Protein AF-A0AAW1QWX8-F1 (afdb_monomer)

Structure (mmCIF, N/CA/C/O backbone):
data_AF-A0AAW1QWX8-F1
#
_entry.id   AF-A0AAW1QWX8-F1
#
loop_
_atom_site.group_PDB
_atom_site.id
_atom_site.type_symbol
_atom_site.label_atom_id
_atom_site.label_alt_id
_atom_site.label_comp_id
_atom_site.label_asym_id
_atom_site.label_entity_id
_atom_site.label_seq_id
_atom_site.pdbx_PDB_ins_code
_atom_site.Cartn_x
_atom_site.Cartn_y
_atom_site.Cartn_z
_atom_site.occupancy
_atom_site.B_iso_or_equiv
_atom_site.auth_seq_id
_atom_site.auth_comp_id
_atom_site.auth_asym_id
_atom_site.auth_atom_id
_atom_site.pdbx_PDB_model_num
ATOM 1 N N . MET A 1 1 ? 0.412 -6.315 -8.437 1.00 25.55 1 MET A N 1
ATOM 2 C CA . MET A 1 1 ? 0.491 -5.666 -7.112 1.00 25.55 1 MET A CA 1
ATOM 3 C C . MET A 1 1 ? -0.774 -4.859 -6.857 1.00 25.55 1 MET A C 1
ATOM 5 O O . MET A 1 1 ? -0.914 -3.782 -7.419 1.00 25.55 1 MET A O 1
ATOM 9 N N . SER A 1 2 ? -1.700 -5.355 -6.042 1.00 22.72 2 SER A N 1
ATOM 10 C CA . SER A 1 2 ? -2.653 -4.476 -5.361 1.00 22.72 2 SER A CA 1
ATOM 11 C C . SER A 1 2 ? -1.987 -3.982 -4.073 1.00 22.72 2 SER A C 1
ATOM 13 O O . SER A 1 2 ? -1.588 -4.782 -3.234 1.00 22.72 2 SER A O 1
ATOM 15 N N . VAL A 1 3 ? -1.818 -2.663 -3.936 1.00 28.88 3 VAL A N 1
ATOM 16 C CA . VAL A 1 3 ? -1.582 -2.024 -2.619 1.00 28.88 3 VAL A CA 1
ATOM 17 C C . VAL A 1 3 ? -2.883 -2.038 -1.794 1.00 28.88 3 VAL A C 1
ATOM 19 O O . VAL A 1 3 ? -2.865 -1.985 -0.573 1.00 28.88 3 VAL A O 1
ATOM 22 N N . TRP A 1 4 ? -4.001 -2.185 -2.502 1.00 32.91 4 TRP A N 1
ATOM 23 C CA . TRP A 1 4 ? -5.356 -2.346 -2.012 1.00 32.91 4 TRP A CA 1
ATOM 24 C C . TRP A 1 4 ? -5.607 -3.809 -1.616 1.00 32.91 4 TRP A C 1
ATOM 26 O O . TRP A 1 4 ? -6.089 -4.608 -2.422 1.00 32.91 4 TRP A O 1
ATOM 36 N N . ASP A 1 5 ? -5.262 -4.165 -0.379 1.00 30.05 5 ASP A N 1
ATOM 37 C CA . ASP A 1 5 ? -5.956 -5.246 0.328 1.00 30.05 5 ASP A CA 1
ATOM 38 C C . ASP A 1 5 ? -7.344 -4.673 0.696 1.00 30.05 5 ASP A C 1
ATOM 40 O O . ASP A 1 5 ? -7.450 -3.795 1.551 1.00 30.05 5 ASP A O 1
ATOM 44 N N . GLY A 1 6 ? -8.370 -5.047 -0.079 1.00 32.72 6 GLY A N 1
ATOM 45 C CA . GLY A 1 6 ? -9.549 -4.210 -0.364 1.00 32.72 6 GLY A CA 1
ATOM 46 C C . GLY A 1 6 ? -10.613 -4.076 0.732 1.00 32.72 6 GLY A C 1
ATOM 47 O O . GLY A 1 6 ? -11.747 -4.492 0.515 1.00 32.72 6 GLY A O 1
ATOM 48 N N . GLU A 1 7 ? -10.257 -3.470 1.866 1.00 46.72 7 GLU A N 1
ATOM 49 C CA . GLU A 1 7 ? -11.177 -3.145 2.975 1.00 46.72 7 GLU A CA 1
ATOM 50 C C . GLU A 1 7 ? -11.118 -1.661 3.428 1.00 46.72 7 GLU A C 1
ATOM 52 O O . GLU A 1 7 ? -11.995 -1.229 4.167 1.00 46.72 7 GLU A O 1
ATOM 57 N N . ASP A 1 8 ? -10.148 -0.855 2.966 1.00 62.53 8 ASP A N 1
ATOM 58 C CA . ASP A 1 8 ? -10.068 0.602 3.214 1.00 62.53 8 ASP A CA 1
ATOM 59 C C . ASP A 1 8 ? -9.758 1.355 1.900 1.00 62.53 8 ASP A C 1
ATOM 61 O O . ASP A 1 8 ? -9.052 0.839 1.029 1.00 62.53 8 ASP A O 1
ATOM 65 N N . ARG A 1 9 ? -10.288 2.578 1.759 1.00 80.19 9 ARG A N 1
ATOM 66 C CA . ARG A 1 9 ? -10.032 3.509 0.641 1.00 80.19 9 ARG A CA 1
ATOM 67 C C . ARG A 1 9 ? -8.732 4.295 0.816 1.00 80.19 9 ARG A C 1
ATOM 69 O O . ARG A 1 9 ? -8.226 4.904 -0.128 1.00 80.19 9 ARG A O 1
ATOM 76 N N . PHE A 1 10 ? -8.212 4.340 2.039 1.00 85.19 10 PHE A N 1
ATOM 77 C CA . PHE A 1 10 ? -6.988 5.045 2.375 1.00 85.19 10 PHE A CA 1
ATOM 78 C C . PHE A 1 10 ? -5.754 4.216 2.008 1.00 85.19 10 PHE A C 1
ATOM 80 O O . PHE A 1 10 ? -5.575 3.090 2.462 1.00 85.19 10 PHE A O 1
ATOM 87 N N . SER A 1 11 ? -4.863 4.797 1.208 1.00 85.38 11 SER A N 1
ATOM 88 C CA . SER A 1 11 ? -3.605 4.173 0.797 1.00 85.38 11 SER A CA 1
ATOM 89 C C . SER A 1 11 ? -2.432 5.086 1.129 1.00 85.38 11 SER A C 1
ATOM 91 O O . SER A 1 11 ? -2.541 6.304 1.007 1.00 85.38 11 SER A O 1
ATOM 93 N N . LEU A 1 12 ? -1.275 4.508 1.466 1.00 88.38 12 LEU A N 1
ATOM 94 C CA . LEU A 1 12 ? -0.035 5.263 1.709 1.00 88.38 12 LEU A CA 1
ATOM 95 C C . LEU A 1 12 ? 0.443 6.053 0.469 1.00 88.38 12 LEU A C 1
ATOM 97 O O . LEU A 1 12 ? 1.250 6.971 0.589 1.00 88.38 12 LEU A O 1
ATOM 101 N N . LEU A 1 13 ? -0.096 5.742 -0.717 1.00 89.19 13 LEU A N 1
ATOM 102 C CA . LEU A 1 13 ? 0.099 6.507 -1.955 1.00 89.19 13 LEU A CA 1
ATOM 103 C C . LEU A 1 13 ? -0.713 7.818 -2.021 1.00 89.19 13 LEU A C 1
ATOM 105 O O . LEU A 1 13 ? -0.514 8.591 -2.952 1.00 89.19 13 LEU A O 1
ATOM 109 N N . LEU A 1 14 ? -1.615 8.074 -1.065 1.00 90.94 14 LEU A N 1
ATOM 110 C CA . LEU A 1 14 ? -2.342 9.346 -0.932 1.00 90.94 14 LEU A CA 1
ATOM 111 C C . LEU A 1 14 ? -1.598 10.374 -0.059 1.00 90.94 14 LEU A C 1
ATOM 113 O O . LEU A 1 14 ? -1.963 11.548 -0.080 1.00 90.94 14 LEU A O 1
ATOM 117 N N . LEU A 1 15 ? -0.585 9.928 0.694 1.00 90.31 15 LEU A N 1
ATOM 118 C CA . LEU A 1 15 ? 0.237 10.756 1.581 1.00 90.31 15 LEU A CA 1
ATOM 119 C C . LEU A 1 15 ? 1.127 11.734 0.801 1.00 90.31 15 LEU A C 1
ATOM 121 O O . LEU A 1 15 ? 1.485 11.474 -0.351 1.00 90.31 15 LEU A O 1
ATOM 125 N N . GLU A 1 16 ? 1.555 12.820 1.446 1.00 86.94 16 GLU A N 1
ATOM 126 C CA . GLU A 1 16 ? 2.619 13.687 0.916 1.00 86.94 16 GLU A CA 1
ATOM 127 C C . GLU A 1 16 ? 4.002 13.021 0.988 1.00 86.94 16 GLU A C 1
ATOM 129 O O . GLU A 1 16 ? 4.191 11.952 1.572 1.00 86.94 16 GLU A O 1
ATOM 134 N N . GLU A 1 17 ? 4.994 13.586 0.300 1.00 82.25 17 GLU A N 1
ATOM 135 C CA . GLU A 1 17 ? 6.387 13.138 0.436 1.00 82.25 17 GLU A CA 1
ATOM 136 C C . GLU A 1 17 ? 6.888 13.378 1.874 1.00 82.25 17 GLU A C 1
ATOM 138 O O . GLU A 1 17 ? 6.480 14.343 2.518 1.00 82.25 17 GLU A O 1
ATOM 143 N N . ASP A 1 18 ? 7.693 12.452 2.405 1.00 81.94 18 ASP A N 1
ATOM 144 C CA . ASP A 1 18 ? 8.084 12.365 3.826 1.00 81.94 18 ASP A CA 1
ATOM 145 C C . ASP A 1 18 ? 6.932 12.304 4.867 1.00 81.94 18 ASP A C 1
ATOM 147 O O . ASP A 1 18 ? 7.196 12.249 6.071 1.00 81.94 18 ASP A O 1
ATOM 151 N N . GLU A 1 19 ? 5.656 12.251 4.462 1.00 90.19 19 GLU A N 1
ATOM 152 C CA . GLU A 1 19 ? 4.531 12.201 5.403 1.00 90.19 19 GLU A CA 1
ATOM 153 C C . GLU A 1 19 ? 4.366 10.817 6.061 1.00 90.19 19 GLU A C 1
ATOM 155 O O . GLU A 1 19 ? 4.240 9.780 5.405 1.00 90.19 19 GLU A O 1
ATOM 160 N N . TYR A 1 20 ? 4.313 10.812 7.395 1.00 92.06 20 TYR A N 1
ATOM 161 C CA . TYR A 1 20 ? 4.123 9.629 8.227 1.00 92.06 20 TYR A CA 1
ATOM 162 C C . TYR A 1 20 ? 2.668 9.515 8.688 1.00 92.06 20 TYR A C 1
ATOM 164 O O . TYR A 1 20 ? 2.153 10.425 9.332 1.00 92.06 20 TYR A O 1
ATOM 172 N N . TYR A 1 21 ? 2.010 8.386 8.427 1.00 92.06 21 TYR A N 1
ATOM 173 C CA . TYR A 1 21 ? 0.688 8.070 8.982 1.00 92.06 21 TYR A CA 1
ATOM 174 C C . TYR A 1 21 ? 0.829 7.361 10.337 1.00 92.06 21 TYR A C 1
ATOM 176 O O . TYR A 1 21 ? 1.465 6.314 10.412 1.00 92.06 21 TYR A O 1
ATOM 184 N N . PHE A 1 22 ? 0.236 7.902 11.405 1.00 88.44 22 PHE A N 1
ATOM 185 C CA . PHE A 1 22 ? 0.380 7.347 12.758 1.00 88.44 22 PHE A CA 1
ATOM 186 C C . PHE A 1 22 ? -0.708 6.330 13.113 1.00 88.44 22 PHE A C 1
ATOM 188 O O . PHE A 1 22 ? -0.411 5.234 13.586 1.00 88.44 22 PHE A O 1
ATOM 195 N N . ARG A 1 23 ? -1.975 6.734 12.981 1.00 82.31 23 ARG A N 1
ATOM 196 C CA . ARG A 1 23 ? -3.148 6.042 13.544 1.00 82.31 23 ARG A CA 1
ATOM 197 C C . ARG A 1 23 ? -4.443 6.677 13.053 1.00 82.31 23 ARG A C 1
ATOM 199 O O . ARG A 1 23 ? -4.432 7.821 12.590 1.00 82.31 23 ARG A O 1
ATOM 206 N N . ASP A 1 24 ? -5.555 5.981 13.242 1.00 85.38 24 ASP A N 1
ATOM 207 C CA . ASP A 1 24 ? -6.884 6.488 12.945 1.00 85.38 24 ASP A CA 1
ATOM 208 C C . ASP A 1 24 ? -7.891 6.369 14.088 1.00 85.38 24 ASP A C 1
ATOM 210 O O . ASP A 1 24 ? -7.754 5.554 14.997 1.00 85.38 24 ASP A O 1
ATOM 214 N N . TYR A 1 25 ? -8.911 7.225 14.017 1.00 84.44 25 TYR A N 1
ATOM 215 C CA . TYR A 1 25 ? -9.988 7.337 14.995 1.00 84.44 25 TYR A CA 1
ATOM 216 C C . TYR A 1 25 ? -11.342 7.323 14.279 1.00 84.44 25 TYR A C 1
ATOM 218 O O . TYR A 1 25 ? -11.511 7.995 13.263 1.00 84.44 25 TYR A O 1
ATOM 226 N N . SER A 1 26 ? -12.324 6.585 14.801 1.00 83.75 26 SER A N 1
ATOM 227 C CA . SER A 1 26 ? -13.691 6.613 14.254 1.00 83.75 26 SER A CA 1
ATOM 228 C C . SER A 1 26 ? -14.387 7.917 14.644 1.00 83.75 26 SER A C 1
ATOM 230 O O . SER A 1 26 ? -14.399 8.273 15.826 1.00 83.75 26 SER A O 1
ATOM 232 N N . CYS A 1 27 ? -14.972 8.621 13.675 1.00 86.25 27 CYS A N 1
ATOM 233 C CA . CYS A 1 27 ? -15.597 9.923 13.895 1.00 86.25 27 CYS A CA 1
ATOM 234 C C . CYS A 1 27 ? -16.849 10.155 13.032 1.00 86.25 27 CYS A C 1
ATOM 236 O O . CYS A 1 27 ? -17.085 9.494 12.016 1.00 86.25 27 CYS A O 1
ATOM 238 N N . HIS A 1 28 ? -17.631 11.157 13.424 1.00 89.06 28 HIS A N 1
ATOM 239 C CA . HIS A 1 28 ? -18.607 11.809 12.561 1.00 89.06 28 HIS A CA 1
ATOM 240 C C . HIS A 1 28 ? -18.094 13.198 12.187 1.00 89.06 28 HIS A C 1
ATOM 242 O O . HIS A 1 28 ? -17.814 14.000 13.074 1.00 89.06 28 HIS A O 1
ATOM 248 N N . HIS A 1 29 ? -18.020 13.497 10.891 1.00 91.69 29 HIS A N 1
ATOM 249 C CA . HIS A 1 29 ? -17.953 14.878 10.415 1.00 91.69 29 HIS A CA 1
ATOM 250 C C . HIS A 1 29 ? -19.357 15.490 10.479 1.00 91.69 29 HIS A C 1
ATOM 252 O O . HIS A 1 29 ? -20.326 14.854 10.050 1.00 91.69 29 HIS A O 1
ATOM 258 N N . ILE A 1 30 ? -19.472 16.699 11.023 1.00 87.31 30 ILE A N 1
ATOM 259 C CA . ILE A 1 30 ? -20.744 17.383 11.279 1.00 87.31 30 ILE A CA 1
ATOM 260 C C . ILE A 1 30 ? -20.804 18.644 10.414 1.00 87.31 30 ILE A C 1
ATOM 262 O O . ILE A 1 30 ? -19.912 19.486 10.462 1.00 87.31 30 ILE A O 1
ATOM 266 N N . SER A 1 31 ? -21.859 18.767 9.608 1.00 79.44 31 SER A N 1
ATOM 267 C CA . SER A 1 31 ? -22.079 19.903 8.710 1.00 79.44 31 SER A CA 1
ATOM 268 C C . SER A 1 31 ? -23.561 20.275 8.716 1.00 79.44 31 SER A C 1
ATOM 270 O O . SER A 1 31 ? -24.396 19.601 8.109 1.00 79.44 31 SER A O 1
ATOM 272 N N . GLY A 1 32 ? -23.907 21.310 9.489 1.00 72.31 32 GLY A N 1
ATOM 273 C CA . GLY A 1 32 ? -25.300 21.588 9.843 1.00 72.31 32 GLY A CA 1
ATOM 274 C C . GLY A 1 32 ? -25.945 20.364 10.504 1.00 72.31 32 GLY A C 1
ATOM 275 O O . GLY A 1 32 ? -25.339 19.719 11.354 1.00 72.31 32 GLY A O 1
ATOM 276 N N . SER A 1 33 ? -27.150 19.996 10.069 1.00 69.00 33 SER A N 1
ATOM 277 C CA . SER A 1 33 ? -27.851 18.789 10.531 1.00 69.00 33 SER A CA 1
ATOM 278 C C . SER A 1 33 ? -27.304 17.467 9.964 1.00 69.00 33 SER A C 1
ATOM 280 O O . SER A 1 33 ? -27.764 16.396 10.366 1.00 69.00 33 SER A O 1
ATOM 282 N N . VAL A 1 34 ? -26.337 17.497 9.038 1.00 76.88 34 VAL A N 1
ATOM 283 C CA . VAL A 1 34 ? -25.787 16.291 8.401 1.00 76.88 34 VAL A CA 1
ATOM 284 C C . VAL A 1 34 ? -24.607 15.752 9.209 1.00 76.88 34 VAL A C 1
ATOM 286 O O . VAL A 1 34 ? -23.596 16.429 9.389 1.00 76.88 34 VAL A O 1
ATOM 289 N N . ARG A 1 35 ? -24.714 14.491 9.644 1.00 86.06 35 ARG A N 1
ATOM 290 C CA . ARG A 1 35 ? -23.645 13.744 10.326 1.00 86.06 35 ARG A CA 1
ATOM 291 C C . ARG A 1 35 ? -23.136 12.629 9.416 1.00 86.06 35 ARG A C 1
ATOM 293 O O . ARG A 1 35 ? -23.855 11.670 9.145 1.00 86.06 35 ARG A O 1
ATOM 300 N N . LEU A 1 36 ? -21.897 12.742 8.949 1.00 89.00 36 LEU A N 1
ATOM 301 C CA . LEU A 1 36 ? -21.269 11.791 8.031 1.00 89.00 36 LEU A CA 1
ATOM 302 C C . LEU A 1 36 ? -20.252 10.923 8.781 1.00 89.00 36 LEU A C 1
ATOM 304 O O . LEU A 1 36 ? -19.249 11.429 9.277 1.00 89.00 36 LEU A O 1
ATOM 308 N N . ALA A 1 37 ? -20.510 9.617 8.872 1.00 87.50 37 ALA A N 1
ATOM 309 C CA . ALA A 1 37 ? -19.608 8.669 9.528 1.00 87.50 37 ALA A CA 1
ATOM 310 C C . ALA A 1 37 ? -18.349 8.389 8.686 1.00 87.50 37 ALA A C 1
ATOM 312 O O . ALA A 1 37 ? -18.425 8.207 7.465 1.00 87.50 37 ALA A O 1
ATOM 313 N N . GLY A 1 38 ? -17.197 8.302 9.347 1.00 88.88 38 GLY A N 1
ATOM 314 C CA . GLY A 1 38 ? -15.909 8.044 8.713 1.00 88.88 38 GLY A CA 1
ATOM 315 C C . GLY A 1 38 ? -14.785 7.796 9.716 1.00 88.88 38 GLY A C 1
ATOM 316 O O . GLY A 1 38 ? -15.018 7.567 10.904 1.00 88.88 38 GLY A O 1
ATOM 317 N N . HIS A 1 39 ? -13.557 7.832 9.210 1.00 88.19 39 HIS A N 1
ATOM 318 C CA . HIS A 1 39 ? -12.335 7.619 9.978 1.00 88.19 39 HIS A CA 1
ATOM 319 C C . HIS A 1 39 ? -11.401 8.813 9.784 1.00 88.19 39 HIS A C 1
ATOM 321 O O . HIS A 1 39 ? -11.140 9.236 8.657 1.00 88.19 39 HIS A O 1
ATOM 327 N N . LEU A 1 40 ? -10.891 9.351 10.886 1.00 91.38 40 LEU A N 1
ATOM 328 C CA . LEU A 1 40 ? -9.909 10.424 10.906 1.00 91.38 40 LEU A CA 1
ATOM 329 C C . LEU A 1 40 ? -8.504 9.811 10.958 1.00 91.38 40 LEU A C 1
ATOM 331 O O . LEU A 1 40 ? -8.068 9.357 12.015 1.00 91.38 40 LEU A O 1
ATOM 335 N N . LYS A 1 41 ? -7.800 9.772 9.824 1.00 91.75 41 LYS A N 1
ATOM 336 C CA . LYS A 1 41 ? -6.406 9.318 9.730 1.00 91.75 41 LYS A CA 1
ATOM 337 C C . LYS A 1 41 ? -5.483 10.486 10.111 1.00 91.75 41 LYS A C 1
ATOM 339 O O . LYS A 1 41 ? -5.478 11.514 9.431 1.00 91.75 41 LYS A O 1
ATOM 344 N N . VAL A 1 42 ? -4.698 10.345 11.180 1.00 92.44 42 VAL A N 1
ATOM 345 C CA . VAL A 1 42 ? -3.747 11.377 11.635 1.00 92.44 42 VAL A CA 1
ATOM 346 C C . VAL A 1 42 ? -2.365 11.098 11.051 1.00 92.44 42 VAL A C 1
ATOM 348 O O . VAL A 1 42 ? -1.779 10.040 11.301 1.00 92.44 42 VAL A O 1
ATOM 351 N N . CYS A 1 43 ? -1.845 12.051 10.277 1.00 95.06 43 CYS A N 1
ATOM 352 C CA . CYS A 1 43 ? -0.532 11.981 9.638 1.00 95.06 43 CYS A CA 1
ATOM 353 C C . CYS A 1 43 ? 0.356 13.156 10.083 1.00 95.06 43 CYS A C 1
ATOM 355 O O . CYS A 1 43 ? -0.102 14.053 10.784 1.00 95.06 43 CYS A O 1
ATOM 357 N N . SER A 1 44 ? 1.641 13.149 9.722 1.00 94.75 44 SER A N 1
ATOM 358 C CA . SER A 1 44 ? 2.607 14.153 10.189 1.00 94.75 44 SER A CA 1
ATOM 359 C C . SER A 1 44 ? 2.492 15.521 9.521 1.00 94.75 44 SER A C 1
ATOM 361 O O . SER A 1 44 ? 2.984 16.493 10.088 1.00 94.75 44 SER A O 1
ATOM 363 N N . ALA A 1 45 ? 1.894 15.604 8.328 1.00 93.69 45 ALA A N 1
ATOM 364 C CA . ALA A 1 45 ? 1.732 16.852 7.581 1.00 93.69 45 ALA A CA 1
ATOM 365 C C . ALA A 1 45 ? 0.256 17.260 7.423 1.00 93.69 45 ALA A C 1
ATOM 367 O O . ALA A 1 45 ? -0.025 18.439 7.221 1.00 93.69 45 ALA A O 1
ATOM 368 N N . SER A 1 46 ? -0.675 16.308 7.546 1.00 95.75 46 SER A N 1
ATOM 369 C CA . SER A 1 46 ? -2.111 16.493 7.324 1.00 95.75 46 SER A CA 1
ATOM 370 C C . SER A 1 46 ? -2.980 15.638 8.254 1.00 95.75 46 SER A C 1
ATOM 372 O O . SER A 1 46 ? -2.579 14.577 8.736 1.00 95.75 46 SER A O 1
ATOM 374 N N . ILE A 1 47 ? -4.245 16.033 8.385 1.00 95.44 47 ILE A N 1
ATOM 375 C CA . ILE A 1 47 ? -5.337 15.147 8.810 1.00 95.44 47 ILE A CA 1
ATOM 376 C C . ILE A 1 47 ? -6.110 14.705 7.560 1.00 95.44 47 ILE A C 1
ATOM 378 O O . ILE A 1 47 ? -6.390 15.533 6.694 1.00 95.44 47 ILE A O 1
ATOM 382 N N . TYR A 1 48 ? -6.497 13.432 7.461 1.00 95.50 48 TYR A N 1
ATOM 383 C CA . TYR A 1 48 ? -7.400 12.948 6.408 1.00 95.50 48 TYR A CA 1
ATOM 384 C C . TYR A 1 48 ? -8.703 12.444 7.032 1.00 95.50 48 TYR A C 1
ATOM 386 O O . TYR A 1 48 ? -8.685 11.540 7.863 1.00 95.50 48 TYR A O 1
ATOM 394 N N . PHE A 1 49 ? -9.843 12.976 6.600 1.00 95.12 49 PHE A N 1
ATOM 395 C CA . PHE A 1 49 ? -11.151 12.387 6.872 1.00 95.12 49 PHE A CA 1
ATOM 396 C C . PHE A 1 49 ? -11.545 11.453 5.724 1.00 95.12 49 PHE A C 1
ATOM 398 O O . PHE A 1 49 ? -11.618 11.872 4.569 1.00 95.12 49 PHE A O 1
ATOM 405 N N . VAL A 1 50 ? -11.793 10.185 6.051 1.00 92.31 50 VAL A N 1
ATOM 406 C CA . VAL A 1 50 ? -12.159 9.111 5.119 1.00 92.31 50 VAL A CA 1
ATOM 407 C C . VAL A 1 50 ? -13.615 8.710 5.391 1.00 92.31 50 VAL A C 1
ATOM 409 O O . VAL A 1 50 ? -13.871 8.003 6.369 1.00 92.31 50 VAL A O 1
ATOM 412 N N . PRO A 1 51 ? -14.592 9.162 4.583 1.00 90.88 51 PRO A N 1
ATOM 413 C CA . PRO A 1 51 ? -15.994 8.796 4.770 1.00 90.88 51 PRO A CA 1
ATOM 414 C C . PRO A 1 51 ? -16.242 7.310 4.500 1.00 90.88 51 PRO A C 1
ATOM 416 O O . PRO A 1 51 ? -15.708 6.754 3.537 1.00 90.88 51 PRO A O 1
ATOM 419 N N . ARG A 1 52 ? -17.151 6.696 5.271 1.00 85.81 52 ARG A N 1
ATOM 420 C CA . ARG A 1 52 ? -17.678 5.349 4.968 1.00 85.81 52 ARG A CA 1
ATOM 421 C C . ARG A 1 52 ? -18.504 5.312 3.683 1.00 85.81 52 ARG A C 1
ATOM 423 O O . ARG A 1 52 ? -18.616 4.265 3.057 1.00 85.81 52 ARG A O 1
ATOM 430 N N . ASN A 1 53 ? -19.098 6.441 3.290 1.00 85.25 53 ASN A N 1
ATOM 431 C CA . ASN A 1 53 ? -19.781 6.544 2.007 1.00 85.25 53 ASN A CA 1
ATOM 432 C C . ASN A 1 53 ? -18.747 6.671 0.871 1.00 85.25 53 ASN A C 1
ATOM 434 O O . ASN A 1 53 ? -18.044 7.679 0.785 1.00 85.25 53 ASN A O 1
ATOM 438 N N . MET A 1 54 ? -18.697 5.659 -0.001 1.00 84.56 54 MET A N 1
ATOM 439 C CA . MET A 1 54 ? -17.807 5.575 -1.167 1.00 84.56 54 MET A CA 1
ATOM 440 C C . MET A 1 54 ? -17.972 6.757 -2.140 1.00 84.56 54 MET A C 1
ATOM 442 O O . MET A 1 54 ? -17.000 7.176 -2.771 1.00 84.56 54 MET A O 1
ATOM 446 N N . ASP A 1 55 ? -19.181 7.318 -2.245 1.00 86.25 55 ASP A N 1
ATOM 447 C CA . ASP A 1 55 ? -19.480 8.420 -3.167 1.00 86.25 55 ASP A CA 1
ATOM 448 C C . ASP A 1 55 ? -18.794 9.729 -2.748 1.00 86.25 55 ASP A C 1
ATOM 450 O O . ASP A 1 55 ? -18.367 10.519 -3.593 1.00 86.25 55 ASP A O 1
ATOM 454 N N . VAL A 1 56 ? -18.633 9.945 -1.438 1.00 90.62 56 VAL A N 1
ATOM 455 C CA . VAL A 1 56 ? -18.005 11.154 -0.891 1.00 90.62 56 VAL A CA 1
ATOM 456 C C . VAL A 1 56 ? -16.475 11.039 -1.018 1.00 90.62 56 VAL A C 1
ATOM 458 O O . VAL A 1 56 ? -15.919 9.973 -0.719 1.00 90.62 56 VAL A O 1
ATOM 461 N N . PRO A 1 57 ? -15.760 12.093 -1.460 1.00 93.31 57 PRO A N 1
ATOM 462 C CA . PRO A 1 57 ? -14.299 12.096 -1.479 1.00 93.31 57 PRO A CA 1
ATOM 463 C C . PRO A 1 57 ? -13.694 11.983 -0.074 1.00 93.31 57 PRO A C 1
ATOM 465 O O . PRO A 1 57 ? -14.292 12.378 0.925 1.00 93.31 57 PRO A O 1
ATOM 468 N N . ILE A 1 58 ? -12.460 11.487 -0.018 1.00 95.00 58 ILE A N 1
ATOM 469 C CA . ILE A 1 58 ? -11.575 11.654 1.137 1.00 95.00 58 ILE A CA 1
ATOM 470 C C . ILE A 1 58 ? -11.176 13.133 1.201 1.00 95.00 58 ILE A C 1
ATOM 472 O O . ILE A 1 58 ? -10.768 13.696 0.186 1.00 95.00 58 ILE A O 1
ATOM 476 N N . THR A 1 59 ? -11.244 13.748 2.380 1.00 95.88 59 THR A N 1
ATOM 477 C CA . THR A 1 59 ? -10.846 15.149 2.588 1.00 95.88 59 THR A CA 1
ATOM 478 C C . THR A 1 59 ? -9.533 15.209 3.354 1.00 95.88 59 THR A C 1
ATOM 480 O O . THR A 1 59 ? -9.486 14.858 4.531 1.00 95.88 59 THR A O 1
ATOM 483 N N . ARG A 1 60 ? -8.470 15.693 2.710 1.00 96.62 60 ARG A N 1
ATOM 484 C CA . ARG A 1 60 ? -7.193 16.027 3.350 1.00 96.62 60 ARG A CA 1
ATOM 485 C C . ARG A 1 60 ? -7.185 17.490 3.782 1.00 96.62 60 ARG A C 1
ATOM 487 O O . ARG A 1 60 ? -7.472 18.375 2.977 1.00 96.62 60 ARG A O 1
ATOM 494 N N . ILE A 1 61 ? -6.776 17.731 5.020 1.00 96.81 61 ILE A N 1
ATOM 495 C CA . ILE A 1 61 ? -6.574 19.046 5.626 1.00 96.81 61 ILE A CA 1
ATOM 496 C C . ILE A 1 61 ? -5.075 19.163 5.965 1.00 96.81 61 ILE A C 1
ATOM 498 O O . ILE A 1 61 ? -4.642 18.579 6.963 1.00 96.81 61 ILE A O 1
ATOM 502 N N . PRO A 1 62 ? -4.254 19.828 5.130 1.00 95.88 62 PRO A N 1
ATOM 503 C CA . PRO A 1 62 ? -2.827 20.001 5.400 1.00 95.88 62 PRO A CA 1
ATOM 504 C C . PRO A 1 62 ? -2.609 20.963 6.572 1.00 95.88 62 PRO A C 1
ATOM 506 O O . PRO A 1 62 ? -3.167 22.060 6.585 1.00 95.88 62 PRO A O 1
ATOM 509 N N . PHE A 1 63 ? -1.744 20.607 7.524 1.00 95.44 63 PHE A N 1
ATOM 510 C CA . PHE A 1 63 ? -1.481 21.436 8.703 1.00 95.44 63 PHE A CA 1
ATOM 511 C C . PHE A 1 63 ? -0.941 22.820 8.345 1.00 95.44 63 PHE A C 1
ATOM 513 O O . PHE A 1 63 ? -1.324 23.778 9.000 1.00 95.44 63 PHE A O 1
ATOM 520 N N . ARG A 1 64 ? -0.131 22.951 7.282 1.00 92.56 64 ARG A N 1
ATOM 521 C CA . ARG A 1 64 ? 0.389 24.244 6.780 1.00 92.56 64 ARG A CA 1
ATOM 522 C C . ARG A 1 64 ? -0.699 25.248 6.372 1.00 92.56 64 ARG A C 1
ATOM 524 O O . ARG A 1 64 ? -0.407 26.422 6.181 1.00 92.56 64 ARG A O 1
ATOM 531 N N . THR A 1 65 ? -1.926 24.775 6.168 1.00 94.44 65 THR A N 1
ATOM 532 C CA . THR A 1 65 ? -3.091 25.582 5.783 1.00 94.44 65 THR A CA 1
ATOM 533 C C . THR A 1 65 ? -4.197 25.541 6.839 1.00 94.44 65 THR A C 1
ATOM 535 O O . THR A 1 65 ? -5.259 26.118 6.621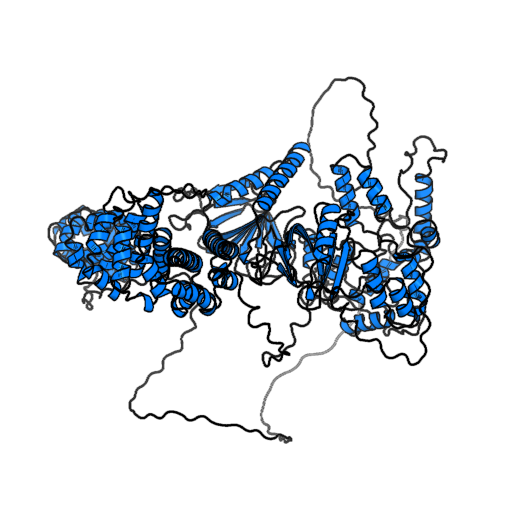 1.00 94.44 65 THR A O 1
ATOM 538 N N . THR A 1 66 ? -3.957 24.894 7.986 1.00 95.94 66 THR A N 1
ATOM 539 C CA . THR A 1 66 ? -4.841 24.892 9.158 1.00 95.94 66 THR A CA 1
ATOM 540 C C . THR A 1 66 ? -4.586 26.142 9.997 1.00 95.94 66 THR A C 1
ATOM 542 O O . THR A 1 66 ? -3.524 26.274 10.600 1.00 95.94 66 THR A O 1
ATOM 545 N N . THR A 1 67 ? -5.558 27.047 10.079 1.00 94.44 67 THR A N 1
ATOM 546 C CA . THR A 1 67 ? -5.449 28.309 10.828 1.00 94.44 67 THR A CA 1
ATOM 547 C C . THR A 1 67 ? -5.712 28.143 12.322 1.00 94.44 67 THR A C 1
ATOM 549 O O . THR A 1 67 ? -5.111 28.854 13.124 1.00 94.44 67 THR A O 1
ATOM 552 N N . SER A 1 68 ? -6.576 27.204 12.718 1.00 93.94 68 SER A N 1
ATOM 553 C CA . SER A 1 68 ? -6.791 26.850 14.125 1.00 93.94 68 SER A CA 1
ATOM 554 C C . SER A 1 68 ? -7.351 25.436 14.298 1.00 93.94 68 SER A C 1
ATOM 556 O O . SER A 1 68 ? -7.933 24.850 13.379 1.00 93.94 68 SER A O 1
ATOM 558 N N . ILE A 1 69 ? -7.178 24.893 15.504 1.00 93.88 69 ILE A N 1
ATOM 559 C CA . ILE A 1 69 ? -7.782 23.643 15.970 1.00 93.88 69 ILE A CA 1
ATOM 560 C C . ILE A 1 69 ? -8.387 23.949 17.343 1.00 93.88 69 ILE A C 1
ATOM 562 O O . ILE A 1 69 ? -7.695 24.483 18.206 1.00 93.88 69 ILE A O 1
ATOM 566 N N . VAL A 1 70 ? -9.689 23.707 17.523 1.00 88.69 70 VAL A N 1
ATOM 567 C CA . VAL A 1 70 ? -10.448 24.221 18.679 1.00 88.69 70 VAL A CA 1
ATOM 568 C C . VAL A 1 70 ? -11.420 23.168 19.213 1.00 88.69 70 VAL A C 1
ATOM 570 O O . VAL A 1 70 ? -12.273 22.689 18.467 1.00 88.69 70 VAL A O 1
ATOM 573 N N . ARG A 1 71 ? -11.342 22.840 20.512 1.00 88.31 71 ARG A N 1
ATOM 574 C CA . ARG A 1 71 ? -12.366 22.059 21.239 1.00 88.31 71 ARG A CA 1
ATOM 575 C C . ARG A 1 71 ? -13.629 22.912 21.389 1.00 88.31 71 ARG A C 1
ATOM 577 O O . ARG A 1 71 ? -13.556 24.032 21.888 1.00 88.31 71 ARG A O 1
ATOM 584 N N . CYS A 1 72 ? -14.778 22.412 20.949 1.00 79.00 72 CYS A N 1
ATOM 585 C CA . CYS A 1 72 ? -16.036 23.155 20.987 1.00 79.00 72 CYS A CA 1
ATOM 586 C C . CYS A 1 72 ? -16.764 22.891 22.315 1.00 79.00 72 CYS A C 1
ATOM 588 O O . CYS A 1 72 ? -17.100 21.746 22.614 1.00 79.00 72 CYS A O 1
ATOM 590 N N . GLU A 1 73 ? -17.031 23.935 23.105 1.00 59.09 73 GLU A N 1
ATOM 591 C CA . GLU A 1 73 ? -17.784 23.801 24.360 1.00 59.09 73 GLU A CA 1
ATOM 592 C C . GLU A 1 73 ? -19.297 23.628 24.109 1.00 59.09 73 GLU A C 1
ATOM 594 O O . GLU A 1 73 ? -19.894 24.438 23.386 1.00 59.09 73 GLU A O 1
ATOM 599 N N . PRO A 1 74 ? -19.966 22.648 24.750 1.00 48.75 74 PRO A N 1
ATOM 600 C CA . PRO A 1 74 ? -21.422 22.557 24.733 1.00 48.75 74 PRO A CA 1
ATOM 601 C C . PRO A 1 74 ? -22.068 23.817 25.333 1.00 48.75 74 PRO A C 1
ATOM 603 O O . PRO A 1 74 ? -21.881 24.126 26.508 1.00 48.75 74 PRO A O 1
ATOM 606 N N . GLY A 1 75 ? -22.863 24.537 24.535 1.00 46.97 75 GLY A N 1
ATOM 607 C CA . GLY A 1 75 ? -23.677 25.668 25.004 1.00 46.97 75 GLY A CA 1
ATOM 608 C C . GLY A 1 75 ? -23.057 27.069 24.890 1.00 46.97 75 GLY A C 1
ATOM 609 O O . GLY A 1 75 ? -23.706 28.032 25.294 1.00 46.97 75 GLY A O 1
ATOM 610 N N . ARG A 1 76 ? -21.860 27.236 24.304 1.00 41.50 76 ARG A N 1
ATOM 611 C CA . ARG A 1 76 ? -21.275 28.563 23.987 1.00 41.50 76 ARG A CA 1
ATOM 612 C C . ARG A 1 76 ? -21.126 28.808 22.480 1.00 41.50 76 ARG A C 1
ATOM 614 O O . ARG A 1 76 ? -20.055 29.119 21.967 1.00 41.50 76 ARG A O 1
ATOM 621 N N . GLY A 1 77 ? -22.246 28.689 21.767 1.00 37.16 77 GLY A N 1
ATOM 622 C CA . GLY A 1 77 ? -22.343 28.897 20.319 1.00 37.16 77 GLY A CA 1
ATOM 623 C C . GLY A 1 77 ? -22.364 30.369 19.893 1.00 37.16 77 GLY A C 1
ATOM 624 O O . GLY A 1 77 ? -23.416 30.909 19.564 1.00 37.16 77 GLY A O 1
ATOM 625 N N . GLY A 1 78 ? -21.197 31.010 19.826 1.00 33.91 78 GLY A N 1
ATOM 626 C CA . GLY A 1 78 ? -21.033 32.279 19.114 1.00 33.91 78 GLY A CA 1
ATOM 627 C C . GLY A 1 78 ? -20.972 32.079 17.595 1.00 33.91 78 GLY A C 1
ATOM 628 O O . GLY A 1 78 ? -19.885 32.102 17.032 1.00 33.91 78 GLY A O 1
ATOM 629 N N . GLY A 1 79 ? -22.122 31.904 16.934 1.00 36.47 79 GLY A N 1
ATOM 630 C CA . GLY A 1 79 ? -22.240 31.958 15.468 1.00 36.47 79 GLY A CA 1
ATOM 631 C C . GLY A 1 79 ? -22.368 30.618 14.718 1.00 36.47 79 GLY A C 1
ATOM 632 O O . GLY A 1 79 ? -21.396 29.920 14.440 1.00 36.47 79 GLY A O 1
ATOM 633 N N . GLY A 1 80 ? -23.583 30.335 14.246 1.00 40.22 80 GLY A N 1
ATOM 634 C CA . GLY A 1 80 ? -23.824 29.830 12.885 1.00 40.22 80 GLY A CA 1
ATOM 635 C C . GLY A 1 80 ? -23.701 28.332 12.572 1.00 40.22 80 GLY A C 1
ATOM 636 O O . GLY A 1 80 ? -24.325 27.911 11.603 1.00 40.22 80 GLY A O 1
ATOM 637 N N . THR A 1 81 ? -22.935 27.517 13.312 1.00 40.78 81 THR A N 1
ATOM 638 C CA . THR A 1 81 ? -22.666 26.113 12.885 1.00 40.78 81 THR A CA 1
ATOM 639 C C . THR A 1 81 ? -22.757 25.017 13.955 1.00 40.78 81 THR A C 1
ATOM 641 O O . THR A 1 81 ? -22.803 23.843 13.594 1.00 40.78 81 THR A O 1
ATOM 644 N N . LEU A 1 82 ? -22.813 25.351 15.250 1.00 43.22 82 LEU A N 1
ATOM 645 C CA . LEU A 1 82 ? -22.611 24.381 16.345 1.00 43.22 82 LEU A CA 1
ATOM 646 C C . LEU A 1 82 ? -23.882 23.910 17.085 1.00 43.22 82 LEU A C 1
ATOM 648 O O . LEU A 1 82 ? -23.779 23.184 18.069 1.00 43.22 82 LEU A O 1
ATOM 652 N N . GLU A 1 83 ? -25.082 24.245 16.605 1.00 43.31 83 GLU A N 1
ATOM 653 C CA . GLU A 1 83 ? -26.354 23.836 17.242 1.00 43.31 83 GLU A CA 1
ATOM 654 C C . GLU A 1 83 ? -26.735 22.353 17.019 1.00 43.31 83 GLU A C 1
ATOM 656 O O . GLU A 1 83 ? -27.729 21.880 17.562 1.00 43.31 83 GLU A O 1
ATOM 661 N N . ALA A 1 84 ? -25.951 21.599 16.236 1.00 41.03 84 ALA A N 1
ATOM 662 C CA . ALA A 1 84 ? -26.248 20.215 15.835 1.00 41.03 84 ALA A CA 1
ATOM 663 C C . ALA A 1 84 ? -25.490 19.117 16.620 1.00 41.03 84 ALA A C 1
ATOM 665 O O . ALA A 1 84 ? -25.579 17.932 16.276 1.00 41.03 84 ALA A O 1
ATOM 666 N N . GLY A 1 85 ? -24.726 19.480 17.656 1.00 41.12 85 GLY A N 1
ATOM 667 C CA . GLY A 1 85 ? -24.115 18.511 18.573 1.00 41.12 85 GLY A CA 1
ATOM 668 C C . GLY A 1 85 ? -25.156 17.906 19.520 1.00 41.12 85 GLY A C 1
ATOM 669 O O . GLY A 1 85 ? -26.006 18.627 20.043 1.00 41.12 85 GLY A O 1
ATOM 670 N N . VAL A 1 86 ? -25.102 16.594 19.780 1.00 45.66 86 VAL A N 1
ATOM 671 C CA . VAL A 1 86 ? -25.963 15.995 20.813 1.00 45.66 86 VAL A CA 1
ATOM 672 C C . VAL A 1 86 ? -25.427 16.419 22.182 1.00 45.66 86 VAL A C 1
ATOM 674 O O . VAL A 1 86 ? -24.222 16.379 22.424 1.00 45.66 86 VAL A O 1
ATOM 677 N N . ALA A 1 87 ? -26.314 16.840 23.087 1.00 45.78 87 ALA A N 1
ATOM 678 C CA . ALA A 1 87 ? -25.925 17.364 24.394 1.00 45.78 87 ALA A CA 1
ATOM 679 C C . ALA A 1 87 ? -25.079 16.347 25.192 1.00 45.78 87 ALA A C 1
ATOM 681 O O . ALA A 1 87 ? -25.589 15.327 25.659 1.00 45.78 87 ALA A O 1
ATOM 682 N N . GLY A 1 88 ? -23.785 16.648 25.350 1.00 53.53 88 GLY A N 1
ATOM 683 C CA . GLY A 1 88 ? -22.801 15.790 26.020 1.00 53.53 88 GLY A CA 1
ATOM 684 C C . GLY A 1 88 ? -21.793 15.086 25.100 1.00 53.53 88 GLY A C 1
ATOM 685 O O . GLY A 1 88 ? -20.951 14.355 25.613 1.00 53.53 88 GLY A O 1
ATOM 686 N N . GLU A 1 89 ? -21.843 15.290 23.781 1.00 64.75 89 GLU A N 1
ATOM 687 C CA . GLU A 1 89 ? -20.755 14.894 22.875 1.00 64.75 89 GLU A CA 1
ATOM 688 C C . GLU A 1 89 ? -19.565 15.860 22.957 1.00 64.75 89 GLU A C 1
ATOM 690 O O . GLU A 1 89 ? -19.739 17.071 23.107 1.00 64.75 89 GLU A O 1
ATOM 695 N N . GLU A 1 90 ? -18.349 15.332 22.795 1.00 74.25 90 GLU A N 1
ATOM 696 C CA . GLU A 1 90 ? -17.148 16.148 22.617 1.00 74.25 90 GLU A CA 1
ATOM 697 C C . GLU A 1 90 ? -16.895 16.416 21.128 1.00 74.25 90 GLU A C 1
ATOM 699 O O . GLU A 1 90 ? -16.735 15.484 20.336 1.00 74.25 90 GLU A O 1
ATOM 704 N N . LEU A 1 91 ? -16.831 17.694 20.748 1.00 85.50 91 LEU A N 1
ATOM 705 C CA . LEU A 1 91 ? -16.546 18.131 19.382 1.00 85.50 91 LEU A CA 1
ATOM 706 C C . LEU A 1 91 ? -15.224 18.903 19.328 1.00 85.50 91 LEU A C 1
ATOM 708 O O . LEU A 1 91 ? -14.880 19.643 20.252 1.00 85.50 91 LEU A O 1
ATOM 712 N N . PHE A 1 92 ? -14.521 18.803 18.203 1.00 91.44 92 PHE A N 1
ATOM 713 C CA . PHE A 1 92 ? -13.477 19.757 17.833 1.00 91.44 92 PHE A CA 1
ATOM 714 C C . PHE A 1 92 ? -13.656 20.221 16.386 1.00 91.44 92 PHE A C 1
ATOM 716 O O . PHE A 1 92 ? -14.161 19.484 15.539 1.00 91.44 92 PHE A O 1
ATOM 723 N N . SER A 1 93 ? -13.239 21.451 16.106 1.00 92.00 93 SER A N 1
ATOM 724 C CA . SER A 1 93 ? -13.256 22.056 14.777 1.00 92.00 93 SER A CA 1
ATOM 725 C C . SER A 1 93 ? -11.832 22.289 14.289 1.00 92.00 93 SER A C 1
ATOM 727 O O . SER A 1 93 ? -11.002 22.828 15.021 1.00 92.00 93 SER A O 1
ATOM 729 N N . VAL A 1 94 ? -11.572 21.939 13.031 1.00 95.00 94 VAL A N 1
ATOM 730 C CA . VAL A 1 94 ? -10.348 22.295 12.304 1.00 95.00 94 VAL A CA 1
ATOM 731 C C . VAL A 1 94 ? -10.699 23.399 11.311 1.00 95.00 94 VAL A C 1
ATOM 733 O O . VAL A 1 94 ? -11.543 23.191 10.440 1.00 95.00 94 VAL A O 1
ATOM 736 N N . GLN A 1 95 ? -10.083 24.571 11.450 1.00 95.44 95 GLN A N 1
ATOM 737 C CA . GLN A 1 95 ? -10.226 25.678 10.501 1.00 95.44 95 GLN A CA 1
ATOM 738 C C . GLN A 1 95 ? -9.064 25.660 9.507 1.00 95.44 95 GLN A C 1
ATOM 740 O O . GLN A 1 95 ? -7.914 25.516 9.919 1.00 95.44 95 GLN A O 1
ATOM 745 N N . CYS A 1 96 ? -9.331 25.815 8.211 1.00 95.81 96 CYS A N 1
ATOM 746 C CA . CYS A 1 96 ? -8.299 25.829 7.172 1.00 95.81 96 CYS A CA 1
ATOM 747 C C . CYS A 1 96 ? -8.631 26.750 5.988 1.00 95.81 96 CYS A C 1
ATOM 749 O O . CYS A 1 96 ? -9.801 26.981 5.693 1.00 95.81 96 CYS A O 1
ATOM 751 N N . THR A 1 97 ? -7.598 27.220 5.281 1.00 96.38 97 THR A N 1
ATOM 752 C CA . THR A 1 97 ? -7.693 28.037 4.048 1.00 96.38 97 THR A CA 1
ATOM 753 C C . THR A 1 97 ? -7.507 27.237 2.754 1.00 96.38 97 THR A C 1
ATOM 755 O O . THR A 1 97 ? -7.844 27.716 1.669 1.00 96.38 97 THR A O 1
ATOM 758 N N . GLU A 1 98 ? -6.981 26.013 2.845 1.00 96.06 98 GLU A N 1
ATOM 759 C CA . GLU A 1 98 ? -6.982 25.038 1.754 1.00 96.06 98 GLU A CA 1
ATOM 760 C C . GLU A 1 98 ? -7.327 23.644 2.296 1.00 96.06 98 GLU A C 1
ATOM 762 O O . GLU A 1 98 ? -6.824 23.224 3.341 1.00 96.06 98 GLU A O 1
ATOM 767 N N . ARG A 1 99 ? -8.160 22.906 1.557 1.00 95.25 99 ARG A N 1
ATOM 768 C CA . ARG A 1 99 ? -8.358 21.458 1.723 1.00 95.25 99 ARG A CA 1
ATOM 769 C C . ARG A 1 99 ? -8.273 20.764 0.365 1.00 95.25 99 ARG A C 1
ATOM 771 O O . ARG A 1 99 ? -8.493 21.389 -0.672 1.00 95.25 99 ARG A O 1
ATOM 778 N N . VAL A 1 100 ? -7.977 19.469 0.361 1.00 95.94 100 VAL A N 1
ATOM 779 C CA . VAL A 1 100 ? -7.855 18.671 -0.868 1.00 95.94 100 VAL A CA 1
ATOM 780 C C . VAL A 1 100 ? -8.840 17.509 -0.828 1.00 95.94 100 VAL A C 1
ATOM 782 O O . VAL A 1 100 ? -8.892 16.773 0.152 1.00 95.94 100 VAL A O 1
ATOM 785 N N . GLU A 1 101 ? -9.616 17.343 -1.892 1.00 94.94 101 GLU A N 1
ATOM 786 C CA . GLU A 1 101 ? -10.549 16.232 -2.096 1.00 94.94 101 GLU A CA 1
ATOM 787 C C . GLU A 1 101 ? -9.885 15.152 -2.970 1.00 94.94 101 GLU A C 1
ATOM 789 O O . GLU A 1 101 ? -9.337 15.450 -4.035 1.00 94.94 101 GLU A O 1
ATOM 794 N N . LEU A 1 102 ? -9.921 13.895 -2.518 1.00 93.50 102 LEU A N 1
ATOM 795 C CA . LEU A 1 102 ? -9.270 12.739 -3.146 1.00 93.50 102 LEU A CA 1
ATOM 796 C C . LEU A 1 102 ? -10.269 11.583 -3.337 1.00 93.50 102 LEU A C 1
ATOM 798 O O . LEU A 1 102 ? -11.237 11.456 -2.589 1.00 93.50 102 LEU A O 1
ATOM 802 N N . MET A 1 103 ? -10.002 10.689 -4.296 1.00 87.50 103 MET A N 1
ATOM 803 C CA . MET A 1 103 ? -10.732 9.418 -4.480 1.00 87.50 103 MET A CA 1
ATOM 804 C C . MET A 1 103 ? -12.271 9.544 -4.596 1.00 87.50 103 MET A C 1
ATOM 806 O O . MET A 1 103 ? -12.999 8.664 -4.135 1.00 87.50 103 MET A O 1
ATOM 810 N N . ALA A 1 104 ? -12.793 10.625 -5.190 1.00 84.38 104 ALA A N 1
ATOM 811 C CA . ALA A 1 104 ? -14.238 10.849 -5.349 1.00 84.38 104 ALA A CA 1
ATOM 812 C C . ALA A 1 104 ? -14.929 9.695 -6.110 1.00 84.38 104 ALA A C 1
ATOM 814 O O . ALA A 1 104 ? -14.429 9.252 -7.149 1.00 84.38 104 ALA A O 1
ATOM 815 N N . GLY A 1 105 ? -16.063 9.190 -5.601 1.00 81.00 105 GLY A N 1
ATOM 816 C CA . GLY A 1 105 ? -16.737 8.001 -6.157 1.00 81.00 105 GLY A CA 1
ATOM 817 C C . GLY A 1 105 ? -15.864 6.737 -6.182 1.00 81.00 105 GLY A C 1
ATOM 818 O O . GLY A 1 105 ? -15.997 5.912 -7.082 1.00 81.00 105 GLY A O 1
ATOM 819 N N . ASP A 1 106 ? -14.898 6.652 -5.266 1.00 80.44 106 ASP A N 1
ATOM 820 C CA . ASP A 1 106 ? -13.793 5.683 -5.222 1.00 80.44 106 ASP A CA 1
ATOM 821 C C . ASP A 1 106 ? -12.912 5.608 -6.489 1.00 80.44 106 ASP A C 1
ATOM 823 O O . ASP A 1 106 ? -12.217 4.623 -6.751 1.00 80.44 106 ASP A O 1
ATOM 827 N N . ARG A 1 107 ? -12.894 6.672 -7.304 1.00 82.19 107 ARG A N 1
ATOM 828 C CA . ARG A 1 107 ? -12.118 6.715 -8.551 1.00 82.19 107 ARG A CA 1
ATOM 829 C C . ARG A 1 107 ? -10.731 7.313 -8.330 1.00 82.19 107 ARG A C 1
ATOM 831 O O . ARG A 1 107 ? -10.582 8.405 -7.790 1.00 82.19 107 ARG A O 1
ATOM 838 N N . CYS A 1 108 ? -9.711 6.627 -8.846 1.00 81.50 108 CYS A N 1
ATOM 839 C CA . CYS A 1 108 ? -8.335 7.119 -8.899 1.00 81.50 108 CYS A CA 1
ATOM 840 C C . CYS A 1 108 ? -8.202 8.210 -9.982 1.00 81.50 108 CYS A C 1
ATOM 842 O O . CYS A 1 108 ? -7.857 7.926 -11.127 1.00 81.50 108 CYS A O 1
ATOM 844 N N . MET A 1 109 ? -8.555 9.440 -9.611 1.00 85.25 109 MET A N 1
ATOM 845 C CA . MET A 1 109 ? -8.628 10.639 -10.456 1.00 85.25 109 MET A CA 1
ATOM 846 C C . MET A 1 109 ? -7.733 11.749 -9.877 1.00 85.25 109 MET A C 1
ATOM 848 O O . MET A 1 109 ? -7.381 11.668 -8.695 1.00 85.25 109 MET A O 1
ATOM 852 N N . PRO A 1 110 ? -7.397 12.801 -10.651 1.00 90.38 110 PRO A N 1
ATOM 853 C CA . PRO A 1 110 ? -6.716 13.980 -10.124 1.00 90.38 110 PRO A CA 1
ATOM 854 C C . PRO A 1 110 ? -7.430 14.565 -8.899 1.00 90.38 110 PRO A C 1
ATOM 856 O O . PRO A 1 110 ? -8.661 14.612 -8.846 1.00 90.38 110 PRO A O 1
ATOM 859 N N . TYR A 1 111 ? -6.650 14.996 -7.912 1.00 93.50 111 TYR A N 1
ATOM 860 C CA . TYR A 1 111 ? -7.156 15.567 -6.668 1.00 93.50 111 TYR A CA 1
ATOM 861 C C . TYR A 1 111 ? -7.744 16.964 -6.927 1.00 93.50 111 TYR A C 1
ATOM 863 O O . TYR A 1 111 ? -7.363 17.645 -7.884 1.00 93.50 111 TYR A O 1
ATOM 871 N N . VAL A 1 112 ? -8.658 17.420 -6.069 1.00 94.31 112 VAL A N 1
ATOM 872 C CA . VAL A 1 112 ? -9.299 18.737 -6.205 1.00 94.31 112 VAL A CA 1
ATOM 873 C C . VAL A 1 112 ? -8.950 19.617 -5.010 1.00 94.31 112 VAL A C 1
ATOM 875 O O . VAL A 1 112 ? -9.379 19.369 -3.887 1.00 94.31 112 VAL A O 1
ATOM 878 N N . TRP A 1 113 ? -8.166 20.664 -5.260 1.00 94.88 113 TRP A N 1
ATOM 879 C CA . TRP A 1 113 ? -7.801 21.676 -4.269 1.00 94.88 113 TRP A CA 1
ATOM 880 C C . TRP A 1 113 ? -8.932 22.699 -4.116 1.00 94.88 113 TRP A C 1
ATOM 882 O O . TRP A 1 113 ? -9.335 23.334 -5.092 1.00 94.88 113 TRP A O 1
ATOM 892 N N . ARG A 1 114 ? -9.423 22.886 -2.889 1.00 96.00 114 ARG A N 1
ATOM 893 C CA . ARG A 1 114 ? -10.398 23.917 -2.510 1.00 96.00 114 ARG A CA 1
ATOM 894 C C . ARG A 1 114 ? -9.673 25.003 -1.727 1.00 96.00 114 ARG A C 1
ATOM 896 O O . ARG A 1 114 ? -9.187 24.730 -0.634 1.00 96.00 114 ARG A O 1
ATOM 903 N N . ARG A 1 115 ? -9.587 26.206 -2.299 1.00 94.88 115 ARG A N 1
ATOM 904 C CA . ARG A 1 115 ? -8.966 27.399 -1.695 1.00 94.88 115 ARG A CA 1
ATOM 905 C C . ARG A 1 115 ? -10.054 28.323 -1.176 1.00 94.88 115 ARG A C 1
ATOM 907 O O . ARG A 1 115 ? -10.438 29.280 -1.840 1.00 94.88 115 ARG A O 1
ATOM 914 N N . GLU A 1 116 ? -10.587 27.954 -0.027 1.00 92.50 116 GLU A N 1
ATOM 915 C CA . GLU A 1 116 ? -11.712 28.598 0.637 1.00 92.50 116 GLU A CA 1
ATOM 916 C C . GLU A 1 116 ? -11.550 28.407 2.146 1.00 92.50 116 GLU A C 1
ATOM 918 O O . GLU A 1 116 ? -11.026 27.380 2.587 1.00 92.50 116 GLU A O 1
ATOM 923 N N . GLU A 1 117 ? -11.992 29.383 2.937 1.00 93.00 117 GLU A N 1
ATOM 924 C CA . GLU A 1 117 ? -12.057 29.214 4.387 1.00 93.00 117 GLU A CA 1
ATOM 925 C C . GLU A 1 117 ? -13.107 28.153 4.730 1.00 93.00 117 GLU A C 1
ATOM 927 O O . GLU A 1 117 ? -14.261 28.233 4.306 1.00 93.00 117 GLU A O 1
ATOM 932 N N . ALA A 1 118 ? -12.700 27.143 5.494 1.00 92.25 118 ALA A N 1
ATOM 933 C CA . ALA A 1 118 ? -13.557 26.039 5.894 1.00 92.25 118 ALA A CA 1
ATOM 934 C C . ALA A 1 118 ? -13.335 25.688 7.365 1.00 92.25 118 ALA A C 1
ATOM 936 O O . ALA A 1 118 ? -12.197 25.584 7.820 1.00 92.25 118 ALA A O 1
ATOM 937 N N . ALA A 1 119 ? -14.430 25.456 8.087 1.00 91.31 119 ALA A N 1
ATOM 938 C CA . ALA A 1 119 ? -14.431 24.886 9.428 1.00 91.31 119 ALA A CA 1
ATOM 939 C C . ALA A 1 119 ? -15.032 23.477 9.354 1.00 91.31 119 ALA A C 1
ATOM 941 O O . ALA A 1 119 ? -16.204 23.319 9.009 1.00 91.31 119 ALA A O 1
ATOM 942 N N . LEU A 1 120 ? -14.222 22.457 9.635 1.00 93.25 120 LEU A N 1
ATOM 943 C CA . LEU A 1 120 ? -14.637 21.056 9.625 1.00 93.25 120 LEU A CA 1
ATOM 944 C C . LEU A 1 120 ? -14.761 20.569 11.069 1.00 93.25 120 LEU A C 1
ATOM 946 O O . LEU A 1 120 ? -13.755 20.430 11.770 1.00 93.25 120 LEU A O 1
ATOM 950 N N . ALA A 1 121 ? -15.998 20.342 11.513 1.00 91.62 121 ALA A N 1
ATOM 951 C CA . ALA A 1 121 ? -16.309 19.885 12.861 1.00 91.62 121 ALA A CA 1
ATOM 952 C C . ALA A 1 121 ? -16.375 18.353 12.919 1.00 91.62 121 ALA A C 1
ATOM 954 O O . ALA A 1 121 ? -17.010 17.714 12.076 1.00 91.62 121 ALA A O 1
ATOM 955 N N . PHE A 1 122 ? -15.752 17.764 13.936 1.00 92.75 122 PHE A N 1
ATOM 956 C CA . PHE A 1 122 ? -15.697 16.321 14.141 1.00 92.75 122 PHE A CA 1
ATOM 957 C C . PHE A 1 122 ? -16.064 15.952 15.582 1.00 92.75 122 PHE A C 1
ATOM 959 O O . PHE A 1 122 ? -15.541 16.535 16.533 1.00 92.75 122 PHE A O 1
ATOM 966 N N . ALA A 1 123 ? -16.908 14.931 15.733 1.00 87.62 123 ALA A N 1
ATOM 967 C CA . ALA A 1 123 ? -17.142 14.226 16.994 1.00 87.62 123 ALA A CA 1
ATOM 968 C C . ALA A 1 123 ? -16.493 12.836 16.926 1.00 87.62 123 ALA A C 1
ATOM 970 O O . ALA A 1 123 ? -16.673 12.120 15.935 1.00 87.62 123 ALA A O 1
ATOM 971 N N . LEU A 1 124 ? -15.735 12.442 17.951 1.00 84.62 124 LEU A N 1
ATOM 972 C CA . LEU A 1 124 ? -15.154 11.096 18.047 1.00 84.62 124 LEU A CA 1
ATOM 973 C C . LEU A 1 124 ? -16.175 10.103 18.624 1.00 84.62 124 LEU A C 1
ATOM 975 O O . LEU A 1 124 ? -16.980 10.467 19.474 1.00 84.62 124 LEU A O 1
ATOM 979 N N . VAL A 1 125 ? -16.144 8.845 18.166 1.00 76.06 125 VAL A N 1
ATOM 980 C CA . VAL A 1 125 ? -17.158 7.838 18.553 1.00 76.06 125 VAL A CA 1
ATOM 981 C C . VAL A 1 125 ? -16.752 7.022 19.790 1.00 76.06 125 VAL A C 1
ATOM 983 O O . VAL A 1 125 ? -17.600 6.714 20.622 1.00 76.06 125 VAL A O 1
ATOM 986 N N . TYR A 1 126 ? -15.465 6.674 19.925 1.00 72.50 126 TYR A N 1
ATOM 987 C CA . TYR A 1 126 ? -14.977 5.743 20.964 1.00 72.50 126 TYR A CA 1
ATOM 988 C C . TYR A 1 126 ? -13.853 6.304 21.847 1.00 72.50 126 TYR A C 1
ATOM 990 O O . TYR A 1 126 ? -13.535 5.722 22.881 1.00 72.50 126 TYR A O 1
ATOM 998 N N . THR A 1 127 ? -13.239 7.421 21.456 1.00 72.06 127 THR A N 1
ATOM 999 C CA . THR A 1 127 ? -12.060 7.999 22.118 1.00 72.06 127 THR A CA 1
ATOM 1000 C C . THR A 1 127 ? -12.360 9.440 22.513 1.00 72.06 127 THR A C 1
ATOM 1002 O O . THR A 1 127 ? -12.941 10.169 21.716 1.00 72.06 127 THR A O 1
ATOM 1005 N N . GLY A 1 128 ? -11.972 9.858 23.721 1.00 76.88 128 GLY A N 1
ATOM 1006 C CA . GLY A 1 128 ? -12.086 11.258 24.148 1.00 76.88 128 GLY A CA 1
ATOM 1007 C C . GLY A 1 128 ? -11.078 12.161 23.434 1.00 76.88 128 GLY A C 1
ATOM 1008 O O . GLY A 1 128 ? -10.033 11.695 22.964 1.00 76.88 128 GLY A O 1
ATOM 1009 N N . LEU A 1 129 ? -11.361 13.463 23.371 1.00 84.69 129 LEU A N 1
ATOM 1010 C CA . LEU A 1 129 ? -10.498 14.416 22.661 1.00 84.69 129 LEU A CA 1
ATOM 1011 C C . LEU A 1 129 ? -9.098 14.540 23.278 1.00 84.69 129 LEU A C 1
ATOM 1013 O O . LEU A 1 129 ? -8.151 14.860 22.564 1.00 84.69 129 LEU A O 1
ATOM 1017 N N . ASP A 1 130 ? -8.950 14.212 24.561 1.00 85.19 130 ASP A N 1
ATOM 1018 C CA . ASP A 1 130 ? -7.686 14.289 25.301 1.00 85.19 130 ASP A CA 1
ATOM 1019 C C . ASP A 1 130 ? -6.610 13.275 24.836 1.00 85.19 130 ASP A C 1
ATOM 1021 O O . ASP A 1 130 ? -5.430 13.488 25.111 1.00 85.19 130 ASP A O 1
ATOM 1025 N N . GLU A 1 131 ? -6.959 12.208 24.092 1.00 82.94 131 GLU A N 1
ATOM 1026 C CA . GLU A 1 131 ? -5.957 11.354 23.404 1.00 82.94 131 GLU A CA 1
ATOM 1027 C C . GLU A 1 131 ? -5.611 11.878 21.992 1.00 82.94 131 GLU A C 1
ATOM 1029 O O . GLU A 1 131 ? -4.492 11.680 21.509 1.00 82.94 131 GLU A O 1
ATOM 1034 N N . LEU A 1 132 ? -6.545 12.562 21.319 1.00 87.69 132 LEU A N 1
ATOM 1035 C CA . LEU A 1 132 ? -6.354 13.070 19.957 1.00 87.69 132 LEU A CA 1
ATOM 1036 C C . LEU A 1 132 ? -5.596 14.402 19.932 1.00 87.69 132 LEU A C 1
ATOM 1038 O O . LEU A 1 132 ? -4.565 14.517 19.260 1.00 87.69 132 LEU A O 1
ATOM 1042 N N . LEU A 1 133 ? -6.150 15.415 20.604 1.00 91.25 133 LEU A N 1
ATOM 1043 C CA . LEU A 1 133 ? -5.782 16.816 20.407 1.00 91.25 133 LEU A CA 1
ATOM 1044 C C . LEU A 1 133 ? -4.309 17.099 20.722 1.00 91.25 133 LEU A C 1
ATOM 1046 O O . LEU A 1 133 ? -3.660 17.657 19.842 1.00 91.25 133 LEU A O 1
ATOM 1050 N N . PRO A 1 134 ? -3.705 16.622 21.833 1.00 92.38 134 PRO A N 1
ATOM 1051 C CA . PRO A 1 134 ? -2.302 16.926 22.129 1.00 92.38 134 PRO A CA 1
ATOM 1052 C C . PRO A 1 134 ? -1.317 16.466 21.043 1.00 92.38 134 PRO A C 1
ATOM 1054 O O . PRO A 1 134 ? -0.309 17.128 20.804 1.00 92.38 134 PRO A O 1
ATOM 1057 N N . ARG A 1 135 ? -1.603 15.355 20.341 1.00 90.50 135 ARG A N 1
ATOM 1058 C CA . ARG A 1 135 ? -0.775 14.897 19.209 1.00 90.50 135 ARG A CA 1
ATOM 1059 C C . ARG A 1 135 ? -1.036 15.717 17.948 1.00 90.50 135 ARG A C 1
ATOM 1061 O O . ARG A 1 135 ? -0.105 16.013 17.207 1.00 90.50 135 ARG A O 1
ATOM 1068 N N . VAL A 1 136 ? -2.296 16.050 17.684 1.00 93.56 136 VAL A N 1
ATOM 1069 C CA . VAL A 1 136 ? -2.698 16.850 16.520 1.00 93.56 136 VAL A CA 1
ATOM 1070 C C . VAL A 1 136 ? -2.145 18.277 16.616 1.00 93.56 136 VAL A C 1
ATOM 1072 O O . VAL A 1 136 ? -1.598 18.783 15.640 1.00 93.56 136 VAL A O 1
ATOM 1075 N N . GLU A 1 137 ? -2.211 18.889 17.796 1.00 94.06 137 GLU A N 1
ATOM 1076 C CA . GLU A 1 137 ? -1.678 20.220 18.101 1.00 94.06 137 GLU A CA 1
ATOM 1077 C C . GLU A 1 137 ? -0.145 20.256 18.040 1.00 94.06 137 GLU A C 1
ATOM 1079 O O . GLU A 1 137 ? 0.416 21.186 17.465 1.00 94.06 137 GLU A O 1
ATOM 1084 N N . GLU A 1 138 ? 0.548 19.229 18.549 1.00 94.19 138 GLU A N 1
ATOM 1085 C CA . GLU A 1 138 ? 2.007 19.096 18.419 1.00 94.19 138 GLU A CA 1
ATOM 1086 C C . GLU A 1 138 ? 2.442 19.035 16.944 1.00 94.19 138 GLU A C 1
ATOM 1088 O O . GLU A 1 138 ? 3.342 19.769 16.534 1.00 94.19 138 GLU A O 1
ATOM 1093 N N . LEU A 1 139 ? 1.789 18.201 16.126 1.00 94.56 139 LEU A N 1
ATOM 1094 C CA . LEU A 1 139 ? 2.104 18.072 14.698 1.00 94.56 139 LEU A CA 1
ATOM 1095 C C . LEU A 1 139 ? 1.774 19.359 13.919 1.00 94.56 139 LEU A C 1
ATOM 1097 O O . LEU A 1 139 ? 2.575 19.802 13.095 1.00 94.56 139 LEU A O 1
ATOM 1101 N N . TRP A 1 140 ? 0.651 20.012 14.233 1.00 94.62 140 TRP A N 1
ATOM 1102 C CA . TRP A 1 140 ? 0.267 21.316 13.681 1.00 94.62 140 TRP A CA 1
ATOM 1103 C C . TRP A 1 140 ? 1.261 22.431 14.049 1.00 94.62 140 TRP A C 1
ATOM 1105 O O . TRP A 1 140 ? 1.642 23.227 13.186 1.00 94.62 140 TRP A O 1
ATOM 1115 N N . ALA A 1 141 ? 1.744 22.458 15.294 1.00 92.19 141 ALA A N 1
ATOM 1116 C CA . ALA A 1 141 ? 2.751 23.409 15.761 1.00 92.19 141 ALA A CA 1
ATOM 1117 C C . ALA A 1 141 ? 4.141 23.144 15.155 1.00 92.19 141 ALA A C 1
ATOM 1119 O O . ALA A 1 141 ? 4.874 24.090 14.867 1.00 92.19 141 ALA A O 1
ATOM 1120 N N . LEU A 1 142 ? 4.510 21.879 14.916 1.00 91.88 142 LEU A N 1
ATOM 1121 C CA . LEU A 1 142 ? 5.727 21.524 14.177 1.00 91.88 142 LEU A CA 1
ATOM 1122 C C . LEU A 1 142 ? 5.641 21.951 12.705 1.00 91.88 142 LEU A C 1
ATOM 1124 O O . LEU A 1 142 ? 6.623 22.473 12.177 1.00 91.88 142 LEU A O 1
ATOM 1128 N N . ALA A 1 143 ? 4.479 21.792 12.064 1.00 89.44 143 ALA A N 1
ATOM 1129 C CA . ALA A 1 143 ? 4.247 22.240 10.690 1.00 89.44 143 ALA A CA 1
ATOM 1130 C C . ALA A 1 143 ? 4.322 23.772 10.536 1.00 89.44 143 ALA A C 1
ATOM 1132 O O . ALA A 1 143 ? 4.771 24.248 9.499 1.00 89.44 143 ALA A O 1
ATOM 1133 N N . HIS A 1 144 ? 3.952 24.533 11.573 1.00 87.44 144 HIS A N 1
ATOM 1134 C CA . HIS A 1 144 ? 4.005 26.001 11.591 1.00 87.44 144 HIS A CA 1
ATOM 1135 C C . HIS A 1 144 ? 5.366 26.609 11.974 1.00 87.44 144 HIS A C 1
ATOM 1137 O O . HIS A 1 144 ? 5.493 27.832 12.054 1.00 87.44 144 HIS A O 1
ATOM 1143 N N . ARG A 1 145 ? 6.425 25.806 12.151 1.00 81.50 145 ARG A N 1
ATOM 1144 C CA . ARG A 1 145 ? 7.806 26.303 12.339 1.00 81.50 145 ARG A CA 1
ATOM 1145 C C . ARG A 1 145 ? 8.469 26.727 11.018 1.00 81.50 145 ARG A C 1
ATOM 1147 O O . ARG A 1 145 ? 9.636 26.424 10.767 1.00 81.50 145 ARG A O 1
ATOM 1154 N N . ASP A 1 146 ? 7.744 27.474 10.186 1.00 63.00 146 ASP A N 1
ATOM 1155 C CA . ASP A 1 146 ? 8.214 28.035 8.908 1.00 63.00 146 ASP A CA 1
ATOM 1156 C C . ASP A 1 146 ? 9.082 29.302 9.124 1.00 63.00 146 ASP A C 1
ATOM 1158 O O . ASP A 1 146 ? 8.849 30.376 8.571 1.00 63.00 146 ASP A O 1
AT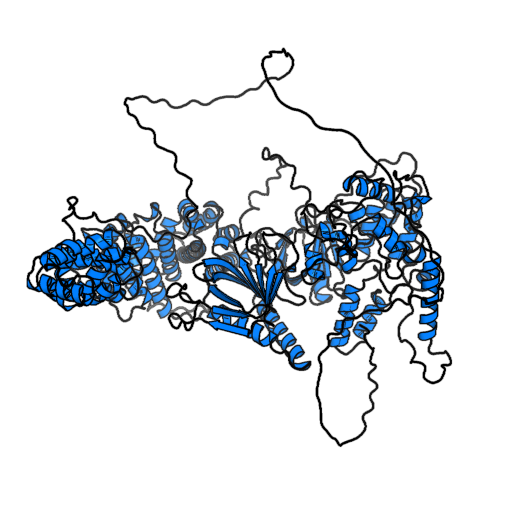OM 1162 N N . GLY A 1 147 ? 10.108 29.162 9.970 1.00 67.06 147 GLY A N 1
ATOM 1163 C CA . GLY A 1 147 ? 11.123 30.177 10.254 1.00 67.06 147 GLY A CA 1
ATOM 1164 C C . GLY A 1 147 ? 12.377 30.040 9.379 1.00 67.06 147 GLY A C 1
ATOM 1165 O O . GLY A 1 147 ? 12.328 29.815 8.165 1.00 67.06 147 GLY A O 1
ATOM 1166 N N . SER A 1 148 ? 13.546 30.169 10.006 1.00 78.75 148 SER A N 1
ATOM 1167 C CA . SER A 1 148 ? 14.854 30.010 9.366 1.00 78.75 148 SER A CA 1
ATOM 1168 C C . SER A 1 148 ? 15.107 28.573 8.863 1.00 78.75 148 SER A C 1
ATOM 1170 O O . SER A 1 148 ? 14.271 27.672 8.976 1.00 78.75 148 SER A O 1
ATOM 1172 N N . LYS A 1 149 ? 16.293 28.319 8.287 1.00 78.38 149 LYS A N 1
ATOM 1173 C CA . LYS A 1 149 ? 16.730 26.943 7.971 1.00 78.38 149 LYS A CA 1
ATOM 1174 C C . LYS A 1 149 ? 16.812 26.084 9.245 1.00 78.38 149 LYS A C 1
ATOM 1176 O O . LYS A 1 149 ? 16.338 24.952 9.233 1.00 78.38 149 LYS A O 1
ATOM 1181 N N . ALA A 1 150 ? 17.329 26.653 10.337 1.00 80.62 150 ALA A N 1
ATOM 1182 C CA . ALA A 1 150 ? 17.518 25.955 11.607 1.00 80.62 150 ALA A CA 1
ATOM 1183 C C . ALA A 1 150 ? 16.189 25.592 12.292 1.00 80.62 150 ALA A C 1
ATOM 1185 O O . ALA A 1 150 ? 16.083 24.523 12.891 1.00 80.62 150 ALA A O 1
ATOM 1186 N N . ASP A 1 151 ? 15.152 26.427 12.162 1.00 82.12 151 ASP A N 1
ATOM 1187 C CA . ASP A 1 151 ? 13.825 26.142 12.730 1.00 82.12 151 ASP A CA 1
ATOM 1188 C C . ASP A 1 151 ? 13.176 24.928 12.054 1.00 82.12 151 ASP A C 1
ATOM 1190 O O . ASP A 1 151 ? 12.658 24.035 12.727 1.00 82.12 151 ASP A O 1
ATOM 1194 N N . ARG A 1 152 ? 13.293 24.838 10.722 1.00 81.25 152 ARG A N 1
ATOM 1195 C CA . ARG A 1 152 ? 12.790 23.704 9.931 1.00 81.25 152 ARG A CA 1
ATOM 1196 C C . ARG A 1 152 ? 13.603 22.426 10.147 1.00 81.25 152 ARG A C 1
ATOM 1198 O O . ARG A 1 152 ? 13.024 21.344 10.213 1.00 81.25 152 ARG A O 1
ATOM 1205 N N . GLU A 1 153 ? 14.919 22.529 10.327 1.00 83.06 153 GLU A N 1
ATOM 1206 C CA . GLU A 1 153 ? 15.766 21.396 10.738 1.00 83.06 153 GLU A CA 1
ATOM 1207 C C . GLU A 1 153 ? 15.399 20.897 12.144 1.00 83.06 153 GLU A C 1
ATOM 1209 O O . GLU A 1 153 ? 15.242 19.693 12.352 1.00 83.06 153 GLU A O 1
ATOM 1214 N N . THR A 1 154 ? 15.156 21.816 13.083 1.00 87.00 154 THR A N 1
ATOM 1215 C CA . THR A 1 154 ? 14.693 21.506 14.446 1.00 87.00 154 THR A CA 1
ATOM 1216 C C . THR A 1 154 ? 13.307 20.856 14.434 1.00 87.00 154 THR A C 1
ATOM 1218 O O . THR A 1 154 ? 13.073 19.890 15.160 1.00 87.00 154 THR A O 1
ATOM 1221 N N . ALA A 1 155 ? 12.392 21.324 13.579 1.00 87.12 155 ALA A N 1
ATOM 1222 C CA . ALA A 1 155 ? 11.076 20.715 13.397 1.00 87.12 155 ALA A CA 1
ATOM 1223 C C . ALA A 1 155 ? 11.167 19.295 12.805 1.00 87.12 155 ALA A C 1
ATOM 1225 O O . ALA A 1 155 ? 10.530 18.384 13.334 1.00 87.12 155 ALA A O 1
ATOM 1226 N N . ARG A 1 156 ? 12.013 19.067 11.784 1.00 86.44 156 ARG A N 1
ATOM 1227 C CA . ARG A 1 156 ? 12.258 17.723 11.213 1.00 86.44 156 ARG A CA 1
ATOM 1228 C C . ARG A 1 156 ? 12.862 16.773 12.256 1.00 86.44 156 ARG A C 1
ATOM 1230 O O . ARG A 1 156 ? 12.448 15.619 12.337 1.00 86.44 156 ARG A O 1
ATOM 1237 N N . ALA A 1 157 ? 13.784 17.258 13.091 1.00 88.94 157 ALA A N 1
ATOM 1238 C CA . ALA A 1 157 ? 14.380 16.477 14.177 1.00 88.94 157 ALA A CA 1
ATOM 1239 C C . ALA A 1 157 ? 13.363 16.107 15.274 1.00 88.94 157 ALA A C 1
ATOM 1241 O O . ALA A 1 157 ? 13.330 14.958 15.714 1.00 88.94 157 ALA A O 1
ATOM 1242 N N . ALA A 1 158 ? 12.502 17.045 15.683 1.00 92.19 158 ALA A N 1
ATOM 1243 C CA . ALA A 1 158 ? 11.432 16.784 16.647 1.00 92.19 158 ALA A CA 1
ATOM 1244 C C . ALA A 1 158 ? 10.388 15.795 16.094 1.00 92.19 158 ALA A C 1
ATOM 1246 O O . ALA A 1 158 ? 10.035 14.833 16.775 1.00 92.19 158 ALA A O 1
ATOM 1247 N N . LEU A 1 159 ? 9.969 15.947 14.832 1.00 92.69 159 LEU A N 1
ATOM 1248 C CA . LEU A 1 159 ? 9.078 14.989 14.171 1.00 92.69 159 LEU A CA 1
ATOM 1249 C C . LEU A 1 159 ? 9.695 13.580 14.107 1.00 92.69 159 LEU A C 1
ATOM 1251 O O . LEU A 1 159 ? 9.011 12.595 14.382 1.00 92.69 159 LEU A O 1
ATOM 1255 N N . ALA A 1 160 ? 10.994 13.463 13.820 1.00 90.81 160 ALA A N 1
ATOM 1256 C CA . ALA A 1 160 ? 11.688 12.175 13.835 1.00 90.81 160 ALA A CA 1
ATOM 1257 C C . ALA A 1 160 ? 11.710 11.524 15.235 1.00 90.81 160 ALA A C 1
ATOM 1259 O O . ALA A 1 160 ? 11.629 10.299 15.343 1.00 90.81 160 ALA A O 1
ATOM 1260 N N . GLN A 1 161 ? 11.768 12.315 16.314 1.00 92.88 161 GLN A N 1
ATOM 1261 C CA . GLN A 1 161 ? 11.615 11.809 17.686 1.00 92.88 161 GLN A CA 1
ATOM 1262 C C . GLN A 1 161 ? 10.180 11.340 17.969 1.00 92.88 161 GLN A C 1
ATOM 1264 O O . GLN A 1 161 ? 10.006 10.260 18.533 1.00 92.88 161 GLN A O 1
ATOM 1269 N N . VAL A 1 162 ? 9.164 12.092 17.529 1.00 92.19 162 VAL A N 1
ATOM 1270 C CA . VAL A 1 162 ? 7.738 11.723 17.641 1.00 92.19 162 VAL A CA 1
ATOM 1271 C C . VAL A 1 162 ? 7.442 10.401 16.923 1.00 92.19 162 VAL A C 1
ATOM 1273 O O . VAL A 1 162 ? 6.851 9.498 17.517 1.00 92.19 162 VAL A O 1
ATOM 1276 N N . VAL A 1 163 ? 7.919 10.246 15.684 1.00 92.31 163 VAL A N 1
ATOM 1277 C CA . VAL A 1 163 ? 7.825 8.990 14.919 1.00 92.31 163 VAL A CA 1
ATOM 1278 C C . VAL A 1 163 ? 8.517 7.849 15.663 1.00 92.31 163 VAL A C 1
ATOM 1280 O O . VAL A 1 163 ? 7.888 6.833 15.949 1.00 92.31 163 VAL A O 1
ATOM 1283 N N . LYS A 1 164 ? 9.779 8.030 16.071 1.00 90.94 164 LYS A N 1
ATOM 1284 C CA . LYS A 1 164 ? 10.542 6.996 16.787 1.00 90.94 164 LYS A CA 1
ATOM 1285 C C . LYS A 1 164 ? 9.887 6.574 18.110 1.00 90.94 164 LYS A C 1
ATOM 1287 O O . LYS A 1 164 ? 9.980 5.407 18.483 1.00 90.94 164 LYS A O 1
ATOM 1292 N N . ALA A 1 165 ? 9.222 7.491 18.813 1.00 90.06 165 ALA A N 1
ATOM 1293 C CA . ALA A 1 165 ? 8.484 7.190 20.038 1.00 90.06 165 ALA A CA 1
ATOM 1294 C C . ALA A 1 165 ? 7.220 6.348 19.776 1.00 90.06 165 ALA A C 1
ATOM 1296 O O . ALA A 1 165 ? 6.941 5.427 20.543 1.00 90.06 165 ALA A O 1
ATOM 1297 N N . HIS A 1 166 ? 6.493 6.611 18.682 1.00 88.62 166 HIS A N 1
ATOM 1298 C CA . HIS A 1 166 ? 5.366 5.779 18.232 1.00 88.62 166 HIS A CA 1
ATOM 1299 C C . HIS A 1 166 ? 5.837 4.368 17.839 1.00 88.62 166 HIS A C 1
ATOM 1301 O O . HIS A 1 166 ? 5.341 3.379 18.373 1.00 88.62 166 HIS A O 1
ATOM 1307 N N . GLU A 1 167 ? 6.875 4.257 17.006 1.00 90.00 167 GLU A N 1
ATOM 1308 C CA . GLU A 1 167 ? 7.429 2.962 16.562 1.00 90.00 167 GLU A CA 1
ATOM 1309 C C . GLU A 1 167 ? 8.010 2.116 17.711 1.00 90.00 167 GLU A C 1
ATOM 1311 O O . GLU A 1 167 ? 7.947 0.884 17.687 1.00 90.00 167 GLU A O 1
ATOM 1316 N N . ALA A 1 168 ? 8.550 2.762 18.750 1.00 87.88 168 ALA A N 1
ATOM 1317 C CA . ALA A 1 168 ? 9.033 2.089 19.956 1.00 87.88 168 ALA A CA 1
ATOM 1318 C C . ALA A 1 168 ? 7.903 1.600 20.886 1.00 87.88 168 ALA A C 1
ATOM 1320 O O . ALA A 1 168 ? 8.117 0.661 21.657 1.00 87.88 168 ALA A O 1
ATOM 1321 N N . ALA A 1 169 ? 6.713 2.209 20.822 1.00 84.62 169 ALA A N 1
ATOM 1322 C CA . ALA A 1 169 ? 5.538 1.769 21.573 1.00 84.62 169 ALA A CA 1
ATOM 1323 C C . ALA A 1 169 ? 4.857 0.546 20.926 1.00 84.62 169 ALA A C 1
ATOM 1325 O O . ALA A 1 169 ? 4.365 -0.333 21.638 1.00 84.62 169 ALA A O 1
ATOM 1326 N N . GLU A 1 170 ? 4.873 0.456 19.593 1.00 82.31 170 GLU A N 1
ATOM 1327 C CA . GLU A 1 170 ? 4.256 -0.629 18.821 1.00 82.31 170 GLU A CA 1
ATOM 1328 C C . GLU A 1 170 ? 5.020 -1.960 18.940 1.00 82.31 170 GLU A C 1
ATOM 1330 O O . GLU A 1 170 ? 6.015 -2.218 18.251 1.00 82.31 170 GLU A O 1
ATOM 1335 N N . ARG A 1 171 ? 4.530 -2.847 19.814 1.00 82.38 171 ARG A N 1
ATOM 1336 C CA . ARG A 1 171 ? 5.046 -4.214 20.018 1.00 82.38 171 ARG A CA 1
ATOM 1337 C C . ARG A 1 171 ? 4.323 -5.230 19.133 1.00 82.38 171 ARG A C 1
ATOM 1339 O O . ARG A 1 171 ? 3.158 -5.037 18.790 1.00 82.38 171 ARG A O 1
ATOM 1346 N N . PHE A 1 172 ? 4.983 -6.346 18.824 1.00 85.44 172 PHE A N 1
ATOM 1347 C CA . PHE A 1 172 ? 4.303 -7.487 18.211 1.00 85.44 172 PHE A CA 1
ATOM 1348 C C . PHE A 1 172 ? 3.394 -8.190 19.221 1.00 85.44 172 PHE A C 1
ATOM 1350 O O . PHE A 1 172 ? 3.761 -8.363 20.384 1.00 85.44 172 PHE A O 1
ATOM 1357 N N . ASN A 1 173 ? 2.222 -8.637 18.769 1.00 80.44 173 ASN A N 1
ATOM 1358 C CA . ASN A 1 173 ? 1.311 -9.434 19.579 1.00 80.44 173 ASN A CA 1
ATOM 1359 C C . ASN A 1 173 ? 1.416 -10.929 19.197 1.00 80.44 173 ASN A C 1
ATOM 1361 O O . ASN A 1 173 ? 1.027 -11.297 18.086 1.00 80.44 173 ASN A O 1
ATOM 1365 N N . PRO A 1 174 ? 1.881 -11.822 20.097 1.00 80.31 174 PRO A N 1
ATOM 1366 C CA . PRO A 1 174 ? 1.918 -13.269 19.851 1.00 80.31 174 PRO A CA 1
ATOM 1367 C C . PRO A 1 174 ? 0.564 -13.899 19.473 1.00 80.31 174 PRO A C 1
ATOM 1369 O O . PRO A 1 174 ? 0.532 -14.923 18.790 1.00 80.31 174 PRO A O 1
ATOM 1372 N N . GLY A 1 175 ? -0.555 -13.273 19.848 1.00 73.50 175 GLY A N 1
ATOM 1373 C CA . GLY A 1 175 ? -1.907 -13.637 19.420 1.00 73.50 175 GLY A CA 1
ATOM 1374 C C . GLY A 1 175 ? -2.176 -13.454 17.918 1.00 73.50 175 GLY A C 1
ATOM 1375 O O . GLY A 1 175 ? -3.197 -13.943 17.434 1.00 73.50 175 GLY A O 1
ATOM 1376 N N . TRP A 1 176 ? -1.269 -12.833 17.152 1.00 77.81 176 TRP A N 1
ATOM 1377 C CA . TRP A 1 176 ? -1.356 -12.695 15.688 1.00 77.81 176 TRP A CA 1
ATOM 1378 C C . TRP A 1 176 ? -0.594 -13.752 14.877 1.00 77.81 176 TRP A C 1
ATOM 1380 O O . TRP A 1 176 ? -0.693 -13.737 13.649 1.00 77.81 176 TRP A O 1
ATOM 1390 N N . LEU A 1 177 ? 0.117 -14.691 15.516 1.00 81.62 177 LEU A N 1
ATOM 1391 C CA . LEU A 1 177 ? 0.696 -15.852 14.820 1.00 81.62 177 LEU A CA 1
ATOM 1392 C C . LEU A 1 177 ? -0.408 -16.660 14.093 1.00 81.62 177 LEU A C 1
ATOM 1394 O O . LEU A 1 177 ? -1.602 -16.436 14.286 1.00 81.62 177 LEU A O 1
ATOM 1398 N N . GLU A 1 178 ? -0.082 -17.669 13.297 1.00 79.25 178 GLU A N 1
ATOM 1399 C CA . GLU A 1 178 ? -1.084 -18.592 12.732 1.00 79.25 178 GLU A CA 1
ATOM 1400 C C . GLU A 1 178 ? -1.155 -19.924 13.476 1.00 79.25 178 GLU A C 1
ATOM 1402 O O . GLU A 1 178 ? -2.213 -20.542 13.523 1.00 79.25 178 GLU A O 1
ATOM 1407 N N . ASP A 1 179 ? -0.060 -20.338 14.108 1.00 77.31 179 ASP A N 1
ATOM 1408 C CA . ASP A 1 179 ? 0.062 -21.606 14.824 1.00 77.31 179 ASP A CA 1
ATOM 1409 C C . ASP A 1 179 ? 0.533 -21.336 16.260 1.00 77.31 179 ASP A C 1
ATOM 1411 O O . ASP A 1 179 ? 1.471 -20.574 16.478 1.00 77.31 179 ASP A O 1
ATOM 1415 N N . GLU A 1 180 ? -0.123 -21.931 17.255 1.00 68.44 180 GLU A N 1
ATOM 1416 C CA . GLU A 1 180 ? 0.293 -21.807 18.660 1.00 68.44 180 GLU A CA 1
ATOM 1417 C C . GLU A 1 180 ? 1.596 -22.556 18.955 1.00 68.44 180 GLU A C 1
ATOM 1419 O O . GLU A 1 180 ? 2.281 -22.245 19.928 1.00 68.44 180 GLU A O 1
ATOM 1424 N N . GLY A 1 181 ? 1.969 -23.524 18.113 1.00 76.81 181 GLY A N 1
ATOM 1425 C CA . GLY A 1 181 ? 3.244 -24.226 18.181 1.00 76.81 181 GLY A CA 1
ATOM 1426 C C . GLY A 1 181 ? 4.445 -23.329 17.872 1.00 76.81 181 GLY A C 1
ATOM 1427 O O . GLY A 1 181 ? 5.522 -23.556 18.435 1.00 76.81 181 GLY A O 1
ATOM 1428 N N . GLU A 1 182 ? 4.268 -22.289 17.048 1.00 84.12 182 GLU A N 1
ATOM 1429 C CA . GLU A 1 182 ? 5.350 -21.407 16.596 1.00 84.12 182 GLU A CA 1
ATOM 1430 C C . GLU A 1 182 ? 6.086 -20.715 17.749 1.00 84.12 182 GLU A C 1
ATOM 1432 O O . GLU A 1 182 ? 5.568 -20.507 18.847 1.00 84.12 182 GLU A O 1
ATOM 1437 N N . ARG A 1 183 ? 7.349 -20.372 17.496 1.00 87.19 183 ARG A N 1
ATOM 1438 C CA . ARG A 1 183 ? 8.199 -19.589 18.393 1.00 87.19 183 ARG A CA 1
ATOM 1439 C C . ARG A 1 183 ? 8.848 -18.485 17.572 1.00 87.19 183 ARG A C 1
ATOM 1441 O O . ARG A 1 183 ? 9.243 -18.732 16.433 1.00 87.19 183 ARG A O 1
ATOM 1448 N N . ILE A 1 184 ? 8.950 -17.294 18.150 1.00 91.81 184 ILE A N 1
ATOM 1449 C CA . ILE A 1 184 ? 9.658 -16.174 17.530 1.00 91.81 184 ILE A CA 1
ATOM 1450 C C . ILE A 1 184 ? 11.163 -16.463 17.607 1.00 91.81 184 ILE A C 1
ATOM 1452 O O . ILE A 1 184 ? 11.681 -16.792 18.672 1.00 91.81 184 ILE A O 1
ATOM 1456 N N . VAL A 1 185 ? 11.839 -16.379 16.463 1.00 93.38 185 VAL A N 1
ATOM 1457 C CA . VAL A 1 185 ? 13.284 -16.617 16.292 1.00 93.38 185 VAL A CA 1
ATOM 1458 C C . VAL A 1 185 ? 14.039 -15.304 16.080 1.00 93.38 185 VAL A C 1
ATOM 1460 O O . VAL A 1 185 ? 15.192 -15.176 16.479 1.00 93.38 185 VAL A O 1
ATOM 1463 N N . LEU A 1 186 ? 13.381 -14.320 15.466 1.00 93.06 186 LEU A N 1
ATOM 1464 C CA . LEU A 1 186 ? 13.878 -12.960 15.292 1.00 93.06 186 LEU A CA 1
ATOM 1465 C C . LEU A 1 186 ? 12.695 -11.995 15.340 1.00 93.06 186 LEU A C 1
ATOM 1467 O O . LEU A 1 186 ? 11.672 -12.243 14.704 1.00 93.06 186 LEU A O 1
ATOM 1471 N N . GLU A 1 187 ? 12.877 -10.881 16.033 1.00 93.94 187 GLU A N 1
ATOM 1472 C CA . GLU A 1 187 ? 12.057 -9.682 15.913 1.00 93.94 187 GLU A CA 1
ATOM 1473 C C . GLU A 1 187 ? 12.998 -8.533 15.535 1.00 93.94 187 GLU A C 1
ATOM 1475 O O . GLU A 1 187 ? 14.009 -8.320 16.204 1.00 93.94 187 GLU A O 1
ATOM 1480 N N . ALA A 1 188 ? 12.715 -7.839 14.433 1.00 92.38 188 ALA A N 1
ATOM 1481 C CA . ALA A 1 188 ? 13.565 -6.779 13.899 1.00 92.38 188 ALA A CA 1
ATOM 1482 C C . ALA A 1 188 ? 12.725 -5.620 13.356 1.00 92.38 188 ALA A C 1
ATOM 1484 O O . ALA A 1 188 ? 11.661 -5.830 12.774 1.00 92.38 188 ALA A O 1
ATOM 1485 N N . VAL A 1 189 ? 13.222 -4.396 13.515 1.00 93.12 189 VAL A N 1
ATOM 1486 C CA . VAL A 1 189 ? 12.641 -3.202 12.888 1.00 93.12 189 VAL A CA 1
ATOM 1487 C C . VAL A 1 189 ? 13.146 -3.091 11.448 1.00 93.12 189 VAL A C 1
ATOM 1489 O O . VAL A 1 189 ? 14.282 -3.453 11.146 1.00 93.12 189 VAL A O 1
ATOM 1492 N N . GLY A 1 190 ? 12.300 -2.596 10.552 1.00 93.56 190 GLY A N 1
ATOM 1493 C CA . GLY A 1 190 ? 12.649 -2.337 9.162 1.00 93.56 190 GLY A CA 1
ATOM 1494 C C . GLY A 1 190 ? 11.538 -1.594 8.429 1.00 93.56 190 GLY A C 1
ATOM 1495 O O . GLY A 1 190 ? 10.669 -0.974 9.040 1.00 93.56 190 GLY A O 1
ATOM 1496 N N . ALA A 1 191 ? 11.541 -1.673 7.104 1.00 94.25 191 ALA A N 1
ATOM 1497 C CA . ALA A 1 191 ? 10.430 -1.222 6.276 1.00 94.25 191 ALA A CA 1
ATOM 1498 C C . ALA A 1 191 ? 10.164 -2.199 5.129 1.00 94.25 191 ALA A C 1
ATOM 1500 O O . ALA A 1 191 ? 11.097 -2.758 4.556 1.00 94.25 191 ALA A O 1
ATOM 1501 N N . ARG A 1 192 ? 8.894 -2.380 4.765 1.00 93.56 192 ARG A N 1
ATOM 1502 C CA . ARG A 1 192 ? 8.488 -3.018 3.513 1.00 93.56 192 ARG A CA 1
ATOM 1503 C C . ARG A 1 192 ? 8.549 -1.985 2.390 1.00 93.56 192 ARG A C 1
ATOM 1505 O O . ARG A 1 192 ? 7.973 -0.905 2.509 1.00 93.56 192 ARG A O 1
ATOM 1512 N N . ILE A 1 193 ? 9.215 -2.335 1.294 1.00 91.81 193 ILE A N 1
ATOM 1513 C CA . ILE A 1 193 ? 9.300 -1.504 0.089 1.00 91.81 193 ILE A CA 1
ATOM 1514 C C . ILE A 1 193 ? 8.240 -1.948 -0.922 1.00 91.81 193 ILE A C 1
ATOM 1516 O O . ILE A 1 193 ? 8.013 -3.142 -1.135 1.00 91.81 193 ILE A O 1
ATOM 1520 N N . THR A 1 194 ? 7.586 -0.959 -1.523 1.00 89.19 194 THR A N 1
ATOM 1521 C CA . THR A 1 194 ? 6.621 -1.064 -2.626 1.00 89.19 194 THR A CA 1
ATOM 1522 C C . THR A 1 194 ? 6.753 0.183 -3.515 1.00 89.19 194 THR A C 1
ATOM 1524 O O . THR A 1 194 ? 7.313 1.180 -3.051 1.00 89.19 194 THR A O 1
ATOM 1527 N N . PRO A 1 195 ? 6.245 0.182 -4.764 1.00 88.88 195 PRO A N 1
ATOM 1528 C CA . PRO A 1 195 ? 6.406 1.318 -5.673 1.00 88.88 195 PRO A CA 1
ATOM 1529 C C . PRO A 1 195 ? 5.949 2.644 -5.052 1.00 88.88 195 PRO A C 1
ATOM 1531 O O . PRO A 1 195 ? 4.798 2.764 -4.642 1.00 88.88 195 PRO A O 1
ATOM 1534 N N . LEU A 1 196 ? 6.865 3.619 -4.973 1.00 87.81 196 LEU A N 1
ATOM 1535 C CA . LEU A 1 196 ? 6.673 4.939 -4.346 1.00 87.81 196 LEU A CA 1
ATOM 1536 C C . LEU A 1 196 ? 6.197 4.905 -2.871 1.00 87.81 196 LEU A C 1
ATOM 1538 O O . LEU A 1 196 ? 5.592 5.865 -2.394 1.00 87.81 196 LEU A O 1
ATOM 1542 N N . CYS A 1 197 ? 6.450 3.814 -2.133 1.00 88.19 197 CYS A N 1
ATOM 1543 C CA . CYS A 1 197 ? 6.044 3.654 -0.731 1.00 88.19 197 CYS A CA 1
ATOM 1544 C C . CYS A 1 197 ? 7.030 2.807 0.096 1.00 88.19 197 CYS A C 1
ATOM 1546 O O . CYS A 1 197 ? 7.159 1.595 -0.105 1.00 88.19 197 CYS A O 1
ATOM 1548 N N . ARG A 1 198 ? 7.639 3.439 1.109 1.00 90.00 198 ARG A N 1
ATOM 1549 C CA . ARG A 1 198 ? 8.392 2.793 2.196 1.00 90.00 198 ARG A CA 1
ATOM 1550 C C . ARG A 1 198 ? 7.488 2.674 3.427 1.00 90.00 198 ARG A C 1
ATOM 1552 O O . ARG A 1 198 ? 7.260 3.662 4.115 1.00 90.00 198 ARG A O 1
ATOM 1559 N N . GLN A 1 199 ? 6.979 1.477 3.713 1.00 90.88 199 GLN A N 1
ATOM 1560 C CA . GLN A 1 199 ? 6.101 1.214 4.859 1.00 90.88 199 GLN A CA 1
ATOM 1561 C C . GLN A 1 199 ? 6.929 0.729 6.066 1.00 90.88 199 GLN A C 1
ATOM 1563 O O . GLN A 1 199 ? 7.386 -0.413 6.031 1.00 90.88 199 GLN A O 1
ATOM 1568 N N . PRO A 1 200 ? 7.166 1.535 7.118 1.00 92.81 200 PRO A N 1
ATOM 1569 C CA . PRO A 1 200 ? 7.934 1.108 8.287 1.00 92.81 200 PRO A CA 1
ATOM 1570 C C . PRO A 1 200 ? 7.162 0.096 9.146 1.00 92.81 200 PRO A C 1
ATOM 1572 O O . PRO A 1 200 ? 5.929 0.093 9.191 1.00 92.81 200 PRO A O 1
ATOM 1575 N N . GLY A 1 201 ? 7.888 -0.794 9.819 1.00 93.19 201 GLY A N 1
ATOM 1576 C CA . GLY A 1 201 ? 7.278 -1.856 10.608 1.00 93.19 201 GLY A CA 1
ATOM 1577 C C . GLY A 1 201 ? 8.260 -2.829 11.253 1.00 93.19 201 GLY A C 1
ATOM 1578 O O . GLY A 1 201 ? 9.481 -2.665 11.225 1.00 93.19 201 GLY A O 1
ATOM 1579 N N . ARG A 1 202 ? 7.691 -3.884 11.828 1.00 92.50 202 ARG A N 1
ATOM 1580 C CA . ARG A 1 202 ? 8.362 -4.927 12.601 1.00 92.50 202 ARG A CA 1
ATOM 1581 C C . ARG A 1 202 ? 8.255 -6.261 11.862 1.00 92.50 202 ARG A C 1
ATOM 1583 O O . ARG A 1 202 ? 7.159 -6.778 11.641 1.00 92.50 202 ARG A O 1
ATOM 1590 N N . MET A 1 203 ? 9.397 -6.812 11.457 1.00 94.31 203 MET A N 1
ATOM 1591 C CA . MET A 1 203 ? 9.512 -8.165 10.916 1.00 94.31 203 MET A CA 1
ATOM 1592 C C . MET A 1 203 ? 9.638 -9.159 12.074 1.00 94.31 203 MET A C 1
ATOM 1594 O O . MET A 1 203 ? 10.518 -9.011 12.922 1.00 94.31 203 MET A O 1
ATOM 1598 N N . VAL A 1 204 ? 8.807 -10.200 12.075 1.00 94.69 204 VAL A N 1
ATOM 1599 C CA . VAL A 1 204 ? 8.846 -11.287 13.061 1.00 94.69 204 VAL A CA 1
ATOM 1600 C C . VAL A 1 204 ? 8.986 -12.624 12.343 1.00 94.69 204 VAL A C 1
ATOM 1602 O O . VAL A 1 204 ? 8.185 -12.969 11.478 1.00 94.69 204 VAL A O 1
ATOM 1605 N N . LEU A 1 205 ? 10.026 -13.379 12.685 1.00 95.56 205 LEU A N 1
ATOM 1606 C CA . LEU A 1 205 ? 10.379 -14.647 12.053 1.00 95.56 205 LEU A CA 1
ATOM 1607 C C . LEU A 1 205 ? 10.059 -15.830 12.965 1.00 95.56 205 LEU A C 1
ATOM 1609 O O . LEU A 1 205 ? 10.335 -15.794 14.163 1.00 95.56 205 LEU A O 1
ATOM 1613 N N . THR A 1 206 ? 9.568 -16.911 12.371 1.00 94.56 206 THR A N 1
ATOM 1614 C CA . THR A 1 206 ? 9.356 -18.219 13.006 1.00 94.56 206 THR A CA 1
ATOM 1615 C C . THR A 1 206 ? 9.934 -19.332 12.112 1.00 94.56 206 THR A C 1
ATOM 1617 O O . THR A 1 206 ? 10.259 -19.062 10.952 1.00 94.56 206 THR A O 1
ATOM 1620 N N . PRO A 1 207 ? 10.006 -20.598 12.572 1.00 93.81 207 PRO A N 1
ATOM 1621 C CA . PRO A 1 207 ? 10.475 -21.722 11.751 1.00 93.81 207 PRO A CA 1
ATOM 1622 C C . PRO A 1 207 ? 9.676 -22.000 10.468 1.00 93.81 207 PRO A C 1
ATOM 1624 O O . PRO A 1 207 ? 10.186 -22.690 9.582 1.00 93.81 207 PRO A O 1
ATOM 1627 N N . SER A 1 208 ? 8.449 -21.472 10.368 1.00 90.88 208 SER A N 1
ATOM 1628 C CA . SER A 1 208 ? 7.489 -21.754 9.287 1.00 90.88 208 SER A CA 1
ATOM 1629 C C . SER A 1 208 ? 7.058 -20.515 8.490 1.00 90.88 208 SER A C 1
ATOM 1631 O O . SER A 1 208 ? 6.720 -20.625 7.308 1.00 90.88 208 SER A O 1
ATOM 1633 N N . ARG A 1 209 ? 7.040 -19.337 9.126 1.00 92.12 209 ARG A N 1
ATOM 1634 C CA . ARG A 1 209 ? 6.427 -18.100 8.613 1.00 92.12 209 ARG A CA 1
ATOM 1635 C C . ARG A 1 209 ? 7.243 -16.857 8.973 1.00 92.12 209 ARG A C 1
ATOM 1637 O O . ARG A 1 209 ? 7.837 -16.785 10.050 1.00 92.12 209 ARG A O 1
ATOM 1644 N N . LEU A 1 210 ? 7.193 -15.860 8.097 1.00 93.00 210 LEU A N 1
ATOM 1645 C CA . LEU A 1 210 ? 7.588 -14.478 8.360 1.00 93.00 210 LEU A CA 1
ATOM 1646 C C . LEU A 1 210 ? 6.319 -13.625 8.454 1.00 93.00 210 LEU A C 1
ATOM 1648 O O . LEU A 1 210 ? 5.441 -13.707 7.597 1.00 93.00 210 LEU A O 1
ATOM 1652 N N . TYR A 1 211 ? 6.237 -12.794 9.484 1.00 92.31 211 TYR A N 1
ATOM 1653 C CA . TYR A 1 211 ? 5.181 -11.812 9.697 1.00 92.31 211 TYR A CA 1
ATOM 1654 C C . TYR A 1 211 ? 5.766 -10.409 9.535 1.00 92.31 211 TYR A C 1
ATOM 1656 O O . TYR A 1 211 ? 6.900 -10.155 9.943 1.00 92.31 211 TYR A O 1
ATOM 1664 N N . PHE A 1 212 ? 4.990 -9.489 8.971 1.00 91.75 212 PHE A N 1
ATOM 1665 C CA . PHE A 1 212 ? 5.310 -8.064 8.949 1.00 91.75 212 PHE A CA 1
ATOM 1666 C C . PHE A 1 212 ? 4.153 -7.269 9.563 1.00 91.75 212 PHE A C 1
ATOM 1668 O O . PHE A 1 212 ? 3.035 -7.309 9.051 1.00 91.75 212 PHE A O 1
ATOM 1675 N N . GLN A 1 213 ? 4.418 -6.574 10.667 1.00 90.38 213 GLN A N 1
ATOM 1676 C CA . GLN A 1 213 ? 3.507 -5.632 11.321 1.00 90.38 213 GLN A CA 1
ATOM 1677 C C . GLN A 1 213 ? 3.887 -4.212 10.883 1.00 90.38 213 GLN A C 1
ATOM 1679 O O . GLN A 1 213 ? 4.951 -3.744 11.287 1.00 90.38 213 GLN A O 1
ATOM 1684 N N . PRO A 1 214 ? 3.071 -3.502 10.089 1.00 88.88 214 PRO A N 1
ATOM 1685 C CA . PRO A 1 214 ? 3.267 -2.072 9.876 1.00 88.88 214 PRO A CA 1
ATOM 1686 C C . PRO A 1 214 ? 3.114 -1.295 11.189 1.00 88.88 214 PRO A C 1
ATOM 1688 O O . PRO A 1 214 ? 2.217 -1.600 11.972 1.00 88.88 214 PRO A O 1
ATOM 1691 N N . PHE A 1 215 ? 3.920 -0.256 11.405 1.00 87.62 215 PHE A N 1
ATOM 1692 C CA . PHE A 1 215 ? 3.660 0.720 12.481 1.00 87.62 215 PHE A CA 1
ATOM 1693 C C . PHE A 1 215 ? 2.576 1.734 12.090 1.00 87.62 215 PHE A C 1
ATOM 1695 O O . PHE A 1 215 ? 1.910 2.316 12.944 1.00 87.62 215 PHE A O 1
ATOM 1702 N N . ASN A 1 216 ? 2.373 1.898 10.782 1.00 81.38 216 ASN A N 1
ATOM 1703 C CA . ASN A 1 216 ? 1.356 2.725 10.153 1.00 81.38 216 ASN A CA 1
ATOM 1704 C C . ASN A 1 216 ? 0.252 1.826 9.559 1.00 81.38 216 ASN A C 1
ATOM 1706 O O . ASN A 1 216 ? 0.215 1.533 8.360 1.00 81.38 216 ASN A O 1
ATOM 1710 N N . VAL A 1 217 ? -0.627 1.319 10.431 1.00 69.00 217 VAL A N 1
ATOM 1711 C CA . VAL A 1 217 ? -1.654 0.306 10.109 1.00 69.00 217 VAL A CA 1
ATOM 1712 C C . VAL A 1 217 ? -2.777 0.911 9.251 1.00 69.00 217 VAL A C 1
ATOM 1714 O O . VAL A 1 217 ? -3.828 1.305 9.747 1.00 69.00 217 VAL A O 1
ATOM 1717 N N . ALA A 1 218 ? -2.520 1.032 7.945 1.00 57.16 218 ALA A N 1
ATOM 1718 C CA . ALA A 1 218 ? -3.432 1.577 6.926 1.00 57.16 218 ALA A CA 1
ATOM 1719 C C . ALA A 1 218 ? -4.344 0.506 6.288 1.00 57.16 218 ALA A C 1
ATOM 1721 O O . ALA A 1 218 ? -4.882 0.698 5.207 1.00 57.16 218 ALA A O 1
ATOM 1722 N N . SER A 1 219 ? -4.466 -0.654 6.932 1.00 59.12 219 SER A N 1
ATOM 1723 C CA . SER A 1 219 ? -5.325 -1.767 6.531 1.00 59.12 219 SER A CA 1
ATOM 1724 C C . SER A 1 219 ? -6.009 -2.313 7.781 1.00 59.12 219 SER A C 1
ATOM 1726 O O . SER A 1 219 ? -5.456 -2.233 8.880 1.00 59.12 219 SER A O 1
ATOM 1728 N N . SER A 1 220 ? -7.180 -2.920 7.614 1.00 56.78 220 SER A N 1
ATOM 1729 C CA . SER A 1 220 ? -7.874 -3.678 8.659 1.00 56.78 220 SER A CA 1
ATOM 1730 C C . SER A 1 220 ? -7.026 -4.806 9.265 1.00 56.78 220 SER A C 1
ATOM 1732 O O . SER A 1 220 ? -7.245 -5.195 10.414 1.00 56.78 220 SER A O 1
ATOM 1734 N N . GLN A 1 221 ? -6.046 -5.330 8.519 1.00 64.88 221 GLN A N 1
ATOM 1735 C CA . GLN A 1 221 ? -5.171 -6.411 8.963 1.00 64.88 221 GLN A CA 1
ATOM 1736 C C . GLN A 1 221 ? -3.927 -5.856 9.686 1.00 64.88 221 GLN A C 1
ATOM 1738 O O . GLN A 1 221 ? -3.086 -5.219 9.047 1.00 64.88 221 GLN A O 1
ATOM 1743 N N . PRO A 1 222 ? -3.734 -6.134 10.995 1.00 69.75 222 PRO A N 1
ATOM 1744 C CA . PRO A 1 222 ? -2.600 -5.600 11.759 1.00 69.75 222 PRO A CA 1
ATOM 1745 C C . PRO A 1 222 ? -1.257 -6.250 11.388 1.00 69.75 222 PRO A C 1
ATOM 1747 O O . PRO A 1 222 ? -0.198 -5.716 11.707 1.00 69.75 222 PRO A O 1
ATOM 1750 N N . THR A 1 223 ? -1.281 -7.414 10.731 1.00 81.44 223 THR A N 1
ATOM 1751 C CA . THR A 1 223 ? -0.084 -8.149 10.303 1.00 81.44 223 THR A CA 1
ATOM 1752 C C . THR A 1 223 ? -0.267 -8.764 8.922 1.00 81.44 223 THR A C 1
ATOM 1754 O O . THR A 1 223 ? -1.352 -9.194 8.537 1.00 81.44 223 THR A O 1
ATOM 1757 N N . GLN A 1 224 ? 0.833 -8.832 8.178 1.00 84.75 224 GLN A N 1
ATOM 1758 C CA . GLN A 1 224 ? 0.939 -9.453 6.865 1.00 84.75 224 GLN A CA 1
ATOM 1759 C C . GLN A 1 224 ? 1.741 -10.754 7.005 1.00 84.75 224 GLN A C 1
ATOM 1761 O O . GLN A 1 224 ? 2.904 -10.715 7.404 1.00 84.75 224 GLN A O 1
ATOM 1766 N N . VAL A 1 225 ? 1.130 -11.901 6.692 1.00 86.25 225 VAL A N 1
ATOM 1767 C CA . VAL A 1 225 ? 1.764 -13.229 6.818 1.00 86.25 225 VAL A CA 1
ATOM 1768 C C . VAL A 1 225 ? 2.400 -13.665 5.495 1.00 86.25 225 VAL A C 1
ATOM 1770 O O . VAL A 1 225 ? 1.817 -13.486 4.424 1.00 86.25 225 VAL A O 1
ATOM 1773 N N . PHE A 1 226 ? 3.587 -14.267 5.574 1.00 86.81 226 PHE A N 1
ATOM 1774 C CA . PHE A 1 226 ? 4.345 -14.805 4.447 1.00 86.81 226 PHE A CA 1
ATOM 1775 C C . PHE A 1 226 ? 4.900 -16.196 4.798 1.00 86.81 226 PHE A C 1
ATOM 1777 O O . PHE A 1 226 ? 5.756 -16.352 5.669 1.00 86.81 226 PHE A O 1
ATOM 1784 N N . TYR A 1 227 ? 4.406 -17.228 4.116 1.00 88.19 227 TYR A N 1
ATOM 1785 C CA . TYR A 1 227 ? 4.801 -18.621 4.342 1.00 88.19 227 TYR A CA 1
ATOM 1786 C C . TYR A 1 227 ? 6.181 -18.918 3.736 1.00 88.19 227 TYR A C 1
ATOM 1788 O O . TYR A 1 227 ? 6.397 -18.708 2.539 1.00 88.19 227 TYR A O 1
ATOM 1796 N N . LEU A 1 228 ? 7.114 -19.440 4.540 1.00 90.44 228 LEU A N 1
ATOM 1797 C CA . LEU A 1 228 ? 8.495 -19.680 4.096 1.00 90.44 228 LEU A CA 1
ATOM 1798 C C . LEU A 1 228 ? 8.599 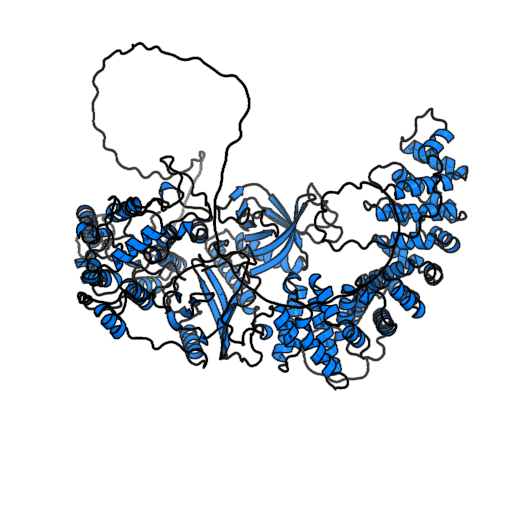-20.838 3.092 1.00 90.44 228 LEU A C 1
ATOM 1800 O O . LEU A 1 228 ? 9.480 -20.829 2.235 1.00 90.44 228 LEU A O 1
ATOM 1804 N N . ASP A 1 229 ? 7.669 -21.795 3.138 1.00 87.75 229 ASP A N 1
ATOM 1805 C CA . ASP A 1 229 ? 7.613 -22.922 2.200 1.00 87.75 229 ASP A CA 1
ATOM 1806 C C . ASP A 1 229 ? 7.195 -22.510 0.774 1.00 87.75 229 ASP A C 1
ATOM 1808 O O . ASP A 1 229 ? 7.398 -23.276 -0.176 1.00 87.75 229 ASP A O 1
ATOM 1812 N N . GLN A 1 230 ? 6.653 -21.294 0.610 1.00 84.56 230 GLN A N 1
ATOM 1813 C CA . GLN A 1 230 ? 6.347 -20.663 -0.676 1.00 84.56 230 GLN A CA 1
ATOM 1814 C C . GLN A 1 230 ? 7.505 -19.828 -1.232 1.00 84.56 230 GLN A C 1
ATOM 1816 O O . GLN A 1 230 ? 7.423 -19.400 -2.384 1.00 84.56 230 GLN A O 1
ATOM 1821 N N . ALA A 1 231 ? 8.579 -19.600 -0.469 1.00 84.81 231 ALA A N 1
ATOM 1822 C CA . ALA A 1 231 ? 9.729 -18.836 -0.938 1.00 84.81 231 ALA A CA 1
ATOM 1823 C C . ALA A 1 231 ? 10.564 -19.640 -1.948 1.00 84.81 231 ALA A C 1
ATOM 1825 O O . ALA A 1 231 ? 11.051 -20.733 -1.672 1.00 84.81 231 ALA A O 1
ATOM 1826 N N . LEU A 1 232 ? 10.744 -19.071 -3.137 1.00 81.69 232 LEU A N 1
ATOM 1827 C CA . LEU A 1 232 ? 11.476 -19.667 -4.253 1.00 81.69 232 LEU A CA 1
ATOM 1828 C C . LEU A 1 232 ? 12.922 -19.171 -4.328 1.00 81.69 232 LEU A C 1
ATOM 1830 O O . LEU A 1 232 ? 13.813 -19.930 -4.708 1.00 81.69 232 LEU A O 1
ATOM 1834 N N . ALA A 1 233 ? 13.152 -17.905 -3.975 1.00 83.69 233 ALA A N 1
ATOM 1835 C CA . ALA A 1 233 ? 14.470 -17.283 -3.932 1.00 83.69 233 ALA A CA 1
ATOM 1836 C C . ALA A 1 233 ? 14.513 -16.161 -2.884 1.00 83.69 233 ALA A C 1
ATOM 1838 O O . ALA A 1 233 ? 13.520 -15.469 -2.669 1.00 83.69 233 ALA A O 1
ATOM 1839 N N . MET A 1 234 ? 15.691 -15.955 -2.296 1.00 89.25 234 MET A N 1
ATOM 1840 C CA . MET A 1 234 ? 16.031 -14.811 -1.449 1.00 89.25 234 MET A CA 1
ATOM 1841 C C . MET A 1 234 ? 17.254 -14.113 -2.051 1.00 89.25 234 MET A C 1
ATOM 1843 O O . MET A 1 234 ? 18.196 -14.791 -2.472 1.00 89.25 234 MET A O 1
ATOM 1847 N N . MET A 1 235 ? 17.253 -12.781 -2.119 1.00 88.25 235 MET A N 1
ATOM 1848 C CA . MET A 1 235 ? 18.360 -11.999 -2.686 1.00 88.25 235 MET A CA 1
ATOM 1849 C C . MET A 1 235 ? 18.606 -10.707 -1.897 1.00 88.25 235 MET A C 1
ATOM 1851 O O . MET A 1 235 ? 17.634 -10.078 -1.487 1.00 88.25 235 MET A O 1
ATOM 1855 N N . PRO A 1 236 ? 19.867 -10.265 -1.727 1.00 93.50 236 PRO A N 1
ATOM 1856 C CA . PRO A 1 236 ? 20.157 -8.938 -1.195 1.00 93.50 236 PRO A CA 1
ATOM 1857 C C . PRO A 1 236 ? 19.752 -7.844 -2.197 1.00 93.50 236 PRO A C 1
ATOM 1859 O O . PRO A 1 236 ? 19.657 -8.081 -3.414 1.00 93.50 236 PRO A O 1
ATOM 1862 N N . ARG A 1 237 ? 19.512 -6.639 -1.679 1.00 93.31 237 ARG A N 1
ATOM 1863 C CA . ARG A 1 237 ? 19.104 -5.448 -2.430 1.00 93.31 237 ARG A CA 1
ATOM 1864 C C . ARG A 1 237 ? 19.779 -4.195 -1.878 1.00 93.31 237 ARG A C 1
ATOM 1866 O O . ARG A 1 237 ? 19.947 -4.059 -0.670 1.00 93.31 237 ARG A O 1
ATOM 1873 N N . THR A 1 238 ? 20.051 -3.249 -2.772 1.00 91.75 238 THR A N 1
ATOM 1874 C CA . THR A 1 238 ? 20.374 -1.866 -2.394 1.00 91.75 238 THR A CA 1
ATOM 1875 C C . THR A 1 238 ? 19.112 -1.026 -2.423 1.00 91.75 238 THR A C 1
ATOM 1877 O O . THR A 1 238 ? 18.374 -1.115 -3.394 1.00 91.75 238 THR A O 1
ATOM 1880 N N . TYR A 1 239 ? 18.876 -0.201 -1.411 1.00 91.75 239 TYR A N 1
ATOM 1881 C CA . TYR A 1 239 ? 17.802 0.794 -1.372 1.00 91.75 239 TYR A CA 1
ATOM 1882 C C . TYR A 1 239 ? 18.429 2.154 -1.063 1.00 91.75 239 TYR A C 1
ATOM 1884 O O . TYR A 1 239 ? 19.273 2.218 -0.177 1.00 91.75 239 TYR A O 1
ATOM 1892 N N . GLN A 1 240 ? 18.071 3.214 -1.799 1.00 87.81 240 GLN A N 1
ATOM 1893 C CA . GLN A 1 240 ? 18.745 4.524 -1.691 1.00 87.81 240 GLN A CA 1
ATOM 1894 C C . GLN A 1 240 ? 20.286 4.403 -1.778 1.00 87.81 240 GLN A C 1
ATOM 1896 O O . GLN A 1 240 ? 21.020 5.014 -1.012 1.00 87.81 240 GLN A O 1
ATOM 1901 N N . LEU A 1 241 ? 20.754 3.566 -2.719 1.00 85.38 241 LEU A N 1
ATOM 1902 C CA . LEU A 1 241 ? 22.145 3.117 -2.945 1.00 85.38 241 LEU A CA 1
ATOM 1903 C C . LEU A 1 241 ? 22.776 2.239 -1.839 1.00 85.38 241 LEU A C 1
ATOM 1905 O O . LEU A 1 241 ? 23.718 1.499 -2.121 1.00 85.38 241 LEU A O 1
ATOM 1909 N N . GLU A 1 242 ? 22.223 2.212 -0.629 1.00 88.69 242 GLU A N 1
ATOM 1910 C CA . GLU A 1 242 ? 22.760 1.484 0.529 1.00 88.69 242 GLU A CA 1
ATOM 1911 C C . GLU A 1 242 ? 22.355 -0.006 0.524 1.00 88.69 242 GLU A C 1
ATOM 1913 O O . GLU A 1 242 ? 21.201 -0.350 0.263 1.00 88.69 242 GLU A O 1
ATOM 1918 N N . ASP A 1 243 ? 23.278 -0.934 0.823 1.00 92.00 243 ASP A N 1
ATOM 1919 C CA . ASP A 1 243 ? 23.061 -2.400 0.742 1.00 92.00 243 ASP A CA 1
ATOM 1920 C C . ASP A 1 243 ? 22.303 -2.946 1.981 1.00 92.00 243 ASP A C 1
ATOM 1922 O O . ASP A 1 243 ? 22.741 -3.862 2.677 1.00 92.00 243 ASP A O 1
ATOM 1926 N N . VAL A 1 244 ? 21.157 -2.337 2.294 1.00 96.06 244 VAL A N 1
ATOM 1927 C CA . VAL A 1 244 ? 20.335 -2.583 3.499 1.00 96.06 244 VAL A CA 1
ATOM 1928 C C . VAL A 1 244 ? 19.092 -3.444 3.243 1.00 96.06 244 VAL A C 1
ATOM 1930 O O . VAL A 1 244 ? 18.297 -3.665 4.157 1.00 96.06 244 VAL A O 1
ATOM 1933 N N . GLY A 1 245 ? 18.886 -3.925 2.014 1.00 96.19 245 GLY A N 1
ATOM 1934 C CA . GLY A 1 245 ? 17.662 -4.609 1.596 1.00 96.19 245 GLY A CA 1
ATOM 1935 C C . GLY A 1 245 ? 17.775 -6.124 1.393 1.00 96.19 245 GLY A C 1
ATOM 1936 O O . GLY A 1 245 ? 18.841 -6.671 1.103 1.00 96.19 245 GLY A O 1
ATOM 1937 N N . VAL A 1 246 ? 16.628 -6.799 1.466 1.00 95.50 246 VAL A N 1
ATOM 1938 C CA . VAL A 1 246 ? 16.419 -8.194 1.051 1.00 95.50 246 VAL A CA 1
ATOM 1939 C C . VAL A 1 246 ? 15.100 -8.313 0.286 1.00 95.50 246 VAL A C 1
ATOM 1941 O O . VAL A 1 246 ? 14.100 -7.719 0.676 1.00 95.50 246 VAL A O 1
ATOM 1944 N N . GLU A 1 247 ? 15.075 -9.107 -0.783 1.00 93.12 247 GLU A N 1
ATOM 1945 C CA . GLU A 1 247 ? 13.855 -9.470 -1.508 1.00 93.12 247 GLU A CA 1
ATOM 1946 C C . GLU A 1 247 ? 13.631 -10.988 -1.490 1.00 93.12 247 GLU A C 1
ATOM 1948 O O . GLU A 1 247 ? 14.508 -11.774 -1.867 1.00 93.12 247 GLU A O 1
ATOM 1953 N N . LEU A 1 248 ? 12.430 -11.389 -1.067 1.00 89.38 248 LEU A N 1
ATOM 1954 C CA . LEU A 1 248 ? 11.910 -12.754 -1.113 1.00 89.38 248 LEU A CA 1
ATOM 1955 C C . LEU A 1 248 ? 10.928 -12.894 -2.272 1.00 89.38 248 LEU A C 1
ATOM 1957 O O . LEU A 1 248 ? 9.945 -12.162 -2.345 1.00 89.38 248 LEU A O 1
ATOM 1961 N N . PHE A 1 249 ? 11.158 -13.868 -3.145 1.00 84.75 249 PHE A N 1
ATOM 1962 C CA . PHE A 1 249 ? 10.269 -14.218 -4.254 1.00 84.75 249 PHE A CA 1
ATOM 1963 C C . PHE A 1 249 ? 9.390 -15.403 -3.851 1.00 84.75 249 PHE A C 1
ATOM 1965 O O . PHE A 1 249 ? 9.923 -16.418 -3.398 1.00 84.75 249 PHE A O 1
ATOM 1972 N N . LEU A 1 250 ? 8.070 -15.298 -4.018 1.00 80.06 250 LEU A N 1
ATOM 1973 C CA . LEU A 1 250 ? 7.088 -16.250 -3.475 1.00 80.06 250 LEU A CA 1
ATOM 1974 C C . LEU A 1 250 ? 6.297 -16.941 -4.599 1.00 80.06 250 LEU A C 1
ATOM 1976 O O . LEU A 1 250 ? 6.163 -16.383 -5.683 1.00 80.06 250 LEU A O 1
ATOM 1980 N N . ARG A 1 251 ? 5.752 -18.148 -4.383 1.00 72.19 251 ARG A N 1
ATOM 1981 C CA . ARG A 1 251 ? 4.899 -18.806 -5.399 1.00 72.19 251 ARG A CA 1
ATOM 1982 C C . ARG A 1 251 ? 3.683 -17.935 -5.774 1.00 72.19 251 ARG A C 1
ATOM 1984 O O . ARG A 1 251 ? 3.147 -17.250 -4.902 1.00 72.19 251 ARG A O 1
ATOM 1991 N N . PRO A 1 252 ? 3.201 -17.979 -7.035 1.00 54.59 252 PRO A N 1
ATOM 1992 C CA . PRO A 1 252 ? 2.047 -17.184 -7.453 1.00 54.59 252 PRO A CA 1
ATOM 1993 C C . PRO A 1 252 ? 0.795 -17.586 -6.663 1.00 54.59 252 PRO A C 1
ATOM 1995 O O . PRO A 1 252 ? 0.343 -18.726 -6.749 1.00 54.59 252 PRO A O 1
ATOM 1998 N N . GLY A 1 253 ? 0.254 -16.654 -5.876 1.00 42.44 253 GLY A N 1
ATOM 1999 C CA . GLY A 1 253 ? -0.875 -16.931 -4.978 1.00 42.44 253 GLY A CA 1
ATOM 2000 C C . GLY A 1 253 ? -1.298 -15.774 -4.065 1.00 42.44 253 GLY A C 1
ATOM 2001 O O . GLY A 1 253 ? -1.935 -16.019 -3.048 1.00 42.44 253 GLY A O 1
ATOM 2002 N N . GLY A 1 254 ? -0.923 -14.529 -4.389 1.00 41.66 254 GLY A N 1
ATOM 2003 C CA . GLY A 1 254 ? -1.349 -13.331 -3.649 1.00 41.66 254 GLY A CA 1
ATOM 2004 C C . GLY A 1 254 ? -0.336 -12.184 -3.684 1.00 41.66 254 GLY A C 1
ATOM 2005 O O . GLY A 1 254 ? -0.687 -11.061 -4.036 1.00 41.66 254 GLY A O 1
ATOM 2006 N N . ARG A 1 255 ? 0.939 -12.452 -3.368 1.00 49.56 255 ARG A N 1
ATOM 2007 C CA . ARG A 1 255 ? 2.007 -11.432 -3.323 1.00 49.56 255 ARG A CA 1
ATOM 2008 C C . ARG A 1 255 ? 3.267 -11.934 -4.043 1.00 49.56 255 ARG A C 1
ATOM 2010 O O . ARG A 1 255 ? 3.812 -12.965 -3.674 1.00 49.56 255 ARG A O 1
ATOM 2017 N N . ALA A 1 256 ? 3.687 -11.201 -5.077 1.00 65.81 256 ALA A N 1
ATOM 2018 C CA . ALA A 1 256 ? 4.764 -11.548 -6.017 1.00 65.81 256 ALA A CA 1
ATOM 2019 C C . ALA A 1 256 ? 6.156 -11.657 -5.356 1.00 65.81 256 ALA A C 1
ATOM 2021 O O . ALA A 1 256 ? 6.834 -12.687 -5.409 1.00 65.81 256 ALA A O 1
ATOM 2022 N N . SER A 1 257 ? 6.555 -10.588 -4.669 1.00 83.81 257 SER A N 1
ATOM 2023 C CA . SER A 1 257 ? 7.731 -10.559 -3.808 1.00 83.81 257 SER A CA 1
ATOM 2024 C C . SER A 1 257 ? 7.457 -9.755 -2.538 1.00 83.81 257 SER A C 1
ATOM 2026 O O . SER A 1 257 ? 6.510 -8.965 -2.476 1.00 83.81 257 SER A O 1
ATOM 2028 N N . LEU A 1 258 ? 8.293 -9.969 -1.526 1.00 89.44 258 LEU A N 1
ATOM 2029 C CA . LEU A 1 258 ? 8.404 -9.131 -0.339 1.00 89.44 258 LEU A CA 1
ATOM 2030 C C . LEU A 1 258 ? 9.817 -8.544 -0.300 1.00 89.44 258 LEU A C 1
ATOM 2032 O O . LEU A 1 258 ? 10.780 -9.279 -0.094 1.00 89.44 258 LEU A O 1
ATOM 2036 N N . TYR A 1 259 ? 9.928 -7.231 -0.487 1.00 93.12 259 TYR A N 1
ATOM 2037 C CA . TYR A 1 259 ? 11.166 -6.475 -0.303 1.00 93.12 259 TYR A CA 1
ATOM 2038 C C . TYR A 1 259 ? 11.114 -5.819 1.085 1.00 93.12 259 TYR A C 1
ATOM 2040 O O . TYR A 1 259 ? 10.185 -5.063 1.373 1.00 93.12 259 TYR A O 1
ATOM 2048 N N . LEU A 1 260 ? 12.094 -6.121 1.941 1.00 96.31 260 LEU A N 1
ATOM 2049 C CA . LEU A 1 260 ? 12.319 -5.470 3.236 1.00 96.31 260 LEU A CA 1
ATOM 2050 C C . LEU A 1 260 ? 13.652 -4.701 3.241 1.00 96.31 260 LEU A C 1
ATOM 2052 O O . LEU A 1 260 ? 14.610 -5.135 2.602 1.00 96.31 260 LEU A O 1
ATOM 2056 N N . THR A 1 261 ? 13.737 -3.605 3.995 1.00 97.19 261 THR A N 1
ATOM 2057 C CA . THR A 1 261 ? 14.981 -2.880 4.320 1.00 97.19 261 THR A CA 1
ATOM 2058 C C . THR A 1 261 ? 15.173 -2.762 5.828 1.00 97.19 261 THR A C 1
ATOM 2060 O O . THR A 1 261 ? 14.199 -2.599 6.561 1.00 97.19 261 THR A O 1
ATOM 2063 N N . PHE A 1 262 ? 16.424 -2.795 6.281 1.00 96.19 262 PHE A N 1
ATOM 2064 C CA . PHE A 1 262 ? 16.829 -2.680 7.691 1.00 96.19 262 PHE A CA 1
ATOM 2065 C C . PHE A 1 262 ? 17.565 -1.352 7.944 1.00 96.19 262 PHE A C 1
ATOM 2067 O O . PHE A 1 262 ? 17.749 -0.581 7.002 1.00 96.19 262 PHE A O 1
ATOM 2074 N N . ALA A 1 263 ? 17.969 -1.052 9.185 1.00 92.50 263 ALA A N 1
ATOM 2075 C CA . ALA A 1 263 ? 18.681 0.196 9.490 1.00 92.50 263 ALA A CA 1
ATOM 2076 C C . ALA A 1 263 ? 20.191 0.124 9.189 1.00 92.50 263 ALA A C 1
ATOM 2078 O O . ALA A 1 263 ? 20.853 1.156 9.123 1.00 92.50 263 ALA A O 1
ATOM 2079 N N . SER A 1 264 ? 20.742 -1.076 8.973 1.00 95.06 264 SER A N 1
ATOM 2080 C CA . SER A 1 264 ? 22.146 -1.269 8.598 1.00 95.06 264 SER A CA 1
ATOM 2081 C C . SER A 1 264 ? 22.376 -2.534 7.750 1.00 95.06 264 SER A C 1
ATOM 2083 O O . SER A 1 264 ? 21.590 -3.487 7.823 1.00 95.06 264 SER A O 1
ATOM 2085 N N . PRO A 1 265 ? 23.481 -2.617 6.976 1.00 95.50 265 PRO A N 1
ATOM 2086 C CA . PRO A 1 265 ? 23.864 -3.850 6.281 1.00 95.50 265 PRO A CA 1
ATOM 2087 C C . PRO A 1 265 ? 24.107 -5.025 7.243 1.00 95.50 265 PRO A C 1
ATOM 2089 O O . PRO A 1 265 ? 23.794 -6.167 6.914 1.00 95.50 265 PRO A O 1
ATOM 2092 N N . ALA A 1 266 ? 24.599 -4.747 8.458 1.00 96.12 266 ALA A N 1
ATOM 2093 C CA . ALA A 1 266 ? 24.837 -5.755 9.490 1.00 96.12 266 ALA A CA 1
ATOM 2094 C C . ALA A 1 266 ? 23.532 -6.383 10.017 1.00 96.12 266 ALA A C 1
ATOM 2096 O O . ALA A 1 266 ? 23.453 -7.605 10.170 1.00 96.12 266 ALA A O 1
ATOM 2097 N N . GLU A 1 267 ? 22.485 -5.577 10.236 1.00 95.25 267 GLU A N 1
ATOM 2098 C CA . GLU A 1 267 ? 21.137 -6.081 10.534 1.00 95.25 267 GLU A CA 1
ATOM 2099 C C . GLU A 1 267 ? 20.581 -6.907 9.378 1.00 95.25 267 GLU A C 1
ATOM 2101 O O . GLU A 1 267 ? 20.097 -8.015 9.610 1.00 95.25 267 GLU A O 1
ATOM 2106 N N . ARG A 1 268 ? 20.703 -6.412 8.137 1.00 96.00 268 ARG A N 1
ATOM 2107 C CA . ARG A 1 268 ? 20.261 -7.119 6.926 1.00 96.00 268 ARG A CA 1
ATOM 2108 C C . ARG A 1 268 ? 20.911 -8.492 6.804 1.00 96.00 268 ARG A C 1
ATOM 2110 O O . ARG A 1 268 ? 20.208 -9.475 6.576 1.00 96.00 268 ARG A O 1
ATOM 2117 N N . ASP A 1 269 ? 22.222 -8.590 7.003 1.00 95.88 269 ASP A N 1
ATOM 2118 C CA . ASP A 1 269 ? 22.926 -9.874 6.971 1.00 95.88 269 ASP A CA 1
ATOM 2119 C C . ASP A 1 269 ? 22.562 -10.776 8.149 1.00 95.88 269 ASP A C 1
ATOM 2121 O O . ASP A 1 269 ? 22.509 -11.997 7.992 1.00 95.88 269 ASP A O 1
ATOM 2125 N N . SER A 1 270 ? 22.253 -10.214 9.320 1.00 95.12 270 SER A N 1
ATOM 2126 C CA . SER A 1 270 ? 21.749 -11.004 10.446 1.00 95.12 270 SER A CA 1
ATOM 2127 C C . SER A 1 270 ? 20.350 -11.564 10.179 1.00 95.12 270 SER A C 1
ATOM 2129 O O . SER A 1 270 ? 20.121 -12.761 10.363 1.00 95.12 270 SER A O 1
ATOM 2131 N N . ALA A 1 271 ? 19.447 -10.737 9.649 1.00 94.69 271 ALA A N 1
ATOM 2132 C CA . ALA A 1 271 ? 18.110 -11.132 9.226 1.00 94.69 271 ALA A CA 1
ATOM 2133 C C . ALA A 1 271 ? 18.157 -12.200 8.124 1.00 94.69 271 ALA A C 1
ATOM 2135 O O . ALA A 1 271 ? 17.509 -13.236 8.256 1.00 94.69 271 ALA A O 1
ATOM 2136 N N . MET A 1 272 ? 18.974 -12.010 7.080 1.00 94.81 272 MET A N 1
ATOM 2137 C CA . MET A 1 272 ? 19.152 -12.995 6.006 1.00 94.81 272 MET A CA 1
ATOM 2138 C C . MET A 1 272 ? 19.734 -14.321 6.511 1.00 94.81 272 MET A C 1
ATOM 2140 O O . MET A 1 272 ? 19.277 -15.380 6.083 1.00 94.81 272 MET A O 1
ATOM 2144 N N . ARG A 1 273 ? 20.705 -14.290 7.434 1.00 95.50 273 ARG A N 1
ATOM 2145 C CA . ARG A 1 273 ? 21.310 -15.496 8.027 1.00 95.50 273 ARG A CA 1
ATOM 2146 C C . ARG A 1 273 ? 20.309 -16.280 8.875 1.00 95.50 273 ARG A C 1
ATOM 2148 O O . ARG A 1 273 ? 20.228 -17.497 8.747 1.00 95.50 273 ARG A O 1
ATOM 2155 N N . LEU A 1 274 ? 19.534 -15.589 9.712 1.00 95.19 274 LEU A N 1
ATOM 2156 C CA . LEU A 1 274 ? 18.500 -16.207 10.546 1.00 95.19 274 LEU A CA 1
ATOM 2157 C C . LEU A 1 274 ? 17.345 -16.743 9.694 1.00 95.19 274 LEU A C 1
ATOM 2159 O O . LEU A 1 274 ? 16.887 -17.857 9.928 1.00 95.19 274 LEU A O 1
ATOM 2163 N N . LEU A 1 275 ? 16.932 -16.014 8.658 1.00 94.44 275 LEU A N 1
ATOM 2164 C CA . LEU A 1 275 ? 15.922 -16.454 7.695 1.00 94.44 275 LEU A CA 1
ATOM 2165 C C . LEU A 1 275 ? 16.373 -17.705 6.924 1.00 94.44 275 LEU A C 1
ATOM 2167 O O . LEU A 1 275 ? 15.621 -18.675 6.852 1.00 94.44 275 LEU A O 1
ATOM 2171 N N . ALA A 1 276 ? 17.620 -17.735 6.441 1.00 93.69 276 ALA A N 1
ATOM 2172 C CA . ALA A 1 276 ? 18.216 -18.897 5.773 1.00 93.69 276 ALA A CA 1
ATOM 2173 C C . ALA A 1 276 ? 18.301 -20.158 6.656 1.00 93.69 276 ALA A C 1
ATOM 2175 O O . ALA A 1 276 ? 18.368 -21.263 6.123 1.00 93.69 276 ALA A O 1
ATOM 2176 N N . ALA A 1 277 ? 18.294 -20.009 7.984 1.00 94.94 277 ALA A N 1
ATOM 2177 C CA . ALA A 1 277 ? 18.360 -21.121 8.929 1.00 94.94 277 ALA A CA 1
ATOM 2178 C C . ALA A 1 277 ? 16.996 -21.782 9.228 1.00 94.94 277 ALA A C 1
ATOM 2180 O O . ALA A 1 277 ? 16.957 -22.776 9.954 1.00 94.94 277 ALA A O 1
ATOM 2181 N N . GLN A 1 278 ? 15.873 -21.259 8.715 1.00 94.56 278 GLN A N 1
ATOM 2182 C CA . GLN A 1 278 ? 14.544 -21.782 9.061 1.00 94.56 278 GLN A CA 1
ATOM 2183 C C . GLN A 1 278 ? 14.163 -23.028 8.233 1.00 94.56 278 GLN A C 1
ATOM 2185 O O . GLN A 1 278 ? 14.246 -22.998 7.004 1.00 94.56 278 GLN A O 1
ATOM 2190 N N . PRO A 1 279 ? 13.669 -24.116 8.860 1.00 92.25 279 PRO A N 1
ATOM 2191 C CA . PRO A 1 279 ? 13.484 -25.420 8.208 1.00 92.25 279 PRO A CA 1
ATOM 2192 C C . PRO A 1 279 ? 12.388 -25.453 7.128 1.00 92.25 279 PRO A C 1
ATOM 2194 O O . PRO A 1 279 ? 12.381 -26.352 6.279 1.00 92.25 279 PRO A O 1
ATOM 2197 N N . ALA A 1 280 ? 11.459 -24.492 7.138 1.00 91.38 280 ALA A N 1
ATOM 2198 C CA . ALA A 1 280 ? 10.471 -24.334 6.075 1.00 91.38 280 ALA A CA 1
ATOM 2199 C C . ALA A 1 280 ? 10.996 -23.562 4.849 1.00 91.38 280 ALA A C 1
ATOM 2201 O O . ALA A 1 280 ? 10.404 -23.694 3.779 1.00 91.38 280 ALA A O 1
ATOM 2202 N N . LEU A 1 281 ? 12.092 -22.792 4.955 1.00 90.19 281 LEU A N 1
ATOM 2203 C CA . LEU A 1 281 ? 12.610 -21.966 3.856 1.00 90.19 281 LEU A CA 1
ATOM 2204 C C . LEU A 1 281 ? 13.352 -22.813 2.806 1.00 90.19 281 LEU A C 1
ATOM 2206 O O . LEU A 1 281 ? 14.580 -22.847 2.726 1.00 90.19 281 LEU A O 1
ATOM 2210 N N . ARG A 1 282 ? 12.588 -23.495 1.955 1.00 84.81 282 ARG A N 1
ATOM 2211 C CA . ARG A 1 282 ? 13.101 -24.399 0.915 1.00 84.81 282 ARG A CA 1
ATOM 2212 C C . ARG A 1 282 ? 13.333 -23.664 -0.405 1.00 84.81 282 ARG A C 1
ATOM 2214 O O . ARG A 1 282 ? 12.657 -23.927 -1.399 1.00 84.81 282 ARG A O 1
ATOM 2221 N N . LEU A 1 283 ? 14.305 -22.748 -0.396 1.00 81.12 283 LEU A N 1
ATOM 2222 C CA . LEU A 1 283 ? 14.743 -22.030 -1.597 1.00 81.12 283 LEU A CA 1
ATOM 2223 C C . LEU A 1 283 ? 15.158 -23.017 -2.700 1.00 81.12 283 LEU A C 1
ATOM 2225 O O . LEU A 1 283 ? 15.820 -24.022 -2.434 1.00 81.12 283 LEU A O 1
ATOM 2229 N N . ALA A 1 284 ? 14.809 -22.715 -3.951 1.00 69.88 284 ALA A N 1
ATOM 2230 C CA . ALA A 1 284 ? 15.243 -23.524 -5.085 1.00 69.88 284 ALA A CA 1
ATOM 2231 C C . ALA A 1 284 ? 16.768 -23.411 -5.286 1.00 69.88 284 ALA A C 1
ATOM 2233 O O . ALA A 1 284 ? 17.344 -22.340 -5.075 1.00 69.88 284 ALA A O 1
ATOM 2234 N N . GLU A 1 285 ? 17.423 -24.490 -5.743 1.00 67.75 285 GLU A N 1
ATOM 2235 C CA . GLU A 1 285 ? 18.860 -24.483 -6.067 1.00 67.75 285 GLU A CA 1
ATOM 2236 C C . GLU A 1 285 ? 19.168 -23.297 -6.998 1.00 67.75 285 GLU A C 1
ATOM 2238 O O . GLU A 1 285 ? 18.643 -23.221 -8.116 1.00 67.75 285 GLU A O 1
ATOM 2243 N N . ARG A 1 286 ? 20.003 -22.345 -6.548 1.00 69.19 286 ARG A N 1
ATOM 2244 C CA . ARG A 1 286 ? 20.309 -21.129 -7.318 1.00 69.19 286 ARG A CA 1
ATOM 2245 C C . ARG A 1 286 ? 21.221 -21.462 -8.500 1.00 69.19 286 ARG A C 1
ATOM 2247 O O . ARG A 1 286 ? 22.428 -21.215 -8.481 1.00 69.19 286 ARG A O 1
ATOM 2254 N N . ARG A 1 287 ? 20.596 -21.973 -9.563 1.00 77.44 287 ARG A N 1
ATOM 2255 C CA . ARG A 1 287 ? 21.144 -22.185 -10.906 1.00 77.44 287 ARG A CA 1
ATOM 2256 C C . ARG A 1 287 ? 22.076 -21.029 -11.266 1.00 77.44 287 ARG A C 1
ATOM 2258 O O . ARG A 1 287 ? 21.653 -19.878 -11.348 1.00 77.44 287 ARG A O 1
ATOM 2265 N N . SER A 1 288 ? 23.358 -21.337 -11.441 1.00 84.75 288 SER A N 1
ATOM 2266 C CA . SER A 1 288 ? 24.412 -20.322 -11.528 1.00 84.75 288 SER A CA 1
ATOM 2267 C C . SER A 1 288 ? 24.319 -19.447 -12.786 1.00 84.75 288 SER A C 1
ATOM 2269 O O . SER A 1 288 ? 23.813 -19.881 -13.826 1.00 84.75 288 SER A O 1
ATOM 2271 N N . ARG A 1 289 ? 24.913 -18.240 -12.743 1.00 87.81 289 ARG A N 1
ATOM 2272 C CA . ARG A 1 289 ? 25.069 -17.349 -13.917 1.00 87.81 289 ARG A CA 1
ATOM 2273 C C . ARG A 1 289 ? 25.698 -18.057 -15.131 1.00 87.81 289 ARG A C 1
ATOM 2275 O O . ARG A 1 289 ? 25.360 -17.733 -16.268 1.00 87.81 289 ARG A O 1
ATOM 2282 N N . ARG A 1 290 ? 26.566 -19.058 -14.913 1.00 89.88 290 ARG A N 1
ATOM 2283 C CA . ARG A 1 290 ? 27.132 -19.915 -15.975 1.00 89.88 290 ARG A CA 1
ATOM 2284 C C . ARG A 1 290 ? 26.081 -20.852 -16.583 1.00 89.88 290 ARG A C 1
ATOM 2286 O O . ARG A 1 290 ? 26.029 -20.948 -17.805 1.00 89.88 290 ARG A O 1
ATOM 2293 N N . ARG A 1 291 ? 25.253 -21.510 -15.760 1.00 89.12 291 ARG A N 1
ATOM 2294 C CA . ARG A 1 291 ? 24.215 -22.463 -16.202 1.00 89.12 291 ARG A CA 1
ATOM 2295 C C . ARG A 1 291 ? 23.087 -21.751 -16.957 1.00 89.12 291 ARG A C 1
ATOM 2297 O O . ARG A 1 291 ? 22.814 -22.133 -18.087 1.00 89.12 291 ARG A O 1
ATOM 2304 N N . TRP A 1 292 ? 22.553 -20.640 -16.432 1.00 90.19 292 TRP A N 1
ATOM 2305 C CA . TRP A 1 292 ? 21.581 -19.802 -17.162 1.00 90.19 292 TRP A CA 1
ATOM 2306 C C . TRP A 1 292 ? 22.093 -19.363 -18.537 1.00 90.19 292 TRP A C 1
ATOM 2308 O O . TRP A 1 292 ? 21.403 -19.561 -19.532 1.00 90.19 292 TRP A O 1
ATOM 2318 N N . ARG A 1 293 ? 23.325 -18.832 -18.614 1.00 92.81 293 ARG A N 1
ATOM 2319 C CA . ARG A 1 293 ? 23.928 -18.429 -19.895 1.00 92.81 293 ARG A CA 1
ATOM 2320 C C . ARG A 1 293 ? 24.077 -19.615 -20.852 1.00 92.81 293 ARG A C 1
ATOM 2322 O O . ARG A 1 293 ? 23.767 -19.481 -22.028 1.00 92.81 293 ARG A O 1
ATOM 2329 N N . ALA A 1 294 ? 24.566 -20.760 -20.374 1.00 91.56 294 ALA A N 1
ATOM 2330 C CA . ALA A 1 294 ? 24.765 -21.947 -21.207 1.00 91.56 294 ALA A CA 1
ATOM 2331 C C . ALA A 1 294 ? 23.444 -22.494 -21.772 1.00 91.56 294 ALA A C 1
ATOM 2333 O O . ALA A 1 294 ? 23.397 -22.891 -22.933 1.00 91.56 294 ALA A O 1
ATOM 2334 N N . ASP A 1 295 ? 22.380 -22.474 -20.969 1.00 88.81 295 ASP A N 1
ATOM 2335 C CA . ASP A 1 295 ? 21.059 -22.965 -21.354 1.00 88.81 295 ASP A CA 1
ATOM 2336 C C . ASP A 1 295 ? 20.324 -22.004 -22.298 1.00 88.81 295 ASP A C 1
ATOM 2338 O O . ASP A 1 295 ? 19.795 -22.459 -23.310 1.00 88.81 295 ASP A O 1
ATOM 2342 N N . TRP A 1 296 ? 20.362 -20.688 -22.045 1.00 92.56 296 TRP A N 1
ATOM 2343 C CA . TRP A 1 296 ? 19.863 -19.673 -22.988 1.00 92.56 296 TRP A CA 1
ATOM 2344 C C . TRP A 1 296 ? 20.550 -19.800 -24.352 1.00 92.56 296 TRP A C 1
ATOM 2346 O O . TRP A 1 296 ? 19.878 -19.889 -25.382 1.00 92.56 296 TRP A O 1
ATOM 2356 N N . ARG A 1 297 ? 21.887 -19.935 -24.358 1.00 92.94 297 ARG A N 1
ATOM 2357 C CA . ARG A 1 297 ? 22.676 -20.169 -25.579 1.00 92.94 297 ARG A CA 1
ATOM 2358 C C . ARG A 1 297 ? 22.351 -21.474 -26.300 1.00 92.94 297 ARG A C 1
ATOM 2360 O O . ARG A 1 297 ? 22.706 -21.594 -27.467 1.00 92.94 297 ARG A O 1
ATOM 2367 N N . ALA A 1 298 ? 21.729 -22.434 -25.623 1.00 88.44 298 ALA A N 1
ATOM 2368 C CA . ALA A 1 298 ? 21.301 -23.717 -26.173 1.00 88.44 298 ALA A CA 1
ATOM 2369 C C . ALA A 1 298 ? 19.786 -23.772 -26.462 1.00 88.44 298 ALA A C 1
ATOM 2371 O O . ALA A 1 298 ? 19.257 -24.860 -26.668 1.00 88.44 298 ALA A O 1
ATOM 2372 N N . GLY A 1 299 ? 19.077 -22.635 -26.421 1.00 84.69 299 GLY A N 1
ATOM 2373 C CA . GLY A 1 299 ? 17.627 -22.563 -26.648 1.00 84.69 299 GLY A CA 1
ATOM 2374 C C . GLY A 1 299 ? 16.760 -23.118 -25.509 1.00 84.69 299 GLY A C 1
ATOM 2375 O O . GLY A 1 299 ? 15.542 -23.120 -25.621 1.00 84.69 299 GLY A O 1
ATOM 2376 N N . ARG A 1 300 ? 17.354 -23.558 -24.388 1.00 85.50 300 ARG A N 1
ATOM 2377 C CA . ARG A 1 300 ? 16.644 -24.145 -23.228 1.00 85.50 300 ARG A CA 1
ATOM 2378 C C . ARG A 1 300 ? 16.048 -23.115 -22.256 1.00 85.50 300 ARG A C 1
ATOM 2380 O O . ARG A 1 300 ? 15.539 -23.494 -21.205 1.00 85.50 300 ARG A O 1
ATOM 2387 N N . VAL A 1 301 ? 16.194 -21.829 -22.562 1.00 85.88 301 VAL A N 1
ATOM 2388 C CA . VAL A 1 301 ? 15.630 -20.670 -21.847 1.00 85.88 301 VAL A CA 1
ATOM 2389 C C . VAL A 1 301 ? 15.328 -19.616 -22.905 1.00 85.88 301 VAL A C 1
ATOM 2391 O O . VAL A 1 301 ? 16.152 -19.427 -23.809 1.00 85.88 301 VAL A O 1
ATOM 2394 N N . SER A 1 302 ? 14.182 -18.950 -22.798 1.00 87.06 302 SER A N 1
ATOM 2395 C CA . SER A 1 302 ? 13.756 -17.886 -23.718 1.00 87.06 302 SER A CA 1
ATOM 2396 C C . SER A 1 302 ? 14.634 -16.620 -23.597 1.00 87.06 302 SER A C 1
ATOM 2398 O O . SER A 1 302 ? 15.391 -16.458 -22.634 1.00 87.06 302 SER A O 1
ATOM 2400 N N . ASN A 1 303 ? 14.570 -15.717 -24.575 1.00 92.38 303 ASN A N 1
ATOM 2401 C CA . ASN A 1 303 ? 15.168 -14.383 -24.481 1.00 92.38 303 ASN A CA 1
ATOM 2402 C C . ASN A 1 303 ? 14.540 -13.578 -23.329 1.00 92.38 303 ASN A C 1
ATOM 2404 O O . ASN A 1 303 ? 15.278 -13.072 -22.483 1.00 92.38 303 ASN A O 1
ATOM 2408 N N . PHE A 1 304 ? 13.207 -13.534 -23.230 1.00 91.31 304 PHE A N 1
ATOM 2409 C CA . PHE A 1 304 ? 12.474 -12.906 -22.123 1.00 91.31 304 PHE A CA 1
ATOM 2410 C C . PHE A 1 304 ? 12.896 -13.459 -20.752 1.00 91.31 304 PHE A C 1
ATOM 2412 O O . PHE A 1 304 ? 13.273 -12.702 -19.854 1.00 91.31 304 PHE A O 1
ATOM 2419 N N . GLU A 1 305 ? 12.899 -14.785 -20.586 1.00 83.56 305 GLU A N 1
ATOM 2420 C CA . GLU A 1 305 ? 13.289 -15.433 -19.327 1.00 83.56 305 GLU A CA 1
ATOM 2421 C C . GLU A 1 305 ? 14.739 -15.110 -18.933 1.00 83.56 305 GLU A C 1
ATOM 2423 O O . GLU A 1 305 ? 15.050 -14.938 -17.749 1.00 83.56 305 GLU A O 1
ATOM 2428 N N . TYR A 1 306 ? 15.639 -15.006 -19.918 1.00 93.44 306 TYR A N 1
ATOM 2429 C CA . TYR A 1 306 ? 17.034 -14.654 -19.677 1.00 93.44 306 TYR A CA 1
ATOM 2430 C C . TYR A 1 306 ? 17.215 -13.166 -19.341 1.00 93.44 306 TYR A C 1
ATOM 2432 O O . TYR A 1 306 ? 17.998 -12.844 -18.448 1.00 93.44 306 TYR A O 1
ATOM 2440 N N . LEU A 1 307 ? 16.453 -12.263 -19.964 1.00 94.88 307 LEU A N 1
ATOM 2441 C CA . LEU A 1 307 ? 16.437 -10.834 -19.627 1.00 94.88 307 LEU A CA 1
ATOM 2442 C C . LEU A 1 307 ? 15.880 -10.583 -18.219 1.00 94.88 307 LEU A C 1
ATOM 2444 O O . LEU A 1 307 ? 16.484 -9.830 -17.453 1.00 94.88 307 LEU A O 1
ATOM 2448 N N . MET A 1 308 ? 14.803 -11.270 -17.822 1.00 88.50 308 MET A N 1
ATOM 2449 C CA . MET A 1 308 ? 14.301 -11.235 -16.441 1.00 88.50 308 MET A CA 1
ATOM 2450 C C . MET A 1 308 ? 15.344 -11.741 -15.436 1.00 88.50 308 MET A C 1
ATOM 2452 O O . MET A 1 308 ? 15.527 -11.151 -14.368 1.00 88.50 308 MET A O 1
ATOM 2456 N N . PHE A 1 309 ? 16.068 -12.810 -15.781 1.00 89.50 309 PHE A N 1
ATOM 2457 C CA . PHE A 1 309 ? 17.170 -13.318 -14.968 1.00 89.50 309 PHE A CA 1
ATOM 2458 C C . PHE A 1 309 ? 18.309 -12.293 -14.815 1.00 89.50 309 PHE A C 1
ATOM 2460 O O . PHE A 1 309 ? 18.769 -12.073 -13.694 1.00 89.50 309 PHE A O 1
ATOM 2467 N N . LEU A 1 310 ? 18.747 -11.655 -15.906 1.00 95.19 310 LEU A N 1
ATOM 2468 C CA . LEU A 1 310 ? 19.819 -10.651 -15.880 1.00 95.19 310 LEU A CA 1
ATOM 2469 C C . LEU A 1 310 ? 19.432 -9.426 -15.048 1.00 95.19 310 LEU A C 1
ATOM 2471 O O . LEU A 1 310 ? 20.193 -9.042 -14.164 1.00 95.19 310 LEU A O 1
ATOM 2475 N N . ASN A 1 311 ? 18.229 -8.884 -15.250 1.00 93.75 311 ASN A N 1
ATOM 2476 C CA . ASN A 1 311 ? 17.691 -7.788 -14.442 1.00 93.75 311 ASN A CA 1
ATOM 2477 C C . ASN A 1 311 ? 17.758 -8.105 -12.939 1.00 93.75 311 ASN A C 1
ATOM 2479 O O . ASN A 1 311 ? 18.348 -7.352 -12.163 1.00 93.75 311 ASN A O 1
ATOM 2483 N N . ARG A 1 312 ? 17.229 -9.266 -12.535 1.00 88.88 312 ARG A N 1
ATOM 2484 C CA . ARG A 1 312 ? 17.189 -9.693 -11.128 1.00 88.88 312 ARG A CA 1
ATOM 2485 C C . ARG A 1 312 ? 18.582 -9.927 -10.525 1.00 88.88 312 ARG A C 1
ATOM 2487 O O . ARG A 1 312 ? 18.792 -9.648 -9.344 1.00 88.88 312 ARG A O 1
ATOM 2494 N N . GLU A 1 313 ? 19.536 -10.443 -11.304 1.00 90.06 313 GLU A N 1
ATOM 2495 C CA . GLU A 1 313 ? 20.941 -10.587 -10.880 1.00 90.06 313 GLU A CA 1
ATOM 2496 C C . GLU A 1 313 ? 21.663 -9.233 -10.779 1.00 90.06 313 GLU A C 1
ATOM 2498 O O . GLU A 1 313 ? 22.548 -9.091 -9.938 1.00 90.06 313 GLU A O 1
ATOM 2503 N N . ALA A 1 314 ? 21.276 -8.238 -11.586 1.00 92.81 314 ALA A N 1
ATOM 2504 C CA . ALA A 1 314 ? 21.797 -6.867 -11.551 1.00 92.81 314 ALA A CA 1
ATOM 2505 C C . ALA A 1 314 ? 21.172 -5.991 -10.443 1.00 92.81 314 ALA A C 1
ATOM 2507 O O . ALA A 1 314 ? 21.472 -4.801 -10.363 1.00 92.81 314 ALA A O 1
ATOM 2508 N N . GLY A 1 315 ? 20.321 -6.575 -9.589 1.00 89.81 315 GLY A N 1
ATOM 2509 C CA . GLY A 1 315 ? 19.677 -5.918 -8.446 1.00 89.81 315 GLY A CA 1
ATOM 2510 C C . GLY A 1 315 ? 18.258 -5.404 -8.701 1.00 89.81 315 GLY A C 1
ATOM 2511 O O . GLY A 1 315 ? 17.595 -5.024 -7.742 1.00 89.81 315 GLY A O 1
ATOM 2512 N N . ARG A 1 316 ? 17.768 -5.439 -9.950 1.00 91.50 316 ARG A N 1
ATOM 2513 C CA . ARG A 1 316 ? 16.470 -4.860 -10.325 1.00 91.50 316 ARG A CA 1
ATOM 2514 C C . ARG A 1 316 ? 15.291 -5.568 -9.647 1.00 91.50 316 ARG A C 1
ATOM 2516 O O . ARG A 1 316 ? 15.285 -6.798 -9.532 1.00 91.50 316 ARG A O 1
ATOM 2523 N N . SER A 1 317 ? 14.274 -4.796 -9.264 1.00 89.75 317 SER A N 1
ATOM 2524 C CA . SER A 1 317 ? 13.021 -5.271 -8.660 1.00 89.75 317 SER A CA 1
ATOM 2525 C C . SER A 1 317 ? 11.835 -4.438 -9.148 1.00 89.75 317 SER A C 1
ATOM 2527 O O . SER A 1 317 ? 11.959 -3.244 -9.389 1.00 89.75 317 SER A O 1
ATOM 2529 N N . PHE A 1 318 ? 10.660 -5.060 -9.243 1.00 89.00 318 PHE A N 1
ATOM 2530 C CA . PHE A 1 318 ? 9.405 -4.357 -9.522 1.00 89.00 318 PHE A CA 1
ATOM 2531 C C . PHE A 1 318 ? 8.898 -3.517 -8.336 1.00 89.00 318 PHE A C 1
ATOM 2533 O O . PHE A 1 318 ? 7.985 -2.717 -8.517 1.00 89.00 318 PHE A O 1
ATOM 2540 N N . GLN A 1 319 ? 9.434 -3.717 -7.124 1.00 88.88 319 GLN A N 1
ATOM 2541 C CA . GLN A 1 319 ? 8.995 -3.001 -5.916 1.00 88.88 319 GLN A CA 1
ATOM 2542 C C . GLN A 1 319 ? 9.628 -1.607 -5.782 1.00 88.88 319 GLN A C 1
ATOM 2544 O O . GLN A 1 319 ? 9.162 -0.811 -4.975 1.00 88.88 319 GLN A O 1
ATOM 2549 N N . ASP A 1 320 ? 10.683 -1.313 -6.545 1.00 90.62 320 ASP A N 1
ATOM 2550 C CA . ASP A 1 320 ? 11.448 -0.067 -6.475 1.00 90.62 320 ASP A CA 1
ATOM 2551 C C . ASP A 1 320 ? 11.668 0.474 -7.892 1.00 90.62 320 ASP A C 1
ATOM 2553 O O . ASP A 1 320 ? 12.381 -0.120 -8.703 1.00 90.62 320 ASP A O 1
ATOM 2557 N N . LEU A 1 321 ? 11.030 1.606 -8.194 1.00 91.88 321 LEU A N 1
ATOM 2558 C CA . LEU A 1 321 ? 10.998 2.169 -9.543 1.00 91.88 321 LEU A CA 1
ATOM 2559 C C . LEU A 1 321 ? 12.345 2.765 -9.985 1.00 91.88 321 LEU A C 1
ATOM 2561 O O . LEU A 1 321 ? 12.595 2.861 -11.185 1.00 91.88 321 LEU A O 1
ATOM 2565 N N . THR A 1 322 ? 13.241 3.100 -9.049 1.00 91.44 322 THR A N 1
ATOM 2566 C CA . THR A 1 322 ? 14.597 3.591 -9.376 1.00 91.44 322 THR A CA 1
ATOM 2567 C C . THR A 1 322 ? 15.463 2.502 -10.011 1.00 91.44 322 THR A C 1
ATOM 2569 O O . THR A 1 322 ? 16.360 2.773 -10.811 1.00 91.44 322 THR A O 1
ATOM 2572 N N . GLN A 1 323 ? 15.146 1.245 -9.697 1.00 91.69 323 GLN A N 1
ATOM 2573 C CA . GLN A 1 323 ? 15.810 0.037 -10.170 1.00 91.69 323 GLN A CA 1
ATOM 2574 C C . GLN A 1 323 ? 14.789 -0.961 -10.741 1.00 91.69 323 GLN A C 1
ATOM 2576 O O . GLN A 1 323 ? 14.887 -2.172 -10.528 1.00 91.69 323 GLN A O 1
ATOM 2581 N N . TYR A 1 324 ? 13.836 -0.458 -11.530 1.00 93.56 324 TYR A N 1
ATOM 2582 C CA . TYR A 1 324 ? 12.871 -1.284 -12.261 1.00 93.56 324 TYR A CA 1
ATOM 2583 C C . TYR A 1 324 ? 13.551 -2.153 -13.338 1.00 93.56 324 TYR A C 1
ATOM 2585 O O . TYR A 1 324 ? 14.600 -1.757 -13.857 1.00 93.56 324 TYR A O 1
ATOM 2593 N N . PRO A 1 325 ? 13.014 -3.329 -13.710 1.00 94.94 325 PRO A N 1
ATOM 2594 C CA . PRO A 1 325 ? 13.576 -4.128 -14.798 1.00 94.94 325 PRO A CA 1
ATOM 2595 C C . PRO A 1 325 ? 13.533 -3.409 -16.160 1.00 94.94 325 PRO A C 1
ATOM 2597 O O . PRO A 1 325 ? 12.534 -2.785 -16.507 1.00 94.94 325 PRO A O 1
ATOM 2600 N N . VAL A 1 326 ? 14.607 -3.545 -16.941 1.00 97.19 326 VAL A N 1
ATOM 2601 C CA . VAL A 1 326 ? 14.808 -2.900 -18.251 1.00 97.19 326 VAL A CA 1
ATOM 2602 C C . VAL A 1 326 ? 14.854 -3.951 -19.361 1.00 97.19 326 VAL A C 1
ATOM 2604 O O . VAL A 1 326 ? 15.511 -4.987 -19.218 1.00 97.19 326 VAL A O 1
ATOM 2607 N N . PHE A 1 327 ? 14.178 -3.677 -20.473 1.00 98.19 327 PHE A N 1
ATOM 2608 C CA . PHE A 1 327 ? 14.094 -4.504 -21.676 1.00 98.19 327 PHE A CA 1
ATOM 2609 C C . PHE A 1 327 ? 14.431 -3.677 -22.927 1.00 98.19 327 PHE A C 1
ATOM 2611 O O . PHE A 1 327 ? 14.165 -2.480 -22.946 1.00 98.19 327 PHE A O 1
ATOM 2618 N N . PRO A 1 328 ? 14.989 -4.281 -23.988 1.00 98.50 328 PRO A N 1
ATOM 2619 C CA . PRO A 1 328 ? 15.253 -3.565 -25.232 1.00 98.50 328 PRO A CA 1
ATOM 2620 C C . PRO A 1 328 ? 13.949 -3.146 -25.921 1.00 98.50 328 PRO A C 1
ATOM 2622 O O . PRO A 1 328 ? 12.992 -3.923 -25.953 1.00 98.50 328 PRO A O 1
ATOM 2625 N N . TRP A 1 329 ? 13.944 -1.999 -26.598 1.00 98.56 329 TRP A N 1
ATOM 2626 C CA . TRP A 1 329 ? 13.167 -1.861 -27.835 1.00 98.56 329 TRP A CA 1
ATOM 2627 C C . TRP A 1 329 ? 13.659 -2.909 -28.850 1.00 98.56 329 TRP A C 1
ATOM 2629 O O . TRP A 1 329 ? 14.863 -3.027 -29.085 1.00 98.56 329 TRP A O 1
ATOM 2639 N N . VAL A 1 330 ? 12.743 -3.675 -29.446 1.00 98.38 330 VAL A N 1
ATOM 2640 C CA . VAL A 1 330 ? 13.065 -4.730 -30.431 1.00 98.38 330 VAL A CA 1
ATOM 2641 C C . VAL A 1 330 ? 12.603 -4.360 -31.833 1.00 98.38 330 VAL A C 1
ATOM 2643 O O . VAL A 1 330 ? 13.392 -4.430 -32.773 1.00 98.38 330 VAL A O 1
ATOM 2646 N N . VAL A 1 331 ? 11.337 -3.973 -31.973 1.00 98.06 331 VAL A N 1
ATOM 2647 C CA . VAL A 1 331 ? 10.757 -3.540 -33.246 1.00 98.06 331 VAL A CA 1
ATOM 2648 C C . VAL A 1 331 ? 11.131 -2.078 -33.502 1.00 98.06 331 VAL A C 1
ATOM 2650 O O . VAL A 1 331 ? 11.199 -1.283 -32.561 1.00 98.06 331 VAL A O 1
ATOM 2653 N N . ALA A 1 332 ? 11.371 -1.742 -34.769 1.00 96.75 332 ALA A N 1
ATOM 2654 C CA . ALA A 1 332 ? 11.602 -0.392 -35.284 1.00 96.75 332 ALA A CA 1
ATOM 2655 C C . ALA A 1 332 ? 10.480 0.100 -36.225 1.00 96.75 332 ALA A C 1
ATOM 2657 O O . ALA A 1 332 ? 10.415 1.292 -36.531 1.00 96.75 332 ALA A O 1
ATOM 2658 N N . ASP A 1 333 ? 9.590 -0.795 -36.666 1.00 96.38 333 ASP A N 1
ATOM 2659 C CA . ASP A 1 333 ? 8.433 -0.472 -37.503 1.00 96.38 333 ASP A CA 1
ATOM 2660 C C . ASP A 1 333 ? 7.140 -0.388 -36.676 1.00 96.38 333 ASP A C 1
ATOM 2662 O O . ASP A 1 333 ? 6.641 -1.381 -36.151 1.00 96.38 333 ASP A O 1
ATOM 2666 N N . TYR A 1 334 ? 6.579 0.817 -36.596 1.00 97.06 334 TYR A N 1
ATOM 2667 C CA . TYR A 1 334 ? 5.290 1.104 -35.958 1.00 97.06 334 TYR A CA 1
ATOM 2668 C C . TYR A 1 334 ? 4.330 1.808 -36.936 1.00 97.06 334 TYR A C 1
ATOM 2670 O O . TYR A 1 334 ? 3.442 2.545 -36.509 1.00 97.06 334 TYR A O 1
ATOM 2678 N N . ALA A 1 335 ? 4.543 1.635 -38.247 1.00 95.75 335 ALA A N 1
ATOM 2679 C CA . ALA A 1 335 ? 3.836 2.349 -39.312 1.00 95.75 335 ALA A CA 1
ATOM 2680 C C . ALA A 1 335 ? 3.260 1.429 -40.405 1.00 95.75 335 ALA A C 1
ATOM 2682 O O . ALA A 1 335 ? 2.244 1.783 -41.003 1.00 95.75 335 ALA A O 1
ATOM 2683 N N . SER A 1 336 ? 3.863 0.264 -40.663 1.00 96.25 336 SER A N 1
ATOM 2684 C CA . SER A 1 336 ? 3.340 -0.706 -41.633 1.00 96.25 336 SER A CA 1
ATOM 2685 C C . SER A 1 336 ? 2.034 -1.363 -41.176 1.00 96.25 336 SER A C 1
ATOM 2687 O O . SER A 1 336 ? 1.775 -1.521 -39.984 1.00 96.25 336 SER A O 1
ATOM 2689 N N . SER A 1 337 ? 1.228 -1.810 -42.143 1.00 95.19 337 SER A N 1
ATOM 2690 C CA . SER A 1 337 ? -0.026 -2.552 -41.926 1.00 95.19 337 SER A CA 1
ATOM 2691 C C . SER A 1 337 ? 0.160 -4.031 -41.565 1.00 95.19 337 SER A C 1
ATOM 2693 O O . SER A 1 337 ? -0.815 -4.713 -41.270 1.00 95.19 337 SER A O 1
ATOM 2695 N N . ALA A 1 338 ? 1.388 -4.549 -41.622 1.00 94.50 338 ALA A N 1
ATOM 2696 C CA . ALA A 1 338 ? 1.752 -5.891 -41.176 1.00 94.50 338 ALA A CA 1
ATOM 2697 C C . ALA A 1 338 ? 3.207 -5.892 -40.681 1.00 94.50 338 ALA A C 1
ATOM 2699 O O . ALA A 1 338 ? 4.042 -5.170 -41.227 1.00 94.50 338 ALA A O 1
ATOM 2700 N N . LEU A 1 339 ? 3.508 -6.702 -39.663 1.00 95.19 339 LEU A N 1
ATOM 2701 C CA . LEU A 1 339 ? 4.832 -6.791 -39.047 1.00 95.19 339 LEU A CA 1
ATOM 2702 C C . LEU A 1 339 ? 5.608 -8.004 -39.592 1.00 95.19 339 LEU A C 1
ATOM 2704 O O . LEU A 1 339 ? 5.483 -9.115 -39.076 1.00 95.19 339 LEU A O 1
ATOM 2708 N N . ASP A 1 340 ? 6.420 -7.813 -40.637 1.00 94.88 340 ASP A N 1
ATOM 2709 C CA . ASP A 1 340 ? 7.228 -8.909 -41.190 1.00 94.88 340 ASP A CA 1
ATOM 2710 C C . ASP A 1 340 ? 8.461 -9.220 -40.325 1.00 94.88 340 ASP A C 1
ATOM 2712 O O . ASP A 1 340 ? 9.532 -8.633 -40.471 1.00 94.88 340 ASP A O 1
ATOM 2716 N N . LEU A 1 341 ? 8.334 -10.227 -39.461 1.00 93.94 341 LEU A N 1
ATOM 2717 C CA . LEU A 1 341 ? 9.421 -10.710 -38.605 1.00 93.94 341 LEU A CA 1
ATOM 2718 C C . LEU A 1 341 ? 10.596 -11.364 -39.366 1.00 93.94 341 LEU A C 1
ATOM 2720 O O . LEU A 1 341 ? 11.585 -11.726 -38.719 1.00 93.94 341 LEU A O 1
ATOM 2724 N N . ASN A 1 342 ? 10.521 -11.502 -40.696 1.00 92.81 342 ASN A N 1
ATOM 2725 C CA . ASN A 1 342 ? 11.621 -11.950 -41.560 1.00 92.81 342 ASN A CA 1
ATOM 2726 C C . ASN A 1 342 ? 12.443 -10.783 -42.139 1.00 92.81 342 ASN A C 1
ATOM 2728 O O . ASN A 1 342 ? 13.560 -11.004 -42.608 1.00 92.81 342 ASN A O 1
ATOM 2732 N N . SER A 1 343 ? 11.923 -9.553 -42.095 1.00 94.31 343 SER A N 1
ATOM 2733 C CA . SER A 1 343 ? 12.603 -8.361 -42.600 1.00 94.31 343 SER A CA 1
ATOM 2734 C C . SER A 1 343 ? 13.593 -7.815 -41.572 1.00 94.31 343 SER A C 1
ATOM 2736 O O . SER A 1 343 ? 13.217 -7.409 -40.473 1.00 94.31 343 SER A O 1
ATOM 2738 N N . ASP A 1 344 ? 14.875 -7.723 -41.937 1.00 92.81 344 ASP A N 1
ATOM 2739 C CA . ASP A 1 344 ? 15.897 -7.096 -41.085 1.00 92.81 344 ASP A CA 1
ATOM 2740 C C . ASP A 1 344 ? 15.600 -5.599 -40.816 1.00 92.81 344 ASP A C 1
ATOM 2742 O O . ASP A 1 344 ? 16.064 -5.066 -39.811 1.00 92.81 344 ASP A O 1
ATOM 2746 N N . ALA A 1 345 ? 14.786 -4.933 -41.651 1.00 92.88 345 ALA A N 1
ATOM 2747 C CA . ALA A 1 345 ? 14.368 -3.537 -41.460 1.00 92.88 345 ALA A CA 1
ATOM 2748 C C . ALA A 1 345 ? 13.303 -3.349 -40.360 1.00 92.88 345 ALA A C 1
ATOM 2750 O O . ALA A 1 345 ? 13.142 -2.247 -39.839 1.00 92.88 345 ALA A O 1
ATOM 2751 N N . THR A 1 346 ? 12.599 -4.417 -39.975 1.00 95.88 346 THR A N 1
ATOM 2752 C CA . THR A 1 346 ? 11.603 -4.399 -38.892 1.00 95.88 346 THR A CA 1
ATOM 2753 C C . THR A 1 346 ? 12.247 -4.283 -37.506 1.00 95.88 346 THR A C 1
ATOM 2755 O O . THR A 1 346 ? 11.571 -3.921 -36.541 1.00 95.88 346 THR A O 1
ATOM 2758 N N . TYR A 1 347 ? 13.552 -4.546 -37.385 1.00 97.94 347 TYR A N 1
ATOM 2759 C CA . TYR A 1 347 ? 14.255 -4.643 -36.107 1.00 97.94 347 TYR A CA 1
ATOM 2760 C C . TYR A 1 347 ? 15.153 -3.441 -35.799 1.00 97.94 347 TYR A C 1
ATOM 2762 O O . TYR A 1 347 ? 15.848 -2.890 -36.651 1.00 97.94 347 TYR A O 1
ATOM 2770 N N . ARG A 1 348 ? 15.200 -3.078 -34.515 1.00 97.12 348 ARG A N 1
ATOM 2771 C CA . ARG A 1 348 ? 16.186 -2.153 -33.952 1.00 97.12 348 ARG A CA 1
ATOM 2772 C C . ARG A 1 348 ? 17.579 -2.784 -33.976 1.00 97.12 348 ARG A C 1
ATOM 2774 O O . ARG A 1 348 ? 17.762 -3.930 -33.572 1.00 97.12 348 ARG A O 1
ATOM 2781 N N . ASP A 1 349 ? 18.587 -1.986 -34.325 1.00 97.88 349 ASP A N 1
ATOM 2782 C CA . ASP A 1 349 ? 19.989 -2.369 -34.154 1.00 97.88 349 ASP A CA 1
ATOM 2783 C C . ASP A 1 349 ? 20.340 -2.505 -32.660 1.00 97.88 349 ASP A C 1
ATOM 2785 O O . ASP A 1 349 ? 20.593 -1.522 -31.958 1.00 97.88 349 ASP A O 1
ATOM 2789 N N . LEU A 1 350 ? 20.344 -3.749 -32.177 1.00 98.38 350 LEU A N 1
ATOM 2790 C CA . LEU A 1 350 ? 20.656 -4.118 -30.797 1.00 98.38 350 LEU A CA 1
ATOM 2791 C C . LEU A 1 350 ? 22.146 -3.972 -30.435 1.00 98.38 350 LEU A C 1
ATOM 2793 O O . LEU A 1 350 ? 22.488 -4.175 -29.271 1.00 98.38 350 LEU A O 1
ATOM 2797 N N . SER A 1 351 ? 23.042 -3.620 -31.370 1.00 97.94 351 SER A N 1
ATOM 2798 C CA . SER A 1 351 ? 24.443 -3.322 -31.036 1.00 97.94 351 SER A CA 1
ATOM 2799 C C . SER A 1 351 ? 24.678 -1.876 -30.596 1.00 97.94 351 SER A C 1
ATOM 2801 O O . SER A 1 351 ? 25.792 -1.547 -30.194 1.00 97.94 351 SER A O 1
ATOM 2803 N N . LYS A 1 352 ? 23.658 -1.011 -30.675 1.00 98.31 352 LYS A N 1
ATOM 2804 C CA . LYS A 1 352 ? 23.742 0.420 -30.349 1.00 98.31 352 LYS A CA 1
ATOM 2805 C C . LYS A 1 352 ? 22.805 0.793 -29.193 1.00 98.31 352 LYS A C 1
ATOM 2807 O O . LYS A 1 352 ? 21.692 0.261 -29.121 1.00 98.31 352 LYS A O 1
ATOM 2812 N N . PRO A 1 353 ? 23.174 1.731 -28.308 1.00 97.69 353 PRO A N 1
ATOM 2813 C CA . PRO A 1 353 ? 22.208 2.362 -27.413 1.00 97.69 353 PRO A CA 1
ATOM 2814 C C . PRO A 1 353 ? 21.218 3.224 -28.207 1.00 97.69 353 PRO A C 1
ATOM 2816 O O . PRO A 1 353 ? 21.498 3.637 -29.332 1.00 97.69 353 PRO A O 1
ATOM 2819 N N . ILE A 1 354 ? 20.062 3.517 -27.607 1.00 98.00 354 ILE A N 1
ATOM 2820 C CA . ILE A 1 354 ? 18.976 4.289 -28.234 1.00 98.00 354 ILE A CA 1
ATOM 2821 C C . ILE A 1 354 ? 19.475 5.619 -28.820 1.00 98.00 354 ILE A C 1
ATOM 2823 O O . ILE A 1 354 ? 19.188 5.933 -29.977 1.00 98.00 354 ILE A O 1
ATOM 2827 N N . GLY A 1 355 ? 20.287 6.369 -28.065 1.00 95.69 355 GLY A N 1
ATOM 2828 C CA . GLY A 1 355 ? 20.870 7.639 -28.508 1.00 95.69 355 GLY A CA 1
ATOM 2829 C C . GLY A 1 355 ? 21.617 7.547 -29.845 1.00 95.69 355 GLY A C 1
ATOM 2830 O O . GLY A 1 355 ? 21.434 8.413 -30.704 1.00 95.69 355 GLY A O 1
ATOM 2831 N N . ALA A 1 356 ? 22.348 6.447 -30.054 1.00 97.19 356 ALA A N 1
ATOM 2832 C CA . ALA A 1 356 ? 23.212 6.186 -31.204 1.00 97.19 356 ALA A CA 1
ATOM 2833 C C . ALA A 1 356 ? 22.501 5.612 -32.448 1.00 97.19 356 ALA A C 1
ATOM 2835 O O . ALA A 1 356 ? 23.145 5.412 -33.478 1.00 97.19 356 ALA A O 1
ATOM 2836 N N . LEU A 1 357 ? 21.187 5.352 -32.394 1.00 96.75 357 LEU A N 1
ATOM 2837 C CA . LEU A 1 357 ? 20.423 4.855 -33.551 1.00 96.75 357 LEU A CA 1
ATOM 2838 C C . LEU A 1 357 ? 20.311 5.868 -34.697 1.00 96.75 357 LEU A C 1
ATOM 2840 O O . LEU A 1 357 ? 20.250 5.477 -35.859 1.00 96.75 357 LEU A O 1
ATOM 2844 N N . ASN A 1 358 ? 20.272 7.159 -34.372 1.00 96.69 358 ASN A N 1
ATOM 2845 C CA . ASN A 1 358 ? 20.122 8.250 -35.328 1.00 96.69 358 ASN A CA 1
ATOM 2846 C C . ASN A 1 358 ? 21.497 8.905 -35.565 1.00 96.69 358 ASN A C 1
ATOM 28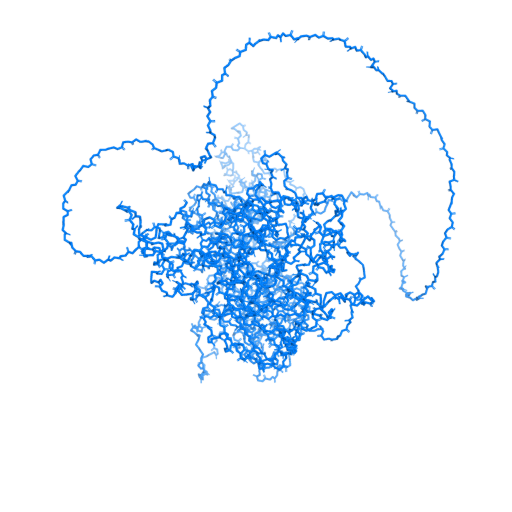48 O O . ASN A 1 358 ? 21.997 9.566 -34.650 1.00 96.69 358 ASN A O 1
ATOM 2852 N N . PRO A 1 359 ? 22.119 8.761 -36.755 1.00 96.19 359 PRO A N 1
ATOM 2853 C CA . PRO A 1 359 ? 23.489 9.224 -36.988 1.00 96.19 359 PRO A CA 1
ATOM 2854 C C . PRO A 1 359 ? 23.692 10.730 -36.796 1.00 96.19 359 PRO A C 1
ATOM 2856 O O . PRO A 1 359 ? 24.758 11.134 -36.339 1.00 96.19 359 PRO A O 1
ATOM 2859 N N . LYS A 1 360 ? 22.675 11.556 -37.093 1.00 95.50 360 LYS A N 1
ATOM 2860 C CA . LYS A 1 360 ? 22.743 13.005 -36.852 1.00 95.50 360 LYS A CA 1
ATOM 2861 C C . LYS A 1 360 ? 22.759 13.288 -35.352 1.00 95.50 360 LYS A C 1
ATOM 2863 O O . LYS A 1 360 ? 23.713 13.870 -34.855 1.00 95.50 360 LYS A O 1
ATOM 2868 N N . ARG A 1 361 ? 21.761 12.775 -34.623 1.00 94.81 361 ARG A N 1
ATOM 2869 C CA . ARG A 1 361 ? 21.656 12.950 -33.163 1.00 94.81 361 ARG A CA 1
ATOM 2870 C C . ARG A 1 361 ? 22.896 12.425 -32.425 1.00 94.81 361 ARG A C 1
ATOM 2872 O O . ARG A 1 361 ? 23.296 12.984 -31.409 1.00 94.81 361 ARG A O 1
ATOM 2879 N N . LEU A 1 362 ? 23.523 11.365 -32.943 1.00 96.62 362 LEU A N 1
ATOM 2880 C CA . LEU A 1 362 ? 24.775 10.824 -32.415 1.00 96.62 362 LEU A CA 1
ATOM 2881 C C . LEU A 1 362 ? 25.967 11.781 -32.589 1.00 96.62 362 LEU A C 1
ATOM 2883 O O . LEU A 1 362 ? 26.797 11.867 -31.685 1.00 96.62 362 LEU A O 1
ATOM 2887 N N . ALA A 1 363 ? 26.055 12.516 -33.702 1.00 97.06 363 ALA A N 1
ATOM 2888 C CA . ALA A 1 363 ? 27.060 13.568 -33.856 1.00 97.06 363 ALA A CA 1
ATOM 2889 C C . ALA A 1 363 ? 26.869 14.651 -32.779 1.00 97.06 363 ALA A C 1
ATOM 2891 O O . ALA A 1 363 ? 27.806 14.928 -32.031 1.00 97.06 363 ALA A O 1
ATOM 2892 N N . ASP A 1 364 ? 25.632 15.129 -32.599 1.00 94.69 364 ASP A N 1
ATOM 2893 C CA . ASP A 1 364 ? 25.269 16.123 -31.580 1.00 94.69 364 ASP A CA 1
ATOM 2894 C C . ASP A 1 364 ? 25.584 15.644 -30.141 1.00 94.69 364 ASP A C 1
ATOM 2896 O O . ASP A 1 364 ? 25.822 16.452 -29.243 1.00 94.69 364 ASP A O 1
ATOM 2900 N N . PHE A 1 365 ? 25.544 14.332 -29.867 1.00 96.06 365 PHE A N 1
ATOM 2901 C CA . PHE A 1 365 ? 25.955 13.750 -28.577 1.00 96.06 365 PHE A CA 1
ATOM 2902 C C . PHE A 1 365 ? 27.483 13.662 -28.423 1.00 96.06 365 PHE A C 1
ATOM 2904 O O . PHE A 1 365 ? 28.008 13.972 -27.353 1.00 96.06 365 PHE A O 1
ATOM 2911 N N . ARG A 1 366 ? 28.207 13.266 -29.478 1.00 96.38 366 ARG A N 1
ATOM 2912 C CA . ARG A 1 366 ? 29.679 13.167 -29.478 1.00 96.38 366 ARG A CA 1
ATOM 2913 C C . ARG A 1 366 ? 30.362 14.530 -29.390 1.00 96.38 366 ARG A C 1
ATOM 2915 O O . ARG A 1 366 ? 31.382 14.648 -28.714 1.00 96.38 366 ARG A O 1
ATOM 2922 N N . GLU A 1 367 ? 29.797 15.548 -30.034 1.00 95.25 367 GLU A N 1
ATOM 2923 C CA . GLU A 1 367 ? 30.277 16.929 -29.958 1.00 95.25 367 GLU A CA 1
ATOM 2924 C C . GLU A 1 367 ? 30.208 17.445 -28.517 1.00 95.25 367 GLU A C 1
ATOM 2926 O O . GLU A 1 367 ? 31.250 17.734 -27.929 1.00 95.25 367 GLU A O 1
ATOM 2931 N N . ARG A 1 368 ? 29.023 17.408 -27.891 1.00 91.12 368 ARG A N 1
ATOM 2932 C CA . ARG A 1 368 ? 28.834 17.801 -26.482 1.00 91.12 368 ARG A CA 1
ATOM 2933 C C . ARG A 1 368 ? 29.701 16.996 -25.509 1.00 91.12 368 ARG A C 1
ATOM 2935 O O . ARG A 1 368 ? 30.237 17.568 -24.565 1.00 91.12 368 ARG A O 1
ATOM 2942 N N . PHE A 1 369 ? 29.905 15.698 -25.744 1.00 93.56 369 PHE A N 1
ATOM 2943 C CA . PHE A 1 369 ? 30.838 14.884 -24.952 1.00 93.56 369 PHE A CA 1
ATOM 2944 C C . PHE A 1 369 ? 32.290 15.387 -25.064 1.00 93.56 369 PHE A C 1
ATOM 2946 O O . PHE A 1 369 ? 32.990 15.494 -24.055 1.00 93.56 369 PHE A O 1
ATOM 2953 N N . SER A 1 370 ? 32.735 15.763 -26.270 1.00 92.81 370 SER A N 1
ATOM 2954 C CA . SER A 1 370 ? 34.056 16.367 -26.498 1.00 92.81 370 SER A CA 1
ATOM 2955 C C . SER A 1 370 ? 34.180 17.762 -25.874 1.00 92.81 370 SER A C 1
ATOM 2957 O O . SER A 1 370 ? 35.222 18.088 -25.308 1.00 92.81 370 SER A O 1
ATOM 2959 N N . GLU A 1 371 ? 33.134 18.587 -25.946 1.00 89.12 371 GLU A N 1
ATOM 2960 C CA . GLU A 1 371 ? 33.092 19.904 -25.300 1.00 89.12 371 GLU A CA 1
ATOM 2961 C C . GLU A 1 371 ? 33.173 19.802 -23.778 1.00 89.12 371 GLU A C 1
ATOM 2963 O O . GLU A 1 371 ? 34.027 20.453 -23.178 1.00 89.12 371 GLU A O 1
ATOM 2968 N N . LEU A 1 372 ? 32.367 18.932 -23.160 1.00 87.81 372 LEU A N 1
ATOM 2969 C CA . LEU A 1 372 ? 32.450 18.647 -21.727 1.00 87.81 372 LEU A CA 1
ATOM 2970 C C . LEU A 1 372 ? 33.864 18.190 -21.350 1.00 87.81 372 LEU A C 1
ATOM 2972 O O . LEU A 1 372 ? 34.445 18.749 -20.424 1.00 87.81 372 LEU A O 1
ATOM 2976 N N . GLY A 1 373 ? 34.468 17.270 -22.111 1.00 86.62 373 GLY A N 1
ATOM 2977 C CA . GLY A 1 373 ? 35.853 16.834 -21.892 1.00 86.62 373 GLY A CA 1
ATOM 2978 C C . GLY A 1 373 ? 36.858 17.995 -21.844 1.00 86.62 373 GLY A C 1
ATOM 2979 O O . GLY A 1 373 ? 37.664 18.066 -20.919 1.00 86.62 373 GLY A O 1
ATOM 2980 N N . LYS A 1 374 ? 36.756 18.961 -22.770 1.00 84.44 374 LYS A N 1
ATOM 2981 C CA . LYS A 1 374 ? 37.598 20.179 -22.789 1.00 84.44 374 LYS A CA 1
ATOM 2982 C C . LYS A 1 374 ? 37.345 21.106 -21.593 1.00 84.44 374 LYS A C 1
ATOM 2984 O O . LYS A 1 374 ? 38.258 21.806 -21.168 1.00 84.44 374 LYS A O 1
ATOM 2989 N N . MET A 1 375 ? 36.122 21.146 -21.056 1.00 79.69 375 MET A N 1
ATOM 2990 C CA . MET A 1 375 ? 35.790 21.957 -19.873 1.00 79.69 375 MET A CA 1
ATOM 2991 C C . MET A 1 375 ? 36.269 21.325 -18.559 1.00 79.69 375 MET A C 1
ATOM 2993 O O . MET A 1 375 ? 36.522 22.052 -17.593 1.00 79.69 375 MET A O 1
ATOM 2997 N N . CYS A 1 376 ? 36.391 19.996 -18.521 1.00 75.69 376 CYS A N 1
ATOM 2998 C CA . CYS A 1 376 ? 36.878 19.234 -17.368 1.00 75.69 376 CYS A CA 1
ATOM 2999 C C . CYS A 1 376 ? 38.416 19.172 -17.317 1.00 75.69 376 CYS A C 1
ATOM 3001 O O . CYS A 1 376 ? 38.997 19.084 -16.237 1.00 75.69 376 CYS A O 1
ATOM 3003 N N . ASP A 1 377 ? 39.087 19.262 -18.470 1.00 73.44 377 ASP A N 1
ATOM 3004 C CA . ASP A 1 377 ? 40.548 19.233 -18.569 1.00 73.44 377 ASP A CA 1
ATOM 3005 C C . ASP A 1 377 ? 41.206 20.454 -17.891 1.00 73.44 377 ASP A C 1
ATOM 3007 O O . ASP A 1 377 ? 41.188 21.585 -18.387 1.00 73.44 377 ASP A O 1
ATOM 3011 N N . ALA A 1 378 ? 41.823 20.208 -16.733 1.00 64.50 378 ALA A N 1
ATOM 3012 C CA . ALA A 1 378 ? 42.555 21.205 -15.959 1.00 64.50 378 ALA A CA 1
ATOM 3013 C C . ALA A 1 378 ? 43.936 21.572 -16.547 1.00 64.50 378 ALA A C 1
ATOM 3015 O O . ALA A 1 378 ? 44.567 22.499 -16.040 1.00 64.50 378 ALA A O 1
ATOM 3016 N N . SER A 1 379 ? 44.412 20.874 -17.588 1.00 65.19 379 SER A N 1
ATOM 3017 C CA . SER A 1 379 ? 45.703 21.136 -18.245 1.00 65.19 379 SER A CA 1
ATOM 3018 C C . SER A 1 379 ? 45.628 22.142 -19.403 1.00 65.19 379 SER A C 1
ATOM 3020 O O . SER A 1 379 ? 46.660 22.664 -19.827 1.00 65.19 379 SER A O 1
ATOM 3022 N N . GLN A 1 380 ? 44.423 22.473 -19.887 1.00 61.62 380 GLN A N 1
ATOM 3023 C CA . GLN A 1 380 ? 44.222 23.465 -20.950 1.00 61.62 380 GLN A CA 1
ATOM 3024 C C . GLN A 1 380 ? 44.585 24.884 -20.485 1.00 61.62 380 GLN A C 1
ATOM 3026 O O . GLN A 1 380 ? 44.099 25.367 -19.458 1.00 61.62 380 GLN A O 1
ATOM 3031 N N . ALA A 1 381 ? 45.370 25.603 -21.291 1.00 54.22 381 ALA A N 1
ATOM 3032 C CA . ALA A 1 381 ? 45.659 27.017 -21.063 1.00 54.22 381 ALA A CA 1
ATOM 3033 C C . ALA A 1 381 ? 44.394 27.869 -21.287 1.00 54.22 381 ALA A C 1
ATOM 3035 O O . ALA A 1 381 ? 43.878 27.959 -22.402 1.00 54.22 381 ALA A O 1
ATOM 3036 N N . LYS A 1 382 ? 43.875 28.493 -20.222 1.00 57.88 382 LYS A N 1
ATOM 3037 C CA . LYS A 1 382 ? 42.597 29.221 -20.260 1.00 57.88 382 LYS A CA 1
ATOM 3038 C C . LYS A 1 382 ? 42.756 30.694 -20.661 1.00 57.88 382 LYS A C 1
ATOM 3040 O O . LYS A 1 382 ? 43.667 31.354 -20.158 1.00 57.88 382 LYS A O 1
ATOM 3045 N N . PRO A 1 383 ? 41.847 31.252 -21.487 1.00 61.91 383 PRO A N 1
ATOM 3046 C CA . PRO A 1 383 ? 41.794 32.692 -21.712 1.00 61.91 383 PRO A CA 1
ATOM 3047 C C . PRO A 1 383 ? 41.358 33.430 -20.427 1.00 61.91 383 PRO A C 1
ATOM 3049 O O . PRO A 1 383 ? 40.615 32.861 -19.615 1.00 61.91 383 PRO A O 1
ATOM 3052 N N . PRO A 1 384 ? 41.784 34.692 -20.218 1.00 53.59 384 PRO A N 1
ATOM 3053 C CA . PRO A 1 384 ? 41.437 35.456 -19.021 1.00 53.59 384 PRO A CA 1
ATOM 3054 C C . PRO A 1 384 ? 39.920 35.566 -18.815 1.00 53.59 384 PRO A C 1
ATOM 3056 O O . PRO A 1 384 ? 39.186 35.938 -19.726 1.00 53.59 384 PRO A O 1
ATOM 3059 N N . GLY A 1 385 ? 39.450 35.252 -17.604 1.00 62.56 385 GLY A N 1
ATOM 3060 C CA . GLY A 1 385 ? 38.029 35.315 -17.239 1.00 62.56 385 GLY A CA 1
ATOM 3061 C C . GLY A 1 385 ? 37.204 34.054 -17.534 1.00 62.56 385 GLY A C 1
ATOM 3062 O O . GLY A 1 385 ? 36.031 34.015 -17.167 1.00 62.56 385 GLY A O 1
ATOM 3063 N N . ALA A 1 386 ? 37.783 33.008 -18.135 1.00 60.06 386 ALA A N 1
ATOM 3064 C CA . ALA A 1 386 ? 37.096 31.725 -18.304 1.00 60.06 386 ALA A CA 1
ATOM 3065 C C . ALA A 1 386 ? 36.750 31.061 -16.948 1.00 60.06 386 ALA A C 1
ATOM 3067 O O . ALA A 1 386 ? 37.517 31.185 -15.987 1.00 60.06 386 ALA A O 1
ATOM 3068 N N . PRO A 1 387 ? 35.632 30.311 -16.852 1.00 58.00 387 PRO A N 1
ATOM 3069 C CA . PRO A 1 387 ? 35.253 29.614 -15.625 1.00 58.00 387 PRO A CA 1
ATOM 3070 C C . PRO A 1 387 ? 36.280 28.538 -15.205 1.00 58.00 387 PRO A C 1
ATOM 3072 O O . PRO A 1 387 ? 37.023 28.009 -16.049 1.00 58.00 387 PRO A O 1
ATOM 3075 N N . PRO A 1 388 ? 36.328 28.174 -13.905 1.00 58.06 388 PRO A N 1
ATOM 3076 C CA . PRO A 1 388 ? 37.163 27.075 -13.413 1.00 58.06 388 PRO A CA 1
ATOM 3077 C C . PRO A 1 388 ? 36.798 25.741 -14.095 1.00 58.06 388 PRO A C 1
ATOM 3079 O O . PRO A 1 388 ? 35.717 25.638 -14.676 1.00 58.06 388 PRO A O 1
ATOM 3082 N N . PRO A 1 389 ? 37.693 24.732 -14.095 1.00 61.28 389 PRO A N 1
ATOM 3083 C CA . PRO A 1 389 ? 37.386 23.424 -14.674 1.00 61.28 389 PRO A CA 1
ATOM 3084 C C . PRO A 1 389 ? 36.136 22.797 -14.046 1.00 61.28 389 PRO A C 1
ATOM 3086 O O . PRO A 1 389 ? 35.876 22.982 -12.855 1.00 61.28 389 PRO A O 1
ATOM 3089 N N . LEU A 1 390 ? 35.370 22.070 -14.856 1.00 63.12 390 LEU A N 1
ATOM 3090 C CA . LEU A 1 390 ? 34.218 21.304 -14.393 1.00 63.12 390 LEU A CA 1
ATOM 3091 C C . LEU A 1 390 ? 34.706 20.022 -13.706 1.00 63.12 390 LEU A C 1
ATOM 3093 O O . LEU A 1 390 ? 35.270 19.143 -14.346 1.00 63.12 390 LEU A O 1
ATOM 3097 N N . ASP A 1 391 ? 34.500 19.937 -12.393 1.00 71.12 391 ASP A N 1
ATOM 3098 C CA . ASP A 1 391 ? 34.973 18.836 -11.537 1.00 71.12 391 ASP A CA 1
ATOM 3099 C C . ASP A 1 391 ? 33.999 17.636 -11.586 1.00 71.12 391 ASP A C 1
ATOM 3101 O O . ASP A 1 391 ? 33.448 17.206 -10.574 1.00 71.12 391 ASP A O 1
ATOM 3105 N N . VAL A 1 392 ? 33.683 17.182 -12.807 1.00 76.56 392 VAL A N 1
ATOM 3106 C CA . VAL A 1 392 ? 32.712 16.117 -13.120 1.00 76.56 392 VAL A CA 1
ATOM 3107 C C . VAL A 1 392 ? 33.156 15.321 -14.359 1.00 76.56 392 VAL A C 1
ATOM 3109 O O . VAL A 1 392 ? 33.731 15.905 -15.273 1.00 76.56 392 VAL A O 1
ATOM 3112 N N . PRO A 1 393 ? 32.883 14.007 -14.466 1.00 85.12 393 PRO A N 1
ATOM 3113 C CA . PRO A 1 393 ? 33.153 13.259 -15.695 1.00 85.12 393 PRO A CA 1
ATOM 3114 C C . PRO A 1 393 ? 32.258 13.698 -16.876 1.00 85.12 393 PRO A C 1
ATOM 3116 O O . PRO A 1 393 ? 31.058 13.920 -16.677 1.00 85.12 393 PRO A O 1
ATOM 3119 N N . PRO A 1 394 ? 32.782 13.763 -18.117 1.00 90.44 394 PRO A N 1
ATOM 3120 C CA . PRO A 1 394 ? 31.975 14.032 -19.305 1.00 90.44 394 PRO A CA 1
ATOM 3121 C C . PRO A 1 394 ? 31.031 12.861 -19.621 1.00 90.44 394 PRO A C 1
ATOM 3123 O O . PRO A 1 394 ? 31.338 11.698 -19.356 1.00 90.44 394 PRO A O 1
ATOM 3126 N N . PHE A 1 395 ? 29.886 13.162 -20.234 1.00 93.06 395 PHE A N 1
ATOM 3127 C CA . PHE A 1 395 ? 28.850 12.186 -20.586 1.00 93.06 395 PHE A CA 1
ATOM 3128 C C . PHE A 1 395 ? 28.209 12.514 -21.940 1.00 93.06 395 PHE A C 1
ATOM 3130 O O . PHE A 1 395 ? 28.239 13.658 -22.389 1.00 93.06 395 PHE A O 1
ATOM 3137 N N . MET A 1 396 ? 27.621 11.510 -22.595 1.00 94.88 396 MET A N 1
ATOM 3138 C CA . MET A 1 396 ? 26.820 11.709 -23.810 1.00 94.88 396 MET A CA 1
ATOM 3139 C C . MET A 1 396 ? 25.353 11.966 -23.445 1.00 94.88 396 MET A C 1
ATOM 3141 O O . MET A 1 396 ? 24.729 12.887 -23.967 1.00 94.88 396 MET A O 1
ATOM 3145 N N . TYR A 1 397 ? 24.806 11.190 -22.505 1.00 94.81 397 TYR A N 1
ATOM 3146 C CA . TYR A 1 397 ? 23.384 11.225 -22.162 1.00 94.81 397 TYR A CA 1
ATOM 3147 C C . TYR A 1 397 ? 23.138 11.814 -20.770 1.00 94.81 397 TYR A C 1
ATOM 3149 O O . TYR A 1 397 ? 23.389 11.172 -19.751 1.00 94.81 397 TYR A O 1
ATOM 3157 N N . GLY A 1 398 ? 22.592 13.034 -20.732 1.00 90.25 398 GLY A N 1
ATOM 3158 C CA . GLY A 1 398 ? 22.118 13.679 -19.497 1.00 90.25 398 GLY A CA 1
ATOM 3159 C C . GLY A 1 398 ? 20.813 13.092 -18.937 1.00 90.25 398 GLY A C 1
ATOM 3160 O O . GLY A 1 398 ? 20.396 13.459 -17.846 1.00 90.25 398 GLY A O 1
ATOM 3161 N N . CYS A 1 399 ? 20.172 12.179 -19.672 1.00 90.94 399 CYS A N 1
ATOM 3162 C CA . CYS A 1 399 ? 19.010 11.398 -19.250 1.00 90.94 399 CYS A CA 1
ATOM 3163 C C . CYS A 1 399 ? 19.356 9.901 -19.295 1.00 90.94 399 CYS A C 1
ATOM 3165 O O . CYS A 1 399 ? 20.075 9.451 -20.187 1.00 90.94 399 CYS A O 1
ATOM 3167 N N . HIS A 1 400 ? 18.861 9.127 -18.328 1.00 95.44 400 HIS A N 1
ATOM 3168 C CA . HIS A 1 400 ? 19.089 7.683 -18.242 1.00 95.44 400 HIS A CA 1
ATOM 3169 C C . HIS A 1 400 ? 17.953 6.896 -18.916 1.00 95.44 400 HIS A C 1
ATOM 3171 O O . HIS A 1 400 ? 16.804 7.320 -18.875 1.00 95.44 400 HIS A O 1
ATOM 3177 N N . TYR A 1 401 ? 18.218 5.712 -19.477 1.00 96.25 401 TYR A N 1
ATOM 3178 C CA . TYR A 1 401 ? 17.201 4.917 -20.196 1.00 96.25 401 TYR A CA 1
ATOM 3179 C C . TYR A 1 401 ? 16.114 4.276 -19.308 1.00 96.25 401 TYR A C 1
ATOM 3181 O O . TYR A 1 401 ? 15.219 3.604 -19.816 1.00 96.25 401 TYR A O 1
ATOM 3189 N N . SER A 1 402 ? 16.202 4.448 -17.988 1.00 95.12 402 SER A N 1
ATOM 3190 C CA . SER A 1 402 ? 15.319 3.859 -16.974 1.00 95.12 402 SER A CA 1
ATOM 3191 C C . SER A 1 402 ? 15.238 4.802 -15.773 1.00 95.12 402 SER A C 1
ATOM 3193 O O . SER A 1 402 ? 16.221 4.930 -15.042 1.00 95.12 402 SER A O 1
ATOM 3195 N N . THR A 1 403 ? 14.078 5.416 -15.546 1.00 94.75 403 THR A N 1
ATOM 3196 C CA . THR A 1 403 ? 13.784 6.319 -14.414 1.00 94.75 403 THR A CA 1
ATOM 3197 C C . THR A 1 403 ? 12.408 5.978 -13.822 1.00 94.75 403 THR A C 1
ATOM 3199 O O . THR A 1 403 ? 11.589 5.384 -14.537 1.00 94.75 403 THR A O 1
ATOM 3202 N N . PRO A 1 404 ? 12.095 6.375 -12.571 1.00 93.88 404 PRO A N 1
ATOM 3203 C CA . PRO A 1 404 ? 10.748 6.234 -12.018 1.00 93.88 404 PRO A CA 1
ATOM 3204 C C . PRO A 1 404 ? 9.680 6.865 -12.918 1.00 93.88 404 PRO A C 1
ATOM 3206 O O . PRO A 1 404 ? 8.683 6.219 -13.239 1.00 93.88 404 PRO A O 1
ATOM 3209 N N . GLY A 1 405 ? 9.937 8.080 -13.414 1.00 94.31 405 GLY A N 1
ATOM 3210 C CA . GLY A 1 405 ? 9.043 8.794 -14.327 1.00 94.31 405 GLY A CA 1
ATOM 3211 C C . GLY A 1 405 ? 8.746 8.040 -15.626 1.00 94.31 405 GLY A C 1
ATOM 3212 O O . GLY A 1 405 ? 7.598 8.021 -16.061 1.00 94.31 405 GLY A O 1
ATOM 3213 N N . TYR A 1 406 ? 9.728 7.357 -16.225 1.00 95.38 406 TYR A N 1
ATOM 3214 C CA . TYR A 1 406 ? 9.507 6.579 -17.453 1.00 95.38 406 TYR A CA 1
ATOM 3215 C C . TYR A 1 406 ? 8.715 5.288 -17.211 1.00 95.38 406 TYR A C 1
ATOM 3217 O O . TYR A 1 406 ? 7.870 4.927 -18.029 1.00 95.38 406 TYR A O 1
ATOM 3225 N N . VAL A 1 407 ? 8.916 4.624 -16.070 1.00 94.75 407 VAL A N 1
ATOM 3226 C CA . VAL A 1 407 ? 8.098 3.463 -15.679 1.00 94.75 407 VAL A CA 1
ATOM 3227 C C . VAL A 1 407 ? 6.649 3.893 -15.426 1.00 94.75 407 VAL A C 1
ATOM 3229 O O . VAL A 1 407 ? 5.713 3.255 -15.903 1.00 94.75 407 VAL A O 1
ATOM 3232 N N . VAL A 1 408 ? 6.449 5.017 -14.735 1.00 94.62 408 VAL A N 1
ATOM 3233 C CA . VAL A 1 408 ? 5.118 5.579 -14.456 1.00 94.62 408 VAL A CA 1
ATOM 3234 C C . VAL A 1 408 ? 4.425 6.089 -15.730 1.00 94.62 408 VAL A C 1
ATOM 3236 O O . VAL A 1 408 ? 3.225 5.870 -15.884 1.00 94.62 408 VAL A O 1
ATOM 3239 N N . TYR A 1 409 ? 5.167 6.679 -16.675 1.00 95.88 409 TYR A N 1
ATOM 3240 C CA . TYR A 1 409 ? 4.689 7.072 -18.011 1.00 95.88 409 TYR A CA 1
ATOM 3241 C C . TYR A 1 409 ? 4.076 5.891 -18.777 1.00 95.88 409 TYR A C 1
ATOM 3243 O O . TYR A 1 409 ? 2.956 6.003 -19.270 1.00 95.88 409 TYR A O 1
ATOM 3251 N N . PHE A 1 410 ? 4.752 4.737 -18.823 1.00 96.12 410 PHE A N 1
ATOM 3252 C CA . PHE A 1 410 ? 4.192 3.546 -19.468 1.00 96.12 410 PHE A CA 1
ATOM 3253 C C . PHE A 1 410 ? 3.007 2.967 -18.681 1.00 96.12 410 PHE A C 1
ATOM 3255 O O . PHE A 1 410 ? 1.972 2.635 -19.258 1.00 96.12 410 PHE A O 1
ATOM 3262 N N . LEU A 1 411 ? 3.122 2.862 -17.354 1.00 92.94 411 LEU A N 1
ATOM 3263 C CA . LEU A 1 411 ? 2.148 2.140 -16.530 1.00 92.94 411 LEU A CA 1
ATOM 3264 C C . LEU A 1 411 ? 0.902 2.952 -16.138 1.00 92.94 411 LEU A C 1
ATOM 3266 O O . LEU A 1 411 ? -0.001 2.370 -15.532 1.00 92.94 411 LEU A O 1
ATOM 3270 N N . MET A 1 412 ? 0.805 4.236 -16.509 1.00 92.94 412 MET A N 1
ATOM 3271 C CA . MET A 1 412 ? -0.236 5.196 -16.087 1.00 92.94 412 MET A CA 1
ATOM 3272 C C . MET A 1 412 ? -1.690 4.684 -16.145 1.00 92.94 412 MET A C 1
ATOM 3274 O O . MET A 1 412 ? -2.496 5.053 -15.297 1.00 92.94 412 MET A O 1
ATOM 3278 N N . ARG A 1 413 ? -2.043 3.807 -17.097 1.00 91.94 413 ARG A N 1
ATOM 3279 C CA . ARG A 1 413 ? -3.399 3.224 -17.218 1.00 91.94 413 ARG A CA 1
ATOM 3280 C C . ARG A 1 413 ? -3.637 2.066 -16.246 1.00 91.94 413 ARG A C 1
ATOM 3282 O O . ARG A 1 413 ? -4.689 1.975 -15.608 1.00 91.94 413 ARG A O 1
ATOM 3289 N N . SER A 1 414 ? -2.634 1.201 -16.093 1.00 87.62 414 SER A N 1
ATOM 3290 C CA . SER A 1 414 ? -2.674 0.034 -15.201 1.00 87.62 414 SER A CA 1
ATOM 3291 C C . SER A 1 414 ? -2.514 0.415 -13.722 1.00 87.62 414 SER A C 1
ATOM 3293 O O . SER A 1 414 ? -3.177 -0.171 -12.859 1.00 87.62 414 SER A O 1
ATOM 3295 N N . GLN A 1 415 ? -1.700 1.436 -13.431 1.00 88.88 415 GLN A N 1
ATOM 3296 C CA . GLN A 1 415 ? -1.317 1.884 -12.089 1.00 88.88 415 GLN A CA 1
ATOM 3297 C C . GLN A 1 415 ? -1.374 3.427 -11.946 1.00 88.88 415 GLN A C 1
ATOM 3299 O O . GLN A 1 415 ? -0.368 4.045 -11.586 1.00 88.88 415 GLN A O 1
ATOM 3304 N N . PRO A 1 416 ? -2.537 4.069 -12.195 1.00 90.69 416 PRO A N 1
ATOM 3305 C CA . PRO A 1 416 ? -2.695 5.532 -12.172 1.00 90.69 416 PRO A CA 1
ATOM 3306 C C . PRO A 1 416 ? -2.292 6.175 -10.844 1.00 90.69 416 PRO A C 1
ATOM 3308 O O . PRO A 1 416 ? -1.773 7.288 -10.836 1.00 90.69 416 PRO A O 1
ATOM 3311 N N . GLN A 1 417 ? -2.445 5.455 -9.731 1.00 89.06 417 GLN A N 1
ATOM 3312 C CA . GLN A 1 417 ? -2.046 5.914 -8.403 1.00 89.06 417 GLN A CA 1
ATOM 3313 C C . GLN A 1 417 ? -0.548 6.256 -8.298 1.00 89.06 417 GLN A C 1
ATOM 3315 O O . GLN A 1 417 ? -0.176 7.083 -7.474 1.00 89.06 417 GLN A O 1
ATOM 3320 N N . LEU A 1 418 ? 0.311 5.661 -9.138 1.00 91.38 418 LEU A N 1
ATOM 3321 C CA . LEU A 1 418 ? 1.738 5.997 -9.178 1.00 91.38 418 LEU A CA 1
ATOM 3322 C C . LEU A 1 418 ? 1.991 7.313 -9.927 1.00 91.38 418 LEU A C 1
ATOM 3324 O O . LEU A 1 418 ? 2.859 8.077 -9.522 1.00 91.38 418 LEU A O 1
ATOM 3328 N N . MET A 1 419 ? 1.199 7.609 -10.966 1.00 91.56 419 MET A N 1
ATOM 3329 C CA . MET A 1 419 ? 1.240 8.906 -11.651 1.00 91.56 419 MET A CA 1
ATOM 3330 C C . MET A 1 419 ? 0.734 10.011 -10.726 1.00 91.56 419 MET A C 1
ATOM 3332 O O . MET A 1 419 ? 1.441 10.992 -10.536 1.00 91.56 419 MET A O 1
ATOM 3336 N N . LEU A 1 420 ? -0.417 9.814 -10.068 1.00 91.56 420 LEU A N 1
ATOM 3337 C CA . LEU A 1 420 ? -0.931 10.778 -9.088 1.00 91.56 420 LEU A CA 1
ATOM 3338 C C . LEU A 1 420 ? 0.064 11.011 -7.939 1.00 91.56 420 LEU A C 1
ATOM 3340 O O . LEU A 1 420 ? 0.256 12.152 -7.534 1.00 91.56 420 LEU A O 1
ATOM 3344 N N . ARG A 1 421 ? 0.737 9.965 -7.437 1.00 90.19 421 ARG A N 1
ATOM 3345 C CA . ARG A 1 421 ? 1.755 10.110 -6.384 1.00 90.19 421 ARG A CA 1
ATOM 3346 C C . ARG A 1 421 ? 2.978 10.905 -6.850 1.00 90.19 421 ARG A C 1
ATOM 3348 O O . ARG A 1 421 ? 3.435 11.768 -6.110 1.00 90.19 421 ARG A O 1
ATOM 3355 N N . LEU A 1 422 ? 3.491 10.628 -8.051 1.00 89.50 422 LEU A N 1
ATOM 3356 C CA . LEU A 1 422 ? 4.689 11.280 -8.596 1.00 89.50 422 LEU A CA 1
ATOM 3357 C C . LEU A 1 422 ? 4.422 12.721 -9.075 1.00 89.50 422 LEU A C 1
ATOM 3359 O O . LEU A 1 422 ? 5.286 13.583 -8.963 1.00 89.50 422 LEU A O 1
ATOM 3363 N N . GLN A 1 423 ? 3.218 13.001 -9.578 1.00 90.00 423 GLN A N 1
ATOM 3364 C CA . GLN A 1 423 ? 2.799 14.305 -10.114 1.00 90.00 423 GLN A CA 1
ATOM 3365 C C . GLN A 1 423 ? 1.900 15.085 -9.134 1.00 90.00 423 GLN A C 1
ATOM 3367 O O . GLN A 1 423 ? 0.988 15.803 -9.548 1.00 90.00 423 GLN A O 1
ATOM 3372 N N . ASN A 1 424 ? 2.143 14.944 -7.825 1.00 88.31 424 ASN A N 1
ATOM 3373 C CA . ASN A 1 424 ? 1.505 15.727 -6.754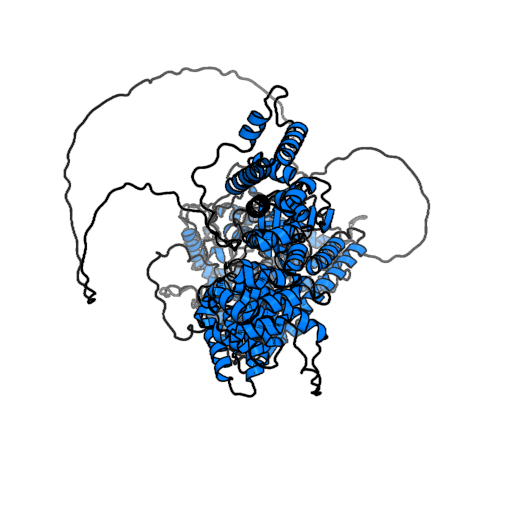 1.00 88.31 424 ASN A CA 1
ATOM 3374 C C . ASN A 1 424 ? -0.029 15.839 -6.879 1.00 88.31 424 ASN A C 1
ATOM 3376 O O . ASN A 1 424 ? -0.607 16.924 -6.836 1.00 88.31 424 ASN A O 1
ATOM 3380 N N . GLY A 1 425 ? -0.693 14.698 -7.063 1.00 90.06 425 GLY A N 1
ATOM 3381 C CA . GLY A 1 425 ? -2.145 14.576 -7.168 1.00 90.06 425 GLY A CA 1
ATOM 3382 C C . GLY A 1 425 ? -2.729 14.827 -8.557 1.00 90.06 425 GLY A C 1
ATOM 3383 O O . GLY A 1 425 ? -3.939 15.001 -8.668 1.00 90.06 425 GLY A O 1
ATOM 3384 N N . ARG A 1 426 ? -1.919 14.881 -9.620 1.00 90.94 426 ARG A N 1
ATOM 3385 C CA . ARG A 1 426 ? -2.381 15.158 -10.994 1.00 90.94 426 ARG A CA 1
ATOM 3386 C C . ARG A 1 426 ? -1.922 14.081 -11.972 1.00 90.94 426 ARG A C 1
ATOM 3388 O O . ARG A 1 426 ? -1.056 13.271 -11.660 1.00 90.94 426 ARG A O 1
ATOM 3395 N N . PHE A 1 427 ? -2.501 14.072 -13.167 1.00 92.25 427 PHE A N 1
ATOM 3396 C CA . PHE A 1 427 ? -1.832 13.483 -14.327 1.00 92.25 427 PHE A CA 1
ATOM 3397 C C . PHE A 1 427 ? -0.938 14.550 -14.977 1.00 92.25 427 PHE A C 1
ATOM 3399 O O . PHE A 1 427 ? -1.170 15.747 -14.789 1.00 92.25 427 PHE A O 1
ATOM 3406 N N . ASP A 1 428 ? 0.095 14.125 -15.705 1.00 92.75 428 ASP A N 1
ATOM 3407 C CA . ASP A 1 428 ? 0.930 15.053 -16.475 1.00 92.75 428 ASP A CA 1
ATOM 3408 C C . ASP A 1 428 ? 0.149 15.657 -17.665 1.00 92.75 428 ASP A C 1
ATOM 3410 O O . ASP A 1 428 ? -0.939 15.192 -18.010 1.00 92.75 428 ASP A O 1
ATOM 3414 N N . ALA A 1 429 ? 0.684 16.710 -18.289 1.00 93.12 429 ALA A N 1
ATOM 3415 C CA . ALA A 1 429 ? 0.039 17.398 -19.408 1.00 93.12 429 ALA A CA 1
ATOM 3416 C C . ALA A 1 429 ? -0.290 16.425 -20.567 1.00 93.12 429 ALA A C 1
ATOM 3418 O O . ALA A 1 429 ? 0.575 15.617 -20.916 1.00 93.12 429 ALA A O 1
ATOM 3419 N N . PRO A 1 430 ? -1.469 16.514 -21.219 1.00 93.69 430 PRO A N 1
ATOM 3420 C CA . PRO A 1 430 ? -1.934 15.486 -22.162 1.00 93.69 430 PRO A CA 1
ATOM 3421 C C . PRO A 1 430 ? -0.983 15.216 -23.341 1.00 93.69 430 PRO A C 1
ATOM 3423 O O . PRO A 1 430 ? -0.802 14.070 -23.748 1.00 93.69 430 PRO A O 1
ATOM 3426 N N . ASP A 1 431 ? -0.300 16.248 -23.842 1.00 93.31 431 ASP A N 1
ATOM 3427 C CA . ASP A 1 431 ? 0.721 16.154 -24.897 1.00 93.31 431 ASP A CA 1
ATOM 3428 C C . ASP A 1 431 ? 2.003 15.409 -24.472 1.00 93.31 431 ASP A C 1
ATOM 3430 O O . ASP A 1 431 ? 2.768 14.964 -25.325 1.00 93.31 431 ASP A O 1
ATOM 3434 N N . ARG A 1 432 ? 2.247 15.252 -23.162 1.00 93.50 432 ARG A N 1
ATOM 3435 C CA . ARG A 1 432 ? 3.364 14.475 -22.590 1.00 93.50 432 ARG A CA 1
ATOM 3436 C C . ARG A 1 432 ? 2.973 13.067 -22.145 1.00 93.50 432 ARG A C 1
ATOM 3438 O O . ARG A 1 432 ? 3.859 12.266 -21.854 1.00 93.50 432 ARG A O 1
ATOM 3445 N N . LEU A 1 433 ? 1.682 12.745 -22.077 1.00 95.38 433 LEU A N 1
ATOM 3446 C CA . LEU A 1 433 ? 1.218 11.416 -21.680 1.00 95.38 433 LEU A CA 1
ATOM 3447 C C . LEU A 1 433 ? 1.500 10.366 -22.766 1.00 95.38 433 LEU A C 1
ATOM 3449 O O . LEU A 1 433 ? 1.639 10.671 -23.952 1.00 95.38 433 LEU A O 1
ATOM 3453 N N . PHE A 1 434 ? 1.574 9.095 -22.362 1.00 96.75 434 PHE A N 1
ATOM 3454 C CA . PHE A 1 434 ? 1.800 7.976 -23.278 1.00 96.75 434 PHE A CA 1
ATOM 3455 C C . PHE A 1 434 ? 0.555 7.733 -24.151 1.00 96.75 434 PHE A C 1
ATOM 3457 O O . PHE A 1 434 ? -0.338 6.967 -23.782 1.00 96.75 434 PHE A O 1
ATOM 3464 N N . GLY A 1 435 ? 0.470 8.433 -25.286 1.00 95.88 435 GLY A N 1
ATOM 3465 C CA . GLY A 1 435 ? -0.656 8.375 -26.227 1.00 95.88 435 GLY A CA 1
ATOM 3466 C C . GLY A 1 435 ? -0.515 7.325 -27.332 1.00 95.88 435 GLY A C 1
ATOM 3467 O O . GLY A 1 435 ? -1.496 6.670 -27.659 1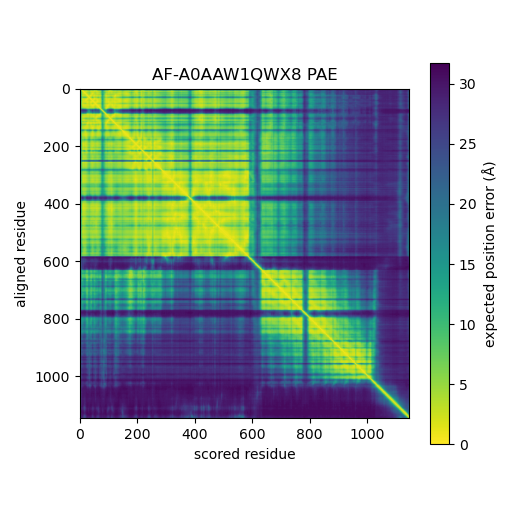.00 95.88 435 GLY A O 1
ATOM 3468 N N . SER A 1 436 ? 0.687 7.112 -27.878 1.00 97.19 436 SER A N 1
ATOM 3469 C CA . SER A 1 436 ? 0.916 6.202 -29.012 1.00 97.19 436 SER A CA 1
ATOM 3470 C C . SER A 1 436 ? 2.248 5.459 -28.920 1.00 97.19 436 SER A C 1
ATOM 3472 O O . SER A 1 436 ? 3.267 6.025 -28.516 1.00 97.19 436 SER A O 1
ATOM 3474 N N . LEU A 1 437 ? 2.267 4.205 -29.385 1.00 97.69 437 LEU A N 1
ATOM 3475 C CA . LEU A 1 437 ? 3.501 3.429 -29.562 1.00 97.69 437 LEU A CA 1
ATOM 3476 C C . LEU A 1 437 ? 4.399 4.008 -30.670 1.00 97.69 437 LEU A C 1
ATOM 3478 O O . LEU A 1 437 ? 5.616 4.086 -30.497 1.00 97.69 437 LEU A O 1
ATOM 3482 N N . ALA A 1 438 ? 3.809 4.480 -31.773 1.00 97.56 438 ALA A N 1
ATOM 3483 C CA . ALA A 1 438 ? 4.550 5.061 -32.893 1.00 97.56 438 ALA A CA 1
ATOM 3484 C C . ALA A 1 438 ? 5.171 6.425 -32.539 1.00 97.56 438 ALA A C 1
ATOM 3486 O O . ALA A 1 438 ? 6.301 6.720 -32.936 1.00 97.56 438 ALA A O 1
ATOM 3487 N N . GLU A 1 439 ? 4.472 7.247 -31.750 1.00 96.75 439 GLU A N 1
ATOM 3488 C CA . GLU A 1 439 ? 5.036 8.490 -31.204 1.00 96.75 439 GLU A CA 1
ATOM 3489 C C . GLU A 1 439 ? 6.144 8.206 -30.189 1.00 96.75 439 GLU A C 1
ATOM 3491 O O . GLU A 1 439 ? 7.187 8.852 -30.246 1.00 96.75 439 GLU A O 1
ATOM 3496 N N . ALA A 1 440 ? 5.961 7.224 -29.297 1.00 97.75 440 ALA A N 1
ATOM 3497 C CA . ALA A 1 440 ? 6.978 6.848 -28.318 1.00 97.75 440 ALA A CA 1
ATOM 3498 C C . ALA A 1 440 ? 8.276 6.375 -28.998 1.00 97.75 440 ALA A C 1
ATOM 3500 O O . ALA A 1 440 ? 9.356 6.811 -28.596 1.00 97.75 440 ALA A O 1
ATOM 3501 N N . TRP A 1 441 ? 8.176 5.566 -30.062 1.00 98.00 441 TRP A N 1
ATOM 3502 C CA . TRP A 1 441 ? 9.322 5.154 -30.881 1.00 98.00 441 TRP A CA 1
ATOM 3503 C C . TRP A 1 441 ? 9.988 6.332 -31.614 1.00 98.00 441 TRP A C 1
ATOM 3505 O O . TRP A 1 441 ? 11.216 6.463 -31.616 1.00 98.00 441 TRP A O 1
ATOM 3515 N N . ARG A 1 442 ? 9.193 7.238 -32.200 1.00 97.38 442 ARG A N 1
ATOM 3516 C CA . ARG A 1 442 ? 9.710 8.465 -32.831 1.00 97.38 442 ARG A CA 1
ATOM 3517 C C . ARG A 1 442 ? 10.461 9.326 -31.812 1.00 97.38 442 ARG A C 1
ATOM 3519 O O . ARG A 1 442 ? 11.588 9.731 -32.064 1.00 97.38 442 ARG A O 1
ATOM 3526 N N . SER A 1 443 ? 9.882 9.530 -30.633 1.00 96.81 443 SER A N 1
ATOM 3527 C CA . SER A 1 443 ? 10.458 10.330 -29.552 1.00 96.81 443 SER A CA 1
ATOM 3528 C C . SER A 1 443 ? 11.838 9.810 -29.124 1.00 96.81 443 SER A C 1
ATOM 3530 O O . SER A 1 443 ? 12.811 10.570 -29.161 1.00 96.81 443 SER A O 1
ATOM 3532 N N . VAL A 1 444 ? 11.972 8.499 -28.861 1.00 97.19 444 VAL A N 1
ATOM 3533 C CA . VAL A 1 444 ? 13.265 7.882 -28.493 1.00 97.19 444 VAL A CA 1
ATOM 3534 C C . VAL A 1 444 ? 14.294 7.875 -29.628 1.00 97.19 444 VAL A C 1
ATOM 3536 O O . VAL A 1 444 ? 15.485 7.724 -29.360 1.00 97.19 444 VAL A O 1
ATOM 3539 N N . THR A 1 445 ? 13.891 8.064 -30.888 1.00 95.31 445 THR A N 1
ATOM 3540 C CA . THR A 1 445 ? 14.801 8.118 -32.051 1.00 95.31 445 THR A CA 1
ATOM 3541 C C . THR A 1 445 ? 15.129 9.539 -32.529 1.00 95.31 445 THR A C 1
ATOM 3543 O O . THR A 1 445 ? 16.139 9.719 -33.217 1.00 95.31 445 THR A O 1
ATOM 3546 N N . THR A 1 446 ? 14.356 10.563 -32.141 1.00 94.31 446 THR A N 1
ATOM 3547 C CA . THR A 1 446 ? 14.575 11.957 -32.578 1.00 94.31 446 THR A CA 1
ATOM 3548 C C . THR A 1 446 ? 14.992 12.930 -31.478 1.00 94.31 446 THR A C 1
ATOM 3550 O O . THR A 1 446 ? 15.818 13.798 -31.753 1.00 94.31 446 THR A O 1
ATOM 3553 N N . LEU A 1 447 ? 14.458 12.846 -30.253 1.00 93.38 447 LEU A N 1
ATOM 3554 C CA . LEU A 1 447 ? 14.695 13.889 -29.241 1.00 93.38 447 LEU A CA 1
ATOM 3555 C C . LEU A 1 447 ? 16.044 13.701 -28.517 1.00 93.38 447 LEU A C 1
ATOM 3557 O O . LEU A 1 447 ? 16.399 12.574 -28.173 1.00 93.38 447 LEU A O 1
ATOM 3561 N N . PRO A 1 448 ? 16.814 14.768 -28.232 1.00 89.88 448 PRO A N 1
ATOM 3562 C CA . PRO A 1 448 ? 18.095 14.663 -27.520 1.00 89.88 448 PRO A CA 1
ATOM 3563 C C . PRO A 1 448 ? 17.938 14.424 -26.006 1.00 89.88 448 PRO A C 1
ATOM 3565 O O . PRO A 1 448 ? 18.926 14.147 -25.329 1.00 89.88 448 PRO A O 1
ATOM 3568 N N . THR A 1 449 ? 16.716 14.546 -25.483 1.00 91.25 449 THR A N 1
ATOM 3569 C CA . THR A 1 449 ? 16.330 14.355 -24.075 1.00 91.25 449 THR A CA 1
ATOM 3570 C C . THR A 1 449 ? 15.542 13.063 -23.829 1.00 91.25 449 THR A C 1
ATOM 3572 O O . THR A 1 449 ? 15.028 12.862 -22.731 1.00 91.25 449 THR A O 1
ATOM 3575 N N . ASP A 1 450 ? 15.434 12.188 -24.836 1.00 95.19 450 ASP A N 1
ATOM 3576 C CA . ASP A 1 450 ? 14.675 10.941 -24.757 1.00 95.19 450 ASP A CA 1
ATOM 3577 C C . ASP A 1 450 ? 15.500 9.752 -25.270 1.00 95.19 450 ASP A C 1
ATOM 3579 O O . ASP A 1 450 ? 15.772 9.619 -26.468 1.00 95.19 450 ASP A O 1
ATOM 3583 N N . VAL A 1 451 ? 15.908 8.888 -24.337 1.00 96.44 451 VAL A N 1
ATOM 3584 C CA . VAL A 1 451 ? 16.685 7.667 -24.610 1.00 96.44 451 VAL A CA 1
ATOM 3585 C C . VAL A 1 451 ? 16.133 6.428 -23.887 1.00 96.44 451 VAL A C 1
ATOM 3587 O O . VAL A 1 451 ? 16.861 5.448 -23.730 1.00 96.44 451 VAL A O 1
ATOM 3590 N N . LYS A 1 452 ? 14.871 6.451 -23.422 1.00 97.25 452 LYS A N 1
ATOM 3591 C CA . LYS A 1 452 ? 14.281 5.324 -22.665 1.00 97.25 452 LYS A CA 1
ATOM 3592 C C . LYS A 1 452 ? 14.243 4.024 -23.464 1.00 97.25 452 LYS A C 1
ATOM 3594 O O . LYS A 1 452 ? 13.799 3.986 -24.610 1.00 97.25 452 LYS A O 1
ATOM 3599 N N . GLU A 1 453 ? 14.647 2.958 -22.787 1.00 98.38 453 GLU A N 1
ATOM 3600 C CA . GLU A 1 453 ? 14.378 1.573 -23.170 1.00 98.38 453 GLU A CA 1
ATOM 3601 C C . GLU A 1 453 ? 13.013 1.134 -22.596 1.00 98.38 453 GLU A C 1
ATOM 3603 O O . GLU A 1 453 ? 12.320 1.917 -21.940 1.00 98.38 453 GLU A O 1
ATOM 3608 N N . LEU A 1 454 ? 12.589 -0.099 -22.874 1.00 98.06 454 LEU A N 1
ATOM 3609 C CA . LEU A 1 454 ? 11.275 -0.618 -22.486 1.00 98.06 454 LEU A CA 1
ATOM 3610 C C . LEU A 1 454 ? 11.267 -1.268 -21.094 1.00 98.06 454 LEU A C 1
ATOM 3612 O O . LEU A 1 454 ? 12.306 -1.589 -20.512 1.00 98.06 454 LEU A O 1
ATOM 3616 N N . THR A 1 455 ? 10.064 -1.512 -20.579 1.00 95.44 455 THR A N 1
ATOM 3617 C CA . THR A 1 455 ? 9.806 -2.351 -19.398 1.00 95.44 455 THR A CA 1
ATOM 3618 C C . THR A 1 455 ? 9.304 -3.746 -19.829 1.00 95.44 455 THR A C 1
ATOM 3620 O O . THR A 1 455 ? 8.977 -3.939 -21.005 1.00 95.44 455 THR A O 1
ATOM 3623 N N . PRO A 1 456 ? 9.254 -4.759 -18.938 1.00 92.44 456 PRO A N 1
ATOM 3624 C CA . PRO A 1 456 ? 8.873 -6.126 -19.318 1.00 92.44 456 PRO A CA 1
ATOM 3625 C C . PRO A 1 456 ? 7.443 -6.267 -19.857 1.00 92.44 456 PRO A C 1
ATOM 3627 O O . PRO A 1 456 ? 7.180 -7.180 -20.637 1.00 92.44 456 PRO A O 1
ATOM 3630 N N . GLU A 1 457 ? 6.523 -5.385 -19.453 1.00 92.31 457 GLU A N 1
ATOM 3631 C CA . GLU A 1 457 ? 5.087 -5.463 -19.759 1.00 92.31 457 GLU A CA 1
ATOM 3632 C C . GLU A 1 457 ? 4.810 -5.472 -21.268 1.00 92.31 457 GLU A C 1
ATOM 3634 O O . GLU A 1 457 ? 3.964 -6.243 -21.720 1.00 92.31 457 GLU A O 1
ATOM 3639 N N . PHE A 1 458 ? 5.612 -4.741 -22.053 1.00 95.44 458 PHE A N 1
ATOM 3640 C CA . PHE A 1 458 ? 5.601 -4.728 -23.527 1.00 95.44 458 PHE A CA 1
ATOM 3641 C C . PHE A 1 458 ? 5.703 -6.120 -24.175 1.00 95.44 458 PHE A C 1
ATOM 3643 O O . PHE A 1 458 ? 5.373 -6.277 -25.348 1.00 95.44 458 PHE A O 1
ATOM 3650 N N . TYR A 1 459 ? 6.153 -7.122 -23.418 1.00 92.25 459 TYR A N 1
ATOM 3651 C CA . TYR A 1 459 ? 6.370 -8.493 -23.864 1.00 92.25 459 TYR A CA 1
ATOM 3652 C C . TYR A 1 459 ? 5.589 -9.534 -23.038 1.00 92.25 459 TYR A C 1
ATOM 3654 O O . TYR A 1 459 ? 5.787 -10.734 -23.242 1.00 92.25 459 TYR A O 1
ATOM 3662 N N . CYS A 1 460 ? 4.736 -9.124 -22.085 1.00 82.31 460 CYS A N 1
ATOM 3663 C CA . CYS A 1 460 ? 3.987 -10.076 -21.250 1.00 82.31 460 CYS A CA 1
ATOM 3664 C C . CYS A 1 460 ? 2.638 -9.624 -20.657 1.00 82.31 460 CYS A C 1
ATOM 3666 O O . CYS A 1 460 ? 1.946 -10.478 -20.102 1.00 82.31 460 CYS A O 1
ATOM 3668 N N . ASP A 1 461 ? 2.256 -8.345 -20.710 1.00 82.75 461 ASP A N 1
ATOM 3669 C CA . ASP A 1 461 ? 0.999 -7.853 -20.123 1.00 82.75 461 ASP A CA 1
ATOM 3670 C C . ASP A 1 461 ? 0.396 -6.719 -20.979 1.00 82.75 461 ASP A C 1
ATOM 3672 O O . ASP A 1 461 ? 0.976 -5.639 -21.031 1.00 82.75 461 ASP A O 1
ATOM 3676 N N . PRO A 1 462 ? -0.761 -6.903 -21.644 1.00 87.44 462 PRO A N 1
ATOM 3677 C CA . PRO A 1 462 ? -1.387 -5.847 -22.443 1.00 87.44 462 PRO A CA 1
ATOM 3678 C C . PRO A 1 462 ? -2.113 -4.775 -21.613 1.00 87.44 462 PRO A C 1
ATOM 3680 O O . PRO A 1 462 ? -2.517 -3.747 -22.159 1.00 87.44 462 PRO A O 1
ATOM 3683 N N . ALA A 1 463 ? -2.294 -4.960 -20.299 1.00 85.81 463 ALA A N 1
ATOM 3684 C CA . ALA A 1 463 ? -3.164 -4.105 -19.487 1.00 85.81 463 ALA A CA 1
ATOM 3685 C C . ALA A 1 463 ? -2.653 -2.663 -19.280 1.00 85.81 463 ALA A C 1
ATOM 3687 O O . ALA A 1 463 ? -3.421 -1.809 -18.839 1.00 85.81 463 ALA A O 1
ATOM 3688 N N . PHE A 1 464 ? -1.386 -2.356 -19.589 1.00 91.19 464 PHE A N 1
ATOM 3689 C CA . PHE A 1 464 ? -0.869 -0.976 -19.542 1.00 91.19 464 PHE A CA 1
ATOM 3690 C C . PHE A 1 464 ? -1.241 -0.141 -20.779 1.00 91.19 464 PHE A C 1
ATOM 3692 O O . PHE A 1 464 ? -1.262 1.087 -20.694 1.00 91.19 464 PHE A O 1
ATOM 3699 N N . LEU A 1 465 ? -1.588 -0.789 -21.897 1.00 95.06 465 LEU A N 1
ATOM 3700 C CA . LEU A 1 465 ? -2.042 -0.122 -23.122 1.00 95.06 465 LEU A CA 1
ATOM 3701 C C . LEU A 1 465 ? -3.518 0.313 -23.036 1.00 95.06 465 LEU A C 1
ATOM 3703 O O . LEU A 1 465 ? -3.928 1.220 -23.758 1.00 95.06 465 LEU A O 1
ATOM 3707 N N . VAL A 1 466 ? -4.304 -0.302 -22.141 1.00 94.06 466 VAL A N 1
ATOM 3708 C CA . VAL A 1 466 ? -5.774 -0.200 -22.120 1.00 94.06 466 VAL A CA 1
ATOM 3709 C C . VAL A 1 466 ? -6.290 0.677 -20.970 1.00 94.06 466 VAL A C 1
ATOM 3711 O O . VAL A 1 466 ? -6.006 0.417 -19.799 1.00 94.06 466 VAL A O 1
ATOM 3714 N N . ASN A 1 467 ? -7.120 1.685 -21.256 1.00 93.69 467 ASN A N 1
ATOM 3715 C CA . ASN A 1 467 ? -7.763 2.562 -20.268 1.00 93.69 467 ASN A CA 1
ATOM 3716 C C . ASN A 1 467 ? -9.033 1.918 -19.670 1.00 93.69 467 ASN A C 1
ATOM 3718 O O . ASN A 1 467 ? -10.110 2.512 -19.593 1.00 93.69 467 ASN A O 1
ATOM 3722 N N . ALA A 1 468 ? -8.901 0.686 -19.167 1.00 89.62 468 ALA A N 1
ATOM 3723 C CA . ALA A 1 468 ? -10.011 -0.127 -18.657 1.00 89.62 468 ALA A CA 1
ATOM 3724 C C . ALA A 1 468 ? -10.788 0.506 -17.477 1.00 89.62 468 ALA A C 1
ATOM 3726 O O . ALA A 1 468 ? -11.896 0.075 -17.157 1.00 89.62 468 ALA A O 1
ATOM 3727 N N . ARG A 1 469 ? -10.222 1.533 -16.824 1.00 86.06 469 ARG A N 1
ATOM 3728 C CA . ARG A 1 469 ? -10.858 2.312 -15.746 1.00 86.06 469 ARG A CA 1
ATOM 3729 C C . ARG A 1 469 ? -11.613 3.559 -16.232 1.00 86.06 469 ARG A C 1
ATOM 3731 O O . ARG A 1 469 ? -12.238 4.220 -15.404 1.00 86.06 469 ARG A O 1
ATOM 3738 N N . ARG A 1 470 ? -11.563 3.888 -17.532 1.00 90.00 470 ARG A N 1
ATOM 3739 C CA . ARG A 1 470 ? -12.093 5.138 -18.116 1.00 90.00 470 ARG A CA 1
ATOM 3740 C C . ARG A 1 470 ? -11.604 6.367 -17.341 1.00 90.00 470 ARG A C 1
ATOM 3742 O O . ARG A 1 470 ? -12.393 7.163 -16.829 1.00 90.00 470 ARG A O 1
ATOM 3749 N N . LEU A 1 471 ? -10.287 6.447 -17.177 1.00 89.88 471 LEU A N 1
ATOM 3750 C CA . LEU A 1 471 ? -9.595 7.592 -16.594 1.00 89.88 471 LEU A CA 1
ATOM 3751 C C . LEU A 1 471 ? -9.690 8.771 -17.560 1.00 89.88 471 LEU A C 1
ATOM 3753 O O . LEU A 1 471 ? -9.535 8.578 -18.766 1.00 89.88 471 LEU A O 1
ATOM 3757 N N . ASP A 1 472 ? -9.926 9.964 -17.023 1.00 90.56 472 ASP A N 1
ATOM 3758 C CA . ASP A 1 472 ? -9.821 11.200 -17.791 1.00 90.56 472 ASP A CA 1
ATOM 3759 C C . ASP A 1 472 ? -8.362 11.666 -17.779 1.00 90.56 472 ASP A C 1
ATOM 3761 O O . ASP A 1 472 ? -7.808 11.967 -16.720 1.00 90.56 472 ASP A O 1
ATOM 3765 N N . PHE A 1 473 ? -7.743 11.680 -18.956 1.00 92.38 473 PHE A N 1
ATOM 3766 C CA . PHE A 1 473 ? -6.381 12.161 -19.182 1.00 92.38 473 PHE A CA 1
ATOM 3767 C C . PHE A 1 473 ? -6.357 13.512 -19.921 1.00 92.38 473 PHE A C 1
ATOM 3769 O O . PHE A 1 473 ? -5.287 13.962 -20.327 1.00 92.38 473 PHE A O 1
ATOM 3776 N N . GLY A 1 474 ? -7.512 14.162 -20.097 1.00 92.44 474 GLY A N 1
ATOM 3777 C CA . GLY A 1 474 ? -7.658 15.414 -20.833 1.00 92.44 474 GLY A CA 1
ATOM 3778 C C . GLY A 1 474 ? -7.480 15.278 -22.350 1.00 92.44 474 GLY A C 1
ATOM 3779 O O . GLY A 1 474 ? -7.404 14.182 -22.912 1.00 92.44 474 GLY A O 1
ATOM 3780 N N . ALA A 1 475 ? -7.412 16.429 -23.019 1.00 94.31 475 ALA A N 1
ATOM 3781 C CA . ALA A 1 475 ? -7.160 16.535 -24.451 1.00 94.31 475 ALA A CA 1
ATOM 3782 C C . ALA A 1 475 ? -5.829 17.245 -24.728 1.00 94.31 475 ALA A C 1
ATOM 3784 O O . ALA A 1 475 ? -5.455 18.188 -24.030 1.00 94.31 475 ALA A O 1
ATOM 3785 N N . ARG A 1 476 ? -5.128 16.772 -25.758 1.00 93.25 476 ARG A N 1
ATOM 3786 C CA . ARG A 1 476 ? -3.897 17.349 -26.312 1.00 93.25 476 ARG A CA 1
ATOM 3787 C C . ARG A 1 476 ? -4.143 18.744 -26.881 1.00 93.25 476 ARG A C 1
ATOM 3789 O O . ARG A 1 476 ? -5.273 19.104 -27.209 1.00 93.25 476 ARG A O 1
ATOM 3796 N N . SER A 1 477 ? -3.068 19.488 -27.116 1.00 92.62 477 SER A N 1
ATOM 3797 C CA . SER A 1 477 ? -3.079 20.753 -27.868 1.00 92.62 477 SER A CA 1
ATOM 3798 C C . SER A 1 477 ? -3.698 20.642 -29.274 1.00 92.62 477 SER A C 1
ATOM 3800 O O . SER A 1 477 ? -4.190 21.634 -29.807 1.00 92.62 477 SER A O 1
ATOM 3802 N N . SER A 1 478 ? -3.739 19.436 -29.852 1.00 90.56 478 SER A N 1
ATOM 3803 C CA . SER A 1 478 ? -4.431 19.101 -31.107 1.00 90.56 478 SER A CA 1
ATOM 3804 C C . SER A 1 478 ? -5.958 18.949 -30.988 1.00 90.56 478 SER A C 1
ATOM 3806 O O . SER A 1 478 ? -6.628 18.782 -32.004 1.00 90.56 478 SER A O 1
ATOM 3808 N N . GLY A 1 479 ? -6.514 18.950 -29.772 1.00 90.62 479 GLY A N 1
ATOM 3809 C CA . GLY A 1 479 ? -7.908 18.588 -29.483 1.00 90.62 479 GLY A CA 1
ATOM 3810 C C . GLY A 1 479 ? -8.163 17.078 -29.352 1.00 90.62 479 GLY A C 1
ATOM 3811 O O . GLY A 1 479 ? -9.277 16.674 -29.027 1.00 90.62 479 GLY A O 1
ATOM 3812 N N . GLU A 1 480 ? -7.151 16.234 -29.568 1.00 91.62 480 GLU A N 1
ATOM 3813 C CA . GLU A 1 480 ? -7.248 14.779 -29.408 1.00 91.62 480 GLU A CA 1
ATOM 3814 C C . GLU A 1 480 ? -7.358 14.387 -27.923 1.00 91.62 480 GLU A C 1
ATOM 3816 O O . GLU A 1 480 ? -6.479 14.706 -27.121 1.00 91.62 480 GLU A O 1
ATOM 3821 N N . VAL A 1 481 ? -8.422 13.669 -27.550 1.00 93.31 481 VAL A N 1
ATOM 3822 C CA . VAL A 1 481 ? -8.618 13.156 -26.183 1.00 93.31 481 VAL A CA 1
ATOM 3823 C C . VAL A 1 481 ? -7.680 11.977 -25.924 1.00 93.31 481 VAL A C 1
ATOM 3825 O O . VAL A 1 481 ? -7.699 10.989 -26.658 1.00 93.31 481 VAL A O 1
ATOM 3828 N N . VAL A 1 482 ? -6.894 12.039 -24.848 1.00 93.38 482 VAL A N 1
ATOM 3829 C CA . VAL A 1 482 ? -6.005 10.938 -24.456 1.00 93.38 482 VAL A CA 1
ATOM 3830 C C . VAL A 1 482 ? -6.837 9.832 -23.799 1.00 93.38 482 VAL A C 1
ATOM 3832 O O . VAL A 1 482 ? -7.431 10.022 -22.740 1.00 93.38 482 VAL A O 1
ATOM 3835 N N . GLY A 1 483 ? -6.889 8.659 -24.431 1.00 92.31 483 GLY A N 1
ATOM 3836 C CA . GLY A 1 483 ? -7.719 7.530 -24.000 1.00 92.31 483 GLY A CA 1
ATOM 3837 C C . GLY A 1 483 ? -6.922 6.232 -23.916 1.00 92.31 483 GLY A C 1
ATOM 3838 O O . GLY A 1 483 ? -6.025 6.088 -23.083 1.00 92.31 483 GLY A O 1
ATOM 3839 N N . GLU A 1 484 ? -7.252 5.280 -24.784 1.00 92.94 484 GLU A N 1
ATOM 3840 C CA . GLU A 1 484 ? -6.432 4.094 -25.068 1.00 92.94 484 GLU A CA 1
ATOM 3841 C C . GLU A 1 484 ? -5.037 4.491 -25.600 1.00 92.94 484 GLU A C 1
ATOM 3843 O O . GLU A 1 484 ? -4.804 5.658 -25.925 1.00 92.94 484 GLU A O 1
ATOM 3848 N N . VAL A 1 485 ? -4.084 3.556 -25.676 1.00 97.12 485 VAL A N 1
ATOM 3849 C CA . VAL A 1 485 ? -2.851 3.778 -26.456 1.00 97.12 485 VAL A CA 1
ATOM 3850 C C . VAL A 1 485 ? -3.134 3.513 -27.933 1.00 97.12 485 VAL A C 1
ATOM 3852 O O . VAL A 1 485 ? -3.575 2.423 -28.289 1.00 97.12 485 VAL A O 1
ATOM 3855 N N . ALA A 1 486 ? -2.824 4.474 -28.803 1.00 97.25 486 ALA A N 1
ATOM 3856 C CA . ALA A 1 486 ? -2.854 4.283 -30.247 1.00 97.25 486 ALA A CA 1
ATOM 3857 C C . ALA A 1 486 ? -1.786 3.256 -30.669 1.00 97.25 486 ALA A C 1
ATOM 3859 O O . ALA A 1 486 ? -0.574 3.494 -30.550 1.00 97.25 486 ALA A O 1
ATOM 3860 N N . LEU A 1 487 ? -2.265 2.101 -31.132 1.00 98.19 487 LEU A N 1
ATOM 3861 C CA . LEU A 1 487 ? -1.458 0.958 -31.550 1.00 98.19 487 LEU A CA 1
ATOM 3862 C C . LEU A 1 487 ? -0.971 1.112 -33.005 1.00 98.19 487 LEU A C 1
ATOM 3864 O O . LEU A 1 487 ? -1.545 1.895 -33.765 1.00 98.19 487 LEU A O 1
ATOM 3868 N N . PRO A 1 488 ? 0.078 0.380 -33.418 1.00 97.62 488 PRO A N 1
ATOM 3869 C CA . PRO A 1 488 ? 0.516 0.342 -34.811 1.00 97.62 488 PRO A CA 1
ATOM 3870 C C . PRO A 1 488 ? -0.529 -0.315 -35.724 1.00 97.62 488 PRO A C 1
ATOM 3872 O O . PRO A 1 488 ? -1.239 -1.208 -35.263 1.00 97.62 488 PRO A O 1
ATOM 3875 N N . PRO A 1 489 ? -0.570 0.015 -37.030 1.00 97.94 489 PRO A N 1
ATOM 3876 C CA . PRO A 1 489 ? -1.549 -0.561 -37.958 1.00 97.94 489 PRO A CA 1
ATOM 3877 C C . PRO A 1 489 ? -1.447 -2.084 -38.156 1.00 97.94 489 PRO A C 1
ATOM 3879 O O . PRO A 1 489 ? -2.364 -2.679 -38.712 1.00 97.94 489 PRO A O 1
ATOM 3882 N N . TRP A 1 490 ? -0.349 -2.712 -37.718 1.00 97.62 490 TRP A N 1
ATOM 3883 C CA . TRP A 1 490 ? -0.149 -4.163 -37.732 1.00 97.62 490 TRP A CA 1
ATOM 3884 C C . TRP A 1 490 ? -0.753 -4.915 -36.533 1.00 97.62 490 TRP A C 1
ATOM 3886 O O . TRP A 1 490 ? -0.747 -6.145 -36.547 1.00 97.62 490 TRP A O 1
ATOM 3896 N N . ALA A 1 491 ? -1.256 -4.217 -35.508 1.00 97.44 491 ALA A N 1
ATOM 3897 C CA . ALA A 1 491 ? -1.874 -4.826 -34.329 1.00 97.44 491 ALA A CA 1
ATOM 3898 C C . ALA A 1 491 ? -3.401 -4.646 -34.335 1.00 97.44 491 ALA A C 1
ATOM 3900 O O . ALA A 1 491 ? -3.897 -3.523 -34.422 1.00 97.44 491 ALA A O 1
ATOM 3901 N N . ALA A 1 492 ? -4.147 -5.740 -34.182 1.00 96.12 492 ALA A N 1
ATOM 3902 C CA . ALA A 1 492 ? -5.609 -5.717 -34.107 1.00 96.12 492 ALA A CA 1
ATOM 3903 C C . ALA A 1 492 ? -6.127 -5.177 -32.761 1.00 96.12 492 ALA A C 1
ATOM 3905 O O . ALA A 1 492 ? -7.114 -4.444 -32.720 1.00 96.12 492 ALA A O 1
ATOM 3906 N N . ASP A 1 493 ? -5.457 -5.529 -31.660 1.00 96.50 493 ASP A N 1
ATOM 3907 C CA . ASP A 1 493 ? -5.741 -5.036 -30.311 1.00 96.50 493 ASP A CA 1
ATOM 3908 C C . ASP A 1 493 ? -4.478 -5.041 -29.423 1.00 96.50 493 ASP A C 1
ATOM 3910 O O . ASP A 1 493 ? -3.374 -5.362 -29.866 1.00 96.50 493 ASP A O 1
ATOM 3914 N N . ALA A 1 494 ? -4.620 -4.656 -28.150 1.00 94.62 494 ALA A N 1
ATOM 3915 C CA . ALA A 1 494 ? -3.504 -4.575 -27.208 1.00 94.62 494 ALA A CA 1
ATOM 3916 C C . ALA A 1 494 ? -2.867 -5.940 -26.869 1.00 94.62 494 ALA A C 1
ATOM 3918 O O . ALA A 1 494 ? -1.667 -5.999 -26.596 1.00 94.62 494 ALA A O 1
ATOM 3919 N N . ALA A 1 495 ? -3.643 -7.028 -26.871 1.00 92.50 495 ALA A N 1
ATOM 3920 C CA . ALA A 1 495 ? -3.151 -8.378 -26.607 1.00 92.50 495 ALA A CA 1
ATOM 3921 C C . ALA A 1 495 ? -2.389 -8.935 -27.815 1.00 92.50 495 ALA A C 1
ATOM 3923 O O . ALA A 1 495 ? -1.302 -9.486 -27.637 1.00 92.50 495 ALA A O 1
ATOM 3924 N N . ASP A 1 496 ? -2.903 -8.720 -29.027 1.00 96.00 496 ASP A N 1
ATOM 3925 C CA . ASP A 1 496 ? -2.188 -8.998 -30.276 1.00 96.00 496 ASP A CA 1
ATOM 3926 C C . ASP A 1 496 ? -0.898 -8.162 -30.383 1.00 96.00 496 ASP A C 1
ATOM 3928 O O . ASP A 1 496 ? 0.174 -8.706 -30.643 1.00 96.00 496 ASP A O 1
ATOM 3932 N N . CYS A 1 497 ? -0.948 -6.867 -30.045 1.00 97.06 497 CYS A N 1
ATOM 3933 C CA . CYS A 1 497 ? 0.234 -6.001 -30.024 1.00 97.06 497 CYS A CA 1
ATOM 3934 C C . CYS A 1 497 ? 1.363 -6.568 -29.143 1.00 97.06 497 CYS A C 1
ATOM 3936 O O . CYS A 1 497 ? 2.504 -6.686 -29.595 1.00 97.06 497 CYS A O 1
ATOM 3938 N N . VAL A 1 498 ? 1.051 -6.969 -27.905 1.00 91.88 498 VAL A N 1
ATOM 3939 C CA . VAL A 1 498 ? 2.035 -7.572 -26.987 1.00 91.88 498 VAL A CA 1
ATOM 3940 C C . VAL A 1 498 ? 2.460 -8.974 -27.443 1.00 91.88 498 VAL A C 1
ATOM 3942 O O . VAL A 1 498 ? 3.627 -9.334 -27.283 1.00 91.88 498 VAL A O 1
ATOM 3945 N N . ALA A 1 499 ? 1.571 -9.759 -28.060 1.00 90.69 499 ALA A N 1
ATOM 3946 C CA . ALA A 1 499 ? 1.915 -11.069 -28.614 1.00 90.69 499 ALA A CA 1
ATOM 3947 C C . ALA A 1 499 ? 2.907 -10.964 -29.787 1.00 90.69 499 ALA A C 1
ATOM 3949 O O . ALA A 1 499 ? 3.894 -11.704 -29.823 1.00 90.69 499 ALA A O 1
ATOM 3950 N N . GLN A 1 500 ? 2.703 -10.015 -30.704 1.00 95.25 500 GLN A N 1
ATOM 3951 C CA . GLN A 1 500 ? 3.615 -9.749 -31.819 1.00 95.25 500 GLN A CA 1
ATOM 3952 C C . GLN A 1 500 ? 4.961 -9.179 -31.340 1.00 95.25 500 GLN A C 1
ATOM 3954 O O . GLN A 1 500 ? 6.011 -9.629 -31.803 1.00 95.25 500 GLN A O 1
ATOM 3959 N N . LEU A 1 501 ? 4.971 -8.280 -30.346 1.00 94.25 501 LEU A N 1
ATOM 3960 C CA . LEU A 1 501 ? 6.213 -7.816 -29.706 1.00 94.25 501 LEU A CA 1
ATOM 3961 C C . LEU A 1 501 ? 6.973 -8.969 -29.024 1.00 94.25 501 LEU A C 1
ATOM 3963 O O . LEU A 1 501 ? 8.193 -9.076 -29.168 1.00 94.25 501 LEU A O 1
ATOM 3967 N N . ALA A 1 502 ? 6.279 -9.874 -28.328 1.00 91.50 502 ALA A N 1
ATOM 3968 C CA . ALA A 1 502 ? 6.884 -11.062 -27.722 1.00 91.50 502 ALA A CA 1
ATOM 3969 C C . ALA A 1 502 ? 7.446 -12.039 -28.774 1.00 91.50 502 ALA A C 1
ATOM 3971 O O . ALA A 1 502 ? 8.547 -12.570 -28.598 1.00 91.50 502 ALA A O 1
ATOM 3972 N N . ALA A 1 503 ? 6.746 -12.230 -29.898 1.00 92.31 503 ALA A N 1
ATOM 3973 C CA . ALA A 1 503 ? 7.238 -13.012 -31.032 1.00 92.31 503 ALA A CA 1
ATOM 3974 C C . ALA A 1 503 ? 8.494 -12.381 -31.663 1.00 92.31 503 ALA A C 1
ATOM 3976 O O . ALA A 1 503 ? 9.466 -13.088 -31.939 1.00 92.31 503 ALA A O 1
ATOM 3977 N N . ALA A 1 504 ? 8.527 -11.052 -31.806 1.00 95.81 504 ALA A N 1
ATOM 3978 C CA . ALA A 1 504 ? 9.707 -10.322 -32.262 1.00 95.81 504 ALA A CA 1
ATOM 3979 C C . ALA A 1 504 ? 10.897 -10.495 -31.296 1.00 95.81 504 ALA A C 1
ATOM 3981 O O . ALA A 1 504 ? 12.018 -10.740 -31.745 1.00 95.81 504 ALA A O 1
ATOM 3982 N N . LEU A 1 505 ? 10.671 -10.441 -29.976 1.00 96.00 505 LEU A N 1
ATOM 3983 C CA . LEU A 1 505 ? 11.710 -10.635 -28.952 1.00 96.00 505 LEU A CA 1
ATOM 3984 C C . LEU A 1 505 ? 12.311 -12.051 -28.964 1.00 96.00 505 LEU A C 1
ATOM 3986 O O . LEU A 1 505 ? 13.518 -12.203 -28.772 1.00 96.00 505 LEU A O 1
ATOM 3990 N N . GLU A 1 506 ? 11.509 -13.095 -29.183 1.00 94.56 506 GLU A N 1
ATOM 3991 C CA . GLU A 1 506 ? 11.997 -14.484 -29.268 1.00 94.56 506 GLU A CA 1
ATOM 3992 C C . GLU A 1 506 ? 12.512 -14.882 -30.664 1.00 94.56 506 GLU A C 1
ATOM 3994 O O . GLU A 1 506 ? 13.094 -15.961 -30.813 1.00 94.56 506 GLU A O 1
ATOM 3999 N N . SER A 1 507 ? 12.361 -14.011 -31.669 1.00 94.00 507 SER A N 1
ATOM 4000 C CA . SER A 1 507 ? 12.736 -14.259 -33.068 1.00 94.00 507 SER A CA 1
ATOM 4001 C C . SER A 1 507 ? 14.183 -14.755 -33.259 1.00 94.00 507 SER A C 1
ATOM 4003 O O . SER A 1 507 ? 15.071 -14.468 -32.441 1.00 94.00 507 SER A O 1
ATOM 4005 N N . PRO A 1 508 ? 14.489 -15.446 -34.376 1.00 93.00 508 PRO A N 1
ATOM 4006 C CA . PRO A 1 508 ? 15.866 -15.771 -34.750 1.00 93.00 508 PRO A CA 1
ATOM 4007 C C . PRO A 1 508 ? 16.755 -14.526 -34.901 1.00 93.00 508 PRO A C 1
ATOM 4009 O O . PRO A 1 508 ? 17.907 -14.552 -34.459 1.00 93.00 508 PRO A O 1
ATOM 4012 N N . HIS A 1 509 ? 16.214 -13.428 -35.453 1.00 94.44 509 HIS A N 1
ATOM 4013 C CA . HIS A 1 509 ? 16.934 -12.165 -35.646 1.00 94.44 509 HIS A CA 1
ATOM 4014 C C . HIS A 1 509 ? 17.456 -11.611 -34.313 1.00 94.44 509 HIS A C 1
ATOM 4016 O O . HIS A 1 509 ? 18.655 -11.340 -34.179 1.00 94.44 509 HIS A O 1
ATOM 4022 N N . VAL A 1 510 ? 16.570 -11.472 -33.319 1.00 96.56 510 VAL A N 1
ATOM 4023 C CA . VAL A 1 510 ? 16.923 -10.972 -31.981 1.00 96.56 510 VAL A CA 1
ATOM 4024 C C . VAL A 1 510 ? 17.787 -11.981 -31.246 1.00 96.56 510 VAL A C 1
ATOM 4026 O O . VAL A 1 510 ? 18.805 -11.612 -30.669 1.00 96.56 510 VAL A O 1
ATOM 4029 N N . SER A 1 511 ? 17.454 -13.269 -31.321 1.00 95.12 511 SER A N 1
ATOM 4030 C CA . SER A 1 511 ? 18.227 -14.346 -30.695 1.00 95.12 511 SER A CA 1
ATOM 4031 C C . SER A 1 511 ? 19.706 -14.337 -31.085 1.00 95.12 511 SER A C 1
ATOM 4033 O O . SER A 1 511 ? 20.560 -14.566 -30.229 1.00 95.12 511 SER A O 1
ATOM 4035 N N . ALA A 1 512 ? 20.027 -14.036 -32.346 1.00 94.94 512 ALA A N 1
ATOM 4036 C CA . ALA A 1 512 ? 21.408 -13.896 -32.796 1.00 94.94 512 ALA A CA 1
ATOM 4037 C C . ALA A 1 512 ? 22.111 -12.662 -32.190 1.00 94.94 512 ALA A C 1
ATOM 4039 O O . ALA A 1 512 ? 23.279 -12.750 -31.811 1.00 94.94 512 ALA A O 1
ATOM 4040 N N . ARG A 1 513 ? 21.411 -11.525 -32.060 1.00 97.06 513 ARG A N 1
ATOM 4041 C CA . ARG A 1 513 ? 22.004 -10.190 -31.816 1.00 97.06 513 ARG A CA 1
ATOM 4042 C C . ARG A 1 513 ? 21.863 -9.650 -30.381 1.00 97.06 513 ARG A C 1
ATOM 4044 O O . ARG A 1 513 ? 22.661 -8.812 -29.976 1.00 97.06 513 ARG A O 1
ATOM 4051 N N . LEU A 1 514 ? 20.931 -10.167 -29.574 1.00 98.25 514 LEU A N 1
ATOM 4052 C CA . LEU A 1 514 ? 20.602 -9.689 -28.214 1.00 98.25 514 LEU A CA 1
ATOM 4053 C C . LEU A 1 514 ? 21.798 -9.658 -27.243 1.00 98.25 514 LEU A C 1
ATOM 4055 O O . LEU A 1 514 ? 21.808 -8.886 -26.286 1.00 98.25 514 LEU A O 1
ATOM 4059 N N . HIS A 1 515 ? 22.826 -10.469 -27.498 1.00 98.12 515 HIS A N 1
ATOM 4060 C CA . HIS A 1 515 ? 24.057 -10.470 -26.710 1.00 98.12 515 HIS A CA 1
ATOM 4061 C C . HIS A 1 515 ? 24.785 -9.111 -26.721 1.00 98.12 515 HIS A C 1
ATOM 4063 O O . HIS A 1 515 ? 25.341 -8.732 -25.693 1.00 98.12 515 HIS A O 1
ATOM 4069 N N . HIS A 1 516 ? 24.708 -8.338 -27.813 1.00 98.50 516 HIS A N 1
ATOM 4070 C CA . HIS A 1 516 ? 25.292 -6.994 -27.875 1.00 98.50 516 HIS A CA 1
ATOM 4071 C C . HIS A 1 516 ? 24.563 -6.002 -26.954 1.00 98.50 516 HIS A C 1
ATOM 4073 O O . HIS A 1 516 ? 25.206 -5.283 -26.194 1.00 98.50 516 HIS A O 1
ATOM 4079 N N . TRP A 1 517 ? 23.226 -6.021 -26.935 1.00 98.69 517 TRP A N 1
ATOM 4080 C CA . TRP A 1 517 ? 22.437 -5.186 -26.022 1.00 98.69 517 TRP A CA 1
ATOM 4081 C C . TRP A 1 517 ? 22.695 -5.554 -24.554 1.00 98.69 517 TRP A C 1
ATOM 4083 O O . TRP A 1 517 ? 22.841 -4.687 -23.692 1.00 98.69 517 TRP A O 1
ATOM 4093 N N . ILE A 1 518 ? 22.859 -6.851 -24.271 1.00 98.62 518 ILE A N 1
ATOM 4094 C CA . ILE A 1 518 ? 23.279 -7.329 -22.949 1.00 98.62 518 ILE A CA 1
ATOM 4095 C C . ILE A 1 518 ? 24.669 -6.786 -22.571 1.00 98.62 518 ILE A C 1
ATOM 4097 O O . ILE A 1 518 ? 24.897 -6.532 -21.388 1.00 98.62 518 ILE A O 1
ATOM 4101 N N . ASP A 1 519 ? 25.584 -6.558 -23.520 1.00 98.44 519 ASP A N 1
ATOM 4102 C CA . ASP A 1 519 ? 26.870 -5.907 -23.235 1.00 98.44 519 ASP A CA 1
ATOM 4103 C C . ASP A 1 519 ? 26.757 -4.411 -22.933 1.00 98.44 519 ASP A C 1
ATOM 4105 O O . ASP A 1 519 ? 27.495 -3.938 -22.066 1.00 98.44 519 ASP A O 1
ATOM 4109 N N . LEU A 1 520 ? 25.831 -3.693 -23.577 1.00 98.50 520 LEU A N 1
ATOM 4110 C CA . LEU A 1 520 ? 25.544 -2.280 -23.291 1.00 98.50 520 LEU A CA 1
ATOM 4111 C C . LEU A 1 520 ? 24.932 -2.084 -21.895 1.00 98.50 520 LEU A C 1
ATOM 4113 O O . LEU A 1 520 ? 25.289 -1.141 -21.194 1.00 98.50 520 LEU A O 1
ATOM 4117 N N . VAL A 1 521 ? 24.017 -2.969 -21.483 1.00 97.94 521 VAL A N 1
ATOM 4118 C CA . VAL A 1 521 ? 23.188 -2.775 -20.275 1.00 97.94 521 VAL A CA 1
ATOM 4119 C C . VAL A 1 521 ? 23.705 -3.547 -19.051 1.00 97.94 521 VAL A C 1
ATOM 4121 O O . VAL A 1 521 ? 23.590 -3.068 -17.926 1.00 97.94 521 VAL A O 1
ATOM 4124 N N . PHE A 1 522 ? 24.320 -4.722 -19.238 1.00 97.62 522 PHE A N 1
ATOM 4125 C CA . PHE A 1 522 ? 24.786 -5.588 -18.138 1.00 97.62 522 PHE A CA 1
ATOM 4126 C C . PHE A 1 522 ? 26.235 -6.089 -18.281 1.00 97.62 522 PHE A C 1
ATOM 4128 O O . PHE A 1 522 ? 26.730 -6.776 -17.379 1.00 97.62 522 PHE A O 1
ATOM 4135 N N . GLY A 1 523 ? 26.908 -5.837 -19.405 1.00 96.06 523 GLY A N 1
ATOM 4136 C CA . GLY A 1 523 ? 28.179 -6.473 -19.756 1.00 96.06 523 GLY A CA 1
ATOM 4137 C C . GLY A 1 523 ? 29.331 -5.497 -19.956 1.00 96.06 523 GLY A C 1
ATOM 4138 O O . GLY A 1 523 ? 29.488 -4.534 -19.206 1.00 96.06 523 GLY A O 1
ATOM 4139 N N . CYS A 1 524 ? 30.223 -5.793 -20.904 1.00 95.38 524 CYS A N 1
ATOM 4140 C CA . CYS A 1 524 ? 31.507 -5.090 -20.946 1.00 95.38 524 CYS A CA 1
ATOM 4141 C C . CYS A 1 524 ? 31.414 -3.633 -21.417 1.00 95.38 524 CYS A C 1
ATOM 4143 O O . CYS A 1 524 ? 32.297 -2.857 -21.067 1.00 95.38 524 CYS A O 1
ATOM 4145 N N . ALA A 1 525 ? 30.370 -3.265 -22.165 1.00 96.69 525 ALA A N 1
ATOM 4146 C CA . ALA A 1 525 ? 30.166 -1.930 -22.726 1.00 96.69 525 ALA A CA 1
ATOM 4147 C C . ALA A 1 525 ? 29.258 -1.031 -21.862 1.00 96.69 525 ALA A C 1
ATOM 4149 O O . ALA A 1 525 ? 28.876 0.046 -22.307 1.00 96.69 525 ALA A O 1
ATOM 4150 N N . SER A 1 526 ? 28.933 -1.430 -20.626 1.00 92.94 526 SER A N 1
ATOM 4151 C CA . SER A 1 526 ? 28.114 -0.615 -19.715 1.00 92.94 526 SER A CA 1
ATOM 4152 C C . SER A 1 526 ? 28.893 0.468 -18.951 1.00 92.94 526 SER A C 1
ATOM 4154 O O . SER A 1 526 ? 28.271 1.275 -18.270 1.00 92.94 526 SER A O 1
ATOM 4156 N N . TRP A 1 527 ? 30.236 0.472 -18.991 1.00 87.56 527 TRP A N 1
ATOM 4157 C CA . TRP A 1 527 ? 31.061 1.464 -18.280 1.00 87.56 527 TRP A CA 1
ATOM 4158 C C . TRP A 1 527 ? 32.470 1.669 -18.878 1.00 87.56 527 TRP A C 1
ATOM 4160 O O . TRP A 1 527 ? 33.088 0.716 -19.365 1.00 87.56 527 TRP A O 1
ATOM 4170 N N . GLY A 1 528 ? 32.996 2.897 -18.759 1.00 89.38 528 GLY A N 1
ATOM 4171 C CA . GLY A 1 528 ? 34.358 3.312 -19.134 1.00 89.38 528 GLY A CA 1
ATOM 4172 C C . GLY A 1 528 ? 34.644 3.258 -20.639 1.00 89.38 528 GLY A C 1
ATOM 4173 O O . GLY A 1 528 ? 33.724 3.236 -21.451 1.00 89.38 528 GLY A O 1
ATOM 4174 N N . ALA A 1 529 ? 35.918 3.124 -21.022 1.00 92.25 529 ALA A N 1
ATOM 4175 C CA . ALA A 1 529 ? 36.364 3.177 -22.423 1.00 92.25 529 ALA A CA 1
ATOM 4176 C C . ALA A 1 529 ? 35.692 2.167 -23.383 1.00 92.25 529 ALA A C 1
ATOM 4178 O O . ALA A 1 529 ? 35.765 2.316 -24.602 1.00 92.25 529 ALA A O 1
ATOM 4179 N N . ALA A 1 530 ? 35.052 1.113 -22.866 1.00 95.06 530 ALA A N 1
ATOM 4180 C CA . ALA A 1 530 ? 34.235 0.198 -23.665 1.00 95.06 530 ALA A CA 1
ATOM 4181 C C . ALA A 1 530 ? 32.808 0.723 -23.921 1.00 95.06 530 ALA A C 1
ATOM 4183 O O . ALA A 1 530 ? 32.248 0.419 -24.968 1.00 95.06 530 ALA A O 1
ATOM 4184 N N . ALA A 1 531 ? 32.251 1.520 -23.004 1.00 95.75 531 ALA A N 1
ATOM 4185 C CA . ALA A 1 531 ? 31.027 2.288 -23.208 1.00 95.75 531 ALA A CA 1
ATOM 4186 C C . ALA A 1 531 ? 31.263 3.487 -24.135 1.00 95.75 531 ALA A C 1
ATOM 4188 O O . ALA A 1 531 ? 30.474 3.703 -25.045 1.00 95.75 531 ALA A O 1
ATOM 4189 N N . GLU A 1 532 ? 32.374 4.214 -23.976 1.00 95.56 532 GLU A N 1
ATOM 4190 C CA . GLU A 1 532 ? 32.753 5.332 -24.862 1.00 95.56 532 GLU A CA 1
ATOM 4191 C C . GLU A 1 532 ? 32.825 4.891 -26.332 1.00 95.56 532 GLU A C 1
ATOM 4193 O O . GLU A 1 532 ? 32.189 5.491 -27.193 1.00 95.56 532 GLU A O 1
ATOM 4198 N N . ARG A 1 533 ? 33.516 3.776 -26.619 1.00 96.62 533 ARG A N 1
ATOM 4199 C CA . ARG A 1 533 ? 33.590 3.183 -27.972 1.00 96.62 533 ARG A CA 1
ATOM 4200 C C . ARG A 1 533 ? 32.271 2.597 -28.491 1.00 96.62 533 ARG A C 1
ATOM 4202 O O . ARG A 1 533 ? 32.206 2.241 -29.664 1.00 96.62 533 ARG A O 1
ATOM 4209 N N . ALA A 1 534 ? 31.264 2.455 -27.633 1.00 97.00 534 ALA A N 1
ATOM 4210 C CA . ALA A 1 534 ? 29.922 1.984 -27.972 1.00 97.00 534 ALA A CA 1
ATOM 4211 C C . ALA A 1 534 ? 28.870 3.108 -27.880 1.00 97.00 534 ALA A C 1
ATOM 4213 O O . ALA A 1 534 ? 27.673 2.824 -27.881 1.00 97.00 534 ALA A O 1
ATOM 4214 N N . ASP A 1 535 ? 29.316 4.365 -27.762 1.00 97.69 535 ASP A N 1
ATOM 4215 C CA . ASP A 1 535 ? 28.483 5.559 -27.602 1.00 97.69 535 ASP A CA 1
ATOM 4216 C C . ASP A 1 535 ? 27.475 5.455 -26.438 1.00 97.69 535 ASP A C 1
ATOM 4218 O O . ASP A 1 535 ? 26.323 5.863 -26.561 1.00 97.69 535 ASP A O 1
ATOM 4222 N N . ASN A 1 536 ? 27.883 4.856 -25.314 1.00 97.62 536 ASN A N 1
ATOM 4223 C CA . ASN A 1 536 ? 27.009 4.362 -24.240 1.00 97.62 536 ASN A CA 1
ATOM 4224 C C . ASN A 1 536 ? 27.279 5.025 -22.866 1.00 97.62 536 ASN A C 1
ATOM 4226 O O . ASN A 1 536 ? 27.206 4.368 -21.826 1.00 97.62 536 ASN A O 1
ATOM 4230 N N . VAL A 1 537 ? 27.652 6.312 -22.850 1.00 96.31 537 VAL A N 1
ATOM 4231 C CA . VAL A 1 537 ? 28.078 7.036 -21.631 1.00 96.31 537 VAL A CA 1
ATOM 4232 C C . VAL A 1 537 ? 26.956 7.922 -21.080 1.00 96.31 537 VAL A C 1
ATOM 4234 O O . VAL A 1 537 ? 26.594 8.934 -21.686 1.00 96.31 537 VAL A O 1
ATOM 4237 N N . PHE A 1 538 ? 26.431 7.566 -19.911 1.00 94.81 538 PHE A N 1
ATOM 4238 C CA . PHE A 1 538 ? 25.375 8.303 -19.208 1.00 94.81 538 PHE A CA 1
ATOM 4239 C C . PHE A 1 538 ? 25.953 9.292 -18.192 1.00 94.81 538 PHE A C 1
ATOM 4241 O O . PHE A 1 538 ? 27.151 9.286 -17.910 1.00 94.81 538 PHE A O 1
ATOM 4248 N N . HIS A 1 539 ? 25.099 10.154 -17.639 1.00 92.69 539 HIS A N 1
ATOM 4249 C CA . HIS A 1 539 ? 25.464 11.060 -16.554 1.00 92.69 539 HIS A CA 1
ATOM 4250 C C . HIS A 1 539 ? 26.105 10.291 -15.384 1.00 92.69 539 HIS A C 1
ATOM 4252 O O . HIS A 1 539 ? 25.606 9.244 -14.966 1.00 92.69 539 HIS A O 1
ATOM 4258 N N . TYR A 1 540 ? 27.208 10.809 -14.841 1.00 89.06 540 TYR A N 1
ATOM 4259 C CA . TYR A 1 540 ? 28.066 10.100 -13.882 1.00 89.06 540 TYR A CA 1
ATOM 4260 C C . TYR A 1 540 ? 27.334 9.677 -12.591 1.00 89.06 540 TYR A C 1
ATOM 4262 O O . TYR A 1 540 ? 27.587 8.591 -12.076 1.00 89.06 540 TYR A O 1
ATOM 4270 N N . LEU A 1 541 ? 26.353 10.466 -12.130 1.00 89.94 541 LEU A N 1
ATOM 4271 C CA . LEU A 1 541 ? 25.497 10.129 -10.975 1.00 89.94 541 LEU A CA 1
ATOM 4272 C C . LEU A 1 541 ? 24.623 8.875 -11.172 1.00 89.94 541 LEU A C 1
ATOM 4274 O O . LEU A 1 541 ? 24.084 8.359 -10.200 1.00 89.94 541 LEU A O 1
ATOM 4278 N N . THR A 1 542 ? 24.469 8.375 -12.403 1.00 91.25 542 THR A N 1
ATOM 4279 C CA . THR A 1 542 ? 23.691 7.152 -12.674 1.00 91.25 542 THR A CA 1
ATOM 4280 C C . THR A 1 542 ? 24.461 5.871 -12.324 1.00 91.25 542 THR A C 1
ATOM 4282 O O . THR A 1 542 ? 23.878 4.789 -12.361 1.00 91.25 542 THR A O 1
ATOM 4285 N N . TYR A 1 543 ? 25.758 5.948 -12.004 1.00 90.44 543 TYR A N 1
ATOM 4286 C CA . TYR A 1 543 ? 26.606 4.788 -11.719 1.00 90.44 543 TYR A CA 1
ATOM 4287 C C . TYR A 1 543 ? 26.888 4.669 -10.213 1.00 90.44 543 TYR A C 1
ATOM 4289 O O . TYR A 1 543 ? 27.556 5.538 -9.656 1.00 90.44 543 TYR A O 1
ATOM 4297 N N . ASP A 1 544 ? 26.422 3.574 -9.585 1.00 87.38 544 ASP A N 1
ATOM 4298 C CA . ASP A 1 544 ? 26.549 3.273 -8.140 1.00 87.38 544 ASP A CA 1
ATOM 4299 C C . ASP A 1 544 ? 27.903 3.700 -7.541 1.00 87.38 544 ASP A C 1
ATOM 4301 O O . ASP A 1 544 ? 27.932 4.407 -6.537 1.00 87.38 544 ASP A O 1
ATOM 4305 N N . ASP A 1 545 ? 29.008 3.283 -8.170 1.00 84.62 545 ASP A N 1
ATOM 4306 C CA . ASP A 1 545 ? 30.370 3.463 -7.656 1.00 84.62 545 ASP A CA 1
ATOM 4307 C C . ASP A 1 545 ? 30.731 4.958 -7.460 1.00 84.62 545 ASP A C 1
ATOM 4309 O O . ASP A 1 545 ? 31.240 5.334 -6.408 1.00 84.62 545 ASP A O 1
ATOM 4313 N N . ILE A 1 546 ? 30.408 5.820 -8.437 1.00 85.19 546 ILE A N 1
ATOM 4314 C CA . ILE A 1 546 ? 30.666 7.276 -8.378 1.00 85.19 546 ILE A CA 1
ATOM 4315 C C . ILE A 1 546 ? 29.619 7.982 -7.510 1.00 85.19 546 ILE A C 1
ATOM 4317 O O . ILE A 1 546 ? 29.917 8.949 -6.810 1.00 85.19 546 ILE A O 1
ATOM 4321 N N . ALA A 1 547 ? 28.373 7.510 -7.558 1.00 85.81 547 ALA A N 1
ATOM 4322 C CA . ALA A 1 547 ? 27.286 8.087 -6.783 1.00 85.81 547 ALA A CA 1
ATOM 4323 C C . ALA A 1 547 ? 27.537 7.964 -5.269 1.00 85.81 547 ALA A C 1
ATOM 4325 O O . ALA A 1 547 ? 27.313 8.918 -4.525 1.00 85.81 547 ALA A O 1
ATOM 4326 N N . LEU A 1 548 ? 28.066 6.820 -4.825 1.00 85.69 548 LEU A N 1
ATOM 4327 C CA . LEU A 1 548 ? 28.472 6.598 -3.438 1.00 85.69 548 LEU A CA 1
ATOM 4328 C C . LEU A 1 548 ? 29.684 7.456 -3.045 1.00 85.69 548 LEU A C 1
ATOM 4330 O O . LEU A 1 548 ? 29.615 8.136 -2.026 1.00 85.69 548 LEU A O 1
ATOM 4334 N N . GLU A 1 549 ? 30.737 7.510 -3.870 1.00 86.12 549 GLU A N 1
ATOM 4335 C CA . GLU A 1 549 ? 31.932 8.339 -3.614 1.00 86.12 549 GLU A CA 1
ATOM 4336 C C . GLU A 1 549 ? 31.573 9.819 -3.371 1.00 86.12 549 GLU A C 1
ATOM 4338 O O . GLU A 1 549 ? 32.068 10.448 -2.433 1.00 86.12 549 GLU A O 1
ATOM 4343 N N . LEU A 1 550 ? 30.640 10.366 -4.158 1.00 85.56 550 LEU A N 1
ATOM 4344 C CA . LEU A 1 550 ? 30.170 11.747 -4.009 1.00 85.56 550 LEU A CA 1
ATOM 4345 C C . LEU A 1 550 ? 29.260 11.958 -2.784 1.00 85.56 550 LEU A C 1
ATOM 4347 O O . LEU A 1 550 ? 29.318 13.022 -2.168 1.00 85.56 550 LEU A O 1
ATOM 4351 N N . LEU A 1 551 ? 28.442 10.971 -2.398 1.00 85.62 551 LEU A N 1
ATOM 4352 C CA . LEU A 1 551 ? 27.629 11.034 -1.172 1.00 85.62 551 LEU A CA 1
ATOM 4353 C C . LEU A 1 551 ? 28.474 10.929 0.104 1.00 85.62 551 LEU A C 1
ATOM 4355 O O . LEU A 1 551 ? 28.157 11.578 1.104 1.00 85.62 551 LEU A O 1
ATOM 4359 N N . GLU A 1 552 ? 29.528 10.114 0.081 1.00 86.19 552 GLU A N 1
ATOM 4360 C CA . GLU A 1 552 ? 30.480 9.973 1.186 1.00 86.19 552 GLU A CA 1
ATOM 4361 C C . GLU A 1 552 ? 31.359 11.226 1.323 1.00 86.19 552 GLU A C 1
ATOM 4363 O O . GLU A 1 552 ? 31.569 11.705 2.440 1.00 86.19 552 GLU A O 1
ATOM 4368 N N . GLY A 1 553 ? 31.811 11.794 0.196 1.00 86.12 553 GLY A N 1
ATOM 4369 C CA . GLY A 1 553 ? 32.642 13.001 0.146 1.00 86.12 553 GLY A CA 1
ATOM 4370 C C . GLY A 1 553 ? 31.915 14.318 0.449 1.00 86.12 553 GLY A C 1
ATOM 4371 O O . GLY A 1 553 ? 32.533 15.234 0.996 1.00 86.12 553 GLY A O 1
ATOM 4372 N N . GLU A 1 554 ? 30.620 14.444 0.138 1.00 88.19 554 GLU A N 1
ATOM 4373 C CA . GLU A 1 554 ? 29.825 15.605 0.563 1.00 88.19 554 GLU A CA 1
ATOM 4374 C C . GLU A 1 554 ? 29.649 15.597 2.088 1.00 88.19 554 GLU A C 1
ATOM 4376 O O . GLU A 1 554 ? 29.361 14.562 2.683 1.00 88.19 554 GLU A O 1
ATOM 4381 N N . THR A 1 555 ? 29.804 16.753 2.736 1.00 88.81 555 THR A N 1
ATOM 4382 C CA . THR A 1 555 ? 29.756 16.907 4.199 1.00 88.81 555 THR A CA 1
ATOM 4383 C C . THR A 1 555 ? 28.551 17.700 4.698 1.00 88.81 555 THR A C 1
ATOM 4385 O O . THR A 1 555 ? 28.133 17.470 5.834 1.00 88.81 555 THR A O 1
ATOM 4388 N N . ASP A 1 556 ? 27.944 18.573 3.883 1.00 85.50 556 ASP A N 1
ATOM 4389 C CA . ASP A 1 556 ? 26.696 19.253 4.252 1.00 85.50 556 ASP A CA 1
ATOM 4390 C C . ASP A 1 556 ? 25.507 18.274 4.185 1.00 85.50 556 ASP A C 1
ATOM 4392 O O . ASP A 1 556 ? 25.207 17.745 3.108 1.00 85.50 556 ASP A O 1
ATOM 4396 N N . PRO A 1 557 ? 24.763 18.048 5.287 1.00 82.50 557 PRO A N 1
ATOM 4397 C CA . PRO A 1 557 ? 23.619 17.140 5.280 1.00 82.50 557 PRO A CA 1
ATOM 4398 C C . PRO A 1 557 ? 22.509 17.545 4.302 1.00 82.50 557 PRO A C 1
ATOM 4400 O O . PRO A 1 557 ? 21.781 16.675 3.829 1.00 82.50 557 PRO A O 1
ATOM 4403 N N . SER A 1 558 ? 22.361 18.839 3.987 1.00 78.94 558 SER A N 1
ATOM 4404 C CA . SER A 1 558 ? 21.344 19.298 3.028 1.00 78.94 558 SER A CA 1
ATOM 4405 C C . SER A 1 558 ? 21.742 19.006 1.581 1.00 78.94 558 SER A C 1
ATOM 4407 O O . SER A 1 558 ? 20.923 18.493 0.821 1.00 78.94 558 SER A O 1
ATOM 4409 N N . MET A 1 559 ? 22.994 19.279 1.205 1.00 81.94 559 MET A N 1
ATOM 4410 C CA . MET A 1 559 ? 23.528 18.958 -0.119 1.00 81.94 559 MET A CA 1
ATOM 4411 C C . MET A 1 559 ? 23.609 17.446 -0.345 1.00 81.94 559 MET A C 1
ATOM 4413 O O . MET A 1 559 ? 23.182 16.977 -1.397 1.00 81.94 559 MET A O 1
ATOM 4417 N N . ARG A 1 560 ? 24.056 16.667 0.653 1.00 85.56 560 ARG A N 1
ATOM 4418 C CA . ARG A 1 560 ? 24.081 15.195 0.573 1.00 85.56 560 ARG A CA 1
ATOM 4419 C C . ARG A 1 560 ? 22.685 14.620 0.314 1.00 85.56 560 ARG A C 1
ATOM 4421 O O . ARG A 1 560 ? 22.544 13.705 -0.492 1.00 85.56 560 ARG A O 1
ATOM 4428 N N . GLU A 1 561 ? 21.649 15.164 0.951 1.00 82.00 561 GLU A N 1
ATOM 4429 C CA . GLU A 1 561 ? 20.277 14.696 0.730 1.00 82.00 561 GLU A CA 1
ATOM 4430 C C . GLU A 1 561 ? 19.707 15.150 -0.622 1.00 82.00 561 GLU A C 1
ATOM 4432 O O . GLU A 1 561 ? 19.099 14.346 -1.325 1.00 82.00 561 GLU A O 1
ATOM 4437 N N . ALA A 1 562 ? 19.966 16.390 -1.052 1.00 84.19 562 ALA A N 1
ATOM 4438 C CA . ALA A 1 562 ? 19.594 16.850 -2.394 1.00 84.19 562 ALA A CA 1
ATOM 4439 C C . ALA A 1 562 ? 20.260 16.003 -3.499 1.00 84.19 562 ALA A C 1
ATOM 4441 O O . ALA A 1 562 ? 19.621 15.654 -4.493 1.00 84.19 562 ALA A O 1
ATOM 4442 N N . LEU A 1 563 ? 21.521 15.616 -3.290 1.00 85.81 563 LEU A N 1
ATOM 4443 C CA . LEU A 1 563 ? 22.279 14.718 -4.156 1.00 85.81 563 LEU A CA 1
ATOM 4444 C C . LEU A 1 563 ? 21.680 13.297 -4.171 1.00 85.81 563 LEU A C 1
ATOM 4446 O O . LEU A 1 563 ? 21.499 12.728 -5.248 1.00 85.81 563 LEU A O 1
ATOM 4450 N N . ARG A 1 564 ? 21.287 12.753 -3.007 1.00 86.12 564 ARG A N 1
ATOM 4451 C CA . ARG A 1 564 ? 20.579 11.461 -2.901 1.00 86.12 564 ARG A CA 1
ATOM 4452 C C . ARG A 1 564 ? 19.246 11.486 -3.660 1.00 86.12 564 ARG A C 1
ATOM 4454 O O . ARG A 1 564 ? 18.966 10.552 -4.407 1.00 86.12 564 ARG A O 1
ATOM 4461 N N . VAL A 1 565 ? 18.447 12.547 -3.523 1.00 84.75 565 VAL A N 1
ATOM 4462 C CA . VAL A 1 565 ? 17.186 12.718 -4.274 1.00 84.75 565 VAL A CA 1
ATOM 4463 C C . VAL A 1 565 ? 17.450 12.755 -5.784 1.00 84.75 565 VAL A C 1
ATOM 4465 O O . VAL A 1 565 ? 16.791 12.041 -6.540 1.00 84.75 565 VAL A O 1
ATOM 4468 N N . GLN A 1 566 ? 18.471 13.494 -6.233 1.00 85.50 566 GLN A N 1
ATOM 4469 C CA . GLN A 1 566 ? 18.855 13.537 -7.649 1.00 85.50 566 GLN A CA 1
ATOM 4470 C C . GLN A 1 566 ? 19.232 12.147 -8.201 1.00 85.50 566 GLN A C 1
ATOM 4472 O O . GLN A 1 566 ? 18.870 11.816 -9.329 1.00 85.50 566 GLN A O 1
ATOM 4477 N N . MET A 1 567 ? 19.915 11.309 -7.417 1.00 86.44 567 MET A N 1
ATOM 4478 C CA . MET A 1 567 ? 20.275 9.939 -7.816 1.00 86.44 567 MET A CA 1
ATOM 4479 C C . MET A 1 567 ? 19.069 8.997 -7.926 1.00 86.44 567 MET A C 1
ATOM 4481 O O . MET A 1 567 ? 19.086 8.079 -8.746 1.00 86.44 567 MET A O 1
ATOM 4485 N N . MET A 1 568 ? 18.023 9.210 -7.123 1.00 85.12 568 MET A N 1
ATOM 4486 C CA . MET A 1 568 ? 16.810 8.386 -7.160 1.00 85.12 568 MET A CA 1
ATOM 4487 C C . MET A 1 568 ? 15.919 8.734 -8.364 1.00 85.12 568 MET A C 1
ATOM 4489 O O . MET A 1 568 ? 15.446 7.829 -9.054 1.00 85.12 568 MET A O 1
ATOM 4493 N N . GLU A 1 569 ? 15.751 10.023 -8.673 1.00 84.94 569 GLU A N 1
ATOM 4494 C CA . GLU A 1 569 ? 14.851 10.477 -9.745 1.00 84.94 569 GLU A CA 1
ATOM 4495 C C . GLU A 1 569 ? 15.444 10.360 -11.156 1.00 84.94 569 GLU A C 1
ATOM 4497 O O . GLU A 1 569 ? 14.775 9.893 -12.082 1.00 84.94 569 GLU A O 1
ATOM 4502 N N . PHE A 1 570 ? 16.711 10.739 -11.354 1.00 83.00 570 PHE A N 1
ATOM 4503 C CA . PHE A 1 570 ? 17.300 10.831 -12.702 1.00 83.00 570 PHE A CA 1
ATOM 4504 C C . PHE A 1 570 ? 17.779 9.484 -13.275 1.00 83.00 570 PHE A C 1
ATOM 4506 O O . PHE A 1 570 ? 18.237 9.418 -14.419 1.00 83.00 570 PHE A O 1
ATOM 4513 N N . GLY A 1 571 ? 17.577 8.398 -12.526 1.00 84.12 571 GLY A N 1
ATOM 4514 C CA . GLY A 1 571 ? 17.770 7.023 -12.971 1.00 84.12 571 GLY A CA 1
ATOM 4515 C C . GLY A 1 571 ? 19.146 6.445 -12.658 1.00 84.12 571 GLY A C 1
ATOM 4516 O O . GLY A 1 571 ? 20.143 7.144 -12.501 1.00 84.12 571 GLY A O 1
ATOM 4517 N N . ARG A 1 572 ? 19.185 5.116 -12.584 1.00 90.19 572 ARG A N 1
ATOM 4518 C CA . ARG A 1 572 ? 20.323 4.342 -12.084 1.00 90.19 572 ARG A CA 1
ATOM 4519 C C . ARG A 1 572 ? 20.693 3.243 -13.074 1.00 90.19 572 ARG A C 1
ATOM 4521 O O . ARG A 1 572 ? 19.805 2.539 -13.555 1.00 90.19 572 ARG A O 1
ATOM 4528 N N . THR A 1 573 ? 21.978 3.060 -13.358 1.00 93.56 573 THR A N 1
ATOM 4529 C CA . THR A 1 573 ? 22.533 2.027 -14.252 1.00 93.56 573 THR A CA 1
ATOM 4530 C C . THR A 1 573 ? 22.496 0.648 -13.561 1.00 93.56 573 THR A C 1
ATOM 4532 O O . THR A 1 573 ? 22.729 0.562 -12.357 1.00 93.56 573 THR A O 1
ATOM 4535 N N . PRO A 1 574 ? 22.188 -0.476 -14.247 1.00 94.38 574 PRO A N 1
ATOM 4536 C CA . PRO A 1 574 ? 22.239 -1.807 -13.638 1.00 94.38 574 PRO A CA 1
ATOM 4537 C C . PRO A 1 574 ? 23.664 -2.212 -13.233 1.00 94.38 574 PRO A C 1
ATOM 4539 O O . PRO A 1 574 ? 24.636 -1.923 -13.931 1.00 94.38 574 PRO A O 1
ATOM 4542 N N . ARG A 1 575 ? 23.792 -2.990 -12.152 1.00 91.62 575 ARG A N 1
ATOM 4543 C CA . ARG A 1 575 ? 25.090 -3.524 -11.713 1.00 91.62 575 ARG A CA 1
ATOM 4544 C C . ARG A 1 575 ? 25.712 -4.412 -12.798 1.00 91.62 575 ARG A C 1
ATOM 4546 O O . ARG A 1 575 ? 25.152 -5.450 -13.156 1.00 91.62 575 ARG A O 1
ATOM 4553 N N . ARG A 1 576 ? 26.900 -4.033 -13.287 1.00 93.56 576 ARG A N 1
ATOM 4554 C CA . ARG A 1 576 ? 27.630 -4.730 -14.363 1.00 93.56 576 ARG A CA 1
ATOM 4555 C C . ARG A 1 576 ? 27.932 -6.188 -13.997 1.00 93.56 576 ARG A C 1
ATOM 4557 O O . ARG A 1 576 ? 28.787 -6.485 -13.162 1.00 93.56 576 ARG A O 1
ATOM 4564 N N . LEU A 1 577 ? 27.264 -7.117 -14.677 1.00 94.62 577 LEU A N 1
ATOM 4565 C CA . LEU A 1 577 ? 27.353 -8.557 -14.437 1.00 94.62 577 LEU A CA 1
ATOM 4566 C C . LEU A 1 577 ? 28.555 -9.216 -15.116 1.00 94.62 577 LEU A C 1
ATOM 4568 O O . LEU A 1 577 ? 29.028 -10.246 -14.621 1.00 94.62 577 LEU A O 1
ATOM 4572 N N . PHE A 1 578 ? 29.033 -8.671 -16.242 1.00 94.81 578 PHE A N 1
ATOM 4573 C CA . PHE A 1 578 ? 30.093 -9.272 -17.062 1.00 94.81 578 PHE A CA 1
ATOM 4574 C C . PHE A 1 578 ? 31.177 -8.252 -17.451 1.00 94.81 578 PHE A C 1
ATOM 4576 O O . PHE A 1 578 ? 30.889 -7.095 -17.723 1.00 94.81 578 PHE A O 1
ATOM 4583 N N . ARG A 1 579 ? 32.445 -8.692 -17.487 1.00 93.94 579 ARG A N 1
ATOM 4584 C CA . ARG A 1 579 ? 33.621 -7.872 -17.866 1.00 93.94 579 ARG A CA 1
ATOM 4585 C C . ARG A 1 579 ? 34.257 -8.277 -19.208 1.00 93.94 579 ARG A C 1
ATOM 4587 O O . ARG A 1 579 ? 35.319 -7.784 -19.563 1.00 93.94 579 ARG A O 1
ATOM 4594 N N . ARG A 1 580 ? 33.644 -9.219 -19.926 1.00 94.81 580 ARG A N 1
ATOM 4595 C CA . ARG A 1 580 ? 34.032 -9.687 -21.269 1.00 94.81 580 ARG A CA 1
ATOM 4596 C C . ARG A 1 580 ? 32.769 -9.726 -22.135 1.00 94.81 580 ARG A C 1
ATOM 4598 O O . ARG A 1 580 ? 31.714 -9.952 -21.532 1.00 94.81 580 ARG A O 1
ATOM 4605 N N . PRO A 1 581 ? 32.883 -9.587 -23.471 1.00 96.56 581 PRO A N 1
ATOM 4606 C CA . PRO A 1 581 ? 31.742 -9.641 -24.373 1.00 96.56 581 PRO A CA 1
ATOM 4607 C C . PRO A 1 581 ? 30.839 -10.845 -24.113 1.00 96.56 581 PRO A C 1
ATOM 4609 O O . PRO A 1 581 ? 31.310 -11.964 -23.854 1.00 96.56 581 PRO A O 1
ATOM 4612 N N . HIS A 1 582 ? 29.535 -10.613 -24.148 1.00 97.31 582 HIS A N 1
ATOM 4613 C CA . HIS A 1 582 ? 28.533 -11.631 -23.921 1.00 97.31 582 HIS A CA 1
ATOM 4614 C C . HIS A 1 582 ? 28.500 -12.588 -25.115 1.00 97.31 582 HIS A C 1
ATOM 4616 O O . HIS A 1 582 ? 28.366 -12.160 -26.255 1.00 97.31 582 HIS A O 1
ATOM 4622 N N . PRO A 1 583 ? 28.656 -13.902 -24.908 1.00 95.94 583 PRO A N 1
ATOM 4623 C CA . PRO A 1 583 ? 28.711 -14.831 -26.025 1.00 95.94 583 PRO A CA 1
ATOM 4624 C C . PRO A 1 583 ? 27.318 -15.059 -26.654 1.00 95.94 583 PRO A C 1
ATOM 4626 O O . PRO A 1 583 ? 26.368 -15.334 -25.914 1.00 95.94 583 PRO A O 1
ATOM 4629 N N . PRO A 1 584 ? 27.200 -15.079 -27.997 1.00 94.94 584 PRO A N 1
ATOM 4630 C CA . PRO A 1 584 ? 25.923 -15.183 -28.710 1.00 94.94 584 PRO A CA 1
ATOM 4631 C C . PRO A 1 584 ? 25.133 -16.453 -28.380 1.00 94.94 584 PRO A C 1
ATOM 4633 O O . PRO A 1 584 ? 25.718 -17.510 -28.083 1.00 94.94 584 PRO A O 1
ATOM 4636 N N . ARG A 1 585 ? 23.800 -16.368 -28.506 1.00 91.94 585 ARG A N 1
ATOM 4637 C CA . ARG A 1 585 ? 22.915 -17.542 -28.583 1.00 91.94 585 ARG A CA 1
ATOM 4638 C C . ARG A 1 585 ? 23.334 -18.373 -29.801 1.00 91.94 585 ARG A C 1
ATOM 4640 O O . ARG A 1 585 ? 23.728 -17.816 -30.823 1.00 91.94 585 ARG A O 1
ATOM 4647 N N . ARG A 1 586 ? 23.308 -19.705 -29.708 1.00 82.50 586 ARG A N 1
ATOM 4648 C CA . ARG A 1 586 ? 23.507 -20.540 -30.903 1.00 82.50 586 ARG A CA 1
ATOM 4649 C C . ARG A 1 586 ? 22.284 -20.382 -31.804 1.00 82.50 586 ARG A C 1
ATOM 4651 O O . ARG A 1 586 ? 21.171 -20.294 -31.287 1.00 82.50 586 ARG A O 1
ATOM 4658 N N . ALA A 1 587 ? 22.492 -20.375 -33.120 1.00 61.34 587 ALA A N 1
ATOM 4659 C CA . ALA A 1 587 ? 21.391 -20.500 -34.069 1.00 61.34 587 ALA A CA 1
ATOM 4660 C C . ALA A 1 587 ? 20.580 -21.766 -33.739 1.00 61.34 587 ALA A C 1
ATOM 4662 O O . ALA A 1 587 ? 21.156 -22.798 -33.375 1.00 61.34 587 ALA A O 1
ATOM 4663 N N . ALA A 1 588 ? 19.254 -21.668 -33.806 1.00 55.72 588 ALA A N 1
ATOM 4664 C CA . ALA A 1 588 ? 18.385 -22.791 -33.490 1.00 55.72 588 ALA A CA 1
ATOM 4665 C C . ALA A 1 588 ? 18.566 -23.903 -34.532 1.00 55.72 588 ALA A C 1
ATOM 4667 O O . ALA A 1 588 ? 18.543 -23.643 -35.733 1.00 55.72 588 ALA A O 1
ATOM 4668 N N . VAL A 1 589 ? 18.704 -25.147 -34.069 1.00 45.44 589 VAL A N 1
ATOM 4669 C CA . VAL A 1 589 ? 18.513 -26.307 -34.945 1.00 45.44 589 VAL A CA 1
ATOM 4670 C C . VAL A 1 589 ? 17.027 -26.361 -35.294 1.00 45.44 589 VAL A C 1
ATOM 4672 O O . VAL A 1 589 ? 16.174 -26.289 -34.403 1.00 45.44 589 VAL A O 1
ATOM 4675 N N . THR A 1 590 ? 16.714 -26.452 -36.583 1.00 39.56 590 THR A N 1
ATOM 4676 C CA . THR A 1 590 ? 15.342 -26.585 -37.079 1.00 39.56 590 THR A CA 1
ATOM 4677 C C . THR A 1 590 ? 14.686 -27.835 -36.481 1.00 39.56 590 THR A C 1
ATOM 4679 O O . THR A 1 590 ? 15.278 -28.911 -36.465 1.00 39.56 590 THR A O 1
ATOM 4682 N N . GLY A 1 591 ? 13.476 -27.681 -35.931 1.00 44.75 591 GLY A N 1
ATOM 4683 C CA . GLY A 1 591 ? 12.788 -28.732 -35.162 1.00 44.75 591 GLY A CA 1
ATOM 4684 C C . GLY A 1 591 ? 12.796 -28.552 -33.635 1.00 44.75 591 GLY A C 1
ATOM 4685 O O . GLY A 1 591 ? 12.345 -29.441 -32.914 1.00 44.75 591 GLY A O 1
ATOM 4686 N N . ALA A 1 592 ? 13.269 -27.416 -33.109 1.00 37.91 592 ALA A N 1
ATOM 4687 C CA . ALA A 1 592 ? 13.096 -27.087 -31.694 1.00 37.91 592 ALA A CA 1
ATOM 4688 C C . ALA A 1 592 ? 11.601 -26.993 -31.309 1.00 37.91 592 ALA A C 1
ATOM 4690 O O . ALA A 1 592 ? 10.828 -26.266 -31.931 1.00 37.91 592 ALA A O 1
ATOM 4691 N N . ARG A 1 593 ? 11.211 -27.724 -30.254 1.00 36.62 593 ARG A N 1
ATOM 4692 C CA . ARG A 1 593 ? 9.875 -27.692 -29.627 1.00 36.62 593 ARG A CA 1
ATOM 4693 C C . ARG A 1 593 ? 9.471 -26.241 -29.285 1.00 36.62 593 ARG A C 1
ATOM 4695 O O . ARG A 1 593 ? 10.344 -25.503 -28.824 1.00 36.62 593 ARG A O 1
ATOM 4702 N N . PRO A 1 594 ? 8.188 -25.840 -29.438 1.00 38.56 594 PRO A N 1
ATOM 4703 C CA . PRO A 1 594 ? 7.727 -24.509 -29.036 1.00 38.56 594 PRO A CA 1
ATOM 4704 C C . PRO A 1 594 ? 8.107 -24.201 -27.579 1.00 38.56 594 PRO A C 1
ATOM 4706 O O . PRO A 1 594 ? 8.164 -25.130 -26.759 1.00 38.56 594 PRO A O 1
ATOM 4709 N N . PRO A 1 595 ? 8.385 -22.924 -27.248 1.00 39.41 595 PRO A N 1
ATOM 4710 C CA . PRO A 1 595 ? 8.851 -22.549 -25.922 1.00 39.41 595 PRO A CA 1
ATOM 4711 C C . PRO A 1 595 ? 7.849 -23.014 -24.855 1.00 39.41 595 PRO A C 1
ATOM 4713 O O . PRO A 1 595 ? 6.637 -22.891 -25.057 1.00 39.41 595 PRO A O 1
ATOM 4716 N N . PRO A 1 596 ? 8.317 -23.564 -23.718 1.00 34.56 596 PRO A N 1
ATOM 4717 C CA . PRO A 1 596 ? 7.420 -23.862 -22.611 1.00 34.56 596 PRO A CA 1
ATOM 4718 C C . PRO A 1 596 ? 6.738 -22.560 -22.155 1.00 34.56 596 PRO A C 1
ATOM 4720 O O . PRO A 1 596 ? 7.377 -21.505 -22.190 1.00 34.56 596 PRO A O 1
ATOM 4723 N N . PRO A 1 597 ? 5.467 -22.604 -21.715 1.00 33.88 597 PRO A N 1
ATOM 4724 C CA . PRO A 1 597 ? 4.794 -21.414 -21.208 1.00 33.88 597 PRO A CA 1
ATOM 4725 C C . PRO A 1 597 ? 5.616 -20.813 -20.063 1.00 33.88 597 PRO A C 1
ATOM 4727 O O . PRO A 1 597 ? 5.992 -21.552 -19.149 1.00 33.88 597 PRO A O 1
ATOM 4730 N N . LEU A 1 598 ? 5.889 -19.500 -20.165 1.00 43.09 598 LEU A N 1
ATOM 4731 C CA . LEU A 1 598 ? 6.759 -18.689 -19.296 1.00 43.09 598 LEU A CA 1
ATOM 4732 C C . LEU A 1 598 ? 6.918 -19.309 -17.906 1.00 43.09 598 LEU A C 1
ATOM 4734 O O . LEU A 1 598 ? 5.948 -19.354 -17.139 1.00 43.09 598 LEU A O 1
ATOM 4738 N N . CYS A 1 599 ? 8.115 -19.839 -17.620 1.00 36.88 599 CYS A N 1
ATOM 4739 C CA . CYS A 1 599 ? 8.302 -20.797 -16.536 1.00 36.88 599 CYS A CA 1
ATOM 4740 C C . CYS A 1 599 ? 7.726 -20.266 -15.216 1.00 36.88 599 CYS A C 1
ATOM 4742 O O . CYS A 1 599 ? 7.890 -19.092 -14.883 1.00 36.88 599 CYS A O 1
ATOM 4744 N N . GLY A 1 600 ? 7.049 -21.125 -14.445 1.00 35.81 600 GLY A N 1
ATOM 4745 C CA . GLY A 1 600 ? 6.215 -20.714 -13.304 1.00 35.81 600 GLY A CA 1
ATOM 4746 C C . GLY A 1 600 ? 6.923 -19.892 -12.217 1.00 35.81 600 GLY A C 1
ATOM 4747 O O . GLY A 1 600 ? 6.251 -19.259 -11.412 1.00 35.81 600 GLY A O 1
ATOM 4748 N N . CYS A 1 601 ? 8.259 -19.843 -12.220 1.00 34.16 601 CYS A N 1
ATOM 4749 C CA . CYS A 1 601 ? 9.086 -18.959 -11.398 1.00 34.16 601 CYS A CA 1
ATOM 4750 C C . CYS A 1 601 ? 9.191 -17.497 -11.897 1.00 34.16 601 CYS A C 1
ATOM 4752 O O . CYS A 1 601 ? 9.880 -16.700 -11.260 1.00 34.16 601 CYS A O 1
ATOM 4754 N N . LEU A 1 602 ? 8.528 -17.140 -13.005 1.00 37.69 602 LEU A N 1
ATOM 4755 C CA . LEU A 1 602 ? 8.436 -15.782 -13.567 1.00 37.69 602 LEU A CA 1
ATOM 4756 C C . LEU A 1 602 ? 7.008 -15.218 -13.568 1.00 37.69 602 LEU A C 1
ATOM 4758 O O . LEU A 1 602 ? 6.863 -14.024 -13.322 1.00 37.69 602 LEU A O 1
ATOM 4762 N N . ARG A 1 603 ? 5.969 -16.072 -13.584 1.00 38.75 603 ARG A N 1
ATOM 4763 C CA . ARG A 1 603 ? 4.618 -15.714 -13.078 1.00 38.75 603 ARG A CA 1
ATOM 4764 C C . ARG A 1 603 ? 4.628 -15.215 -11.620 1.00 38.75 603 ARG A C 1
ATOM 4766 O O . ARG A 1 603 ? 3.656 -14.650 -11.143 1.00 38.75 603 ARG A O 1
ATOM 4773 N N . VAL A 1 604 ? 5.733 -15.446 -10.914 1.00 36.69 604 VAL A N 1
ATOM 4774 C CA . VAL A 1 604 ? 6.069 -14.920 -9.581 1.00 36.69 604 VAL A CA 1
ATOM 4775 C C . VAL A 1 604 ? 6.348 -13.420 -9.595 1.00 36.69 604 VAL A C 1
ATOM 4777 O O . VAL A 1 604 ? 6.121 -12.753 -8.598 1.00 36.69 604 VAL A O 1
ATOM 4780 N N . ALA A 1 605 ? 6.871 -12.893 -10.700 1.00 33.16 605 ALA A N 1
ATOM 4781 C CA . ALA A 1 605 ? 7.293 -11.503 -10.835 1.00 33.16 605 ALA A CA 1
ATOM 4782 C C . ALA A 1 605 ? 6.362 -10.687 -11.752 1.00 33.16 605 ALA A C 1
ATOM 4784 O O . ALA A 1 605 ? 6.610 -9.509 -11.975 1.00 33.16 605 ALA A O 1
ATOM 4785 N N . GLN A 1 606 ? 5.301 -11.305 -12.277 1.00 36.84 606 GLN A N 1
ATOM 4786 C CA . GLN A 1 606 ? 4.363 -10.720 -13.236 1.00 36.84 606 GLN A CA 1
ATOM 4787 C C . GLN A 1 606 ? 2.966 -10.554 -12.612 1.00 36.84 606 GLN A C 1
ATOM 4789 O O . GLN A 1 606 ? 2.577 -11.326 -11.737 1.00 36.84 606 GLN A O 1
ATOM 4794 N N . SER A 1 607 ? 2.215 -9.569 -13.117 1.00 28.86 607 SER A N 1
ATOM 4795 C CA . SER A 1 607 ? 0.769 -9.363 -12.916 1.00 28.86 607 SER A CA 1
ATOM 4796 C C . SER A 1 607 ? 0.280 -8.866 -11.529 1.00 28.86 607 SER A C 1
ATOM 4798 O O . SER A 1 607 ? 0.327 -9.558 -10.509 1.00 28.86 607 SER A O 1
ATOM 4800 N N . PRO A 1 608 ? -0.344 -7.672 -11.458 1.00 26.11 608 PRO A N 1
ATOM 4801 C CA . PRO A 1 608 ? -1.632 -7.502 -10.775 1.00 26.11 608 PRO A CA 1
ATOM 4802 C C . PRO A 1 608 ? -2.725 -8.357 -11.459 1.00 26.11 608 PRO A C 1
ATOM 4804 O O . PRO A 1 608 ? -2.577 -8.702 -12.628 1.00 26.11 608 PRO A O 1
ATOM 4807 N N . PRO A 1 609 ? -3.826 -8.722 -10.781 1.00 28.36 609 PRO A N 1
ATOM 4808 C CA . PRO A 1 609 ? -4.810 -9.638 -11.357 1.00 28.36 609 PRO A CA 1
ATOM 4809 C C . PRO A 1 609 ? -5.668 -8.985 -12.455 1.00 28.36 609 PRO A C 1
ATOM 4811 O O . PRO A 1 609 ? -6.480 -8.109 -12.170 1.00 28.36 609 PRO A O 1
ATOM 4814 N N . ALA A 1 610 ? -5.558 -9.485 -13.689 1.00 28.03 610 ALA A N 1
ATOM 4815 C CA . ALA A 1 610 ? -6.541 -9.254 -14.759 1.00 28.03 610 ALA A CA 1
ATOM 4816 C C . ALA A 1 610 ? -7.646 -10.338 -14.802 1.00 28.03 610 ALA A C 1
ATOM 4818 O O . ALA A 1 610 ? -8.725 -10.123 -15.350 1.00 28.03 610 ALA A O 1
ATOM 4819 N N . ALA A 1 611 ? -7.409 -11.501 -14.183 1.00 25.33 611 ALA A N 1
ATOM 4820 C CA . ALA A 1 611 ? -8.313 -12.656 -14.179 1.00 25.33 611 ALA A CA 1
ATOM 4821 C C . ALA A 1 611 ? -9.463 -12.531 -13.154 1.00 25.33 611 ALA A C 1
ATOM 4823 O O . ALA A 1 611 ? -9.665 -13.415 -12.325 1.00 25.33 611 ALA A O 1
ATOM 4824 N N . LEU A 1 612 ? -10.200 -11.415 -13.179 1.00 25.41 612 LEU A N 1
ATOM 4825 C CA . LEU A 1 612 ? -11.314 -11.161 -12.253 1.00 25.41 612 LEU A CA 1
ATOM 4826 C C . LEU A 1 612 ? -12.494 -10.411 -12.907 1.00 25.41 612 LEU A C 1
ATOM 4828 O O . LEU A 1 612 ? -13.097 -9.532 -12.295 1.00 25.41 612 LEU A O 1
ATOM 4832 N N . ARG A 1 613 ? -12.823 -10.743 -14.170 1.00 27.88 613 ARG A N 1
ATOM 4833 C CA . ARG A 1 613 ? -14.029 -10.225 -14.860 1.00 27.88 613 ARG A CA 1
ATOM 4834 C C . ARG A 1 613 ? -14.559 -11.066 -16.039 1.00 27.88 613 ARG A C 1
ATOM 4836 O O . ARG A 1 613 ? -15.077 -10.512 -16.999 1.00 27.88 613 ARG A O 1
ATOM 4843 N N . ALA A 1 614 ? -14.470 -12.398 -15.955 1.00 27.69 614 ALA A N 1
ATOM 4844 C CA . ALA A 1 614 ? -15.123 -13.317 -16.904 1.00 27.69 614 ALA A CA 1
ATOM 4845 C C . ALA A 1 614 ? -15.368 -14.719 -16.299 1.00 27.69 614 ALA A C 1
ATOM 4847 O O . ALA A 1 614 ? -14.889 -15.723 -16.817 1.00 27.69 614 ALA A O 1
ATOM 4848 N N . ALA A 1 615 ? -16.091 -14.792 -15.177 1.00 23.30 615 ALA A N 1
ATOM 4849 C CA . ALA A 1 615 ? -16.554 -16.056 -14.599 1.00 23.30 615 ALA A CA 1
ATOM 4850 C C . ALA A 1 615 ? -18.046 -15.950 -14.257 1.00 23.30 615 ALA A C 1
ATOM 4852 O O . ALA A 1 615 ? -18.474 -14.995 -13.610 1.00 23.30 615 ALA A O 1
ATOM 4853 N N . ASN A 1 616 ? -18.828 -16.919 -14.733 1.00 25.70 616 ASN A N 1
ATOM 4854 C CA . ASN A 1 616 ? -20.269 -17.022 -14.497 1.00 25.70 616 ASN A CA 1
ATOM 4855 C C . ASN A 1 616 ? -20.524 -17.252 -12.986 1.00 25.70 616 ASN A C 1
ATOM 4857 O O . ASN A 1 616 ? -19.736 -17.972 -12.372 1.00 25.70 616 ASN A O 1
ATOM 4861 N N . PRO A 1 617 ? -21.588 -16.719 -12.351 1.00 26.50 617 PRO A N 1
ATOM 4862 C CA . PRO A 1 617 ? -21.802 -16.848 -10.901 1.00 26.50 617 PRO A CA 1
ATOM 4863 C C . PRO A 1 617 ? -22.355 -18.230 -10.488 1.00 26.50 617 PRO A C 1
ATOM 4865 O O . PRO A 1 617 ? -23.230 -18.337 -9.632 1.00 26.50 617 PRO A O 1
ATOM 4868 N N . SER A 1 618 ? -21.876 -19.305 -11.116 1.00 26.56 618 SER A N 1
ATOM 4869 C CA . SER A 1 618 ? -22.266 -20.688 -10.831 1.00 26.56 618 SER A CA 1
ATOM 4870 C C . SER A 1 618 ? -21.086 -21.648 -11.032 1.00 26.56 618 SER A C 1
ATOM 4872 O O . SER A 1 618 ? -20.344 -21.523 -11.998 1.00 26.56 618 SER A O 1
ATOM 4874 N N . GLN A 1 619 ? -20.978 -22.614 -10.109 1.00 24.33 619 GLN A N 1
ATOM 4875 C CA . GLN A 1 619 ? -19.953 -23.668 -9.987 1.00 24.33 619 GLN A CA 1
ATOM 4876 C C . GLN A 1 619 ? -18.542 -23.232 -9.518 1.00 24.33 619 GLN A C 1
ATOM 4878 O O . GLN A 1 619 ? -17.800 -22.582 -10.251 1.00 24.33 619 GLN A O 1
ATOM 4883 N N . PRO A 1 620 ? -18.128 -23.659 -8.307 1.00 29.33 620 PRO A N 1
ATOM 4884 C CA . PRO A 1 620 ? -16.733 -23.700 -7.886 1.00 29.33 620 PRO A CA 1
ATOM 4885 C C . PRO A 1 620 ? -16.165 -25.126 -7.998 1.00 29.33 620 PRO A C 1
ATOM 4887 O O . PRO A 1 620 ? -16.715 -26.048 -7.402 1.00 29.33 620 PRO A O 1
ATOM 4890 N N . GLU A 1 621 ? -15.008 -25.298 -8.638 1.00 25.00 621 GLU A N 1
ATOM 4891 C CA . GLU A 1 621 ? -14.149 -26.463 -8.382 1.00 25.00 621 GLU A CA 1
ATOM 4892 C C . GLU A 1 621 ? -12.707 -26.045 -8.085 1.00 25.00 621 GLU A C 1
ATOM 4894 O O . GLU A 1 621 ? -12.170 -25.065 -8.604 1.00 25.00 621 GLU A O 1
ATOM 4899 N N . MET A 1 622 ? -12.106 -26.786 -7.159 1.00 25.34 622 MET A N 1
ATOM 4900 C CA . MET A 1 622 ? -10.839 -26.498 -6.501 1.00 25.34 622 MET A CA 1
ATOM 4901 C C . MET A 1 622 ? -10.252 -27.843 -6.081 1.00 25.34 622 MET A C 1
ATOM 4903 O O . MET A 1 622 ? -10.916 -28.596 -5.373 1.00 25.34 622 MET A O 1
ATOM 4907 N N . VAL A 1 623 ? -9.015 -28.145 -6.481 1.00 24.58 623 VAL A N 1
ATOM 4908 C CA . VAL A 1 623 ? -8.345 -29.383 -6.051 1.00 24.58 623 VAL A CA 1
ATOM 4909 C C . VAL A 1 623 ? -8.058 -29.294 -4.551 1.00 24.58 623 VAL A C 1
ATOM 4911 O O . VAL A 1 623 ? -7.169 -28.554 -4.119 1.00 24.58 623 VAL A O 1
ATOM 4914 N N . ASP A 1 624 ? -8.841 -30.021 -3.756 1.00 25.44 624 ASP A N 1
ATOM 4915 C CA . ASP A 1 624 ? -8.714 -30.033 -2.302 1.00 25.44 624 ASP A CA 1
ATOM 4916 C C . ASP A 1 624 ? -7.424 -30.734 -1.846 1.00 25.44 624 ASP A C 1
ATOM 4918 O O . ASP A 1 624 ? -7.003 -31.757 -2.384 1.00 25.44 624 ASP A O 1
ATOM 4922 N N . THR A 1 625 ? -6.794 -30.164 -0.820 1.00 26.28 625 THR A N 1
ATOM 4923 C CA . THR A 1 625 ? -5.630 -30.730 -0.121 1.00 26.28 625 THR A CA 1
ATOM 4924 C C . THR A 1 625 ? -5.738 -30.584 1.407 1.00 26.28 625 THR A C 1
ATOM 4926 O O . THR A 1 625 ? -4.729 -30.494 2.110 1.00 26.28 625 THR A O 1
ATOM 4929 N N . GLY A 1 626 ? -6.962 -30.564 1.951 1.00 26.00 626 GLY A N 1
ATOM 4930 C CA . GLY A 1 626 ? -7.314 -30.995 3.316 1.00 26.00 626 GLY A CA 1
ATOM 4931 C C . GLY A 1 626 ? -6.809 -30.163 4.505 1.00 26.00 626 GLY A C 1
ATOM 4932 O O . GLY A 1 626 ? -7.294 -30.330 5.620 1.00 26.00 626 GLY A O 1
ATOM 4933 N N . ARG A 1 627 ? -5.852 -29.244 4.318 1.00 31.80 627 ARG A N 1
ATOM 4934 C CA . ARG A 1 627 ? -5.241 -28.451 5.407 1.00 31.80 627 ARG A CA 1
ATOM 4935 C C . ARG A 1 627 ? -5.855 -27.066 5.623 1.00 31.80 627 ARG A C 1
ATOM 4937 O O . ARG A 1 627 ? -5.571 -26.433 6.636 1.00 31.80 627 ARG A O 1
ATOM 4944 N N . ARG A 1 628 ? -6.708 -26.578 4.714 1.00 33.41 628 ARG A N 1
ATOM 4945 C CA . ARG A 1 628 ? -7.271 -25.214 4.797 1.00 33.41 628 ARG A CA 1
ATOM 4946 C C . ARG A 1 628 ? -8.387 -25.030 5.834 1.00 33.41 628 ARG A C 1
ATOM 4948 O O . ARG A 1 628 ? -8.699 -23.888 6.149 1.00 33.41 628 ARG A O 1
ATOM 4955 N N . SER A 1 629 ? -8.909 -26.098 6.444 1.00 34.72 629 SER A N 1
ATOM 4956 C CA . SER A 1 629 ? -10.032 -26.035 7.404 1.00 34.72 629 SER A CA 1
ATOM 4957 C C . SER A 1 629 ? -9.780 -25.215 8.687 1.00 34.72 629 SER A C 1
ATOM 4959 O O . SER A 1 629 ? -10.724 -24.982 9.437 1.00 34.72 629 SER A O 1
ATOM 4961 N N . ARG A 1 630 ? -8.543 -24.773 8.964 1.00 40.66 630 ARG A N 1
ATOM 4962 C CA . ARG A 1 630 ? -8.215 -23.828 10.057 1.00 40.66 630 ARG A CA 1
ATOM 4963 C C . ARG A 1 630 ? -7.661 -22.477 9.574 1.00 40.66 630 ARG A C 1
ATOM 4965 O O . ARG A 1 630 ? -7.441 -21.584 10.381 1.00 40.66 630 ARG A O 1
ATOM 4972 N N . ALA A 1 631 ? -7.446 -22.299 8.270 1.00 38.22 631 ALA A N 1
ATOM 4973 C CA . ALA A 1 631 ? -6.699 -21.170 7.701 1.00 38.22 631 ALA A CA 1
ATOM 4974 C C . ALA A 1 631 ? -7.555 -19.915 7.411 1.00 38.22 631 ALA A C 1
ATOM 4976 O O . ALA A 1 631 ? -7.130 -19.045 6.657 1.00 38.22 631 ALA A O 1
ATOM 4977 N N . ALA A 1 632 ? -8.773 -19.832 7.961 1.00 42.00 632 ALA A N 1
ATOM 4978 C CA . ALA A 1 632 ? -9.759 -18.800 7.616 1.00 42.00 632 ALA A CA 1
ATOM 4979 C C . ALA A 1 632 ? -10.510 -18.200 8.826 1.00 42.00 632 ALA A C 1
ATOM 4981 O O . ALA A 1 632 ? -11.599 -17.653 8.661 1.00 42.00 632 ALA A O 1
ATOM 4982 N N . ALA A 1 633 ? -9.949 -18.269 10.036 1.00 55.59 633 ALA A N 1
ATOM 4983 C CA . ALA A 1 633 ? -10.433 -17.461 11.161 1.00 55.59 633 ALA A CA 1
ATOM 4984 C C . ALA A 1 633 ? -10.005 -15.988 10.987 1.00 55.59 633 ALA A C 1
ATOM 4986 O O . ALA A 1 633 ? -8.885 -15.721 10.536 1.00 55.59 633 ALA A O 1
ATOM 4987 N N . SER A 1 634 ? -10.866 -15.026 11.353 1.00 66.56 634 SER A N 1
ATOM 4988 C CA . SER A 1 634 ? -10.505 -13.594 11.389 1.00 66.56 634 SER A CA 1
ATOM 4989 C C . SER A 1 634 ? -9.417 -13.325 12.441 1.00 66.56 634 SER A C 1
ATOM 4991 O O . SER A 1 634 ? -9.099 -14.203 13.242 1.00 66.56 634 SER A O 1
ATOM 4993 N N . ALA A 1 635 ? -8.835 -12.119 12.478 1.00 68.88 635 ALA A N 1
ATOM 4994 C CA . ALA A 1 635 ? -7.935 -11.744 13.580 1.00 68.88 635 ALA A CA 1
ATOM 4995 C C . ALA A 1 635 ? -8.630 -11.924 14.948 1.00 68.88 635 ALA A C 1
ATOM 4997 O O . ALA A 1 635 ? -8.039 -12.485 15.868 1.00 68.88 635 ALA A O 1
ATOM 4998 N N . VAL A 1 636 ? -9.921 -11.573 15.010 1.00 76.69 636 VAL A N 1
ATOM 4999 C CA . VAL A 1 636 ? -10.820 -11.801 16.149 1.00 76.69 636 VAL A CA 1
ATOM 5000 C C . VAL A 1 636 ? -10.988 -13.280 16.461 1.00 76.69 636 VAL A C 1
ATOM 5002 O O . VAL A 1 636 ? -10.695 -13.683 17.577 1.00 76.69 636 VAL A O 1
ATOM 5005 N N . GLY A 1 637 ? -11.396 -14.103 15.489 1.00 75.19 637 GLY A N 1
ATOM 5006 C CA . GLY A 1 637 ? -11.601 -15.539 15.703 1.00 75.19 637 GLY A CA 1
ATOM 5007 C C . GLY A 1 637 ? -10.321 -16.254 16.143 1.00 75.19 637 GLY A C 1
ATOM 5008 O O . GLY A 1 637 ? -10.367 -17.137 16.994 1.00 75.19 637 GLY A O 1
ATOM 5009 N N . ARG A 1 638 ? -9.149 -15.821 15.649 1.00 75.56 638 ARG A N 1
ATOM 5010 C CA . ARG A 1 638 ? -7.846 -16.315 16.127 1.00 75.56 638 ARG A CA 1
ATOM 5011 C C . ARG A 1 638 ? -7.551 -15.882 17.563 1.00 75.56 638 ARG A C 1
ATOM 5013 O O . ARG A 1 638 ? -7.086 -16.716 18.333 1.00 75.56 638 ARG A O 1
ATOM 5020 N N . ALA A 1 639 ? -7.813 -14.627 17.930 1.00 79.19 639 ALA A N 1
ATOM 5021 C CA . ALA A 1 639 ? -7.622 -14.140 19.297 1.00 79.19 639 ALA A CA 1
ATOM 5022 C C . ALA A 1 639 ? -8.592 -14.815 20.286 1.00 79.19 639 ALA A C 1
ATOM 5024 O O . ALA A 1 639 ? -8.157 -15.297 21.326 1.00 79.19 639 ALA A O 1
ATOM 5025 N N . ALA A 1 640 ? -9.875 -14.922 19.929 1.00 79.62 640 ALA A N 1
ATOM 5026 C CA . ALA A 1 640 ? -10.920 -15.568 20.719 1.00 79.62 640 ALA A CA 1
ATOM 5027 C C . ALA A 1 640 ? -10.643 -17.065 20.933 1.00 79.62 640 ALA A C 1
ATOM 5029 O O . ALA A 1 640 ? -10.667 -17.533 22.069 1.00 79.62 640 ALA A O 1
ATOM 5030 N N . ALA A 1 641 ? -10.274 -17.807 19.882 1.00 77.81 641 ALA A N 1
ATOM 5031 C CA . ALA A 1 641 ? -9.872 -19.206 20.021 1.00 77.81 641 ALA A CA 1
ATOM 5032 C C . ALA A 1 641 ? -8.623 -19.369 20.912 1.00 77.81 641 ALA A C 1
ATOM 5034 O O . ALA A 1 641 ? -8.554 -20.302 21.707 1.00 77.81 641 ALA A O 1
ATOM 5035 N N . ARG A 1 642 ? -7.662 -18.437 20.837 1.00 80.12 642 ARG A N 1
ATOM 5036 C CA . ARG A 1 642 ? -6.410 -18.458 21.620 1.00 80.12 642 ARG A CA 1
ATOM 5037 C C . ARG A 1 642 ? -6.536 -18.116 23.090 1.00 80.12 642 ARG A C 1
ATOM 5039 O O . ARG A 1 642 ? -5.586 -18.338 23.840 1.00 80.12 642 ARG A O 1
ATOM 5046 N N . LEU A 1 643 ? -7.693 -17.643 23.526 1.00 82.19 643 LEU A N 1
ATOM 5047 C CA . LEU A 1 643 ? -8.017 -17.605 24.947 1.00 82.19 643 LEU A CA 1
ATOM 5048 C C . LEU A 1 643 ? -7.972 -19.022 25.548 1.00 82.19 643 LEU A C 1
ATOM 5050 O O . LEU A 1 643 ? -7.529 -19.177 26.678 1.00 82.19 643 LEU A O 1
ATOM 5054 N N . ALA A 1 644 ? -8.301 -20.058 24.763 1.00 80.25 644 ALA A N 1
ATOM 5055 C CA . ALA A 1 644 ? -8.152 -21.467 25.138 1.00 80.25 644 ALA A CA 1
ATOM 5056 C C . ALA A 1 644 ? -6.698 -21.999 25.090 1.00 80.25 644 ALA A C 1
ATOM 5058 O O . ALA A 1 644 ? -6.472 -23.177 25.366 1.00 80.25 644 ALA A O 1
ATOM 5059 N N . SER A 1 645 ? -5.703 -21.183 24.712 1.00 79.94 645 SER A N 1
ATOM 5060 C CA . SER A 1 645 ? -4.323 -21.653 24.534 1.00 79.94 645 SER A CA 1
ATOM 5061 C C . SER A 1 645 ? -3.669 -22.035 25.863 1.00 79.94 645 SER A C 1
ATOM 5063 O O . SER A 1 645 ? -3.682 -21.265 26.825 1.00 79.94 645 SER A O 1
ATOM 5065 N N . SER A 1 646 ? -2.978 -23.178 25.884 1.00 77.25 646 SER A N 1
ATOM 5066 C CA . SER A 1 646 ? -2.149 -23.612 27.020 1.00 77.25 646 SER A CA 1
ATOM 5067 C C . SER A 1 646 ? -0.869 -22.783 27.204 1.00 77.25 646 SER A C 1
ATOM 5069 O O . SER A 1 646 ? -0.145 -22.958 28.184 1.00 77.25 646 SER A O 1
ATOM 5071 N N . ARG A 1 647 ? -0.561 -21.858 26.283 1.00 79.06 647 ARG A N 1
ATOM 5072 C CA . ARG A 1 647 ? 0.555 -20.915 26.422 1.00 79.06 647 ARG A CA 1
ATOM 5073 C C . ARG A 1 647 ? 0.062 -19.589 26.994 1.00 79.06 647 ARG A C 1
ATOM 5075 O O . ARG A 1 647 ? -0.368 -18.715 26.241 1.00 79.06 647 ARG A O 1
ATOM 5082 N N . ALA A 1 648 ? 0.240 -19.395 28.302 1.00 79.00 648 ALA A N 1
ATOM 5083 C CA . ALA A 1 648 ? -0.129 -18.162 29.007 1.00 79.00 648 ALA A CA 1
ATOM 5084 C C . ALA A 1 648 ? 0.289 -16.845 28.295 1.00 79.00 648 ALA A C 1
ATOM 5086 O O . ALA A 1 648 ? -0.540 -15.939 28.231 1.00 79.00 648 ALA A O 1
ATOM 5087 N N . PRO A 1 649 ? 1.479 -16.712 27.659 1.00 79.50 649 PRO A N 1
ATOM 5088 C CA . PRO A 1 649 ? 1.822 -15.497 26.906 1.00 79.50 649 PRO A CA 1
ATOM 5089 C C . PRO A 1 649 ? 0.960 -15.252 25.656 1.00 79.50 649 PRO A C 1
ATOM 5091 O O . PRO A 1 649 ? 0.714 -14.102 25.307 1.00 79.50 649 PRO A O 1
ATOM 5094 N N . ILE A 1 650 ? 0.490 -16.307 24.979 1.00 80.50 650 ILE A N 1
ATOM 5095 C CA . ILE A 1 650 ? -0.425 -16.193 23.829 1.00 80.50 650 ILE A CA 1
ATOM 5096 C C . ILE A 1 650 ? -1.831 -15.843 24.327 1.00 80.50 650 ILE A C 1
ATOM 5098 O O . ILE A 1 650 ? -2.465 -14.942 23.776 1.00 80.50 650 ILE A O 1
ATOM 5102 N N . ARG A 1 651 ? -2.281 -16.509 25.398 1.00 84.94 651 ARG A N 1
ATOM 5103 C CA . ARG A 1 651 ? -3.563 -16.276 26.079 1.00 84.94 651 ARG A CA 1
ATOM 5104 C C . ARG A 1 651 ? -3.695 -14.817 26.542 1.00 84.94 651 ARG A C 1
ATOM 5106 O O . ARG A 1 651 ? -4.607 -14.113 26.111 1.00 84.94 651 ARG A O 1
ATOM 5113 N N . ALA A 1 652 ? -2.715 -14.324 27.303 1.00 84.00 652 ALA A N 1
ATOM 5114 C CA . ALA A 1 652 ? -2.667 -12.945 27.793 1.00 84.00 652 ALA A CA 1
ATOM 5115 C C . ALA A 1 652 ? -2.539 -11.903 26.666 1.00 84.00 652 ALA A C 1
ATOM 5117 O O . ALA A 1 652 ? -3.228 -10.886 26.692 1.00 84.00 652 ALA A O 1
ATOM 5118 N N . ALA A 1 653 ? -1.704 -12.151 25.648 1.00 82.94 653 ALA A N 1
ATOM 5119 C CA . ALA A 1 653 ? -1.569 -11.229 24.518 1.00 82.94 653 ALA A CA 1
ATOM 5120 C C . ALA A 1 653 ? -2.847 -11.146 23.665 1.00 82.94 653 ALA A C 1
ATOM 5122 O O . ALA A 1 653 ? -3.182 -10.068 23.174 1.00 82.94 653 ALA A O 1
ATOM 5123 N N . SER A 1 654 ? -3.581 -12.255 23.524 1.00 85.00 654 SER A N 1
ATOM 5124 C CA . SER A 1 654 ? -4.857 -12.294 22.800 1.00 85.00 654 SER A CA 1
ATOM 5125 C C . SER A 1 654 ? -5.951 -11.534 23.552 1.00 85.00 654 SER A C 1
ATOM 5127 O O . SER A 1 654 ? -6.646 -10.727 22.939 1.00 85.00 654 SER A O 1
ATOM 5129 N N . LEU A 1 655 ? -6.046 -11.702 24.879 1.00 87.12 655 LEU A N 1
ATOM 5130 C CA . LEU A 1 655 ? -6.947 -10.908 25.723 1.00 87.12 655 LEU A CA 1
ATOM 5131 C C . LEU A 1 655 ? -6.615 -9.409 25.645 1.00 87.12 655 LEU A C 1
ATOM 5133 O O . LEU A 1 655 ? -7.487 -8.608 25.322 1.00 87.12 655 LEU A O 1
ATOM 5137 N N . ALA A 1 656 ? -5.345 -9.037 25.828 1.00 84.88 656 ALA A N 1
ATOM 5138 C CA . ALA A 1 656 ? -4.910 -7.643 25.736 1.00 84.88 656 ALA A CA 1
ATOM 5139 C C . ALA A 1 656 ? -5.158 -7.029 24.343 1.00 84.88 656 ALA A C 1
ATOM 5141 O O . ALA A 1 656 ? -5.439 -5.837 24.241 1.00 84.88 656 ALA A O 1
ATOM 5142 N N . TRP A 1 657 ? -5.093 -7.819 23.261 1.00 82.00 657 TRP A N 1
ATOM 5143 C CA . TRP A 1 657 ? -5.470 -7.345 21.924 1.00 82.00 657 TRP A CA 1
ATOM 5144 C C . TRP A 1 657 ? -6.969 -7.054 21.817 1.00 82.00 657 TRP A C 1
ATOM 5146 O O . TRP A 1 657 ? -7.337 -6.010 21.276 1.00 82.00 657 TRP A O 1
ATOM 5156 N N . LEU A 1 658 ? -7.823 -7.940 22.341 1.00 83.31 658 LEU A N 1
ATOM 5157 C CA . LEU A 1 658 ? -9.273 -7.731 22.374 1.00 83.31 658 LEU A CA 1
ATOM 5158 C C . LEU A 1 658 ? -9.619 -6.478 23.192 1.00 83.31 658 LEU A C 1
ATOM 5160 O O . LEU A 1 658 ? -10.339 -5.618 22.696 1.00 83.31 658 LEU A O 1
ATOM 5164 N N . GLU A 1 659 ? -9.050 -6.330 24.391 1.00 84.69 659 GLU A N 1
ATOM 5165 C CA . GLU A 1 659 ? -9.282 -5.184 25.285 1.00 84.69 659 GLU A CA 1
ATOM 5166 C C . GLU A 1 659 ? -8.809 -3.852 24.673 1.00 84.69 659 GLU A C 1
ATOM 5168 O O . GLU A 1 659 ? -9.562 -2.879 24.655 1.00 84.69 659 GLU A O 1
ATOM 5173 N N . VAL A 1 660 ? -7.597 -3.799 24.102 1.00 77.81 660 VAL A N 1
ATOM 5174 C CA . VAL A 1 660 ? -7.077 -2.582 23.445 1.00 77.81 660 VAL A CA 1
ATOM 5175 C C . VAL A 1 660 ? -7.860 -2.243 22.174 1.00 77.81 660 VAL A C 1
ATOM 5177 O O . VAL A 1 660 ? -8.079 -1.065 21.895 1.00 77.81 660 VAL A O 1
ATOM 5180 N N . THR A 1 661 ? -8.313 -3.243 21.414 1.00 74.62 661 THR A N 1
ATOM 5181 C CA . THR A 1 661 ? -9.160 -3.019 20.231 1.00 74.62 661 THR A CA 1
ATOM 5182 C C . THR A 1 661 ? -10.531 -2.484 20.652 1.00 74.62 661 THR A C 1
ATOM 5184 O O . THR A 1 661 ? -10.963 -1.467 20.120 1.00 74.62 661 THR A O 1
ATOM 5187 N N . ALA A 1 662 ? -11.162 -3.081 21.666 1.00 75.38 662 ALA A N 1
ATOM 5188 C CA . ALA A 1 662 ? -12.461 -2.665 22.201 1.00 75.38 662 ALA A CA 1
ATOM 5189 C C . ALA A 1 662 ? -12.453 -1.239 22.779 1.00 75.38 662 ALA A C 1
ATOM 5191 O O . ALA A 1 662 ? -13.466 -0.548 22.730 1.00 75.38 662 ALA A O 1
ATOM 5192 N N . ALA A 1 663 ? -11.316 -0.793 23.323 1.00 66.75 663 ALA A N 1
ATOM 5193 C CA . ALA A 1 663 ? -11.168 0.531 23.923 1.00 66.75 663 ALA A CA 1
ATOM 5194 C C . ALA A 1 663 ? -10.725 1.640 22.947 1.00 66.75 663 ALA A C 1
ATOM 5196 O O . ALA A 1 663 ? -10.799 2.813 23.306 1.00 66.75 663 ALA A O 1
ATOM 5197 N N . ARG A 1 664 ? -10.202 1.306 21.754 1.00 61.47 664 ARG A N 1
ATOM 5198 C CA . ARG A 1 664 ? -9.548 2.290 20.857 1.00 61.47 664 ARG A CA 1
ATOM 5199 C C . ARG A 1 664 ? -9.899 2.195 19.376 1.00 61.47 664 ARG A C 1
ATOM 5201 O O . ARG A 1 664 ? -9.474 3.054 18.608 1.00 61.47 664 ARG A O 1
ATOM 5208 N N . ARG A 1 665 ? -10.605 1.156 18.939 1.00 62.78 665 ARG A N 1
ATOM 5209 C CA . ARG A 1 665 ? -10.924 0.926 17.526 1.00 62.78 665 ARG A CA 1
ATOM 5210 C C . ARG A 1 665 ? -12.424 0.792 17.314 1.00 62.78 665 ARG A C 1
ATOM 5212 O O . ARG A 1 665 ? -13.195 0.618 18.248 1.00 62.78 665 ARG A O 1
ATOM 5219 N N . ASP A 1 666 ? -12.804 0.866 16.046 1.00 59.78 666 ASP A N 1
ATOM 5220 C CA . ASP A 1 666 ? -14.127 0.475 15.585 1.00 59.78 666 ASP A CA 1
ATOM 5221 C C . ASP A 1 666 ? -14.458 -0.971 16.020 1.00 59.78 666 ASP A C 1
ATOM 5223 O O . ASP A 1 666 ? -13.689 -1.883 15.690 1.00 59.78 666 ASP A O 1
ATOM 5227 N N . PRO A 1 667 ? -15.585 -1.212 16.714 1.00 67.50 667 PRO A N 1
ATOM 5228 C CA . PRO A 1 667 ? -16.049 -2.547 17.064 1.00 67.50 667 PRO A CA 1
ATOM 5229 C C . PRO A 1 667 ? -16.278 -3.492 15.876 1.00 67.50 667 PRO A C 1
ATOM 5231 O O . PRO A 1 667 ? -16.292 -4.704 16.081 1.00 67.50 667 PRO A O 1
ATOM 5234 N N . GLU A 1 668 ? -16.394 -3.014 14.632 1.00 65.12 668 GLU A N 1
ATOM 5235 C CA . GLU A 1 668 ? -16.379 -3.907 13.458 1.00 65.12 668 GLU A CA 1
ATOM 5236 C C . GLU A 1 668 ? -15.061 -4.706 13.353 1.00 65.12 668 GLU A C 1
ATOM 5238 O O . GLU A 1 668 ? -15.076 -5.866 12.937 1.00 65.12 668 GLU A O 1
ATOM 5243 N N . HIS A 1 669 ? -13.936 -4.180 13.862 1.00 68.25 669 HIS A N 1
ATOM 5244 C CA . HIS A 1 669 ? -12.684 -4.941 14.010 1.00 68.25 669 HIS A CA 1
ATOM 5245 C C . HIS A 1 669 ? -12.752 -6.071 15.051 1.00 68.25 669 HIS A C 1
ATOM 5247 O O . HIS A 1 669 ? -11.801 -6.846 15.146 1.00 68.25 669 HIS A O 1
ATOM 5253 N N . LEU A 1 670 ? -13.840 -6.175 15.822 1.00 76.69 670 LEU A N 1
ATOM 5254 C CA . LEU A 1 670 ? -14.131 -7.253 16.771 1.00 76.69 670 LEU A CA 1
ATOM 5255 C C . LEU A 1 670 ? -15.296 -8.150 16.325 1.00 76.69 670 LEU A C 1
ATOM 5257 O O . LEU A 1 670 ? -15.748 -8.987 17.105 1.00 76.69 670 LEU A O 1
ATOM 5261 N N . ALA A 1 671 ? -15.751 -8.042 15.073 1.00 78.31 671 ALA A N 1
ATOM 5262 C CA . ALA A 1 671 ? -16.774 -8.927 14.526 1.00 78.31 671 ALA A CA 1
ATOM 5263 C C . ALA A 1 671 ? -16.299 -10.396 14.426 1.00 78.31 671 ALA A C 1
ATOM 5265 O O . ALA A 1 671 ? -15.294 -10.730 13.781 1.00 78.31 671 ALA A O 1
ATOM 5266 N N . LEU A 1 672 ? -17.064 -11.288 15.054 1.00 79.38 672 LEU A N 1
ATOM 5267 C CA . LEU A 1 672 ? -16.956 -12.742 14.932 1.00 79.38 672 LEU A CA 1
ATOM 5268 C C . LEU A 1 672 ? -17.628 -13.216 13.634 1.00 79.38 672 LEU A C 1
ATOM 5270 O O . LEU A 1 672 ? -18.577 -12.605 13.146 1.00 79.38 672 LEU A O 1
ATOM 5274 N N . ARG A 1 673 ? -17.175 -14.346 13.083 1.00 75.62 673 ARG A N 1
ATOM 5275 C CA . ARG A 1 673 ? -17.789 -14.983 11.901 1.00 75.62 673 ARG A CA 1
ATOM 5276 C C . ARG A 1 673 ? -19.020 -15.821 12.253 1.00 75.62 673 ARG A C 1
ATOM 5278 O O . ARG A 1 673 ? -19.794 -16.172 11.368 1.00 75.62 673 ARG A O 1
ATOM 5285 N N . GLY A 1 674 ? -19.175 -16.170 13.527 1.00 78.75 674 GLY A N 1
ATOM 5286 C CA . GLY A 1 674 ? -20.274 -16.968 14.061 1.00 78.75 674 GLY A CA 1
ATOM 5287 C C . GLY A 1 674 ? -19.906 -17.605 15.406 1.00 78.75 674 GLY A C 1
ATOM 5288 O O . GLY A 1 674 ? -18.790 -17.414 15.893 1.00 78.75 674 GLY A O 1
ATOM 5289 N N . PRO A 1 675 ? -20.806 -18.402 16.008 1.00 81.19 675 PRO A N 1
ATOM 5290 C CA . PRO A 1 675 ? -20.599 -18.987 17.339 1.00 81.19 675 PRO A CA 1
ATOM 5291 C C . PRO A 1 675 ? -19.380 -19.923 17.438 1.00 81.19 675 PRO A C 1
ATOM 5293 O O . PRO A 1 675 ? -18.813 -20.099 18.516 1.00 81.19 675 PRO A O 1
ATOM 5296 N N . GLY A 1 676 ? -18.931 -20.493 16.314 1.00 77.69 676 GLY A N 1
ATOM 5297 C CA . GLY A 1 676 ? -17.757 -21.371 16.261 1.00 77.69 676 GLY A CA 1
ATOM 5298 C C . GLY A 1 676 ? -16.442 -20.708 16.693 1.00 77.69 676 GLY A C 1
ATOM 5299 O O . GLY A 1 676 ? -15.575 -21.406 17.215 1.00 77.69 676 GLY A O 1
ATOM 5300 N N . ASP A 1 677 ? -16.309 -19.382 16.554 1.00 77.25 677 ASP A N 1
ATOM 5301 C CA . ASP A 1 677 ? -15.118 -18.639 17.004 1.00 77.25 677 ASP A CA 1
ATOM 5302 C C . ASP A 1 677 ? -14.988 -18.608 18.547 1.00 77.25 677 ASP A C 1
ATOM 5304 O O . ASP A 1 677 ? -13.888 -18.442 19.071 1.00 77.25 677 ASP A O 1
ATOM 5308 N N . LEU A 1 678 ? -16.096 -18.798 19.282 1.00 82.12 678 LEU A N 1
ATOM 5309 C CA . LEU A 1 678 ? -16.145 -18.816 20.754 1.00 82.12 678 LEU A CA 1
ATOM 5310 C C . LEU A 1 678 ? -16.174 -20.226 21.359 1.00 82.12 678 LEU A C 1
ATOM 5312 O O . LEU A 1 678 ? -15.846 -20.400 22.534 1.00 82.12 678 LEU A O 1
ATOM 5316 N N . ALA A 1 679 ? -16.549 -21.243 20.580 1.00 79.81 679 ALA A N 1
ATOM 5317 C CA . ALA A 1 679 ? -16.788 -22.595 21.087 1.00 79.81 679 ALA A CA 1
ATOM 5318 C C . ALA A 1 679 ? -15.575 -23.199 21.826 1.00 79.81 679 ALA A C 1
ATOM 5320 O O . ALA A 1 679 ? -15.750 -23.893 22.825 1.00 79.81 679 ALA A O 1
ATOM 5321 N N . ALA A 1 680 ? -14.349 -22.904 21.376 1.00 72.69 680 ALA A N 1
ATOM 5322 C CA . ALA A 1 680 ? -13.124 -23.411 21.998 1.00 72.69 680 ALA A CA 1
ATOM 5323 C C . ALA A 1 680 ? -12.848 -22.804 23.388 1.00 72.69 680 ALA A C 1
ATOM 5325 O O . ALA A 1 680 ? -12.498 -23.540 24.308 1.00 72.69 680 ALA A O 1
ATOM 5326 N N . VAL A 1 681 ? -13.030 -21.488 23.562 1.00 78.69 681 VAL A N 1
ATOM 5327 C CA . VAL A 1 681 ? -12.796 -20.821 24.857 1.00 78.69 681 VAL A CA 1
ATOM 5328 C C . VAL A 1 681 ? -13.896 -21.138 25.868 1.00 78.69 681 VAL A C 1
ATOM 5330 O O . VAL A 1 681 ? -13.589 -21.402 27.027 1.00 78.69 681 VAL A O 1
ATOM 5333 N N . LEU A 1 682 ? -15.157 -21.221 25.431 1.00 83.38 682 LEU A N 1
ATOM 5334 C CA . LEU A 1 682 ? -16.263 -21.646 26.296 1.00 83.38 682 LEU A CA 1
ATOM 5335 C C . LEU A 1 682 ? -16.092 -23.105 26.751 1.00 83.38 682 LEU A C 1
ATOM 5337 O O . LEU A 1 682 ? -16.308 -23.413 27.919 1.00 83.38 682 LEU A O 1
ATOM 5341 N N . ALA A 1 683 ? -15.642 -24.002 25.866 1.00 81.81 683 ALA A N 1
ATOM 5342 C CA . ALA A 1 683 ? -15.327 -25.379 26.246 1.00 81.81 683 ALA A CA 1
ATOM 5343 C C . ALA A 1 683 ? -14.146 -25.468 27.231 1.00 81.81 683 ALA A C 1
ATOM 5345 O O . ALA A 1 683 ? -14.213 -26.253 28.174 1.00 81.81 683 ALA A O 1
ATOM 5346 N N . ALA A 1 684 ? -13.096 -24.658 27.049 1.00 75.94 684 ALA A N 1
ATOM 5347 C CA . ALA A 1 684 ? -11.948 -24.619 27.957 1.00 75.94 684 ALA A CA 1
ATOM 5348 C C . ALA A 1 684 ? -12.327 -24.105 29.357 1.00 75.94 684 ALA A C 1
ATOM 5350 O O . ALA A 1 684 ? -12.008 -24.758 30.346 1.00 75.94 684 ALA A O 1
ATOM 5351 N N . ALA A 1 685 ? -13.075 -22.999 29.443 1.00 77.81 685 ALA A N 1
ATOM 5352 C CA . ALA A 1 685 ? -13.542 -22.455 30.718 1.00 77.81 685 ALA A CA 1
ATOM 5353 C C . ALA A 1 685 ? -14.439 -23.451 31.478 1.00 77.81 685 ALA A C 1
ATOM 5355 O O . ALA A 1 685 ? -14.239 -23.683 32.666 1.00 77.81 685 ALA A O 1
ATOM 5356 N N . ARG A 1 686 ? -15.368 -24.123 30.781 1.00 83.44 686 ARG A N 1
ATOM 5357 C CA . ARG A 1 686 ? -16.224 -25.170 31.373 1.00 83.44 686 ARG A CA 1
ATOM 5358 C C . ARG A 1 686 ? -15.445 -26.409 31.819 1.00 83.44 686 ARG A C 1
ATOM 5360 O O . ARG A 1 686 ? -15.840 -27.045 32.787 1.00 83.44 686 ARG A O 1
ATOM 5367 N N . ALA A 1 687 ? -14.345 -26.748 31.145 1.00 81.19 687 ALA A N 1
ATOM 5368 C CA . ALA A 1 687 ? -13.459 -27.841 31.551 1.00 81.19 687 ALA A CA 1
ATOM 5369 C C . ALA A 1 687 ? -12.591 -27.498 32.780 1.00 81.19 687 ALA A C 1
ATOM 5371 O O . ALA A 1 687 ? -12.065 -28.410 33.414 1.00 81.19 687 ALA A O 1
ATOM 5372 N N . ALA A 1 688 ? -12.458 -26.212 33.123 1.00 72.19 688 ALA A N 1
ATOM 5373 C CA . ALA A 1 688 ? -11.775 -25.739 34.326 1.00 72.19 688 ALA A CA 1
ATOM 5374 C C . ALA A 1 688 ? -12.705 -25.567 35.546 1.00 72.19 688 ALA A C 1
ATOM 5376 O O . ALA A 1 688 ? -12.211 -25.294 36.641 1.00 72.19 688 ALA A O 1
ATOM 5377 N N . ALA A 1 689 ? -14.022 -25.740 35.393 1.00 71.25 689 ALA A N 1
ATOM 5378 C CA . ALA A 1 689 ? -14.965 -25.706 36.510 1.00 71.25 689 ALA A CA 1
ATOM 5379 C C . ALA A 1 689 ? -14.695 -26.855 37.504 1.00 71.25 689 ALA A C 1
ATOM 5381 O O . ALA A 1 689 ? -14.425 -27.990 37.104 1.00 71.25 689 ALA A O 1
ATOM 5382 N N . GLY A 1 690 ? -14.748 -26.565 38.803 1.00 69.00 690 GLY A N 1
ATOM 5383 C CA . GLY A 1 690 ? -14.347 -27.478 39.874 1.00 69.00 690 GLY A CA 1
ATOM 5384 C C . GLY A 1 690 ? -12.829 -27.637 40.035 1.00 69.00 690 GLY A C 1
ATOM 5385 O O . GLY A 1 690 ? -12.390 -28.547 40.739 1.00 69.00 690 GLY A O 1
ATOM 5386 N N . THR A 1 691 ? -12.015 -26.787 39.396 1.00 80.31 691 THR A N 1
ATOM 5387 C CA . THR A 1 691 ? -10.544 -26.806 39.503 1.00 80.31 691 THR A CA 1
ATOM 5388 C C . THR A 1 691 ? -10.000 -25.522 40.130 1.00 80.31 691 THR A C 1
ATOM 5390 O O . THR A 1 691 ? -10.674 -24.497 40.180 1.00 80.31 691 THR A O 1
ATOM 5393 N N . ALA A 1 692 ? -8.733 -25.543 40.551 1.00 76.00 692 ALA A N 1
ATOM 5394 C CA . ALA A 1 692 ? -8.051 -24.351 41.060 1.00 76.00 692 ALA A CA 1
ATOM 5395 C C . ALA A 1 692 ? -7.899 -23.214 40.020 1.00 76.00 692 ALA A C 1
ATOM 5397 O O . ALA A 1 692 ? -7.616 -22.084 40.412 1.00 76.00 692 ALA A O 1
ATOM 5398 N N . GLU A 1 693 ? -8.092 -23.480 38.719 1.00 76.69 693 GLU A N 1
ATOM 5399 C CA . GLU A 1 693 ? -8.056 -22.449 37.669 1.00 76.69 693 GLU A CA 1
ATOM 5400 C C . GLU A 1 693 ? -9.425 -21.781 37.418 1.00 76.69 693 GLU A C 1
ATOM 5402 O O . GLU A 1 693 ? -9.487 -20.815 36.658 1.00 76.69 693 GLU A O 1
ATOM 5407 N N . GLU A 1 694 ? -10.523 -22.251 38.030 1.00 79.88 694 GLU A N 1
ATOM 5408 C CA . GLU A 1 694 ? -11.896 -21.800 37.719 1.00 79.88 694 GLU A CA 1
ATOM 5409 C C . GLU A 1 694 ? -12.055 -20.271 37.788 1.00 79.88 694 GLU A C 1
ATOM 5411 O O . GLU A 1 694 ? -12.623 -19.661 36.881 1.00 79.88 694 GLU A O 1
ATOM 5416 N N . ALA A 1 695 ? -11.480 -19.633 38.812 1.00 76.88 695 ALA A N 1
ATOM 5417 C CA . ALA A 1 695 ? -11.523 -18.182 38.979 1.00 76.88 695 ALA A CA 1
ATOM 5418 C C . ALA A 1 695 ? -10.706 -17.414 37.916 1.00 76.88 695 ALA A C 1
ATOM 5420 O O . ALA A 1 695 ? -11.136 -16.343 37.484 1.00 76.88 695 ALA A O 1
ATOM 5421 N N . GLU A 1 696 ? -9.565 -17.954 37.456 1.00 81.44 696 GLU A N 1
ATOM 5422 C CA . GLU A 1 696 ? -8.780 -17.341 36.368 1.00 81.44 696 GLU A CA 1
ATOM 5423 C C . GLU A 1 696 ? -9.560 -17.413 35.050 1.00 81.44 696 GLU A C 1
ATOM 5425 O O . GLU A 1 696 ? -9.670 -16.415 34.335 1.00 81.44 696 GLU A O 1
ATOM 5430 N N . TRP A 1 697 ? -10.157 -18.570 34.748 1.00 82.06 697 TRP A N 1
ATOM 5431 C CA . TRP A 1 697 ? -10.966 -18.755 33.543 1.00 82.06 697 TRP A CA 1
ATOM 5432 C C . TRP A 1 697 ? -12.255 -17.930 33.562 1.00 82.06 697 TRP A C 1
ATOM 5434 O O . TRP A 1 697 ? -12.617 -17.381 32.521 1.00 82.06 697 TRP A O 1
ATOM 5444 N N . ALA A 1 698 ? -12.912 -17.782 34.716 1.00 81.44 698 ALA A N 1
ATOM 5445 C CA . ALA A 1 698 ? -14.088 -16.927 34.868 1.00 81.44 698 ALA A CA 1
ATOM 5446 C C . ALA A 1 698 ? -13.762 -15.444 34.613 1.00 81.44 698 ALA A C 1
ATOM 5448 O O . ALA A 1 698 ? -14.474 -14.787 33.850 1.00 81.44 698 ALA A O 1
ATOM 5449 N N . GLU A 1 699 ? -12.665 -14.917 35.177 1.00 85.56 699 GLU A N 1
ATOM 5450 C CA . GLU A 1 699 ? -12.216 -13.548 34.883 1.00 85.56 699 GLU A CA 1
ATOM 5451 C C . GLU A 1 699 ? -11.850 -13.382 33.404 1.00 85.56 699 GLU A C 1
ATOM 5453 O O . GLU A 1 699 ? -12.340 -12.466 32.737 1.00 85.56 699 GLU A O 1
ATOM 5458 N N . LEU A 1 700 ? -11.008 -14.270 32.877 1.00 85.88 700 LEU A N 1
ATOM 5459 C CA . LEU A 1 700 ? -10.517 -14.207 31.504 1.00 85.88 700 LEU A CA 1
ATOM 5460 C C . LEU A 1 700 ? -11.660 -14.255 30.487 1.00 85.88 700 LEU A C 1
ATOM 5462 O O . LEU A 1 700 ? -11.674 -13.465 29.538 1.00 85.88 700 LEU A O 1
ATOM 5466 N N . LEU A 1 701 ? -12.628 -15.153 30.688 1.00 86.50 701 LEU A N 1
ATOM 5467 C CA . LEU A 1 701 ? -13.794 -15.278 29.823 1.00 86.50 701 LEU A CA 1
ATOM 5468 C C . LEU A 1 701 ? -14.684 -14.036 29.917 1.00 86.50 701 LEU A C 1
ATOM 5470 O O . LEU A 1 701 ? -15.057 -13.487 28.881 1.00 86.50 701 LEU A O 1
ATOM 5474 N N . ALA A 1 702 ? -14.991 -13.551 31.123 1.00 88.19 702 ALA A N 1
ATOM 5475 C CA . ALA A 1 702 ? -15.831 -12.369 31.299 1.00 88.19 702 ALA A CA 1
ATOM 5476 C C . ALA A 1 702 ? -15.203 -11.113 30.668 1.00 88.19 702 ALA A C 1
ATOM 5478 O O . ALA A 1 702 ? -15.898 -10.347 29.995 1.00 88.19 702 ALA A O 1
ATOM 5479 N N . ARG A 1 703 ? -13.885 -10.921 30.815 1.00 90.12 703 ARG A N 1
ATOM 5480 C CA . ARG A 1 703 ? -13.131 -9.825 30.180 1.00 90.12 703 ARG A CA 1
ATOM 5481 C C . ARG A 1 703 ? -13.132 -9.932 28.656 1.00 90.12 703 ARG A C 1
ATOM 5483 O O . ARG A 1 703 ? -13.439 -8.953 27.976 1.00 90.12 703 ARG A O 1
ATOM 5490 N N . ALA A 1 704 ? -12.875 -11.121 28.113 1.00 88.69 704 ALA A N 1
ATOM 5491 C CA . ALA A 1 704 ? -12.909 -11.360 26.672 1.00 88.69 704 ALA A CA 1
ATOM 5492 C C . ALA A 1 704 ? -14.302 -11.152 26.059 1.00 88.69 704 ALA A C 1
ATOM 5494 O O . ALA A 1 704 ? -14.430 -10.492 25.026 1.00 88.69 704 ALA A O 1
ATOM 5495 N N . LEU A 1 705 ? -15.351 -11.680 26.699 1.00 90.44 705 LEU A N 1
ATOM 5496 C CA . LEU A 1 705 ? -16.733 -11.483 26.265 1.00 90.44 705 LEU A CA 1
ATOM 5497 C C . LEU A 1 705 ? -17.131 -10.004 26.356 1.00 90.44 705 LEU A C 1
ATOM 5499 O O . LEU A 1 705 ? -17.760 -9.510 25.429 1.00 90.44 705 LEU A O 1
ATOM 5503 N N . CYS A 1 706 ? -16.694 -9.271 27.385 1.00 90.50 706 CYS A N 1
ATOM 5504 C CA . CYS A 1 706 ? -16.933 -7.829 27.498 1.00 90.50 706 CYS A CA 1
ATOM 5505 C C . CYS A 1 706 ? -16.234 -7.015 26.401 1.00 90.50 706 CYS A C 1
ATOM 5507 O O . CYS A 1 706 ? -16.801 -6.037 25.916 1.00 90.50 706 CYS A O 1
ATOM 5509 N N . ALA A 1 707 ? -15.024 -7.401 25.989 1.00 87.06 707 ALA A N 1
ATOM 5510 C CA . ALA A 1 707 ? -14.341 -6.764 24.865 1.00 87.06 707 ALA A CA 1
ATOM 5511 C C . ALA A 1 707 ? -15.101 -7.016 23.548 1.00 87.06 707 ALA A C 1
ATOM 5513 O O . ALA A 1 707 ? -15.401 -6.079 22.805 1.00 87.06 707 ALA A O 1
ATOM 5514 N N . LEU A 1 708 ? -15.496 -8.269 23.295 1.00 88.00 708 LEU A N 1
ATOM 5515 C CA . LEU A 1 708 ? -16.281 -8.668 22.119 1.00 88.00 708 LEU A CA 1
ATOM 5516 C C . LEU A 1 708 ? -17.705 -8.082 22.112 1.00 88.00 708 LEU A C 1
ATOM 5518 O O . LEU A 1 708 ? -18.259 -7.853 21.038 1.00 88.00 708 LEU A O 1
ATOM 5522 N N . ALA A 1 709 ? -18.273 -7.784 23.282 1.00 86.88 709 ALA A N 1
ATOM 5523 C CA . ALA A 1 709 ? -19.569 -7.128 23.461 1.00 86.88 709 ALA A CA 1
ATOM 5524 C C . ALA A 1 709 ? -19.583 -5.641 23.066 1.00 86.88 709 ALA A C 1
ATOM 5526 O O . ALA A 1 709 ? -20.639 -5.016 23.095 1.00 86.88 709 ALA A O 1
ATOM 5527 N N . THR A 1 710 ? -18.452 -5.052 22.668 1.00 82.62 710 THR A N 1
ATOM 5528 C CA . THR A 1 710 ? -18.480 -3.729 22.021 1.00 82.62 710 THR A CA 1
ATOM 5529 C C . THR A 1 710 ? -19.069 -3.790 20.609 1.00 82.62 710 THR A C 1
ATOM 5531 O O . THR A 1 710 ? -19.618 -2.796 20.140 1.00 82.62 710 THR A O 1
ATOM 5534 N N . ALA A 1 711 ? -19.001 -4.945 19.935 1.00 80.88 711 ALA A N 1
ATOM 5535 C CA . ALA A 1 711 ? -19.429 -5.118 18.549 1.00 80.88 711 ALA A CA 1
ATOM 5536 C C . ALA A 1 711 ? -20.902 -5.565 18.453 1.00 80.88 711 ALA A C 1
ATOM 5538 O O . ALA A 1 711 ? -21.210 -6.711 18.795 1.00 80.88 711 ALA A O 1
ATOM 5539 N N . PRO A 1 712 ? -21.831 -4.743 17.915 1.00 80.19 712 PRO A N 1
ATOM 5540 C CA . PRO A 1 712 ? -23.254 -5.097 17.843 1.00 80.19 712 PRO A CA 1
ATOM 5541 C C . PRO A 1 712 ? -23.532 -6.404 17.087 1.00 80.19 712 PRO A C 1
ATOM 5543 O O . PRO A 1 712 ? -24.420 -7.166 17.469 1.00 80.19 712 PRO A O 1
ATOM 5546 N N . ALA A 1 713 ? -22.726 -6.697 16.061 1.00 80.06 713 ALA A N 1
ATOM 5547 C CA . ALA A 1 713 ? -22.801 -7.921 15.263 1.00 80.06 713 ALA A CA 1
ATOM 5548 C C . ALA A 1 713 ? -22.526 -9.212 16.063 1.00 80.06 713 ALA A C 1
ATOM 5550 O O . ALA A 1 713 ? -22.950 -10.286 15.641 1.00 80.06 713 ALA A O 1
ATOM 5551 N N . ASN A 1 714 ? -21.868 -9.131 17.227 1.00 87.94 714 ASN A N 1
ATOM 5552 C CA . ASN A 1 714 ? -21.542 -10.305 18.039 1.00 87.94 714 ASN A CA 1
ATOM 5553 C C . ASN A 1 714 ? -22.713 -10.809 18.893 1.00 87.94 714 ASN A C 1
ATOM 5555 O O . ASN A 1 714 ? -22.680 -11.967 19.308 1.00 87.94 714 ASN A O 1
ATOM 5559 N N . ARG A 1 715 ? -23.758 -9.997 19.140 1.00 88.50 715 ARG A N 1
ATOM 5560 C CA . ARG A 1 715 ? -24.877 -10.368 20.034 1.00 88.50 715 ARG A CA 1
ATOM 5561 C C . ARG A 1 715 ? -25.503 -11.736 19.694 1.00 88.50 715 ARG A C 1
ATOM 5563 O O . ARG A 1 715 ? -25.651 -12.528 20.625 1.00 88.50 715 ARG A O 1
ATOM 5570 N N . PRO A 1 716 ? -25.816 -12.076 18.422 1.00 86.94 716 PRO A N 1
ATOM 5571 C CA . PRO A 1 716 ? -26.307 -13.409 18.080 1.00 86.94 716 PRO A CA 1
ATOM 5572 C C . PRO A 1 716 ? -25.243 -14.482 18.330 1.00 86.94 716 PRO A C 1
ATOM 5574 O O . PRO A 1 716 ? -25.497 -15.418 19.076 1.00 86.94 716 PRO A O 1
ATOM 5577 N N . ALA A 1 717 ? -24.023 -14.302 17.810 1.00 86.31 717 ALA A N 1
ATOM 5578 C CA . ALA A 1 717 ? -22.946 -15.291 17.900 1.00 86.31 717 ALA A CA 1
ATOM 5579 C C . ALA A 1 717 ? -22.550 -15.651 19.347 1.00 86.31 717 ALA A C 1
ATOM 5581 O O . ALA A 1 717 ? -22.265 -16.813 19.626 1.00 86.31 717 ALA A O 1
ATOM 5582 N N . MET A 1 718 ? -22.564 -14.688 20.275 1.00 90.06 718 MET A N 1
ATOM 5583 C CA . MET A 1 718 ? -22.287 -14.922 21.700 1.00 90.06 718 MET A CA 1
ATOM 5584 C C . MET A 1 718 ? -23.378 -15.769 22.370 1.00 90.06 718 MET A C 1
ATOM 5586 O O . MET A 1 718 ? -23.077 -16.667 23.157 1.00 90.06 718 MET A O 1
ATOM 5590 N N . LEU A 1 719 ? -24.647 -15.509 22.045 1.00 89.81 719 LEU A N 1
ATOM 5591 C CA . LEU A 1 719 ? -25.787 -16.249 22.588 1.00 89.81 719 LEU A CA 1
ATOM 5592 C C . LEU A 1 719 ? -25.965 -17.619 21.912 1.00 89.81 719 LEU A C 1
ATOM 5594 O O . LEU A 1 719 ? -26.315 -18.582 22.588 1.00 89.81 719 LEU A O 1
ATOM 5598 N N . ASP A 1 720 ? -25.661 -17.733 20.619 1.00 87.81 720 ASP A N 1
ATOM 5599 C CA . ASP A 1 720 ? -25.685 -18.984 19.846 1.00 87.81 720 ASP A CA 1
ATOM 5600 C C . ASP A 1 720 ? -24.531 -19.924 20.237 1.00 87.81 720 ASP A C 1
ATOM 5602 O O . ASP A 1 720 ? -24.688 -21.142 20.213 1.00 87.81 720 ASP A O 1
ATOM 5606 N N . ALA A 1 721 ? -23.383 -19.375 20.657 1.00 86.50 721 ALA A N 1
ATOM 5607 C CA . ALA A 1 721 ? -22.307 -20.136 21.301 1.00 86.50 721 ALA A CA 1
ATOM 5608 C C . ALA A 1 721 ? -22.668 -20.558 22.740 1.00 86.50 721 ALA A C 1
ATOM 5610 O O . ALA A 1 721 ? -21.968 -21.362 23.358 1.00 86.50 721 ALA A O 1
ATOM 5611 N N . GLY A 1 722 ? -23.768 -20.016 23.273 1.00 88.94 722 GLY A N 1
ATOM 5612 C CA . GLY A 1 722 ? -24.272 -20.307 24.603 1.00 88.94 722 GLY A CA 1
ATOM 5613 C C . GLY A 1 722 ? -23.432 -19.697 25.718 1.00 88.94 722 GLY A C 1
ATOM 5614 O O . GLY A 1 722 ? -23.281 -20.360 26.730 1.00 88.94 722 GLY A O 1
ATOM 5615 N N . ALA A 1 723 ? -22.891 -18.482 25.558 1.00 89.31 723 ALA A N 1
ATOM 5616 C CA . ALA A 1 723 ? -22.077 -17.810 26.584 1.00 89.31 723 ALA A CA 1
ATOM 5617 C C . ALA A 1 723 ? -22.876 -17.291 27.804 1.00 89.31 723 ALA A C 1
ATOM 5619 O O . ALA A 1 723 ? -22.297 -16.794 28.768 1.00 89.31 723 ALA A O 1
ATOM 5620 N N . LEU A 1 724 ? -24.214 -17.349 27.757 1.00 89.94 724 LEU A N 1
ATOM 5621 C CA . LEU A 1 724 ? -25.087 -16.787 28.793 1.00 89.94 724 LEU A CA 1
ATOM 5622 C C . LEU A 1 724 ? -24.933 -17.462 30.176 1.00 89.94 724 LEU A C 1
ATOM 5624 O O . LEU A 1 724 ? -24.803 -16.724 31.151 1.00 89.94 724 LEU A O 1
ATOM 5628 N N . PRO A 1 725 ? -24.895 -18.806 30.310 1.00 87.88 725 PRO A N 1
ATOM 5629 C CA . PRO A 1 725 ? -24.704 -19.452 31.609 1.00 87.88 725 PRO A CA 1
ATOM 5630 C C . PRO A 1 725 ? -23.333 -19.147 32.221 1.00 87.88 725 PRO A C 1
ATOM 5632 O O . PRO A 1 725 ? -23.238 -18.958 33.429 1.00 87.88 725 PRO A O 1
ATOM 5635 N N . ASP A 1 726 ? -22.286 -19.042 31.397 1.00 86.44 726 ASP A N 1
ATOM 5636 C CA . ASP A 1 726 ? -20.924 -18.744 31.857 1.00 86.44 726 ASP A CA 1
ATOM 5637 C C . ASP A 1 726 ? -20.805 -17.297 32.364 1.00 86.44 726 ASP A C 1
ATOM 5639 O O . ASP A 1 726 ? -20.114 -17.038 33.346 1.00 86.44 726 ASP A O 1
ATOM 5643 N N . LEU A 1 727 ? -21.534 -16.355 31.751 1.00 88.31 727 LEU A N 1
ATOM 5644 C CA . LEU A 1 727 ? -21.659 -14.977 32.243 1.00 88.31 727 LEU A CA 1
ATOM 5645 C C . LEU A 1 727 ? -22.408 -14.894 33.580 1.00 88.31 727 LEU A C 1
ATOM 5647 O O . LEU A 1 727 ? -22.051 -14.070 34.419 1.00 88.31 727 LEU A O 1
ATOM 5651 N N . CYS A 1 728 ? -23.422 -15.737 33.796 1.00 87.62 728 CYS A N 1
ATOM 5652 C CA . CYS A 1 728 ? -24.090 -15.841 35.094 1.00 87.62 728 CYS A CA 1
ATOM 5653 C C . CYS A 1 728 ? -23.147 -16.437 36.153 1.00 87.62 728 CYS A C 1
ATOM 5655 O O . CYS A 1 728 ? -22.962 -15.830 37.203 1.00 87.62 728 CYS A O 1
ATOM 5657 N N . ALA A 1 729 ? -22.457 -17.540 35.843 1.00 82.88 729 ALA A N 1
ATOM 5658 C CA . ALA A 1 729 ? -21.464 -18.135 36.740 1.00 82.88 729 ALA A CA 1
ATOM 5659 C C . ALA A 1 729 ? -20.338 -17.147 37.109 1.00 82.88 729 ALA A C 1
ATOM 5661 O O . ALA A 1 729 ? -19.952 -17.056 38.272 1.00 82.88 729 ALA A O 1
ATOM 5662 N N . ALA A 1 730 ? -19.864 -16.337 36.155 1.00 83.06 730 ALA A N 1
ATOM 5663 C CA . ALA A 1 730 ? -18.859 -15.298 36.395 1.00 83.06 730 ALA A CA 1
ATOM 5664 C C . ALA A 1 730 ? -19.353 -14.124 37.270 1.00 83.06 730 ALA A C 1
ATOM 5666 O O . ALA A 1 730 ? -18.531 -13.442 37.885 1.00 83.06 730 ALA A O 1
ATOM 5667 N N . LEU A 1 731 ? -20.669 -13.880 37.355 1.00 82.12 731 LEU A N 1
ATOM 5668 C CA . LEU A 1 731 ? -21.254 -12.963 38.343 1.00 82.12 731 LEU A CA 1
ATOM 5669 C C . LEU A 1 731 ? -21.370 -13.603 39.728 1.00 82.12 731 LEU A C 1
ATOM 5671 O O . LEU A 1 731 ? -21.124 -12.924 40.727 1.00 82.12 731 LEU A O 1
ATOM 5675 N N . ASP A 1 732 ? -21.732 -14.881 39.798 1.00 77.12 732 ASP A N 1
ATOM 5676 C CA . ASP A 1 732 ? -21.983 -15.583 41.059 1.00 77.12 732 ASP A CA 1
ATOM 5677 C C . ASP A 1 732 ? -20.667 -15.977 41.775 1.00 77.12 732 ASP A C 1
ATOM 5679 O O . ASP A 1 732 ? -20.595 -15.942 43.004 1.00 77.12 732 ASP A O 1
ATOM 5683 N N . ALA A 1 733 ? -19.582 -16.231 41.032 1.00 70.25 733 ALA A N 1
ATOM 5684 C CA . ALA A 1 733 ? -18.280 -16.690 41.540 1.00 70.25 733 ALA A CA 1
ATOM 5685 C C . ALA A 1 733 ? -17.656 -15.804 42.656 1.00 70.25 733 ALA A C 1
ATOM 5687 O O . ALA A 1 733 ? -17.461 -14.600 42.456 1.00 70.25 733 ALA A O 1
ATOM 5688 N N . PRO A 1 734 ? -17.277 -16.355 43.825 1.00 62.22 734 PRO A N 1
ATOM 5689 C CA . PRO A 1 734 ? -16.596 -15.610 44.888 1.00 62.22 734 PRO A CA 1
ATOM 5690 C C . PRO A 1 734 ? -15.054 -15.734 44.817 1.00 62.22 734 PRO A C 1
ATOM 5692 O O . PRO A 1 734 ? -14.552 -16.824 44.557 1.00 62.22 734 PRO A O 1
ATOM 5695 N N . PRO A 1 735 ? -14.259 -14.688 45.129 1.00 57.34 735 PRO A N 1
ATOM 5696 C CA . PRO A 1 735 ? -14.535 -13.251 45.123 1.00 57.34 735 PRO A CA 1
ATOM 5697 C C . PRO A 1 735 ? -13.759 -12.540 43.985 1.00 57.34 735 PRO A C 1
ATOM 5699 O O . PRO A 1 735 ? -13.125 -11.505 44.193 1.00 57.34 735 PRO A O 1
ATOM 5702 N N . ALA A 1 736 ? -13.772 -13.099 42.768 1.00 56.41 736 ALA A N 1
ATOM 5703 C CA . ALA A 1 736 ? -13.017 -12.586 41.618 1.00 56.41 736 ALA A CA 1
ATOM 5704 C C . ALA A 1 736 ? -13.641 -11.306 41.013 1.00 56.41 736 ALA A C 1
ATOM 5706 O O . ALA A 1 736 ? -14.326 -11.342 39.990 1.00 56.41 736 ALA A O 1
ATOM 5707 N N . TRP A 1 737 ? -13.397 -10.146 41.633 1.00 61.06 737 TRP A N 1
ATOM 5708 C CA . TRP A 1 737 ? -13.927 -8.843 41.188 1.00 61.06 737 TRP A CA 1
ATOM 5709 C C . TRP A 1 737 ? -13.610 -8.497 39.722 1.00 61.06 737 TRP A C 1
ATOM 5711 O O . TRP A 1 737 ? -14.430 -7.850 39.066 1.00 61.06 737 TRP A O 1
ATOM 5721 N N . GLY A 1 738 ? -12.477 -8.968 39.188 1.00 69.56 738 GLY A N 1
ATOM 5722 C CA . GLY A 1 738 ? -12.104 -8.790 37.782 1.00 69.56 738 GLY A CA 1
ATOM 5723 C C . GLY A 1 738 ? -13.042 -9.486 36.787 1.00 69.56 738 GLY A C 1
ATOM 5724 O O . GLY A 1 738 ? -13.157 -9.027 35.654 1.00 69.56 738 GLY A O 1
ATOM 5725 N N . ALA A 1 739 ? -13.783 -10.521 37.204 1.00 78.31 739 ALA A N 1
ATOM 5726 C CA . ALA A 1 739 ? -14.811 -11.170 36.388 1.00 78.31 739 ALA A CA 1
ATOM 5727 C C . ALA A 1 739 ? -16.141 -10.395 36.381 1.00 78.31 739 ALA A C 1
ATOM 5729 O O . ALA A 1 739 ? -16.795 -10.256 35.343 1.00 78.31 739 ALA A O 1
ATOM 5730 N N . LYS A 1 740 ? -16.541 -9.857 37.540 1.00 83.94 740 LYS A N 1
ATOM 5731 C CA . LYS A 1 740 ? -17.918 -9.394 37.776 1.00 83.94 740 LYS A CA 1
ATOM 5732 C C . LYS A 1 740 ? -18.297 -8.142 36.984 1.00 83.94 740 LYS A C 1
ATOM 5734 O O . LYS A 1 740 ? -19.361 -8.109 36.366 1.00 83.94 740 LYS A O 1
ATOM 5739 N N . ALA A 1 741 ? -17.435 -7.124 36.945 1.00 83.88 741 ALA A N 1
ATOM 5740 C CA . ALA A 1 741 ? -17.732 -5.895 36.200 1.00 83.88 741 ALA A CA 1
ATOM 5741 C C . ALA A 1 741 ? -17.790 -6.118 34.666 1.00 83.88 741 ALA A C 1
ATOM 5743 O O . ALA A 1 741 ? -18.731 -5.627 34.034 1.00 83.88 741 ALA A O 1
ATOM 5744 N N . PRO A 1 742 ? -16.875 -6.891 34.042 1.00 88.12 742 PRO A N 1
ATOM 5745 C CA . PRO A 1 742 ? -17.008 -7.319 32.646 1.00 88.12 742 PRO A CA 1
ATOM 5746 C C . PRO A 1 742 ? -18.246 -8.185 32.361 1.00 88.12 742 PRO A C 1
ATOM 5748 O O . PRO A 1 742 ? -18.926 -7.957 31.356 1.00 88.12 742 PRO A O 1
ATOM 5751 N N . ALA A 1 743 ? -18.594 -9.129 33.244 1.00 89.31 743 ALA A N 1
ATOM 5752 C CA . ALA A 1 743 ? -19.795 -9.952 33.083 1.00 89.31 743 ALA A CA 1
ATOM 5753 C C . ALA A 1 743 ? -21.076 -9.097 33.103 1.00 89.31 743 ALA A C 1
ATOM 5755 O O . ALA A 1 743 ? -21.917 -9.223 32.209 1.00 89.31 743 ALA A O 1
ATOM 5756 N N . ALA A 1 744 ? -21.180 -8.147 34.040 1.00 88.62 744 ALA A N 1
ATOM 5757 C CA . ALA A 1 744 ? -22.285 -7.192 34.111 1.00 88.62 744 ALA A CA 1
ATOM 5758 C C . ALA A 1 744 ? -22.394 -6.325 32.841 1.00 88.62 744 ALA A C 1
ATOM 5760 O O . ALA A 1 744 ? -23.462 -6.272 32.228 1.00 88.62 744 ALA A O 1
ATOM 5761 N N . LYS A 1 745 ? -21.289 -5.714 32.380 1.00 87.75 745 LYS A N 1
ATOM 5762 C CA . LYS A 1 745 ? -21.249 -4.952 31.111 1.00 87.75 745 LYS A CA 1
ATOM 5763 C C . LYS A 1 745 ? -21.743 -5.793 29.929 1.00 87.75 745 LYS A C 1
ATOM 5765 O O . LYS A 1 745 ? -22.532 -5.312 29.117 1.00 87.75 745 LYS A O 1
ATOM 5770 N N . THR A 1 746 ? -21.319 -7.056 29.860 1.00 91.19 746 THR A N 1
ATOM 5771 C CA . THR A 1 746 ? -21.717 -7.988 28.796 1.00 91.19 746 THR A CA 1
ATOM 5772 C C . THR A 1 746 ? -23.213 -8.296 28.842 1.00 91.19 746 THR A C 1
ATOM 5774 O O . THR A 1 746 ? -23.886 -8.197 27.820 1.00 91.19 746 THR A O 1
ATOM 5777 N N . LEU A 1 747 ? -23.769 -8.613 30.015 1.00 90.06 747 LEU A N 1
ATOM 5778 C CA . LEU A 1 747 ? -25.206 -8.872 30.169 1.00 90.06 747 LEU A CA 1
ATOM 5779 C C . LEU A 1 747 ? -26.054 -7.636 29.834 1.00 90.06 747 LEU A C 1
ATOM 5781 O O . LEU A 1 747 ? -27.088 -7.772 29.185 1.00 90.06 747 LEU A O 1
ATOM 5785 N N . GLY A 1 748 ? -25.578 -6.432 30.172 1.00 86.19 748 GLY A N 1
ATOM 5786 C CA . GLY A 1 748 ? -26.187 -5.172 29.735 1.00 86.19 748 GLY A CA 1
ATOM 5787 C C . GLY A 1 748 ? -26.192 -4.987 28.213 1.00 86.19 748 GLY A C 1
ATOM 5788 O O . GLY A 1 748 ? -27.186 -4.526 27.658 1.00 86.19 748 GLY A O 1
ATOM 5789 N N . PHE A 1 749 ? -25.131 -5.402 27.514 1.00 87.81 749 PHE A N 1
ATOM 5790 C CA . PHE A 1 749 ? -25.091 -5.409 26.046 1.00 87.81 749 PHE A CA 1
ATOM 5791 C C . PHE A 1 749 ? -26.006 -6.478 25.418 1.00 87.81 749 PHE A C 1
ATOM 5793 O O . PHE A 1 749 ? -26.557 -6.256 24.337 1.00 87.81 749 PHE A O 1
ATOM 5800 N N . LEU A 1 750 ? -26.176 -7.637 26.058 1.00 88.50 750 LEU A N 1
ATOM 5801 C CA . LEU A 1 750 ? -27.051 -8.710 25.567 1.00 88.50 750 LEU A CA 1
ATOM 5802 C C . LEU A 1 750 ? -28.540 -8.470 25.897 1.00 88.50 750 LEU A C 1
ATOM 5804 O O . LEU A 1 750 ? -29.407 -9.102 25.289 1.00 88.50 750 LEU A O 1
ATOM 5808 N N . ALA A 1 751 ? -28.851 -7.545 26.810 1.00 79.62 751 ALA A N 1
ATOM 5809 C CA . ALA A 1 751 ? -30.217 -7.151 27.134 1.00 79.62 751 ALA A CA 1
ATOM 5810 C C . ALA A 1 751 ? -30.978 -6.656 25.886 1.00 79.62 751 ALA A C 1
ATOM 5812 O O . ALA A 1 751 ? -30.462 -5.893 25.068 1.00 79.62 751 ALA A O 1
ATOM 5813 N N . GLY A 1 752 ? -32.219 -7.127 25.739 1.00 74.75 752 GLY A N 1
ATOM 5814 C CA . GLY A 1 752 ? -33.051 -6.919 24.549 1.00 74.75 752 GLY A CA 1
ATOM 5815 C C . GLY A 1 752 ? -33.124 -8.127 23.602 1.00 74.75 752 GLY A C 1
ATOM 5816 O O . GLY A 1 752 ? -34.041 -8.183 22.787 1.00 74.75 752 GLY A O 1
ATOM 5817 N N . ASP A 1 753 ? -32.240 -9.126 23.725 1.00 86.31 753 ASP A N 1
ATOM 5818 C CA . ASP A 1 753 ? -32.483 -10.451 23.131 1.00 86.31 753 ASP A CA 1
ATOM 5819 C C . ASP A 1 753 ? -33.502 -11.233 23.983 1.00 86.31 753 ASP A C 1
ATOM 5821 O O . ASP A 1 753 ? -33.443 -11.223 25.216 1.00 86.31 753 ASP A O 1
ATOM 5825 N N . ALA A 1 754 ? -34.431 -11.941 23.333 1.00 83.69 754 ALA A N 1
ATOM 5826 C CA . ALA A 1 754 ? -35.481 -12.708 24.005 1.00 83.69 754 ALA A CA 1
ATOM 5827 C C . ALA A 1 754 ? -34.939 -13.781 24.972 1.00 83.69 754 ALA A C 1
ATOM 5829 O O . ALA A 1 754 ? -35.596 -14.098 25.962 1.00 83.69 754 ALA A O 1
ATOM 5830 N N . ARG A 1 755 ? -33.726 -14.301 24.739 1.00 84.62 755 ARG A N 1
ATOM 5831 C CA . ARG A 1 755 ? -33.045 -15.276 25.615 1.00 84.62 755 ARG A CA 1
ATOM 5832 C C . ARG A 1 755 ? -32.556 -14.674 26.935 1.00 84.62 755 ARG A C 1
ATOM 5834 O O . ARG A 1 755 ? -32.299 -15.413 27.875 1.00 84.62 755 ARG A O 1
ATOM 5841 N N . VAL A 1 756 ? -32.442 -13.348 27.007 1.00 87.56 756 VAL A N 1
ATOM 5842 C CA . VAL A 1 756 ? -31.983 -12.581 28.182 1.00 87.56 756 VAL A CA 1
ATOM 5843 C C . VAL A 1 756 ? -33.165 -11.881 28.883 1.00 87.56 756 VAL A C 1
ATOM 5845 O O . VAL A 1 756 ? -33.018 -11.286 29.948 1.00 87.56 756 VAL A O 1
ATOM 5848 N N . ALA A 1 757 ? -34.376 -11.986 28.324 1.00 85.56 757 ALA A N 1
ATOM 5849 C CA . ALA A 1 757 ? -35.595 -11.377 28.860 1.00 85.56 757 ALA A CA 1
ATOM 5850 C C . ALA A 1 757 ? -36.151 -12.064 30.129 1.00 85.56 757 ALA A C 1
ATOM 5852 O O . ALA A 1 757 ? -37.046 -11.511 30.771 1.00 85.56 757 ALA A O 1
ATOM 5853 N N . ALA A 1 758 ? -35.648 -13.255 30.469 1.00 87.25 758 ALA A N 1
ATOM 5854 C CA . ALA A 1 758 ? -36.025 -14.034 31.647 1.00 87.25 758 ALA A CA 1
ATOM 5855 C C . ALA A 1 758 ? -34.791 -14.741 32.241 1.00 87.25 758 ALA A C 1
ATOM 5857 O O . ALA A 1 758 ? -34.573 -15.932 32.022 1.00 87.25 758 ALA A O 1
ATOM 5858 N N . LEU A 1 759 ? -33.958 -13.985 32.959 1.00 88.06 759 LEU A N 1
ATOM 5859 C CA . LEU A 1 759 ? -32.817 -14.529 33.698 1.00 88.06 759 LEU A CA 1
ATOM 5860 C C . LEU A 1 759 ? -33.269 -15.287 34.964 1.00 88.06 759 LEU A C 1
ATOM 5862 O O . LEU A 1 759 ? -34.325 -14.973 35.519 1.00 88.06 759 LEU A O 1
ATOM 5866 N N . PRO A 1 760 ? -32.466 -16.249 35.460 1.00 87.56 760 PRO A N 1
ATOM 5867 C CA . PRO A 1 760 ? -32.631 -16.792 36.805 1.00 87.56 760 PRO A CA 1
ATOM 5868 C C . PRO A 1 760 ? -32.435 -15.715 37.883 1.00 87.56 760 PRO A C 1
ATOM 5870 O O . PRO A 1 760 ? -31.754 -14.714 37.662 1.00 87.56 760 PRO A O 1
ATOM 5873 N N . ASP A 1 761 ? -32.966 -15.960 39.080 1.00 87.50 761 ASP A N 1
ATOM 5874 C CA . ASP A 1 761 ? -32.895 -15.001 40.190 1.00 87.50 761 ASP A CA 1
ATOM 5875 C C . ASP A 1 761 ? -31.448 -14.767 40.691 1.00 87.50 761 ASP A C 1
ATOM 5877 O O . ASP A 1 761 ? -31.109 -13.646 41.058 1.00 87.50 761 ASP A O 1
ATOM 5881 N N . ALA A 1 762 ? -30.564 -15.774 40.638 1.00 85.62 762 ALA A N 1
ATOM 5882 C CA . ALA A 1 762 ? -29.178 -15.688 41.131 1.00 85.62 762 ALA A CA 1
ATOM 5883 C C . ALA A 1 762 ? -28.318 -14.564 40.493 1.00 85.62 762 ALA A C 1
ATOM 5885 O O . ALA A 1 762 ? -27.884 -13.677 41.232 1.00 85.62 762 ALA A O 1
ATOM 5886 N N . PRO A 1 763 ? -28.141 -14.476 39.156 1.00 86.69 763 PRO A N 1
ATOM 5887 C CA . PRO A 1 763 ? -27.387 -13.378 38.545 1.00 86.69 763 PRO A CA 1
ATOM 5888 C C . PRO A 1 763 ? -28.040 -12.002 38.764 1.00 86.69 763 PRO A C 1
ATOM 5890 O O . PRO A 1 763 ? -27.346 -10.986 38.746 1.00 86.69 763 PRO A O 1
ATOM 5893 N N . LEU A 1 764 ? -29.357 -11.937 39.005 1.00 88.88 764 LEU A N 1
ATOM 5894 C CA . LEU A 1 764 ? -30.031 -10.693 39.387 1.00 88.88 764 LEU A CA 1
ATOM 5895 C C . LEU A 1 764 ? -29.697 -10.305 40.841 1.00 88.88 764 LEU A C 1
ATOM 5897 O O . LEU A 1 764 ? -29.406 -9.136 41.090 1.00 88.88 764 LEU A O 1
ATOM 5901 N N . CYS A 1 765 ? -29.631 -11.262 41.778 1.00 87.69 765 CYS A N 1
ATOM 5902 C CA . CYS A 1 765 ? -29.072 -11.040 43.119 1.00 87.69 765 CYS A CA 1
ATOM 5903 C C . CYS A 1 765 ? -27.623 -10.544 43.054 1.00 87.69 765 CYS A C 1
ATOM 5905 O O . CYS A 1 765 ? -27.286 -9.574 43.729 1.00 87.69 765 CYS A O 1
ATOM 5907 N N . ALA A 1 766 ? -26.775 -11.166 42.228 1.00 85.25 766 ALA A N 1
ATOM 5908 C CA . ALA A 1 766 ? -25.374 -10.778 42.090 1.00 85.25 766 ALA A CA 1
ATOM 5909 C C . ALA A 1 766 ? -25.216 -9.343 41.556 1.00 85.25 766 ALA A C 1
ATOM 5911 O O . ALA A 1 766 ? -24.409 -8.580 42.085 1.00 85.25 766 ALA A O 1
ATOM 5912 N N . LEU A 1 767 ? -26.022 -8.933 40.567 1.00 88.12 767 LEU A N 1
ATOM 5913 C CA . LEU A 1 767 ? -26.050 -7.545 40.083 1.00 88.12 767 LEU A CA 1
ATOM 5914 C C . LEU A 1 767 ? -26.517 -6.553 41.160 1.00 88.12 767 LEU A C 1
ATOM 5916 O O . LEU A 1 767 ? -25.952 -5.467 41.258 1.00 88.12 767 LEU A O 1
ATOM 5920 N N . LEU A 1 768 ? -27.506 -6.910 41.983 1.00 86.38 768 LEU A N 1
ATOM 5921 C CA . LEU A 1 768 ? -27.962 -6.057 43.086 1.00 86.38 768 LEU A CA 1
ATOM 5922 C C . LEU A 1 768 ? -26.897 -5.932 44.191 1.00 86.38 768 LEU A C 1
ATOM 5924 O O . LEU A 1 768 ? -26.617 -4.822 44.632 1.00 86.38 768 LEU A O 1
ATOM 5928 N N . ALA A 1 769 ? -26.227 -7.025 44.569 1.00 82.31 769 ALA A N 1
ATOM 5929 C CA . ALA A 1 769 ? -25.140 -7.006 45.554 1.00 82.31 769 ALA A CA 1
ATOM 5930 C C . ALA A 1 769 ? -23.906 -6.210 45.074 1.00 82.31 769 ALA A C 1
ATOM 5932 O O . ALA A 1 769 ? -23.281 -5.493 45.856 1.00 82.31 769 ALA A O 1
ATOM 5933 N N . LEU A 1 770 ? -23.581 -6.288 43.776 1.00 80.81 770 LEU A N 1
ATOM 5934 C CA . LEU A 1 770 ? -22.539 -5.470 43.138 1.00 80.81 770 LEU A CA 1
ATOM 5935 C C . LEU A 1 770 ? -22.884 -3.978 43.108 1.00 80.81 770 LEU A C 1
ATOM 5937 O O . LEU A 1 770 ? -21.982 -3.145 43.167 1.00 80.81 770 LEU A O 1
ATOM 5941 N N . LEU A 1 771 ? -24.170 -3.645 42.990 1.00 79.38 771 LEU A N 1
ATOM 5942 C CA . LEU A 1 771 ? -24.659 -2.270 43.006 1.00 79.38 771 LEU A CA 1
ATOM 5943 C C . LEU A 1 771 ? -24.622 -1.675 44.422 1.00 79.38 771 LEU A C 1
ATOM 5945 O O . LEU A 1 771 ? -24.168 -0.548 44.596 1.00 79.38 771 LEU A O 1
ATOM 5949 N N . ASP A 1 772 ? -25.084 -2.441 45.414 1.00 71.56 772 ASP A N 1
ATOM 5950 C CA . ASP A 1 772 ? -25.195 -2.043 46.824 1.00 71.56 772 ASP A CA 1
ATOM 5951 C C . ASP A 1 772 ? -23.846 -1.956 47.570 1.00 71.56 772 ASP A C 1
ATOM 5953 O O . ASP A 1 772 ? -23.805 -1.484 48.707 1.00 71.56 772 ASP A O 1
ATOM 5957 N N . GLY A 1 773 ? -22.744 -2.390 46.946 1.00 64.50 773 GLY A N 1
ATOM 5958 C CA . GLY A 1 773 ? -21.388 -2.212 47.473 1.00 64.50 773 GLY A CA 1
ATOM 5959 C C . GLY A 1 773 ? -21.061 -3.060 48.706 1.00 64.50 773 GLY A C 1
ATOM 5960 O O . GLY A 1 773 ? -20.251 -2.639 49.531 1.00 64.50 773 GLY A O 1
ATOM 5961 N N . ASP A 1 774 ? -21.671 -4.242 48.850 1.00 47.78 774 ASP A N 1
ATOM 5962 C CA . ASP A 1 774 ? -21.568 -5.082 50.057 1.00 47.78 774 ASP A CA 1
ATOM 5963 C C . ASP A 1 774 ? -20.234 -5.868 50.129 1.00 47.78 774 ASP A C 1
ATOM 5965 O O . ASP A 1 774 ? -20.167 -7.096 50.147 1.00 47.78 774 ASP A O 1
ATOM 5969 N N . SER A 1 775 ? -19.116 -5.137 50.113 1.00 45.50 775 SER A N 1
ATOM 5970 C CA . SER A 1 775 ? -17.747 -5.659 50.033 1.00 45.50 775 SER A CA 1
ATOM 5971 C C . SER A 1 775 ? -17.059 -5.717 51.406 1.00 45.50 775 SER A C 1
ATOM 5973 O O . SER A 1 775 ? -15.981 -5.147 51.591 1.00 45.50 775 SER A O 1
ATOM 5975 N N . ARG A 1 776 ? -17.686 -6.366 52.398 1.00 38.03 776 ARG A N 1
ATOM 5976 C CA . ARG A 1 776 ? -17.199 -6.372 53.796 1.00 38.03 776 ARG A CA 1
ATOM 5977 C C . ARG A 1 776 ? -16.186 -7.459 54.173 1.00 38.03 776 ARG A C 1
ATOM 5979 O O . ARG A 1 776 ? -15.575 -7.339 55.227 1.00 38.03 776 ARG A O 1
ATOM 5986 N N . GLU A 1 777 ? -15.946 -8.456 53.323 1.00 34.78 777 GLU A N 1
ATOM 5987 C CA . GLU A 1 777 ? -15.075 -9.607 53.649 1.00 34.78 777 GLU A CA 1
ATOM 5988 C C . GLU A 1 777 ? -13.657 -9.535 53.038 1.00 34.78 777 GLU A C 1
ATOM 5990 O O . GLU A 1 777 ? -12.839 -10.428 53.231 1.00 34.78 777 GLU A O 1
ATOM 5995 N N . GLY A 1 778 ? -13.319 -8.459 52.317 1.00 35.34 778 GLY A N 1
ATOM 5996 C CA . GLY A 1 778 ? -12.042 -8.335 51.592 1.00 35.34 778 GLY A CA 1
ATOM 5997 C C . GLY A 1 778 ? -10.821 -7.881 52.409 1.00 35.34 778 GLY A C 1
ATOM 5998 O O . GLY A 1 778 ? -9.785 -7.597 51.814 1.00 35.34 778 GLY A O 1
ATOM 5999 N N . ALA A 1 779 ? -10.930 -7.738 53.735 1.00 31.28 779 ALA A N 1
ATOM 6000 C CA . ALA A 1 779 ? -9.917 -7.061 54.556 1.00 31.28 779 ALA A CA 1
ATOM 6001 C C . ALA A 1 779 ? -8.823 -7.977 55.149 1.00 31.28 779 ALA A C 1
ATOM 6003 O O . ALA A 1 779 ? -7.759 -7.476 55.512 1.00 31.28 779 ALA A O 1
ATOM 6004 N N . GLU A 1 780 ? -9.049 -9.294 55.242 1.00 31.20 780 GLU A N 1
ATOM 6005 C CA . GLU A 1 780 ? -8.188 -10.215 56.008 1.00 31.20 780 GLU A CA 1
ATOM 6006 C C . GLU A 1 780 ? -7.657 -11.411 55.193 1.00 31.20 780 GLU A C 1
ATOM 6008 O O . GLU A 1 780 ? -7.918 -12.571 55.496 1.00 31.20 780 GLU A O 1
ATOM 6013 N N . SER A 1 781 ? -6.837 -11.150 54.170 1.00 29.05 781 SER A N 1
ATOM 6014 C CA . SER A 1 781 ? -5.827 -12.128 53.720 1.00 29.05 781 SER A CA 1
ATOM 6015 C C . SER A 1 781 ? -4.660 -11.448 52.996 1.00 29.05 781 SER A C 1
ATOM 6017 O O . SER A 1 781 ? -4.731 -11.080 51.826 1.00 29.05 781 SER A O 1
ATOM 6019 N N . GLY A 1 782 ? -3.550 -11.251 53.709 1.00 34.81 782 GLY A N 1
ATOM 6020 C CA . GLY A 1 782 ? -2.338 -10.674 53.134 1.00 34.81 782 GLY A CA 1
ATOM 6021 C C . GLY A 1 782 ? -1.464 -11.726 52.452 1.00 34.81 782 GLY A C 1
ATOM 6022 O O . GLY A 1 782 ? -0.908 -12.596 53.117 1.00 34.81 782 GLY A O 1
ATOM 6023 N N . THR A 1 783 ? -1.259 -11.620 51.139 1.00 26.70 783 THR A N 1
ATOM 6024 C CA . THR A 1 783 ? -0.092 -12.214 50.459 1.00 26.70 783 THR A CA 1
ATOM 6025 C C . THR A 1 783 ? 0.224 -11.423 49.194 1.00 26.70 783 THR A C 1
ATOM 6027 O O . THR A 1 783 ? -0.667 -11.100 48.413 1.00 26.70 783 THR A O 1
ATOM 6030 N N . SER A 1 784 ? 1.491 -11.055 48.999 1.00 30.28 784 SER A N 1
ATOM 6031 C CA . SER A 1 784 ? 1.910 -10.168 47.912 1.00 30.28 784 SER A CA 1
ATOM 6032 C C . SER A 1 784 ? 2.506 -10.934 46.731 1.00 30.28 784 SER A C 1
ATOM 6034 O O . SER A 1 784 ? 3.444 -11.713 46.879 1.00 30.28 784 SER A O 1
ATOM 6036 N N . VAL A 1 785 ? 2.015 -10.635 45.526 1.00 26.70 785 VAL A N 1
ATOM 6037 C CA . VAL A 1 785 ? 2.679 -10.968 44.258 1.00 26.70 785 VAL A CA 1
ATOM 6038 C C . VAL A 1 785 ? 2.822 -9.676 43.456 1.00 26.70 785 VAL A C 1
ATOM 6040 O O . VAL A 1 785 ? 1.885 -8.887 43.350 1.00 26.70 785 VAL A O 1
ATOM 6043 N N . ILE A 1 786 ? 4.027 -9.410 42.951 1.00 30.27 786 ILE A N 1
ATOM 6044 C CA . ILE A 1 786 ? 4.392 -8.099 42.404 1.00 30.27 786 ILE A CA 1
ATOM 6045 C C . ILE A 1 786 ? 3.980 -7.999 40.929 1.00 30.27 786 ILE A C 1
ATOM 6047 O O . ILE A 1 786 ? 4.571 -8.645 40.067 1.00 30.27 786 ILE A O 1
ATOM 6051 N N . GLY A 1 787 ? 3.017 -7.122 40.636 1.00 25.61 787 GLY A N 1
ATOM 6052 C CA . GLY A 1 787 ? 2.635 -6.716 39.281 1.00 25.61 787 GLY A CA 1
ATOM 6053 C C . GLY A 1 787 ? 2.370 -5.210 39.220 1.00 25.61 787 GLY A C 1
ATOM 6054 O O . GLY A 1 787 ? 1.615 -4.675 40.028 1.00 25.61 787 GLY A O 1
ATOM 6055 N N . ASN A 1 788 ? 3.003 -4.500 38.281 1.00 26.75 788 ASN A N 1
ATOM 6056 C CA . ASN A 1 788 ? 2.912 -3.037 38.192 1.00 26.75 788 ASN A CA 1
ATOM 6057 C C . ASN A 1 788 ? 1.580 -2.567 37.578 1.00 26.75 788 ASN A C 1
ATOM 6059 O O . ASN A 1 788 ? 1.510 -2.241 36.395 1.00 26.75 788 ASN A O 1
ATOM 6063 N N . GLY A 1 789 ? 0.543 -2.465 38.411 1.00 27.61 789 GLY A N 1
ATOM 6064 C CA . GLY A 1 789 ? -0.712 -1.781 38.096 1.00 27.61 789 GLY A CA 1
ATOM 6065 C C . GLY A 1 789 ? -1.209 -0.979 39.298 1.00 27.61 789 GLY A C 1
ATOM 6066 O O . GLY A 1 789 ? -1.740 -1.552 40.243 1.00 27.61 789 GLY A O 1
ATOM 6067 N N . LYS A 1 790 ? -1.060 0.354 39.280 1.00 26.56 790 LYS A N 1
ATOM 6068 C CA . LYS A 1 790 ? -1.573 1.244 40.343 1.00 26.56 790 LYS A CA 1
ATOM 6069 C C . LYS A 1 790 ? -3.084 1.494 40.202 1.00 26.56 790 LYS A C 1
ATOM 6071 O O . LYS A 1 790 ? -3.521 2.627 40.027 1.00 26.56 790 LYS A O 1
ATOM 6076 N N . GLY A 1 791 ? -3.877 0.429 40.291 1.00 29.45 791 GLY A N 1
ATOM 6077 C CA . GLY A 1 791 ? -5.316 0.516 40.536 1.00 29.45 791 GLY A CA 1
ATOM 6078 C C . GLY A 1 791 ? -5.585 0.580 42.039 1.00 29.45 791 GLY A C 1
ATOM 6079 O O . GLY A 1 791 ? -5.190 -0.323 42.771 1.00 29.45 791 GLY A O 1
ATOM 6080 N N . SER A 1 792 ? -6.246 1.635 42.519 1.00 31.64 792 SER A N 1
ATOM 6081 C CA . SER A 1 792 ? -6.751 1.660 43.898 1.00 31.64 792 SER A CA 1
ATOM 6082 C C . SER A 1 792 ? -7.946 0.714 44.021 1.00 31.64 792 SER A C 1
ATOM 6084 O O . SER A 1 792 ? -8.871 0.802 43.212 1.00 31.64 792 SER A O 1
ATOM 6086 N N . ALA A 1 793 ? -7.970 -0.141 45.049 1.00 34.00 793 ALA A N 1
ATOM 6087 C CA . ALA A 1 793 ? -9.082 -1.066 45.293 1.00 34.00 793 ALA A CA 1
ATOM 6088 C C . ALA A 1 793 ? -10.440 -0.343 45.425 1.00 34.00 793 ALA A C 1
ATOM 6090 O O . ALA A 1 793 ? -11.458 -0.843 44.951 1.00 34.00 793 ALA A O 1
ATOM 6091 N N . ALA A 1 794 ? -10.444 0.885 45.962 1.00 35.34 794 ALA A N 1
ATOM 6092 C CA . ALA A 1 794 ? -11.638 1.729 46.051 1.00 35.34 794 ALA A CA 1
ATOM 6093 C C . ALA A 1 794 ? -12.199 2.164 44.677 1.00 35.34 794 ALA A C 1
ATOM 6095 O O . ALA A 1 794 ? -13.382 2.476 44.563 1.00 35.34 794 ALA A O 1
ATOM 6096 N N . GLY A 1 795 ? -11.377 2.172 43.620 1.00 43.31 795 GLY A N 1
ATOM 6097 C CA . GLY A 1 795 ? -11.829 2.464 42.256 1.00 43.31 795 GLY A CA 1
ATOM 6098 C C . GLY A 1 795 ? -12.586 1.298 41.614 1.00 43.31 795 GLY A C 1
ATOM 6099 O O . GLY A 1 795 ? -13.585 1.518 40.931 1.00 43.31 795 GLY A O 1
ATOM 6100 N N . ALA A 1 796 ? -12.154 0.060 41.875 1.00 45.53 796 ALA A N 1
ATOM 6101 C CA . ALA A 1 796 ? -12.723 -1.140 41.257 1.00 45.53 796 ALA A CA 1
ATOM 6102 C C . ALA A 1 796 ? -14.191 -1.375 41.656 1.00 45.53 796 ALA A C 1
ATOM 6104 O O . ALA A 1 796 ? -15.019 -1.673 40.796 1.00 45.53 796 ALA A O 1
ATOM 6105 N N . GLY A 1 797 ? -14.538 -1.168 42.934 1.00 53.91 797 GLY A N 1
ATOM 6106 C CA . GLY A 1 797 ? -15.925 -1.275 43.408 1.00 53.91 797 GLY A CA 1
ATOM 6107 C C . GLY A 1 797 ? -16.865 -0.262 42.740 1.00 53.91 797 GLY A C 1
ATOM 6108 O O . GLY A 1 797 ? -17.971 -0.613 42.339 1.00 53.91 797 GLY A O 1
ATOM 6109 N N . SER A 1 798 ? -16.396 0.973 42.526 1.00 65.06 798 SER A N 1
ATOM 6110 C CA . SER A 1 798 ? -17.163 2.027 41.843 1.00 65.06 798 SER A CA 1
ATOM 6111 C C . SER A 1 798 ? -17.442 1.688 40.371 1.00 65.06 798 SER A C 1
ATOM 6113 O O . SER A 1 798 ? -18.556 1.889 39.880 1.00 65.06 798 SER A O 1
ATOM 6115 N N . GLU A 1 799 ? -16.469 1.102 39.662 1.00 69.12 799 GLU A N 1
ATOM 6116 C CA . GLU A 1 799 ? -16.685 0.645 38.284 1.00 69.12 799 GLU A CA 1
ATOM 6117 C C . GLU A 1 799 ? -17.601 -0.590 38.215 1.00 69.12 799 GLU A C 1
ATOM 6119 O O . GLU A 1 799 ? -18.445 -0.675 37.320 1.00 69.12 799 GLU A O 1
ATOM 6124 N N . ALA A 1 800 ? -17.495 -1.515 39.174 1.00 74.00 800 ALA A N 1
ATOM 6125 C CA . ALA A 1 800 ? -18.380 -2.674 39.274 1.00 74.00 800 ALA A CA 1
ATOM 6126 C C . ALA A 1 800 ? -19.841 -2.269 39.528 1.00 74.00 800 ALA A C 1
ATOM 6128 O O . ALA A 1 800 ? -20.733 -2.739 38.818 1.00 74.00 800 ALA A O 1
ATOM 6129 N N . ALA A 1 801 ? -20.085 -1.327 40.442 1.00 77.81 801 ALA A N 1
ATOM 6130 C CA . ALA A 1 801 ? -21.415 -0.769 40.676 1.00 77.81 801 ALA A CA 1
ATOM 6131 C C . ALA A 1 801 ? -21.946 -0.016 39.439 1.00 77.81 801 ALA A C 1
ATOM 6133 O O . ALA A 1 801 ? -23.110 -0.170 39.072 1.00 77.81 801 ALA A O 1
ATOM 6134 N N . ALA A 1 802 ? -21.098 0.737 38.723 1.00 75.38 802 ALA A N 1
ATOM 6135 C CA . ALA A 1 802 ? -21.486 1.403 37.473 1.00 75.38 802 ALA A CA 1
ATOM 6136 C C . ALA A 1 802 ? -21.831 0.412 36.343 1.00 75.38 802 ALA A C 1
ATOM 6138 O O . ALA A 1 802 ? -22.732 0.676 35.541 1.00 75.38 802 ALA A O 1
ATOM 6139 N N . ALA A 1 803 ? -21.130 -0.724 36.275 1.00 81.94 803 ALA A N 1
ATOM 6140 C CA . ALA A 1 803 ? -21.419 -1.814 35.349 1.00 81.94 803 ALA A CA 1
ATOM 6141 C C . ALA A 1 803 ? -22.741 -2.517 35.691 1.00 81.94 803 ALA A C 1
ATOM 6143 O O . ALA A 1 803 ? -23.570 -2.719 34.802 1.00 81.94 803 ALA A O 1
ATOM 6144 N N . ALA A 1 804 ? -22.966 -2.833 36.970 1.00 86.81 804 ALA A N 1
ATOM 6145 C CA . ALA A 1 804 ? -24.203 -3.445 37.445 1.00 86.81 804 ALA A CA 1
ATOM 6146 C C . ALA A 1 804 ? -25.419 -2.534 37.218 1.00 86.81 804 ALA A C 1
ATOM 6148 O O . ALA A 1 804 ? -26.427 -2.981 36.672 1.00 86.81 804 ALA A O 1
ATOM 6149 N N . ALA A 1 805 ? -25.293 -1.238 37.527 1.00 83.25 805 ALA A N 1
ATOM 6150 C CA . ALA A 1 805 ? -26.316 -0.232 37.251 1.00 83.25 805 ALA A CA 1
ATOM 6151 C C . ALA A 1 805 ? -26.703 -0.218 35.761 1.00 83.25 805 ALA A C 1
ATOM 6153 O O . ALA A 1 805 ? -27.875 -0.361 35.422 1.00 83.25 805 ALA A O 1
ATOM 6154 N N . GLY A 1 806 ? -25.716 -0.122 34.861 1.00 80.94 806 GLY A N 1
ATOM 6155 C CA . GLY A 1 806 ? -25.951 -0.128 33.413 1.00 80.94 806 GLY A CA 1
ATOM 6156 C C . GLY A 1 806 ? -26.575 -1.427 32.889 1.00 80.94 806 GLY A C 1
ATOM 6157 O O . GLY A 1 806 ? -27.405 -1.380 31.982 1.00 80.94 806 GLY A O 1
ATOM 6158 N N . ALA A 1 807 ? -26.232 -2.576 33.478 1.00 87.88 807 ALA A N 1
ATOM 6159 C CA . ALA A 1 807 ? -26.851 -3.856 33.144 1.00 87.88 807 ALA A CA 1
ATOM 6160 C C . ALA A 1 807 ? -28.334 -3.892 33.542 1.00 87.88 807 ALA A C 1
ATOM 6162 O O . ALA A 1 807 ? -29.189 -4.268 32.737 1.00 87.88 807 ALA A O 1
ATOM 6163 N N . LEU A 1 808 ? -28.652 -3.445 34.760 1.00 89.31 808 LEU A N 1
ATOM 6164 C CA . LEU A 1 808 ? -30.015 -3.427 35.292 1.00 89.31 808 LEU A CA 1
ATOM 6165 C C . LEU A 1 808 ? -30.947 -2.501 34.486 1.00 89.31 808 LEU A C 1
ATOM 6167 O O . LEU A 1 808 ? -32.103 -2.867 34.288 1.00 89.31 808 LEU A O 1
ATOM 6171 N N . VAL A 1 809 ? -30.454 -1.384 33.926 1.00 84.31 809 VAL A N 1
ATOM 6172 C CA . VAL A 1 809 ? -31.231 -0.507 33.013 1.00 84.31 809 VAL A CA 1
ATOM 6173 C C . VAL A 1 809 ? -31.716 -1.254 31.765 1.00 84.31 809 VAL A C 1
ATOM 6175 O O . VAL A 1 809 ? -32.847 -1.059 31.320 1.00 84.31 809 VAL A O 1
ATOM 6178 N N . GLY A 1 810 ? -30.874 -2.114 31.186 1.00 83.12 810 GLY A N 1
ATOM 6179 C CA . GLY A 1 810 ? -31.255 -2.945 30.042 1.00 83.12 810 GLY A CA 1
ATOM 6180 C C . GLY A 1 810 ? -32.185 -4.089 30.448 1.00 83.12 810 GLY A C 1
ATOM 6181 O O . GLY A 1 810 ? -33.224 -4.310 29.827 1.00 83.12 810 GLY A O 1
ATOM 6182 N N . LEU A 1 811 ? -31.837 -4.807 31.518 1.00 87.44 811 LEU A N 1
ATOM 6183 C CA . LEU A 1 811 ? -32.573 -5.991 31.967 1.00 87.44 811 LEU A CA 1
ATOM 6184 C C . LEU A 1 811 ? -33.989 -5.657 32.464 1.00 87.44 811 LEU A C 1
ATOM 6186 O O . LEU A 1 811 ? -34.910 -6.430 32.196 1.00 87.44 811 LEU A O 1
ATOM 6190 N N . ALA A 1 812 ? -34.188 -4.502 33.107 1.00 84.56 812 ALA A N 1
ATOM 6191 C CA . ALA A 1 812 ? -35.489 -4.036 33.599 1.00 84.56 812 ALA A CA 1
ATOM 6192 C C . ALA A 1 812 ? -36.487 -3.641 32.489 1.00 84.56 812 ALA A C 1
ATOM 6194 O O . ALA A 1 812 ? -37.649 -3.377 32.792 1.00 84.56 812 ALA A O 1
ATOM 6195 N N . GLN A 1 813 ? -36.094 -3.639 31.210 1.00 80.62 813 GLN A N 1
ATOM 6196 C CA . GLN A 1 813 ? -37.024 -3.451 30.082 1.00 80.62 813 GLN A CA 1
ATOM 6197 C C . GLN A 1 813 ? -37.839 -4.723 29.776 1.00 80.62 813 GLN A C 1
ATOM 6199 O O . GLN A 1 813 ? -38.876 -4.656 29.120 1.00 80.62 813 GLN A O 1
ATOM 6204 N N . ALA A 1 814 ? -37.407 -5.889 30.270 1.00 84.69 814 ALA A N 1
ATOM 6205 C CA . ALA A 1 814 ? -38.116 -7.151 30.088 1.00 84.69 814 ALA A CA 1
ATOM 6206 C C . ALA A 1 814 ? -39.033 -7.466 31.282 1.00 84.69 814 ALA A C 1
ATOM 6208 O O . ALA A 1 814 ? -38.581 -7.579 32.422 1.00 84.69 814 ALA A O 1
ATOM 6209 N N . ALA A 1 815 ? -40.329 -7.670 31.023 1.00 83.81 815 ALA A N 1
ATOM 6210 C CA . ALA A 1 815 ? -41.326 -7.927 32.067 1.00 83.81 815 ALA A CA 1
ATOM 6211 C C . ALA A 1 815 ? -41.025 -9.133 32.998 1.00 83.81 815 ALA A C 1
ATOM 6213 O O . ALA A 1 815 ? -41.283 -9.007 34.197 1.00 83.81 815 ALA A O 1
ATOM 6214 N N . PRO A 1 816 ? -40.454 -10.271 32.539 1.00 87.75 816 PRO A N 1
ATOM 6215 C CA . PRO A 1 816 ? -40.063 -11.352 33.448 1.00 87.75 816 PRO A CA 1
ATOM 6216 C C . PRO A 1 816 ? -38.934 -10.930 34.402 1.00 87.75 816 PRO A C 1
ATOM 6218 O O . PRO A 1 816 ? -39.063 -11.116 35.611 1.00 87.75 816 PRO A O 1
ATOM 6221 N N . ASN A 1 817 ? -37.884 -10.277 33.885 1.00 89.38 817 ASN A N 1
ATOM 6222 C CA . ASN A 1 817 ? -36.792 -9.728 34.697 1.00 89.38 817 ASN A CA 1
ATOM 6223 C C . ASN A 1 817 ? -37.290 -8.686 35.716 1.00 89.38 817 ASN A C 1
ATOM 6225 O O . ASN A 1 817 ? -36.835 -8.698 36.857 1.00 89.38 817 ASN A O 1
ATOM 6229 N N . ARG A 1 818 ? -38.255 -7.821 35.358 1.00 86.62 818 ARG A N 1
ATOM 6230 C CA . ARG A 1 818 ? -38.879 -6.877 36.312 1.00 86.62 818 ARG A CA 1
ATOM 6231 C C . ARG A 1 818 ? -39.502 -7.585 37.510 1.00 86.62 818 ARG A C 1
ATOM 6233 O O . ARG A 1 818 ? -39.283 -7.186 38.651 1.00 86.62 818 ARG A O 1
ATOM 6240 N N . ARG A 1 819 ? -40.259 -8.652 37.251 1.00 84.75 819 ARG A N 1
ATOM 6241 C CA . ARG A 1 819 ? -40.940 -9.439 38.290 1.00 84.75 819 ARG A CA 1
ATOM 6242 C C . ARG A 1 819 ? -39.945 -10.195 39.164 1.00 84.75 819 ARG A C 1
ATOM 6244 O O . ARG A 1 819 ? -40.117 -10.217 40.376 1.00 84.75 819 ARG A O 1
ATOM 6251 N N . ALA A 1 820 ? -38.877 -10.738 38.579 1.00 86.69 820 ALA A N 1
ATOM 6252 C CA . ALA A 1 820 ? -37.767 -11.305 39.341 1.00 86.69 820 ALA A CA 1
ATOM 6253 C C . ALA A 1 820 ? -37.104 -10.247 40.248 1.00 86.69 820 ALA A C 1
ATOM 6255 O O . ALA A 1 820 ? -37.005 -10.454 41.454 1.00 86.69 820 ALA A O 1
ATOM 6256 N N . LEU A 1 821 ? -36.756 -9.070 39.713 1.00 86.81 821 LEU A N 1
ATOM 6257 C CA . LEU A 1 821 ? -36.172 -7.968 40.491 1.00 86.81 821 LEU A CA 1
ATOM 6258 C C . LEU A 1 821 ? -37.078 -7.488 41.641 1.00 86.81 821 LEU A C 1
ATOM 6260 O O . LEU A 1 821 ? -36.558 -7.170 42.708 1.00 86.81 821 LEU A O 1
ATOM 6264 N N . SER A 1 822 ? -38.406 -7.482 41.475 1.00 82.12 822 SER A N 1
ATOM 6265 C CA . SER A 1 822 ? -39.359 -7.207 42.568 1.00 82.12 822 SER A CA 1
ATOM 6266 C C . SER A 1 822 ? -39.302 -8.270 43.674 1.00 82.12 822 SER A C 1
ATOM 6268 O O . SER A 1 822 ? -39.068 -7.915 44.832 1.00 82.12 822 SER A O 1
ATOM 6270 N N . ARG A 1 823 ? -39.381 -9.572 43.337 1.00 85.25 823 ARG A N 1
ATOM 6271 C CA . ARG A 1 823 ? -39.232 -10.671 44.323 1.00 85.25 823 ARG A CA 1
ATOM 6272 C C . ARG A 1 823 ? -37.934 -10.559 45.127 1.00 85.25 823 ARG A C 1
ATOM 6274 O O . ARG A 1 823 ? -37.917 -10.848 46.320 1.00 85.25 823 ARG A O 1
ATOM 6281 N N . LEU A 1 824 ? -36.867 -10.107 44.471 1.00 85.75 824 LEU A N 1
ATOM 6282 C CA . LEU A 1 824 ? -35.536 -9.905 45.045 1.00 85.75 824 LEU A CA 1
ATOM 6283 C C . LEU A 1 824 ? -35.363 -8.563 45.780 1.00 85.75 824 LEU A C 1
ATOM 6285 O O . LEU A 1 824 ? -34.249 -8.216 46.162 1.00 85.75 824 LEU A O 1
ATOM 6289 N N . ARG A 1 825 ? -36.445 -7.798 45.989 1.00 83.25 825 ARG A N 1
ATOM 6290 C CA . ARG A 1 825 ? -36.457 -6.460 46.619 1.00 83.25 825 ARG A CA 1
ATOM 6291 C C . ARG A 1 825 ? -35.573 -5.422 45.916 1.00 83.25 825 ARG A C 1
ATOM 6293 O O . ARG A 1 825 ? -35.236 -4.394 46.505 1.00 83.25 825 ARG A O 1
ATOM 6300 N N . GLY A 1 826 ? -35.246 -5.639 44.642 1.00 81.88 826 GLY A N 1
ATOM 6301 C CA . GLY A 1 826 ? -34.323 -4.814 43.863 1.00 81.88 826 GLY A CA 1
ATOM 6302 C C . GLY A 1 826 ? -34.713 -3.338 43.793 1.00 81.88 826 GLY A C 1
ATOM 6303 O O . GLY A 1 826 ? -33.832 -2.489 43.779 1.00 81.88 826 GLY A O 1
ATOM 6304 N N . GLY A 1 827 ? -36.008 -3.004 43.852 1.00 80.38 827 GLY A N 1
ATOM 6305 C CA . GLY A 1 827 ? -36.469 -1.611 43.933 1.00 80.38 827 GLY A CA 1
ATOM 6306 C C . GLY A 1 827 ? -35.942 -0.846 45.159 1.00 80.38 827 GLY A C 1
ATOM 6307 O O . GLY A 1 827 ? -35.651 0.342 45.052 1.00 80.38 827 GLY A O 1
ATOM 6308 N N . ALA A 1 828 ? -35.749 -1.518 46.300 1.00 81.00 828 ALA A N 1
ATOM 6309 C CA . ALA A 1 828 ? -35.194 -0.901 47.507 1.00 81.00 828 ALA A CA 1
ATOM 6310 C C . ALA A 1 828 ? -33.670 -0.702 47.415 1.00 81.00 828 ALA A C 1
ATOM 6312 O O . ALA A 1 828 ? -33.172 0.350 47.810 1.00 81.00 828 ALA A O 1
ATOM 6313 N N . ALA A 1 829 ? -32.945 -1.669 46.844 1.00 81.81 829 ALA A N 1
ATOM 6314 C CA . ALA A 1 829 ? -31.506 -1.573 46.570 1.00 81.81 829 ALA A CA 1
ATOM 6315 C C . ALA A 1 829 ? -31.192 -0.466 45.545 1.00 81.81 829 ALA A C 1
ATOM 6317 O O . ALA A 1 829 ? -30.403 0.443 45.803 1.00 81.81 829 ALA A O 1
ATOM 6318 N N . LEU A 1 830 ? -31.901 -0.475 44.410 1.00 84.62 830 LEU A N 1
ATOM 6319 C CA . LEU A 1 830 ? -31.820 0.557 43.373 1.00 84.62 830 LEU A CA 1
ATOM 6320 C C . LEU A 1 830 ? -32.083 1.957 43.942 1.00 84.62 830 LEU A C 1
ATOM 6322 O O . LEU A 1 830 ? -31.371 2.899 43.599 1.00 84.62 830 LEU A O 1
ATOM 6326 N N . LEU A 1 831 ? -33.066 2.097 44.838 1.00 82.06 831 LEU A N 1
ATOM 6327 C CA . LEU A 1 831 ? -33.343 3.373 45.490 1.00 82.06 831 LEU A CA 1
ATOM 6328 C C . LEU A 1 831 ? -32.247 3.789 46.479 1.00 82.06 831 LEU A C 1
ATOM 6330 O O . LEU A 1 831 ? -31.812 4.940 46.433 1.00 82.06 831 LEU A O 1
ATOM 6334 N N . ARG A 1 832 ? -31.780 2.871 47.338 1.00 82.25 832 ARG A N 1
ATOM 6335 C CA . ARG A 1 832 ? -30.674 3.116 48.280 1.00 82.25 832 ARG A CA 1
ATOM 6336 C C . ARG A 1 832 ? -29.465 3.691 47.547 1.00 82.25 832 ARG A C 1
ATOM 6338 O O . ARG A 1 832 ? -28.951 4.737 47.933 1.00 82.25 832 ARG A O 1
ATOM 6345 N N . VAL A 1 833 ? -29.059 3.043 46.459 1.00 81.88 833 VAL A N 1
ATOM 6346 C CA . VAL A 1 833 ? -27.885 3.456 45.683 1.00 81.88 833 VAL A CA 1
ATOM 6347 C C . VAL A 1 833 ? -28.150 4.722 44.876 1.00 81.88 833 VAL A C 1
ATOM 6349 O O . VAL A 1 833 ? -27.240 5.527 44.734 1.00 81.88 833 VAL A O 1
ATOM 6352 N N . ALA A 1 834 ? -29.374 4.970 44.401 1.00 75.06 834 ALA A N 1
ATOM 6353 C CA . ALA A 1 834 ? -29.727 6.242 43.766 1.00 75.06 834 ALA A CA 1
ATOM 6354 C C . ALA A 1 834 ? -29.648 7.448 44.725 1.00 75.06 834 ALA A C 1
ATOM 6356 O O . ALA A 1 834 ? -29.282 8.543 44.295 1.00 75.06 834 ALA A O 1
ATOM 6357 N N . GLN A 1 835 ? -29.971 7.246 46.007 1.00 75.94 835 GLN A N 1
ATOM 6358 C CA . GLN A 1 835 ? -29.935 8.274 47.056 1.00 75.94 835 GLN A CA 1
ATOM 6359 C C . GLN A 1 835 ? -28.549 8.463 47.696 1.00 75.94 835 GLN A C 1
ATOM 6361 O O . GLN A 1 835 ? -28.302 9.512 48.290 1.00 75.94 835 GLN A O 1
ATOM 6366 N N . ASP A 1 836 ? -27.643 7.485 47.595 1.00 78.00 836 ASP A N 1
ATOM 6367 C CA . ASP A 1 836 ? -26.338 7.543 48.259 1.00 78.00 836 ASP A CA 1
ATOM 6368 C C . ASP A 1 836 ? -25.439 8.659 47.694 1.00 78.00 836 ASP A C 1
ATOM 6370 O O . ASP A 1 836 ? -24.904 8.579 46.588 1.00 78.00 836 ASP A O 1
ATOM 6374 N N . ALA A 1 837 ? -25.220 9.705 48.492 1.00 68.19 837 ALA A N 1
ATOM 6375 C CA . ALA A 1 837 ? -24.354 10.821 48.133 1.00 68.19 837 ALA A CA 1
ATOM 6376 C C . ALA A 1 837 ? -22.878 10.417 47.928 1.00 68.19 837 ALA A C 1
ATOM 6378 O O . ALA A 1 837 ? -22.169 11.119 47.201 1.00 68.19 837 ALA A O 1
ATOM 6379 N N . ALA A 1 838 ? -22.420 9.302 48.515 1.00 66.44 838 ALA A N 1
ATOM 6380 C CA . ALA A 1 838 ? -21.087 8.747 48.278 1.00 66.44 838 ALA A CA 1
ATOM 6381 C C . ALA A 1 838 ? -20.991 7.985 46.942 1.00 66.44 838 ALA A C 1
ATOM 6383 O O . ALA A 1 838 ? -19.905 7.892 46.362 1.00 66.44 838 ALA A O 1
ATOM 6384 N N . ALA A 1 839 ? -22.112 7.493 46.403 1.00 66.88 839 ALA A N 1
ATOM 6385 C CA . ALA A 1 839 ? -22.147 6.826 45.111 1.00 66.88 839 ALA A CA 1
ATOM 6386 C C . ALA A 1 839 ? -21.913 7.820 43.958 1.00 66.88 839 ALA A C 1
ATOM 6388 O O . ALA A 1 839 ? -22.536 8.886 43.846 1.00 66.88 839 ALA A O 1
ATOM 6389 N N . GLY A 1 840 ? -21.009 7.443 43.049 1.00 65.94 840 GLY A N 1
ATOM 6390 C CA . GLY A 1 840 ? -20.652 8.254 41.888 1.00 65.94 840 GLY A CA 1
ATOM 6391 C C . GLY A 1 840 ? -21.859 8.536 40.988 1.00 65.94 840 GLY A C 1
ATOM 6392 O O . GLY A 1 840 ? -22.700 7.666 40.766 1.00 65.94 840 GLY A O 1
ATOM 6393 N N . ALA A 1 841 ? -21.930 9.739 40.410 1.00 66.56 841 ALA A N 1
ATOM 6394 C CA . ALA A 1 841 ? -23.108 10.211 39.669 1.00 66.56 841 ALA A CA 1
ATOM 6395 C C . ALA A 1 841 ? -23.555 9.287 38.512 1.00 66.56 841 ALA A C 1
ATOM 6397 O O . ALA A 1 841 ? -24.740 9.242 38.185 1.00 66.56 841 ALA A O 1
ATOM 6398 N N . ARG A 1 842 ? -22.634 8.515 37.914 1.00 67.00 842 ARG A N 1
ATOM 6399 C CA . ARG A 1 842 ? -22.947 7.482 36.907 1.00 67.00 842 ARG A CA 1
ATOM 6400 C C . ARG A 1 842 ? -23.679 6.272 37.505 1.00 67.00 842 ARG A C 1
ATOM 6402 O O . ARG A 1 842 ? -24.599 5.767 36.869 1.00 67.00 842 ARG A O 1
ATOM 6409 N N . VAL A 1 843 ? -23.288 5.836 38.705 1.00 73.69 843 VAL A N 1
ATOM 6410 C CA . VAL A 1 843 ? -23.920 4.727 39.440 1.00 73.69 843 VAL A CA 1
ATOM 6411 C C . VAL A 1 843 ? -25.332 5.132 39.850 1.00 73.69 843 VAL A C 1
ATOM 6413 O O . VAL A 1 843 ? -26.286 4.458 39.472 1.00 73.69 843 VAL A O 1
ATOM 6416 N N . ARG A 1 844 ? -25.473 6.295 40.508 1.00 73.31 844 ARG A N 1
ATOM 6417 C CA . ARG A 1 844 ? -26.778 6.858 40.895 1.00 73.31 844 ARG A CA 1
ATOM 6418 C C . ARG A 1 844 ? -27.731 6.985 39.713 1.00 73.31 844 ARG A C 1
ATOM 6420 O O . ARG A 1 844 ? -28.881 6.565 39.803 1.00 73.31 844 ARG A O 1
ATOM 6427 N N . ARG A 1 845 ? -27.233 7.511 38.585 1.00 71.12 845 ARG A N 1
ATOM 6428 C CA . ARG A 1 845 ? -28.021 7.650 37.356 1.00 71.12 845 ARG A CA 1
ATOM 6429 C C . ARG A 1 845 ? -28.516 6.300 36.842 1.00 71.12 845 ARG A C 1
ATOM 6431 O O . ARG A 1 845 ? -29.708 6.167 36.609 1.00 71.12 845 ARG A O 1
ATOM 6438 N N . GLY A 1 846 ? -27.639 5.304 36.710 1.00 74.31 846 GLY A N 1
ATOM 6439 C CA . GLY A 1 846 ? -28.036 3.972 36.243 1.00 74.31 846 GLY A CA 1
ATOM 6440 C C . GLY A 1 846 ? -28.991 3.254 37.207 1.00 74.31 846 GLY A C 1
ATOM 6441 O O . GLY A 1 846 ? -29.948 2.628 36.764 1.00 74.31 846 GLY A O 1
ATOM 6442 N N . ALA A 1 847 ? -28.794 3.395 38.522 1.00 78.69 847 ALA A N 1
ATOM 6443 C CA . ALA A 1 847 ? -29.693 2.828 39.526 1.00 78.69 847 ALA A CA 1
ATOM 6444 C C . ALA A 1 847 ? -31.109 3.429 39.428 1.00 78.69 847 ALA A C 1
ATOM 6446 O O . ALA A 1 847 ? -32.097 2.697 39.398 1.00 78.69 847 ALA A O 1
ATOM 6447 N N . ALA A 1 848 ? -31.222 4.752 39.285 1.00 75.69 848 ALA A N 1
ATOM 6448 C CA . ALA A 1 848 ? -32.512 5.418 39.129 1.00 75.69 848 ALA A CA 1
ATOM 6449 C C . ALA A 1 848 ? -33.132 5.245 37.719 1.00 75.69 848 ALA A C 1
ATOM 6451 O O . ALA A 1 848 ? -34.354 5.177 37.606 1.00 75.69 848 ALA A O 1
ATOM 6452 N N . GLU A 1 849 ? -32.334 5.090 36.652 1.00 74.94 849 GLU A N 1
ATOM 6453 C CA . GLU A 1 849 ? -32.812 4.676 35.316 1.00 74.94 849 GLU A CA 1
ATOM 6454 C C . GLU A 1 849 ? -33.392 3.243 35.350 1.00 74.94 849 GLU A C 1
ATOM 6456 O O . GLU A 1 849 ? -34.445 2.979 34.769 1.00 74.94 849 GLU A O 1
ATOM 6461 N N . ALA A 1 850 ? -32.777 2.317 36.092 1.00 80.12 850 ALA A N 1
ATOM 6462 C CA . ALA A 1 850 ? -33.303 0.962 36.270 1.00 80.12 850 ALA A CA 1
ATOM 6463 C C . ALA A 1 850 ? -34.549 0.933 37.180 1.00 80.12 850 ALA A C 1
ATOM 6465 O O . ALA A 1 850 ? -35.497 0.196 36.901 1.00 80.12 850 ALA A O 1
ATOM 6466 N N . LEU A 1 851 ? -34.599 1.784 38.213 1.00 80.44 851 LEU A N 1
ATOM 6467 C CA . LEU A 1 851 ? -35.790 2.003 39.045 1.00 80.44 851 LEU A CA 1
ATOM 6468 C C . LEU A 1 851 ? -36.966 2.546 38.213 1.00 80.44 851 LEU A C 1
ATOM 6470 O O . LEU A 1 851 ? -38.093 2.071 38.350 1.00 80.44 851 LEU A O 1
ATOM 6474 N N . ALA A 1 852 ? -36.695 3.483 37.299 1.00 76.50 852 ALA A N 1
ATOM 6475 C CA . ALA A 1 852 ? -37.660 3.978 36.317 1.00 76.50 852 ALA A CA 1
ATOM 6476 C C . ALA A 1 852 ? -38.173 2.862 35.385 1.00 76.50 852 ALA A C 1
ATOM 6478 O O . ALA A 1 852 ? -39.361 2.837 35.066 1.00 76.50 852 ALA A O 1
ATOM 6479 N N . GLY A 1 853 ? -37.316 1.904 35.010 1.00 77.12 853 GLY A N 1
ATOM 6480 C CA . GLY A 1 853 ? -37.708 0.707 34.259 1.00 77.12 853 GLY A CA 1
ATOM 6481 C C . GLY A 1 853 ? -38.681 -0.204 35.017 1.00 77.12 853 GLY A C 1
ATOM 6482 O O . GLY A 1 853 ? -39.665 -0.662 34.437 1.00 77.12 853 GLY A O 1
ATOM 6483 N N . LEU A 1 854 ? -38.474 -0.432 36.323 1.00 79.81 854 LEU A N 1
ATOM 6484 C CA . LEU A 1 854 ? -39.408 -1.217 37.151 1.00 79.81 854 LEU A CA 1
ATOM 6485 C C . LEU A 1 854 ? -40.814 -0.597 37.190 1.00 79.81 854 LEU A C 1
ATOM 6487 O O . LEU A 1 854 ? -41.804 -1.327 37.138 1.00 79.81 854 LEU A O 1
ATOM 6491 N N . LEU A 1 855 ? -40.900 0.737 37.195 1.00 76.31 855 LEU A N 1
ATOM 6492 C CA . LEU A 1 855 ? -42.149 1.509 37.199 1.00 76.31 855 LEU A CA 1
ATOM 6493 C C . LEU A 1 855 ? -42.977 1.402 35.903 1.00 76.31 855 LEU A C 1
ATOM 6495 O O . LEU A 1 855 ? -43.997 2.082 35.782 1.00 76.31 855 LEU A O 1
ATOM 6499 N N . GLU A 1 856 ? -42.591 0.576 34.928 1.00 72.19 856 GLU A N 1
ATOM 6500 C CA . GLU A 1 856 ? -43.463 0.207 33.805 1.00 72.19 856 GLU A CA 1
ATOM 6501 C C . GLU A 1 856 ? -44.540 -0.831 34.164 1.00 72.19 856 GLU A C 1
ATOM 6503 O O . GLU A 1 856 ? -45.626 -0.772 33.589 1.00 72.19 856 GLU A O 1
ATOM 6508 N N . ASP A 1 857 ? -44.272 -1.780 35.072 1.00 73.62 857 ASP A N 1
ATOM 6509 C CA . ASP A 1 857 ? -45.240 -2.831 35.441 1.00 73.62 857 ASP A CA 1
ATOM 6510 C C . ASP A 1 857 ? -46.197 -2.308 36.529 1.00 73.62 857 ASP A C 1
ATOM 6512 O O . ASP A 1 857 ? -45.763 -1.802 37.565 1.00 73.62 857 ASP A O 1
ATOM 6516 N N . ASP A 1 858 ? -47.508 -2.396 36.278 1.00 66.75 858 ASP A N 1
ATOM 6517 C CA . ASP A 1 858 ? -48.554 -1.814 37.130 1.00 66.75 858 ASP A CA 1
ATOM 6518 C C . ASP A 1 858 ? -48.524 -2.320 38.579 1.00 66.75 858 ASP A C 1
ATOM 6520 O O . ASP A 1 858 ? -48.846 -1.559 39.491 1.00 66.75 858 ASP A O 1
ATOM 6524 N N . GLN A 1 859 ? -48.086 -3.561 38.818 1.00 68.38 859 GLN A N 1
ATOM 6525 C CA . GLN A 1 859 ? -47.983 -4.102 40.178 1.00 68.38 859 GLN A CA 1
ATOM 6526 C C . GLN A 1 859 ? -46.821 -3.459 40.954 1.00 68.38 859 GLN A C 1
ATOM 6528 O O . GLN A 1 859 ? -46.928 -3.209 42.153 1.00 68.38 859 GLN A O 1
ATOM 6533 N N . LEU A 1 860 ? -45.729 -3.129 40.258 1.00 70.81 860 LEU A N 1
ATOM 6534 C CA . LEU A 1 860 ? -44.487 -2.640 40.866 1.00 70.81 860 LEU A CA 1
ATOM 6535 C C . LEU A 1 860 ? -44.519 -1.132 41.158 1.00 70.81 860 LEU A C 1
ATOM 6537 O O . LEU A 1 860 ? -43.749 -0.645 41.988 1.00 70.81 860 LEU A O 1
ATOM 6541 N N . LYS A 1 861 ? -45.438 -0.390 40.524 1.00 73.06 861 LYS A N 1
ATOM 6542 C CA . LYS A 1 861 ? -45.676 1.041 40.791 1.00 73.06 861 LYS A CA 1
ATOM 6543 C C . LYS A 1 861 ? -46.037 1.307 42.248 1.00 73.06 861 LYS A C 1
ATOM 6545 O O . LYS A 1 861 ? -45.537 2.269 42.824 1.00 73.06 861 LYS A O 1
ATOM 6550 N N . LEU A 1 862 ? -46.855 0.441 42.846 1.00 71.44 862 LEU A N 1
ATOM 6551 C CA . LEU A 1 862 ? -47.245 0.546 44.252 1.00 71.44 862 LEU A CA 1
ATOM 6552 C C . LEU A 1 862 ? -46.079 0.189 45.185 1.00 71.44 862 LEU A C 1
ATOM 6554 O O . LEU A 1 862 ? -45.811 0.937 46.123 1.00 71.44 862 LEU A O 1
ATOM 6558 N N . GLU A 1 863 ? -45.341 -0.889 44.895 1.00 72.25 863 GLU A N 1
ATOM 6559 C CA . GLU A 1 863 ? -44.174 -1.310 45.689 1.00 72.25 863 GLU A CA 1
ATOM 6560 C C . GLU A 1 863 ? -43.086 -0.228 45.731 1.00 72.25 863 GLU A C 1
ATOM 6562 O O . GLU A 1 863 ? -42.636 0.164 46.806 1.00 72.25 863 GLU A O 1
ATOM 6567 N N . VAL A 1 864 ? -42.687 0.294 44.566 1.00 73.06 864 VAL A N 1
ATOM 6568 C CA . VAL A 1 864 ? -41.644 1.326 44.453 1.00 73.06 864 VAL A CA 1
ATOM 6569 C C . VAL A 1 864 ? -42.158 2.695 44.903 1.00 73.06 864 VAL A C 1
ATOM 6571 O O . VAL A 1 864 ? -41.434 3.431 45.571 1.00 73.06 864 VAL A O 1
ATOM 6574 N N . GLY A 1 865 ? -43.411 3.044 44.597 1.00 67.25 865 GLY A N 1
ATOM 6575 C CA . GLY A 1 865 ? -44.026 4.304 45.021 1.00 67.25 865 GLY A CA 1
ATOM 6576 C C . GLY A 1 865 ? -44.200 4.419 46.540 1.00 67.25 865 GLY A C 1
ATOM 6577 O O . GLY A 1 865 ? -44.129 5.524 47.087 1.00 67.25 865 GLY A O 1
ATOM 6578 N N . ALA A 1 866 ? -44.377 3.298 47.244 1.00 71.19 866 ALA A N 1
ATOM 6579 C CA . ALA A 1 866 ? -44.430 3.256 48.705 1.00 71.19 866 ALA A CA 1
ATOM 6580 C C . ALA A 1 866 ? -43.073 3.547 49.380 1.00 71.19 866 ALA A C 1
ATOM 6582 O O . ALA A 1 866 ? -43.055 3.942 50.546 1.00 71.19 866 ALA A O 1
ATOM 6583 N N . LEU A 1 867 ? -41.943 3.397 48.676 1.00 75.19 867 LEU A N 1
ATOM 6584 C CA . LEU A 1 867 ? -40.618 3.607 49.261 1.00 75.19 867 LEU A CA 1
ATOM 6585 C C . LEU A 1 867 ? -40.363 5.100 49.593 1.00 75.19 867 LEU A C 1
ATOM 6587 O O . LEU A 1 867 ? -40.534 5.972 48.728 1.00 75.19 867 LEU A O 1
ATOM 6591 N N . PRO A 1 868 ? -39.908 5.432 50.819 1.00 69.81 868 PRO A N 1
ATOM 6592 C CA . PRO A 1 868 ? -39.548 6.798 51.191 1.00 69.81 868 PRO A CA 1
ATOM 6593 C C . PRO A 1 868 ? -38.466 7.395 50.279 1.00 69.81 868 PRO A C 1
ATOM 6595 O O . PRO A 1 868 ? -37.408 6.811 50.062 1.00 69.81 868 PRO A O 1
ATOM 6598 N N . GLY A 1 869 ? -38.734 8.581 49.730 1.00 70.62 869 GLY A N 1
ATOM 6599 C CA . GLY A 1 869 ? -37.790 9.298 48.867 1.00 70.62 869 GLY A CA 1
ATOM 6600 C C . GLY A 1 869 ? -37.600 8.729 47.451 1.00 70.62 869 GLY A C 1
ATOM 6601 O O . GLY A 1 869 ? -36.783 9.283 46.715 1.00 70.62 869 GLY A O 1
ATOM 6602 N N . ALA A 1 870 ? -38.359 7.704 47.027 1.00 71.88 870 ALA A N 1
ATOM 6603 C CA . ALA A 1 870 ? -38.345 7.196 45.643 1.00 71.88 870 ALA A CA 1
ATOM 6604 C C . ALA A 1 870 ? -38.553 8.308 44.609 1.00 71.88 870 ALA A C 1
ATOM 6606 O O . ALA A 1 870 ? -37.831 8.418 43.620 1.00 71.88 870 ALA A O 1
ATOM 6607 N N . LEU A 1 871 ? -39.512 9.185 44.902 1.00 71.75 871 LEU A N 1
ATOM 6608 C CA . LEU A 1 871 ? -39.828 10.351 44.093 1.00 71.75 871 LEU A CA 1
ATOM 6609 C C . LEU A 1 871 ? -38.665 11.354 44.009 1.00 71.75 871 LEU A C 1
ATOM 6611 O O . LEU A 1 871 ? -38.418 11.875 42.929 1.00 71.75 871 LEU A O 1
ATOM 6615 N N . SER A 1 872 ? -37.923 11.595 45.098 1.00 70.56 872 SER A N 1
ATOM 6616 C CA . SER A 1 872 ? -36.780 12.526 45.082 1.00 70.56 872 SER A CA 1
ATOM 6617 C C . SER A 1 872 ? -35.685 12.026 44.142 1.00 70.56 872 SER A C 1
ATOM 6619 O O . SER A 1 872 ? -35.283 12.743 43.234 1.00 70.56 872 SER A O 1
ATOM 6621 N N . ALA A 1 873 ? -35.298 10.753 44.280 1.00 69.75 873 ALA A N 1
ATOM 6622 C CA . ALA A 1 873 ? -34.263 10.139 43.448 1.00 69.75 873 ALA A CA 1
ATOM 6623 C C . ALA A 1 873 ? -34.618 10.129 41.947 1.00 69.75 873 ALA A C 1
ATOM 6625 O O . ALA A 1 873 ? -33.734 10.210 41.097 1.00 69.75 873 ALA A O 1
ATOM 6626 N N . LEU A 1 874 ? -35.911 10.052 41.609 1.00 70.62 874 LEU A N 1
ATOM 6627 C CA . LEU A 1 874 ? -36.401 10.151 40.230 1.00 70.62 874 LEU A CA 1
ATOM 6628 C C . LEU A 1 874 ? -36.501 11.602 39.729 1.00 70.62 874 LEU A C 1
ATOM 6630 O O . LEU A 1 874 ? -36.351 11.831 38.530 1.00 70.62 874 LEU A O 1
ATOM 6634 N N . LEU A 1 875 ? -36.723 12.579 40.615 1.00 68.25 875 LEU A N 1
ATOM 6635 C CA . LEU A 1 875 ? -36.728 14.008 40.281 1.00 68.25 875 LEU A CA 1
ATOM 6636 C C . LEU A 1 875 ? -35.313 14.555 40.056 1.00 68.25 875 LEU A C 1
ATOM 6638 O O . LEU A 1 875 ? -35.108 15.320 39.114 1.00 68.25 875 LEU A O 1
ATOM 6642 N N . ASP A 1 876 ? -34.326 14.092 40.825 1.00 63.53 876 ASP A N 1
ATOM 6643 C CA . ASP A 1 876 ? -32.907 14.442 40.648 1.00 63.53 876 ASP A CA 1
ATOM 6644 C C . ASP A 1 876 ? -32.354 14.014 39.267 1.00 63.53 876 ASP A C 1
ATOM 6646 O O . ASP A 1 876 ? -31.374 14.578 38.774 1.00 63.53 876 ASP A O 1
ATOM 6650 N N . LEU A 1 877 ? -33.007 13.059 38.587 1.00 61.91 877 LEU A N 1
ATOM 6651 C CA . LEU A 1 877 ? -32.706 12.677 37.199 1.00 61.91 877 LEU A CA 1
ATOM 6652 C C . LEU A 1 877 ? -33.266 13.625 36.129 1.00 61.91 877 LEU A C 1
ATOM 6654 O O . LEU A 1 877 ? -32.806 13.572 34.984 1.00 61.91 877 LEU A O 1
ATOM 6658 N N . VAL A 1 878 ? -34.288 14.429 36.435 1.00 58.06 878 VAL A N 1
ATOM 6659 C CA . VAL A 1 878 ? -35.100 15.108 35.403 1.00 58.06 878 VAL A CA 1
ATOM 6660 C C . VAL A 1 878 ? -34.283 16.105 34.581 1.00 58.06 878 VAL A C 1
ATOM 6662 O O . VAL A 1 878 ? -34.511 16.251 33.383 1.00 58.06 878 VAL A O 1
ATOM 6665 N N . GLN A 1 879 ? -33.257 16.706 35.184 1.00 51.50 879 GLN A N 1
ATOM 6666 C CA . GLN A 1 879 ? -32.320 17.614 34.514 1.00 51.50 879 GLN A CA 1
ATOM 6667 C C . GLN A 1 879 ? -31.352 16.912 33.535 1.00 51.50 879 GLN A C 1
ATOM 6669 O O . GLN A 1 879 ? -30.511 17.576 32.935 1.00 51.50 879 GLN A O 1
ATOM 6674 N N . LEU A 1 880 ? -31.398 15.575 33.403 1.00 51.22 880 LEU A N 1
ATOM 6675 C CA . LEU A 1 880 ? -30.328 14.793 32.764 1.00 51.22 880 LEU A CA 1
ATOM 6676 C C . LEU A 1 880 ? -30.774 13.848 31.634 1.00 51.22 880 LEU A C 1
ATOM 6678 O O . LEU A 1 880 ? -29.990 13.663 30.703 1.00 51.22 880 LEU A O 1
ATOM 6682 N N . ARG A 1 881 ? -31.969 13.228 31.677 1.00 51.84 881 ARG A N 1
ATOM 6683 C CA . ARG A 1 881 ? -32.464 12.339 30.592 1.00 51.84 881 ARG A CA 1
ATOM 6684 C C . ARG A 1 881 ? -33.990 12.170 30.517 1.00 51.84 881 ARG A C 1
ATOM 6686 O O . ARG A 1 881 ? -34.695 12.174 31.525 1.00 51.84 881 ARG A O 1
ATOM 6693 N N . HIS A 1 882 ? -34.447 11.857 29.298 1.00 56.97 882 HIS A N 1
ATOM 6694 C CA . HIS A 1 882 ? -35.840 11.614 28.890 1.00 56.97 882 HIS A CA 1
ATOM 6695 C C . HIS A 1 882 ? -36.605 10.543 29.697 1.00 56.97 882 HIS A C 1
ATOM 6697 O O . HIS A 1 882 ? -37.817 10.653 29.863 1.00 56.97 882 HIS A O 1
ATOM 6703 N N . GLN A 1 883 ? -35.925 9.511 30.208 1.00 55.94 883 GLN A N 1
ATOM 6704 C CA . GLN A 1 883 ? -36.569 8.336 30.827 1.00 55.94 883 GLN A CA 1
ATOM 6705 C C . GLN A 1 883 ? -37.301 8.663 32.143 1.00 55.94 883 GLN A C 1
ATOM 6707 O O . GLN A 1 883 ? -38.309 8.037 32.471 1.00 55.94 883 GLN A O 1
ATOM 6712 N N . SER A 1 884 ? -36.840 9.695 32.857 1.00 62.91 884 SER A N 1
ATOM 6713 C CA . SER A 1 884 ? -37.461 10.204 34.088 1.00 62.91 884 SER A CA 1
ATOM 6714 C C . SER A 1 884 ? -38.930 10.613 33.887 1.00 62.91 884 SER A C 1
ATOM 6716 O O . SER A 1 884 ? -39.788 10.278 34.707 1.00 62.91 884 SER A O 1
ATOM 6718 N N . ALA A 1 885 ? -39.246 11.255 32.755 1.00 67.94 885 ALA A N 1
ATOM 6719 C CA . ALA A 1 885 ? -40.592 11.709 32.415 1.00 67.94 885 ALA A CA 1
ATOM 6720 C C . ALA A 1 885 ? -41.590 10.545 32.322 1.00 67.94 885 ALA A C 1
ATOM 6722 O O . ALA A 1 885 ? -42.717 10.655 32.805 1.00 67.94 885 ALA A O 1
ATOM 6723 N N . ALA A 1 886 ? -41.174 9.414 31.742 1.00 68.56 886 ALA A N 1
ATOM 6724 C CA . ALA A 1 886 ? -42.015 8.228 31.605 1.00 68.56 886 ALA A CA 1
ATOM 6725 C C . ALA A 1 886 ? -42.368 7.618 32.969 1.00 68.56 886 ALA A C 1
ATOM 6727 O O . ALA A 1 886 ? -43.539 7.317 33.213 1.00 68.56 886 ALA A O 1
ATOM 6728 N N . ALA A 1 887 ? -41.385 7.511 33.870 1.00 70.88 887 ALA A N 1
ATOM 6729 C CA . ALA A 1 887 ? -41.568 6.989 35.223 1.00 70.88 887 ALA A CA 1
ATOM 6730 C C . ALA A 1 887 ? -42.419 7.910 36.109 1.00 70.88 887 ALA A C 1
ATOM 6732 O O . ALA A 1 887 ? -43.356 7.432 36.746 1.00 70.88 887 ALA A O 1
ATOM 6733 N N . ILE A 1 888 ? -42.182 9.227 36.097 1.00 74.75 888 ILE A N 1
ATOM 6734 C CA . ILE A 1 888 ? -43.031 10.193 36.820 1.00 74.75 888 ILE A CA 1
ATOM 6735 C C . ILE A 1 888 ? -44.470 10.130 36.289 1.00 74.75 888 ILE A C 1
ATOM 6737 O O . ILE A 1 888 ? -45.419 10.024 37.062 1.00 74.75 888 ILE A O 1
ATOM 6741 N N . ALA A 1 889 ? -44.647 10.078 34.967 1.00 73.56 889 ALA A N 1
ATOM 6742 C CA . ALA A 1 889 ? -45.961 9.932 34.350 1.00 73.56 889 ALA A CA 1
ATOM 6743 C C . ALA A 1 889 ? -46.605 8.544 34.549 1.00 73.56 889 ALA A C 1
ATOM 6745 O O . ALA A 1 889 ? -47.787 8.401 34.253 1.00 73.56 889 ALA A O 1
ATOM 6746 N N . ASN A 1 890 ? -45.851 7.524 34.980 1.00 75.94 890 ASN A N 1
ATOM 6747 C CA . ASN A 1 890 ? -46.381 6.228 35.417 1.00 75.94 890 ASN A CA 1
ATOM 6748 C C . ASN A 1 890 ? -46.785 6.273 36.901 1.00 75.94 890 ASN A C 1
ATOM 6750 O O . ASN A 1 890 ? -47.820 5.711 37.246 1.00 75.94 890 ASN A O 1
ATOM 6754 N N . LEU A 1 891 ? -46.014 6.960 37.757 1.00 75.62 891 LEU A N 1
ATOM 6755 C CA . LEU A 1 891 ? -46.332 7.180 39.175 1.00 75.62 891 LEU A CA 1
ATOM 6756 C C . LEU A 1 891 ? -47.618 7.993 39.348 1.00 75.62 891 LEU A C 1
ATOM 6758 O O . LEU A 1 891 ? -48.472 7.600 40.133 1.00 75.62 891 LEU A O 1
ATOM 6762 N N . CYS A 1 892 ? -47.815 9.054 38.557 1.00 76.62 892 CYS A N 1
ATOM 6763 C CA . CYS A 1 892 ? -49.083 9.792 38.549 1.00 76.62 892 CYS A CA 1
ATOM 6764 C C . CYS A 1 892 ? -50.288 8.944 38.082 1.00 76.62 892 CYS A C 1
ATOM 6766 O O . CYS A 1 892 ? -51.423 9.397 38.188 1.00 76.62 892 CYS A O 1
ATOM 6768 N N . GLY A 1 893 ? -50.067 7.731 37.559 1.00 73.31 893 GLY A N 1
ATOM 6769 C CA . GLY A 1 893 ? -51.135 6.799 37.199 1.00 73.31 893 GLY A CA 1
ATOM 6770 C C . GLY A 1 893 ? -51.975 6.326 38.389 1.00 73.31 893 GLY A C 1
ATOM 6771 O O . GLY A 1 893 ? -53.138 5.981 38.194 1.00 73.31 893 GLY A O 1
ATOM 6772 N N . ASP A 1 894 ? -51.411 6.349 39.600 1.00 77.31 894 ASP A N 1
ATOM 6773 C CA . ASP A 1 894 ? -52.124 6.116 40.858 1.00 77.31 894 ASP A CA 1
ATOM 6774 C C . ASP A 1 894 ? -52.450 7.445 41.561 1.00 77.31 894 ASP A C 1
ATOM 6776 O O . ASP A 1 894 ? -51.634 8.368 41.578 1.00 77.31 894 ASP A O 1
ATOM 6780 N N . ALA A 1 895 ? -53.635 7.542 42.170 1.00 71.56 895 ALA A N 1
ATOM 6781 C CA . ALA A 1 895 ? -54.116 8.783 42.774 1.00 71.56 895 ALA A CA 1
ATOM 6782 C C . ALA A 1 895 ? -53.325 9.209 44.028 1.00 71.56 895 ALA A C 1
ATOM 6784 O O . ALA A 1 895 ? -53.008 10.390 44.179 1.00 71.56 895 ALA A O 1
ATOM 6785 N N . ALA A 1 896 ? -52.961 8.267 44.903 1.00 72.38 896 ALA A N 1
ATOM 6786 C CA . ALA A 1 896 ? -52.225 8.565 46.134 1.00 72.38 896 ALA A CA 1
ATOM 6787 C C . ALA A 1 896 ? -50.744 8.880 45.855 1.00 72.38 896 ALA A C 1
ATOM 6789 O O . ALA A 1 896 ? -50.115 9.671 46.564 1.00 72.38 896 ALA A O 1
ATOM 6790 N N . LEU A 1 897 ? -50.176 8.292 44.798 1.00 74.12 897 LEU A N 1
ATOM 6791 C CA . LEU A 1 897 ? -48.843 8.648 44.314 1.00 74.12 897 LEU A CA 1
ATOM 6792 C C . LEU A 1 897 ? -48.846 9.999 43.582 1.00 74.12 897 LEU A C 1
ATOM 6794 O O . LEU A 1 897 ? -47.943 10.800 43.815 1.00 74.12 897 LEU A O 1
ATOM 6798 N N . ALA A 1 898 ? -49.862 10.301 42.767 1.00 74.25 898 ALA A N 1
ATOM 6799 C CA . ALA A 1 898 ? -49.997 11.582 42.067 1.00 74.25 898 ALA A CA 1
ATOM 6800 C C . ALA A 1 898 ? -50.046 12.789 43.019 1.00 74.25 898 ALA A C 1
ATOM 6802 O O . ALA A 1 898 ? -49.363 13.784 42.770 1.00 74.25 898 ALA A O 1
ATOM 6803 N N . GLU A 1 899 ? -50.793 12.711 44.126 1.00 74.38 899 GLU A N 1
ATOM 6804 C CA . GLU A 1 899 ? -50.834 13.801 45.112 1.00 74.38 899 GLU A CA 1
ATOM 6805 C C . GLU A 1 899 ? -49.433 14.069 45.693 1.00 74.38 899 GLU A C 1
ATOM 6807 O O . GLU A 1 899 ? -48.944 15.200 45.646 1.00 74.38 899 GLU A O 1
ATOM 6812 N N . ARG A 1 900 ? -48.700 13.009 46.065 1.00 72.75 900 ARG A N 1
ATOM 6813 C CA . ARG A 1 900 ? -47.295 13.099 46.505 1.00 72.75 900 ARG A CA 1
ATOM 6814 C C . ARG A 1 900 ? -46.357 13.666 45.428 1.00 72.75 900 ARG A C 1
ATOM 6816 O O . ARG A 1 900 ? -45.406 14.366 45.784 1.00 72.75 900 ARG A O 1
ATOM 6823 N N . VAL A 1 901 ? -46.606 13.427 44.133 1.00 73.25 901 VAL A N 1
ATOM 6824 C CA . VAL A 1 901 ? -45.866 14.089 43.035 1.00 73.25 901 VAL A CA 1
ATOM 6825 C C . VAL A 1 901 ? -46.125 15.598 43.029 1.00 73.25 901 VAL A C 1
ATOM 6827 O O . VAL A 1 901 ? -45.173 16.377 42.967 1.00 73.25 901 VAL A O 1
ATOM 6830 N N . GLY A 1 902 ? -47.383 16.029 43.158 1.00 68.94 902 GLY A N 1
ATOM 6831 C CA . GLY A 1 902 ? -47.741 17.450 43.256 1.00 68.94 902 GLY A CA 1
ATOM 6832 C C . GLY A 1 902 ? -47.142 18.162 44.478 1.00 68.94 902 GLY A C 1
ATOM 6833 O O . GLY A 1 902 ? -46.874 19.366 44.431 1.00 68.94 902 GLY A O 1
ATOM 6834 N N . GLU A 1 903 ? -46.882 17.431 45.562 1.00 68.75 903 GLU A N 1
ATOM 6835 C CA . GLU A 1 903 ? -46.358 18.004 46.804 1.00 68.75 903 GLU A CA 1
ATOM 6836 C C . GLU A 1 903 ? -44.845 18.274 46.812 1.00 68.75 903 GLU A C 1
ATOM 6838 O O . GLU A 1 903 ? -44.407 19.223 47.466 1.00 68.75 903 GLU A O 1
ATOM 6843 N N . ASN A 1 904 ? -44.045 17.516 46.057 1.00 62.41 904 ASN A N 1
ATOM 6844 C CA . ASN A 1 904 ? -42.575 17.539 46.140 1.00 62.41 904 ASN A CA 1
ATOM 6845 C C . ASN A 1 904 ? -41.907 18.350 45.011 1.00 62.41 904 ASN A C 1
ATOM 6847 O O . ASN A 1 904 ? -40.982 17.878 44.359 1.00 62.41 904 ASN A O 1
ATOM 6851 N N . LEU A 1 905 ? -42.397 19.570 44.752 1.00 59.69 905 LEU A N 1
ATOM 6852 C CA . LEU A 1 905 ? -41.861 20.538 43.767 1.00 59.69 905 LEU A CA 1
ATOM 6853 C C . LEU A 1 905 ? -41.760 20.058 42.296 1.00 59.69 905 LEU A C 1
ATOM 6855 O O . LEU A 1 905 ? -41.348 20.834 41.437 1.00 59.69 905 LEU A O 1
ATOM 6859 N N . ALA A 1 906 ? -42.210 18.843 41.967 1.00 66.50 906 ALA A N 1
ATOM 6860 C CA . ALA A 1 906 ? -42.073 18.210 40.648 1.00 66.50 906 ALA A CA 1
ATOM 6861 C C . ALA A 1 906 ? -42.645 19.015 39.465 1.00 66.50 906 ALA A C 1
ATOM 6863 O O . ALA A 1 906 ? -42.291 18.775 38.312 1.00 66.50 906 ALA A O 1
ATOM 6864 N N . ILE A 1 907 ? -43.545 19.960 39.733 1.00 74.69 907 ILE A N 1
ATOM 6865 C CA . ILE A 1 907 ? -44.294 20.711 38.722 1.00 74.69 907 ILE A CA 1
ATOM 6866 C C . ILE A 1 907 ? -43.375 21.607 37.878 1.00 74.69 907 ILE A C 1
ATOM 6868 O O . ILE A 1 907 ? -43.546 21.654 36.663 1.00 74.69 907 ILE A O 1
ATOM 6872 N N . SER A 1 908 ? -42.354 22.242 38.466 1.00 73.88 908 SER A N 1
ATOM 6873 C CA . SER A 1 908 ? -41.375 23.035 37.702 1.00 73.88 908 SER A CA 1
ATOM 6874 C C . SER A 1 908 ? -40.496 22.156 36.803 1.00 73.88 908 SER A C 1
ATOM 6876 O O . SER A 1 908 ? -40.188 22.528 35.671 1.00 73.88 908 SER A O 1
ATOM 6878 N N . ALA A 1 909 ? -40.158 20.951 37.267 1.00 72.06 909 ALA A N 1
ATOM 6879 C CA . ALA A 1 909 ? -39.421 19.958 36.493 1.00 72.06 909 ALA A CA 1
ATOM 6880 C C . ALA A 1 909 ? -40.268 19.401 35.327 1.00 72.06 909 ALA A C 1
ATOM 6882 O O . ALA A 1 909 ? -39.773 19.266 34.209 1.00 72.06 909 ALA A O 1
ATOM 6883 N N . LEU A 1 910 ? -41.568 19.164 35.543 1.00 77.31 910 LEU A N 1
ATOM 6884 C CA . LEU A 1 910 ? -42.520 18.796 34.486 1.00 77.31 910 LEU A CA 1
ATOM 6885 C C . LEU A 1 910 ? -42.745 19.929 33.468 1.00 77.31 910 LEU A C 1
ATOM 6887 O O . LEU A 1 910 ? -42.888 19.648 32.280 1.00 77.31 910 LEU A O 1
ATOM 6891 N N . VAL A 1 911 ? -42.727 21.197 33.897 1.00 80.31 911 VAL A N 1
ATOM 6892 C CA . VAL A 1 911 ? -42.761 22.368 32.996 1.00 80.31 911 VAL A CA 1
ATOM 6893 C C . VAL A 1 911 ? -41.523 22.403 32.096 1.00 80.31 911 VAL A C 1
ATOM 6895 O O . VAL A 1 911 ? -41.662 22.584 30.888 1.00 80.31 911 VAL A O 1
ATOM 6898 N N . ALA A 1 912 ? -40.330 22.156 32.645 1.00 75.19 912 ALA A N 1
ATOM 6899 C CA . ALA A 1 912 ? -39.101 22.067 31.854 1.00 75.19 912 ALA A CA 1
ATOM 6900 C C . ALA A 1 912 ? -39.132 20.893 30.852 1.00 75.19 912 ALA A C 1
ATOM 6902 O O . ALA A 1 912 ? -38.759 21.064 29.693 1.00 75.19 912 ALA A O 1
ATOM 6903 N N . LEU A 1 913 ? -39.642 19.722 31.256 1.00 77.00 913 LEU A N 1
ATOM 6904 C CA . LEU A 1 913 ? -39.822 18.571 30.358 1.00 77.00 913 LEU A CA 1
ATOM 6905 C C . LEU A 1 913 ? -40.836 18.847 29.235 1.00 77.00 913 LEU A C 1
ATOM 6907 O O . LEU A 1 913 ? -40.623 18.421 28.102 1.00 77.00 913 LEU A O 1
ATOM 6911 N N . ALA A 1 914 ? -41.913 19.583 29.511 1.00 77.81 914 ALA A N 1
ATOM 6912 C CA . ALA A 1 914 ? -42.894 19.977 28.498 1.00 77.81 914 ALA A CA 1
ATOM 6913 C C . ALA A 1 914 ? -42.330 20.943 27.438 1.00 77.81 914 ALA A C 1
ATOM 6915 O O . ALA A 1 914 ? -42.838 20.966 26.320 1.00 77.81 914 ALA A O 1
ATOM 6916 N N . ALA A 1 915 ? -41.265 21.686 27.758 1.00 78.62 915 ALA A N 1
ATOM 6917 C CA . ALA A 1 915 ? -40.520 22.527 26.818 1.00 78.62 915 ALA A CA 1
ATOM 6918 C C . ALA A 1 915 ? -39.393 21.777 26.065 1.00 78.62 915 ALA A C 1
ATOM 6920 O O . ALA A 1 915 ? -38.638 22.391 25.312 1.00 78.62 915 ALA A O 1
ATOM 6921 N N . SER A 1 916 ? -39.252 20.459 26.255 1.00 74.56 916 SER A N 1
ATOM 6922 C CA . SER A 1 916 ? -38.256 19.645 25.546 1.00 74.56 916 SER A CA 1
ATOM 6923 C C . SER A 1 916 ? -38.529 19.599 24.032 1.00 74.56 916 SER A C 1
ATOM 6925 O O . SER A 1 916 ? -39.694 19.523 23.638 1.00 74.56 916 SER A O 1
ATOM 6927 N N . PRO A 1 917 ? -37.498 19.559 23.162 1.00 69.00 917 PRO A N 1
ATOM 6928 C CA . PRO A 1 917 ? -37.677 19.300 21.729 1.00 69.00 917 PRO A CA 1
ATOM 6929 C C . PRO A 1 917 ? -38.062 17.840 21.406 1.00 69.00 917 PRO A C 1
ATOM 6931 O O . PRO A 1 917 ? -38.405 17.535 20.264 1.00 69.00 917 PRO A O 1
ATOM 6934 N N . ASP A 1 918 ? -38.004 16.925 22.380 1.00 68.44 918 ASP A N 1
ATOM 6935 C CA . ASP A 1 918 ? -38.350 15.511 22.201 1.00 68.44 918 ASP A CA 1
ATOM 6936 C C . ASP A 1 918 ? -39.868 15.273 22.351 1.00 68.44 918 ASP A C 1
ATOM 6938 O O . ASP A 1 918 ? -40.477 15.558 23.385 1.00 68.44 918 ASP A O 1
ATOM 6942 N N . ARG A 1 919 ? -40.484 14.708 21.305 1.00 75.12 919 ARG A N 1
ATOM 6943 C CA . ARG A 1 919 ? -41.935 14.472 21.215 1.00 75.12 919 ARG A CA 1
ATOM 6944 C C . ARG A 1 919 ? -42.473 13.453 22.218 1.00 75.12 919 ARG A C 1
ATOM 6946 O O . ARG A 1 919 ? -43.620 13.594 22.644 1.00 75.12 919 ARG A O 1
ATOM 6953 N N . ASP A 1 920 ? -41.700 12.430 22.575 1.00 70.44 920 ASP A N 1
ATOM 6954 C CA . ASP A 1 920 ? -42.134 11.441 23.563 1.00 70.44 920 ASP A CA 1
ATOM 6955 C C . ASP A 1 920 ? -41.923 11.977 24.987 1.00 70.44 920 ASP A C 1
ATOM 6957 O O . ASP A 1 920 ? -42.782 11.762 25.844 1.00 70.44 920 ASP A O 1
ATOM 6961 N N . VAL A 1 921 ? -40.894 12.801 25.231 1.00 74.19 921 VAL A N 1
ATOM 6962 C CA . VAL A 1 921 ? -40.763 13.559 26.495 1.00 74.19 921 VAL A CA 1
ATOM 6963 C C . VAL A 1 921 ? -41.945 14.510 26.697 1.00 74.19 921 VAL A C 1
ATOM 6965 O O . VAL A 1 921 ? -42.591 14.455 27.746 1.00 74.19 921 VAL A O 1
ATOM 6968 N N . GLN A 1 922 ? -42.294 15.311 25.682 1.00 79.69 922 GLN A N 1
ATOM 6969 C CA . GLN A 1 922 ? -43.490 16.166 25.691 1.00 79.69 922 GLN A CA 1
ATOM 6970 C C . GLN A 1 922 ? -44.763 15.359 25.995 1.00 79.69 922 GLN A C 1
ATOM 6972 O O . GLN A 1 922 ? -45.585 15.766 26.817 1.00 79.69 922 GLN A O 1
ATOM 6977 N N . ARG A 1 923 ? -44.924 14.186 25.366 1.00 80.50 923 ARG A N 1
ATOM 6978 C CA . ARG A 1 923 ? -46.072 13.287 25.569 1.00 80.50 923 ARG A CA 1
ATOM 6979 C C . ARG A 1 923 ? -46.130 12.722 26.989 1.00 80.50 923 ARG A C 1
ATOM 6981 O O . ARG A 1 923 ? -47.215 12.663 27.567 1.00 80.50 923 ARG A O 1
ATOM 6988 N N . HIS A 1 924 ? -44.997 12.331 27.570 1.00 81.00 924 HIS A N 1
ATOM 6989 C CA . HIS A 1 924 ? -44.941 11.865 28.954 1.00 81.00 924 HIS A CA 1
ATOM 6990 C C . HIS A 1 924 ? -45.225 13.000 29.951 1.00 81.00 924 HIS A C 1
ATOM 6992 O O . HIS A 1 924 ? -46.026 12.798 30.864 1.00 81.00 924 HIS A O 1
ATOM 6998 N N . ALA A 1 925 ? -44.681 14.204 29.741 1.00 82.81 925 ALA A N 1
ATOM 6999 C CA . ALA A 1 925 ? -44.993 15.381 30.558 1.00 82.81 925 ALA A CA 1
ATOM 7000 C C . ALA A 1 925 ? -46.489 15.750 30.490 1.00 82.81 925 ALA A C 1
ATOM 7002 O O . ALA A 1 925 ? -47.133 15.914 31.527 1.00 82.81 925 ALA A O 1
ATOM 7003 N N . ALA A 1 926 ? -47.081 15.771 29.289 1.00 83.94 926 ALA A N 1
ATOM 7004 C CA . ALA A 1 926 ? -48.517 15.990 29.099 1.00 83.94 926 ALA A CA 1
ATOM 7005 C C . ALA A 1 926 ? -49.373 14.927 29.813 1.00 83.94 926 ALA A C 1
ATOM 7007 O O . ALA A 1 926 ? -50.374 15.264 30.447 1.00 83.94 926 ALA A O 1
ATOM 7008 N N . ARG A 1 927 ? -48.961 13.649 29.778 1.00 85.25 927 ARG A N 1
ATOM 7009 C CA . ARG A 1 927 ? -49.635 12.564 30.515 1.00 85.25 927 ARG A CA 1
ATOM 7010 C C . ARG A 1 927 ? -49.552 12.770 32.031 1.00 85.25 927 ARG A C 1
ATOM 7012 O O . ARG A 1 927 ? -50.559 12.600 32.711 1.00 85.25 927 ARG A O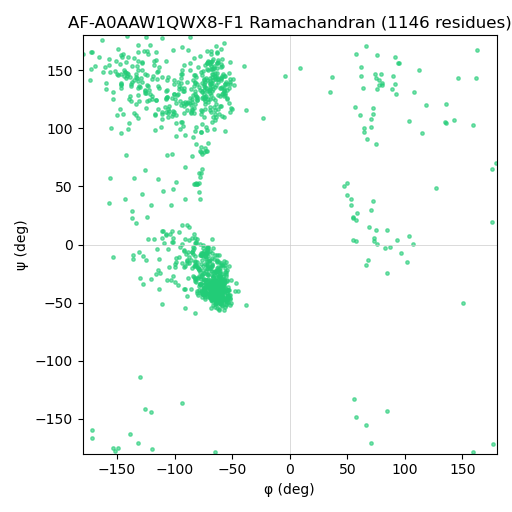 1
ATOM 7019 N N . ALA A 1 928 ? -48.392 13.166 32.563 1.00 83.50 928 ALA A N 1
ATOM 7020 C CA . ALA A 1 928 ? -48.235 13.472 33.988 1.00 83.50 928 ALA A CA 1
ATOM 7021 C C . ALA A 1 928 ? -49.145 14.631 34.427 1.00 83.50 928 ALA A C 1
ATOM 7023 O O . ALA A 1 928 ? -49.842 14.508 35.433 1.00 83.50 928 ALA A O 1
ATOM 7024 N N . PHE A 1 929 ? -49.199 15.722 33.654 1.00 86.31 929 PHE A N 1
ATOM 7025 C CA . PHE A 1 929 ? -50.102 16.842 33.932 1.00 86.31 929 PHE A CA 1
ATOM 7026 C C . PHE A 1 929 ? -51.583 16.451 33.862 1.00 86.31 929 PHE A C 1
ATOM 7028 O O . PHE A 1 929 ? -52.357 16.892 34.708 1.00 86.31 929 PHE A O 1
ATOM 7035 N N . TRP A 1 930 ? -51.981 15.608 32.903 1.00 86.94 930 TRP A N 1
ATOM 7036 C CA . TRP A 1 930 ? -53.352 15.094 32.809 1.00 86.94 930 TRP A CA 1
ATOM 7037 C C . TRP A 1 930 ? -53.765 14.316 34.062 1.00 86.94 930 TRP A C 1
ATOM 7039 O O . TRP A 1 930 ? -54.812 14.602 34.643 1.00 86.94 930 TRP A O 1
ATOM 7049 N N . HIS A 1 931 ? -52.914 13.398 34.527 1.00 83.12 931 HIS A N 1
ATOM 7050 C CA . HIS A 1 931 ? -53.144 12.665 35.771 1.00 83.12 931 HIS A CA 1
ATOM 7051 C C . HIS A 1 931 ? -53.235 13.600 36.992 1.00 83.12 931 HIS A C 1
ATOM 7053 O O . HIS A 1 931 ? -54.192 13.521 37.760 1.00 83.12 931 HIS A O 1
ATOM 7059 N N . LEU A 1 932 ? -52.287 14.533 37.147 1.00 82.75 932 LEU A N 1
ATOM 7060 C CA . LEU A 1 932 ? -52.270 15.491 38.262 1.00 82.75 932 LEU A CA 1
ATOM 7061 C C . LEU A 1 932 ? -53.502 16.420 38.265 1.00 82.75 932 LEU A C 1
ATOM 7063 O O . LEU A 1 932 ? -54.014 16.763 39.328 1.00 82.75 932 LEU A O 1
ATOM 7067 N N . ALA A 1 933 ? -54.022 16.791 37.091 1.00 82.00 933 ALA A N 1
ATOM 7068 C CA . ALA A 1 933 ? -55.254 17.571 36.960 1.00 82.00 933 ALA A CA 1
ATOM 7069 C C . ALA A 1 933 ? -56.527 16.770 37.308 1.00 82.00 933 ALA A C 1
ATOM 7071 O O . ALA A 1 933 ? -57.537 17.367 37.694 1.00 82.00 933 ALA A O 1
ATOM 7072 N N . ALA A 1 934 ? -56.491 15.438 37.175 1.00 80.00 934 ALA A N 1
ATOM 7073 C CA . ALA A 1 934 ? -57.627 14.550 37.423 1.00 80.00 934 ALA A CA 1
ATOM 7074 C C . ALA A 1 934 ? -57.816 14.171 38.904 1.00 80.00 934 ALA A C 1
ATOM 7076 O O . ALA A 1 934 ? -58.946 13.920 39.313 1.00 80.00 934 ALA A O 1
ATOM 7077 N N . VAL A 1 935 ? -56.740 14.146 39.700 1.00 72.44 935 VAL A N 1
ATOM 7078 C CA . VAL A 1 935 ? -56.762 13.703 41.112 1.00 72.44 935 VAL A CA 1
ATOM 7079 C C . VAL A 1 935 ? -57.306 14.771 42.073 1.00 72.44 935 VAL A C 1
ATOM 7081 O O . VAL A 1 935 ? -57.916 14.437 43.084 1.00 72.44 935 VAL A O 1
ATOM 7084 N N . GLY A 1 936 ? -57.170 16.058 41.734 1.00 66.50 936 GLY A N 1
ATOM 7085 C CA . GLY A 1 936 ? -57.684 17.164 42.549 1.00 66.50 936 GLY A CA 1
ATOM 7086 C C . GLY A 1 936 ? -56.730 17.585 43.672 1.00 66.50 936 GLY A C 1
ATOM 7087 O O . GLY A 1 936 ? -55.515 17.637 43.472 1.00 66.50 936 GLY A O 1
ATOM 7088 N N . GLY A 1 937 ? -57.293 17.948 44.828 1.00 71.81 937 GLY A N 1
ATOM 7089 C CA . GLY A 1 937 ? -56.535 18.195 46.059 1.00 71.81 937 GLY A CA 1
ATOM 7090 C C . GLY A 1 937 ? -55.445 19.271 45.969 1.00 71.81 937 GLY A C 1
ATOM 7091 O O . GLY A 1 937 ? -55.552 20.253 45.223 1.00 71.81 937 GLY A O 1
ATOM 7092 N N . SER A 1 938 ? -54.382 19.079 46.756 1.00 68.00 938 SER A N 1
ATOM 7093 C CA . SER A 1 938 ? -53.270 20.036 46.872 1.00 68.00 938 SER A CA 1
ATOM 7094 C C . SER A 1 938 ? -52.480 20.176 45.561 1.00 68.00 938 SER A C 1
ATOM 7096 O O . SER A 1 938 ? -52.025 21.271 45.213 1.00 68.00 938 SER A O 1
ATOM 7098 N N . ALA A 1 939 ? -52.379 19.088 44.790 1.00 68.75 939 ALA A N 1
ATOM 7099 C CA . ALA A 1 939 ? -51.694 19.038 43.502 1.00 68.75 939 ALA A CA 1
ATOM 7100 C C . ALA A 1 939 ? -52.334 19.974 42.461 1.00 68.75 939 ALA A C 1
ATOM 7102 O O . ALA A 1 939 ? -51.617 20.721 41.789 1.00 68.75 939 ALA A O 1
ATOM 7103 N N . ARG A 1 940 ? -53.673 20.005 42.367 1.00 75.19 940 ARG A N 1
ATOM 7104 C CA . ARG A 1 940 ? -54.412 20.880 41.435 1.00 75.19 940 ARG A CA 1
ATOM 7105 C C . ARG A 1 940 ? -54.094 22.359 41.663 1.00 75.19 940 ARG A C 1
ATOM 7107 O O . ARG A 1 940 ? -53.761 23.060 40.711 1.00 75.19 940 ARG A O 1
ATOM 7114 N N . ALA A 1 941 ? -54.123 22.820 42.914 1.00 73.44 941 ALA A N 1
ATOM 7115 C CA . ALA A 1 941 ? -53.798 24.208 43.258 1.00 73.44 941 ALA A CA 1
ATOM 7116 C C . ALA A 1 941 ? -52.346 24.575 42.891 1.00 73.44 941 ALA A C 1
ATOM 7118 O O . ALA A 1 941 ? -52.070 25.675 42.409 1.00 73.44 941 ALA A O 1
ATOM 7119 N N . ARG A 1 942 ? -51.407 23.635 43.056 1.00 74.75 942 ARG A N 1
ATOM 7120 C CA . ARG A 1 942 ? -49.991 23.849 42.722 1.00 74.75 942 ARG A CA 1
ATOM 7121 C C . ARG A 1 942 ? -49.700 23.802 41.219 1.00 74.75 942 ARG A C 1
ATOM 7123 O O . ARG A 1 942 ? -48.770 24.477 40.791 1.00 74.75 942 ARG A O 1
ATOM 7130 N N . LEU A 1 943 ? -50.486 23.094 40.399 1.00 79.19 943 LEU A N 1
ATOM 7131 C CA . LEU A 1 943 ? -50.381 23.187 38.930 1.00 79.19 943 LEU A CA 1
ATOM 7132 C C . LEU A 1 943 ? -50.673 24.612 38.438 1.00 79.19 943 LEU A C 1
ATOM 7134 O O . LEU A 1 943 ? -49.991 25.119 37.547 1.00 79.19 943 LEU A O 1
ATOM 7138 N N . LEU A 1 944 ? -51.661 25.261 39.054 1.00 76.62 944 LEU A N 1
ATOM 7139 C CA . LEU A 1 944 ? -52.084 26.623 38.732 1.00 76.62 944 LEU A CA 1
ATOM 7140 C C . LEU A 1 944 ? -51.037 27.657 39.175 1.00 76.62 944 LEU A C 1
ATOM 7142 O O . LEU A 1 944 ? -50.690 28.547 38.403 1.00 76.62 944 LEU A O 1
ATOM 7146 N N . GLY A 1 945 ? -50.460 27.503 40.372 1.00 70.75 945 GLY A N 1
ATOM 7147 C CA . GLY A 1 945 ? -49.368 28.367 40.848 1.00 70.75 945 GLY A CA 1
ATOM 7148 C C . GLY A 1 945 ? -47.995 28.098 40.208 1.00 70.75 945 GLY A C 1
ATOM 7149 O O . GLY A 1 945 ? -47.157 28.992 40.159 1.00 70.75 945 GLY A O 1
ATOM 7150 N N . GLY A 1 946 ? -47.744 26.881 39.717 1.00 69.75 946 GLY A N 1
ATOM 7151 C CA . GLY A 1 946 ? -46.420 26.399 39.296 1.00 69.75 946 GLY A CA 1
ATOM 7152 C C . GLY A 1 946 ? -46.077 26.565 37.812 1.00 69.75 946 GLY A C 1
ATOM 7153 O O . GLY A 1 946 ? -45.183 25.877 37.325 1.00 69.75 946 GLY A O 1
ATOM 7154 N N . GLY A 1 947 ? -46.802 27.405 37.068 1.00 74.81 947 GLY A N 1
ATOM 7155 C CA . GLY A 1 947 ? -46.548 27.662 35.641 1.00 74.81 947 GLY A CA 1
ATOM 7156 C C . GLY A 1 947 ? -46.993 26.555 34.671 1.00 74.81 947 GLY A C 1
ATOM 7157 O O . GLY A 1 947 ? -46.851 26.721 33.458 1.00 74.81 947 GLY A O 1
ATOM 7158 N N . ALA A 1 948 ? -47.582 25.454 35.159 1.00 82.88 948 ALA A N 1
ATOM 7159 C CA . ALA A 1 948 ? -48.000 24.325 34.318 1.00 82.88 948 ALA A CA 1
ATOM 7160 C C . ALA A 1 948 ? -49.034 24.720 33.253 1.00 82.88 948 ALA A C 1
ATOM 7162 O O . ALA A 1 948 ? -48.996 24.198 32.142 1.00 82.88 948 ALA A O 1
ATOM 7163 N N . VAL A 1 949 ? -49.906 25.690 33.556 1.00 83.88 949 VAL A N 1
ATOM 7164 C CA . VAL A 1 949 ? -50.866 26.265 32.598 1.00 83.88 949 VAL A CA 1
ATOM 7165 C C . VAL A 1 949 ? -50.158 26.773 31.337 1.00 83.88 949 VAL A C 1
ATOM 7167 O O . VAL A 1 949 ? -50.555 26.420 30.231 1.00 83.88 949 VAL A O 1
ATOM 7170 N N . GLY A 1 950 ? -49.067 27.529 31.483 1.00 82.19 950 GLY A N 1
ATOM 7171 C CA . GLY A 1 950 ? -48.330 28.093 30.350 1.00 82.19 950 GLY A CA 1
ATOM 7172 C C . GLY A 1 950 ? -47.625 27.046 29.477 1.00 82.19 950 GLY A C 1
ATOM 7173 O O . GLY A 1 950 ? -47.519 27.226 28.262 1.00 82.19 950 GLY A O 1
ATOM 7174 N N . ALA A 1 951 ? -47.181 25.937 30.074 1.00 84.12 951 ALA A N 1
ATOM 7175 C CA . ALA A 1 951 ? -46.601 24.803 29.350 1.00 84.12 951 ALA A CA 1
ATOM 7176 C C . ALA A 1 951 ? -47.677 23.968 28.631 1.00 84.12 951 ALA A C 1
ATOM 7178 O O . ALA A 1 951 ? -47.519 23.604 27.466 1.00 84.12 951 ALA A O 1
ATOM 7179 N N . LEU A 1 952 ? -48.807 23.720 29.300 1.00 85.94 952 LEU A N 1
ATOM 7180 C CA . LEU A 1 952 ? -49.964 23.033 28.726 1.00 85.94 952 LEU A CA 1
ATOM 7181 C C . LEU A 1 952 ? -50.567 23.800 27.543 1.00 85.94 952 LEU A C 1
ATOM 7183 O O . LEU A 1 952 ? -50.937 23.180 26.550 1.00 85.94 952 LEU A O 1
ATOM 7187 N N . LEU A 1 953 ? -50.630 25.132 27.621 1.00 84.31 953 LEU A N 1
ATOM 7188 C CA . LEU A 1 953 ? -51.081 25.976 26.513 1.00 84.31 953 LEU A CA 1
ATOM 7189 C C . LEU A 1 953 ? -50.166 25.851 25.289 1.00 84.31 953 LEU A C 1
ATOM 7191 O O . LEU A 1 953 ? -50.681 25.669 24.192 1.00 84.31 953 LEU A O 1
ATOM 7195 N N . ALA A 1 954 ? -48.839 25.867 25.468 1.00 80.94 954 ALA A N 1
ATOM 7196 C CA . ALA A 1 954 ? -47.887 25.700 24.363 1.00 80.94 954 ALA A CA 1
ATOM 7197 C C . ALA A 1 954 ? -48.033 24.328 23.670 1.00 80.94 954 ALA A C 1
ATOM 7199 O O . ALA A 1 954 ? -48.146 24.247 22.446 1.00 80.94 954 ALA A O 1
ATOM 7200 N N . LEU A 1 955 ? -48.141 23.246 24.452 1.00 82.94 955 LEU A N 1
ATOM 7201 C CA . LEU A 1 955 ? -48.412 21.899 23.927 1.00 82.94 955 LEU A CA 1
ATOM 7202 C C . LEU A 1 955 ? -49.796 21.783 23.256 1.00 82.94 955 LEU A C 1
ATOM 7204 O O . LEU A 1 955 ? -49.981 20.981 22.339 1.00 82.94 955 LEU A O 1
ATOM 7208 N N . ALA A 1 956 ? -50.779 22.580 23.677 1.00 79.19 956 ALA A N 1
ATOM 7209 C CA . ALA A 1 956 ? -52.093 22.643 23.040 1.00 79.19 956 ALA A CA 1
ATOM 7210 C C . ALA A 1 956 ? -52.120 23.506 21.760 1.00 79.19 956 ALA A C 1
ATOM 7212 O O . ALA A 1 956 ? -53.037 23.328 20.953 1.00 79.19 956 ALA A O 1
ATOM 7213 N N . SER A 1 957 ? -51.154 24.411 21.549 1.00 71.50 957 SER A N 1
ATOM 7214 C CA . SER A 1 957 ? -51.157 25.369 20.433 1.00 71.50 957 SER A CA 1
ATOM 7215 C C . SER A 1 957 ? -50.218 25.033 19.270 1.00 71.50 957 SER A C 1
ATOM 7217 O O . SER A 1 957 ? -50.524 25.409 18.140 1.00 71.50 957 SER A O 1
ATOM 7219 N N . GLU A 1 958 ? -49.083 24.362 19.496 1.00 57.81 958 GLU A N 1
ATOM 7220 C CA . GLU A 1 958 ? -48.048 24.236 18.457 1.00 57.81 958 GLU A CA 1
ATOM 7221 C C . GLU A 1 958 ? -48.073 22.927 17.641 1.00 57.81 958 GLU A C 1
ATOM 7223 O O . GLU A 1 958 ? -48.205 21.821 18.165 1.00 57.81 958 GLU A O 1
ATOM 7228 N N . ALA A 1 959 ? -47.829 23.052 16.332 1.00 50.59 959 ALA A N 1
ATOM 7229 C CA . ALA A 1 959 ? -47.824 21.949 15.366 1.00 50.59 959 ALA A CA 1
ATOM 7230 C C . ALA A 1 959 ? -46.603 20.982 15.341 1.00 50.59 959 ALA A C 1
ATOM 7232 O O . ALA A 1 959 ? -46.731 19.935 14.698 1.00 50.59 959 ALA A O 1
ATOM 7233 N N . PRO A 1 960 ? -45.426 21.233 15.966 1.00 52.50 960 PRO A N 1
ATOM 7234 C CA . PRO A 1 960 ? -44.333 20.268 15.970 1.00 52.50 960 PRO A CA 1
ATOM 7235 C C . PRO A 1 960 ? -44.451 19.243 17.106 1.00 52.50 960 PRO A C 1
ATOM 7237 O O . PRO A 1 960 ? -43.754 18.230 17.035 1.00 52.50 960 PRO A O 1
ATOM 7240 N N . CYS A 1 961 ? -45.312 19.441 18.112 1.00 55.56 961 CYS A N 1
ATOM 7241 C CA . CYS A 1 961 ? -45.539 18.444 19.161 1.00 55.56 961 CYS A CA 1
ATOM 7242 C C . CYS A 1 961 ? -46.336 17.232 18.634 1.00 55.56 961 CYS A C 1
ATOM 7244 O O . CYS A 1 961 ? -47.035 17.301 17.621 1.00 55.56 961 CYS A O 1
ATOM 7246 N N . GLY A 1 962 ? -46.212 16.075 19.290 1.00 62.53 962 GLY A N 1
ATOM 7247 C CA . GLY A 1 962 ? -46.958 14.879 18.884 1.00 62.53 962 GLY A CA 1
ATOM 7248 C C . GLY A 1 962 ? -48.464 15.031 19.133 1.00 62.53 962 GLY A C 1
ATOM 7249 O O . GLY A 1 962 ? -48.859 15.484 20.204 1.00 62.53 962 GLY A O 1
ATOM 7250 N N . VAL A 1 963 ? -49.316 14.571 18.204 1.00 71.75 963 VAL A N 1
ATOM 7251 C CA . VAL A 1 963 ? -50.797 14.653 18.305 1.00 71.75 963 VAL A CA 1
ATOM 7252 C C . VAL A 1 963 ? -51.321 14.191 19.675 1.00 71.75 963 VAL A C 1
ATOM 7254 O O . VAL A 1 963 ? -52.199 14.822 20.258 1.00 71.75 963 VAL A O 1
ATOM 7257 N N . GLN A 1 964 ? -50.736 13.122 20.221 1.00 73.69 964 GLN A N 1
ATOM 7258 C CA . GLN A 1 964 ? -51.086 12.575 21.535 1.00 73.69 964 GLN A CA 1
ATOM 7259 C C . GLN A 1 964 ? -50.661 13.474 22.710 1.00 73.69 964 GLN A C 1
ATOM 7261 O O . GLN A 1 964 ? -51.378 13.522 23.704 1.00 73.69 964 GLN A O 1
ATOM 7266 N N . ALA A 1 965 ? -49.540 14.196 22.612 1.00 79.31 965 ALA A N 1
ATOM 7267 C CA . ALA A 1 965 ? -49.124 15.173 23.623 1.00 79.31 965 ALA A CA 1
ATOM 7268 C C . ALA A 1 965 ? -50.079 16.376 23.641 1.00 79.31 965 ALA A C 1
ATOM 7270 O O . ALA A 1 965 ? -50.538 16.784 24.705 1.00 79.31 965 ALA A O 1
ATOM 7271 N N . SER A 1 966 ? -50.438 16.879 22.455 1.00 81.19 966 SER A N 1
ATOM 7272 C CA . SER A 1 966 ? -51.367 18.001 22.296 1.00 81.19 966 SER A CA 1
ATOM 7273 C C . SER A 1 966 ? -52.771 17.679 22.820 1.00 81.19 966 SER A C 1
ATOM 7275 O O . SER A 1 966 ? -53.374 18.480 23.532 1.00 81.19 966 SER A O 1
ATOM 7277 N N . GLU A 1 967 ? -53.283 16.475 22.539 1.00 82.75 967 GLU A N 1
ATOM 7278 C CA . GLU A 1 967 ? -54.576 16.026 23.069 1.00 82.75 967 GLU A CA 1
ATOM 7279 C C . GLU A 1 967 ? -54.544 15.812 24.591 1.00 82.75 967 GLU A C 1
ATOM 7281 O O . GLU A 1 967 ? -55.442 16.283 25.286 1.00 82.75 967 GLU A O 1
ATOM 7286 N N . LEU A 1 968 ? -53.492 15.191 25.141 1.00 84.56 968 LEU A N 1
ATOM 7287 C CA . LEU A 1 968 ? -53.324 15.071 26.597 1.00 84.56 968 LEU A CA 1
ATOM 7288 C C . LEU A 1 968 ? -53.257 16.448 27.279 1.00 84.56 968 LEU A C 1
ATOM 7290 O O . LEU A 1 968 ? -53.867 16.636 28.333 1.00 84.56 968 LEU A O 1
ATOM 7294 N N . ALA A 1 969 ? -52.593 17.428 26.659 1.00 86.12 969 ALA A N 1
ATOM 7295 C CA . ALA A 1 969 ? -52.537 18.795 27.166 1.00 86.12 969 ALA A CA 1
ATOM 7296 C C . ALA A 1 969 ? -53.918 19.479 27.159 1.00 86.12 969 ALA A C 1
ATOM 7298 O O . ALA A 1 969 ? -54.314 20.060 28.171 1.00 86.12 969 ALA A O 1
ATOM 7299 N N . ARG A 1 970 ? -54.706 19.341 26.079 1.00 85.25 970 ARG A N 1
ATOM 7300 C CA . ARG A 1 970 ? -56.101 19.830 26.037 1.00 85.25 970 ARG A CA 1
ATOM 7301 C C . ARG A 1 970 ? -56.989 19.144 27.070 1.00 85.25 970 ARG A C 1
ATOM 7303 O O . ARG A 1 970 ? -57.792 19.816 27.713 1.00 85.25 970 ARG A O 1
ATOM 7310 N N . GLN A 1 971 ? -56.836 17.838 27.282 1.00 85.06 971 GLN A N 1
ATOM 7311 C CA . GLN A 1 971 ? -57.583 17.112 28.313 1.00 85.06 971 GLN A CA 1
ATOM 7312 C C . GLN A 1 971 ? -57.201 17.562 29.732 1.00 85.06 971 GLN A C 1
ATOM 7314 O O . GLN A 1 971 ? -58.089 17.705 30.572 1.00 85.06 971 GLN A O 1
ATOM 7319 N N . ALA A 1 972 ? -55.919 17.837 29.994 1.00 86.12 972 ALA A N 1
ATOM 7320 C CA . ALA A 1 972 ? -55.456 18.395 31.265 1.00 86.12 972 ALA A CA 1
ATOM 7321 C C . ALA A 1 972 ? -56.026 19.804 31.503 1.00 86.12 972 ALA A C 1
ATOM 7323 O O . ALA A 1 972 ? -56.603 20.060 32.557 1.00 86.12 972 ALA A O 1
ATOM 7324 N N . LEU A 1 973 ? -55.956 20.692 30.501 1.00 86.25 973 LEU A N 1
ATOM 7325 C CA . LEU A 1 973 ? -56.560 22.031 30.553 1.00 86.25 973 LEU A CA 1
ATOM 7326 C C . LEU A 1 973 ? -58.073 21.967 30.782 1.00 86.25 973 LEU A C 1
ATOM 7328 O O . LEU A 1 973 ? -58.585 22.692 31.631 1.00 86.25 973 LEU A O 1
ATOM 7332 N N . ARG A 1 974 ? -58.783 21.063 30.093 1.00 86.12 974 ARG A N 1
ATOM 7333 C CA . ARG A 1 974 ? -60.221 20.825 30.298 1.00 86.12 974 ARG A CA 1
ATOM 7334 C C . ARG A 1 974 ? -60.506 20.415 31.746 1.00 86.12 974 ARG A C 1
ATOM 7336 O O . ARG A 1 974 ? -61.378 21.007 32.369 1.00 86.12 974 ARG A O 1
ATOM 7343 N N . LYS A 1 975 ? -59.727 19.481 32.310 1.00 84.00 975 LYS A N 1
ATOM 7344 C CA . LYS A 1 975 ? -59.867 19.037 33.709 1.00 84.00 975 LYS A CA 1
ATOM 7345 C C . LYS A 1 975 ? -59.530 20.116 34.737 1.00 84.00 975 LYS A C 1
ATOM 7347 O O . LYS A 1 975 ? -60.184 20.162 35.778 1.00 84.00 975 LYS A O 1
ATOM 7352 N N . LEU A 1 976 ? -58.571 21.001 34.458 1.00 84.00 976 LEU A N 1
ATOM 7353 C CA . LEU A 1 976 ? -58.316 22.193 35.277 1.00 84.00 976 LEU A CA 1
ATOM 7354 C C . LEU A 1 976 ? -59.468 23.210 35.168 1.00 84.00 976 LEU A C 1
ATOM 7356 O O . LEU A 1 976 ? -59.883 23.756 36.183 1.00 84.00 976 LEU A O 1
ATOM 7360 N N . GLY A 1 977 ? -60.056 23.394 33.983 1.00 79.38 977 GLY A N 1
ATOM 7361 C CA . GLY A 1 977 ? -61.192 24.296 33.746 1.00 79.38 977 GLY A CA 1
ATOM 7362 C C . GLY A 1 977 ? -62.553 23.852 34.301 1.00 79.38 977 GLY A C 1
ATOM 7363 O O . GLY A 1 977 ? -63.512 24.620 34.199 1.00 79.38 977 GLY A O 1
ATOM 7364 N N . ASP A 1 978 ? -62.638 22.661 34.909 1.00 79.69 978 ASP A N 1
ATOM 7365 C CA . ASP A 1 978 ? -63.774 22.241 35.752 1.00 79.69 978 ASP A CA 1
ATOM 7366 C C . ASP A 1 978 ? -63.887 23.091 37.049 1.00 79.69 978 ASP A C 1
ATOM 7368 O O . ASP A 1 978 ? -64.900 23.035 37.741 1.00 79.69 978 ASP A O 1
ATOM 7372 N N . ASP A 1 979 ? -62.856 23.878 37.387 1.00 78.81 979 ASP A N 1
ATOM 7373 C CA . ASP A 1 979 ? -62.815 24.820 38.517 1.00 78.81 979 ASP A CA 1
ATOM 7374 C C . ASP A 1 979 ? -62.900 26.268 37.985 1.00 78.81 979 ASP A C 1
ATOM 7376 O O . ASP A 1 979 ? -62.069 26.645 37.151 1.00 78.81 979 ASP A O 1
ATOM 7380 N N . PRO A 1 980 ? -63.861 27.098 38.443 1.00 75.06 980 PRO A N 1
ATOM 7381 C CA . PRO A 1 980 ? -64.010 28.480 37.985 1.00 75.06 980 PRO A CA 1
ATOM 7382 C C . PRO A 1 980 ? -62.760 29.356 38.152 1.00 75.06 980 PRO A C 1
ATOM 7384 O O . PRO A 1 980 ? -62.452 30.137 37.251 1.00 75.06 980 PRO A O 1
ATOM 7387 N N . MET A 1 981 ? -62.016 29.225 39.257 1.00 73.38 981 MET A N 1
ATOM 7388 C CA . MET A 1 981 ? -60.829 30.058 39.511 1.00 73.38 981 MET A CA 1
ATOM 7389 C C . MET A 1 981 ? -59.669 29.653 38.598 1.00 73.38 981 MET A C 1
ATOM 7391 O O . MET A 1 981 ? -59.001 30.501 38.002 1.00 73.38 981 MET A O 1
ATOM 7395 N N . ALA A 1 982 ? -59.478 28.345 38.423 1.00 77.06 982 ALA A N 1
ATOM 7396 C CA . ALA A 1 982 ? -58.525 27.782 37.474 1.00 77.06 982 ALA A CA 1
ATOM 7397 C C . ALA A 1 982 ? -58.831 28.198 36.025 1.00 77.06 982 ALA A C 1
ATOM 7399 O O . ALA A 1 982 ? -57.932 28.601 35.285 1.00 77.06 982 ALA A O 1
ATOM 7400 N N . ARG A 1 983 ? -60.107 28.130 35.624 1.00 81.50 983 ARG A N 1
ATOM 7401 C CA . ARG A 1 983 ? -60.597 28.516 34.293 1.00 81.50 983 ARG A CA 1
ATOM 7402 C C . ARG A 1 983 ? -60.319 29.987 33.995 1.00 81.50 983 ARG A C 1
ATOM 7404 O O . ARG A 1 983 ? -59.831 30.296 32.909 1.00 81.50 983 ARG A O 1
ATOM 7411 N N . GLU A 1 984 ? -60.563 30.876 34.958 1.00 80.31 984 GLU A N 1
ATOM 7412 C CA . GLU A 1 984 ? -60.247 32.299 34.813 1.00 80.31 984 GLU A CA 1
ATOM 7413 C C . GLU A 1 984 ? -58.736 32.526 34.630 1.00 80.31 984 GLU A C 1
ATOM 7415 O O . GLU A 1 984 ? -58.325 33.263 33.733 1.00 80.31 984 GLU A O 1
ATOM 7420 N N . GLN A 1 985 ? -57.890 31.847 35.412 1.00 79.50 985 GLN A N 1
ATOM 7421 C CA . GLN A 1 985 ? -56.435 31.958 35.269 1.00 79.50 985 GLN A CA 1
ATOM 7422 C C . GLN A 1 985 ? -55.937 31.449 33.904 1.00 79.50 985 GLN A C 1
ATOM 7424 O O . GLN A 1 985 ? -55.093 32.102 33.289 1.00 79.50 985 GLN A O 1
ATOM 7429 N N . ILE A 1 986 ? -56.476 30.332 33.400 1.00 82.75 986 ILE A N 1
ATOM 7430 C CA . ILE A 1 986 ? -56.156 29.817 32.056 1.00 82.75 986 ILE A CA 1
ATOM 7431 C C . ILE A 1 986 ? -56.510 30.858 30.985 1.00 82.75 986 ILE A C 1
ATOM 7433 O O . ILE A 1 986 ? -55.709 31.114 30.089 1.00 82.75 986 ILE A O 1
ATOM 7437 N N . LEU A 1 987 ? -57.674 31.502 31.093 1.00 79.94 987 LEU A N 1
ATOM 7438 C CA . LEU A 1 987 ? -58.121 32.517 30.137 1.00 79.94 987 LEU A CA 1
ATOM 7439 C C . LEU A 1 987 ? -57.272 33.798 30.177 1.00 79.94 987 LEU A C 1
ATOM 7441 O O . LEU A 1 987 ? -56.957 34.345 29.119 1.00 79.94 987 LEU A O 1
ATOM 7445 N N . ARG A 1 988 ? -56.827 34.238 31.363 1.00 80.44 988 ARG A N 1
ATOM 7446 C CA . ARG A 1 988 ? -55.871 35.355 31.503 1.00 80.44 988 ARG A CA 1
ATOM 7447 C C . ARG A 1 988 ? -54.534 35.049 30.808 1.00 80.44 988 ARG A C 1
ATOM 7449 O O . ARG A 1 988 ? -54.017 35.903 30.094 1.00 80.44 988 ARG A O 1
ATOM 7456 N N . GLU A 1 989 ? -54.007 33.832 30.958 1.00 78.81 989 GLU A N 1
ATOM 7457 C CA . GLU A 1 989 ? -52.757 33.395 30.310 1.00 78.81 989 GLU A CA 1
ATOM 7458 C C . GLU A 1 989 ? -52.902 33.277 28.775 1.00 78.81 989 GLU A C 1
ATOM 7460 O O . GLU A 1 989 ? -51.990 33.645 28.036 1.00 78.81 989 GLU A O 1
ATOM 7465 N N . VAL A 1 990 ? -54.062 32.833 28.269 1.00 78.31 990 VAL A N 1
ATOM 7466 C CA . VAL A 1 990 ? -54.373 32.825 26.821 1.00 78.31 990 VAL A CA 1
ATOM 7467 C C . VAL A 1 990 ? -54.410 34.244 26.247 1.00 78.31 990 VAL A C 1
ATOM 7469 O O . VAL A 1 990 ? -53.834 34.492 25.185 1.00 78.31 990 VAL A O 1
ATOM 7472 N N . ALA A 1 991 ? -55.053 35.182 26.950 1.00 73.44 991 ALA A N 1
ATOM 7473 C CA . ALA A 1 991 ? -55.118 36.583 26.540 1.00 73.44 991 ALA A CA 1
ATOM 7474 C C . ALA A 1 991 ? -53.725 37.240 26.533 1.00 73.44 991 ALA A C 1
ATOM 7476 O O . ALA A 1 991 ? -53.365 37.902 25.561 1.00 73.44 991 ALA A O 1
ATOM 7477 N N . ALA A 1 992 ? -52.902 36.983 27.558 1.00 74.62 992 ALA A N 1
ATOM 7478 C CA . ALA A 1 992 ? -51.522 37.473 27.640 1.00 74.62 992 ALA A CA 1
ATOM 7479 C C . ALA A 1 992 ? -50.619 36.972 26.493 1.00 74.62 992 ALA A C 1
ATOM 7481 O O . ALA A 1 992 ? -49.646 37.634 26.139 1.00 74.62 992 ALA A O 1
ATOM 7482 N N . ARG A 1 993 ? -50.956 35.827 25.884 1.00 69.06 993 ARG A N 1
ATOM 7483 C CA . ARG A 1 993 ? -50.256 35.239 24.727 1.00 69.06 993 ARG A CA 1
ATOM 7484 C C . ARG A 1 993 ? -50.815 35.681 23.369 1.00 69.06 993 ARG A C 1
ATOM 7486 O O . ARG A 1 993 ? -50.378 35.169 22.344 1.00 69.06 993 ARG A O 1
ATOM 7493 N N . GLY A 1 994 ? -51.789 36.596 23.341 1.00 64.75 994 GLY A N 1
ATOM 7494 C CA . GLY A 1 994 ? -52.429 37.073 22.108 1.00 64.75 994 GLY A CA 1
ATOM 7495 C C . GLY A 1 994 ? -53.309 36.032 21.403 1.00 64.75 994 GLY A C 1
ATOM 7496 O O . GLY A 1 994 ? -53.666 36.219 20.244 1.00 64.75 994 GLY A O 1
ATOM 7497 N N . GLY A 1 995 ? -53.663 34.932 22.079 1.00 58.03 995 GLY A N 1
ATOM 7498 C CA . GLY A 1 995 ? -54.390 33.800 21.490 1.00 58.03 995 GLY A CA 1
ATOM 7499 C C . GLY A 1 995 ? -55.910 33.975 21.380 1.00 58.03 995 GLY A C 1
ATOM 7500 O O . GLY A 1 995 ? -56.590 33.048 20.948 1.00 58.03 995 GLY A O 1
ATOM 7501 N N . ALA A 1 996 ? -56.452 35.126 21.786 1.00 58.47 996 ALA A N 1
ATOM 7502 C CA . ALA A 1 996 ? -57.883 35.417 21.792 1.00 58.47 996 ALA A CA 1
ATOM 7503 C C . ALA A 1 996 ? -58.188 36.743 21.079 1.00 58.47 996 ALA A C 1
ATOM 7505 O O . ALA A 1 996 ? -57.476 37.731 21.252 1.00 58.47 996 ALA A O 1
ATOM 7506 N N . SER A 1 997 ? -59.281 36.772 20.311 1.00 57.62 997 SER A N 1
ATOM 7507 C CA . SER A 1 997 ? -59.870 38.026 19.828 1.00 57.62 997 SER A CA 1
ATOM 7508 C C . SER A 1 997 ? -60.483 38.790 21.015 1.00 57.62 997 SER A C 1
ATOM 7510 O O . SER A 1 997 ? -61.125 38.148 21.850 1.00 57.62 997 SER A O 1
ATOM 7512 N N . PRO A 1 998 ? -60.318 40.124 21.112 1.00 58.41 998 PRO A N 1
ATOM 7513 C CA . PRO A 1 998 ? -60.784 40.901 22.266 1.00 58.41 998 PRO A CA 1
ATOM 7514 C C . PRO A 1 998 ? -62.308 40.874 22.466 1.00 58.41 998 PRO A C 1
ATOM 7516 O O . PRO A 1 998 ? -62.766 41.073 23.587 1.00 58.41 998 PRO A O 1
ATOM 7519 N N . ASP A 1 999 ? -63.080 40.581 21.416 1.00 60.75 999 ASP A N 1
ATOM 7520 C CA . ASP A 1 999 ? -64.549 40.518 21.452 1.00 60.75 999 ASP A CA 1
ATOM 7521 C C . ASP A 1 999 ? -65.100 39.095 21.704 1.00 60.75 999 ASP A C 1
ATOM 7523 O O . ASP A 1 999 ? -66.314 38.881 21.725 1.00 60.75 999 ASP A O 1
ATOM 7527 N N . ALA A 1 1000 ? -64.233 38.087 21.864 1.00 67.50 1000 ALA A N 1
ATOM 7528 C CA . ALA A 1 1000 ? -64.653 36.694 22.005 1.00 67.50 1000 ALA A CA 1
ATOM 7529 C C . ALA A 1 1000 ? -65.089 36.355 23.443 1.00 67.50 1000 ALA A C 1
ATOM 7531 O O . ALA A 1 1000 ? -64.347 36.551 24.405 1.00 67.50 1000 ALA A O 1
ATOM 7532 N N . ALA A 1 1001 ? -66.285 35.773 23.589 1.00 73.62 1001 ALA A N 1
ATOM 7533 C CA . ALA A 1 1001 ? -66.820 35.379 24.892 1.00 73.62 1001 ALA A CA 1
ATOM 7534 C C . ALA A 1 1001 ? -65.885 34.375 25.616 1.00 73.62 1001 ALA A C 1
ATOM 7536 O O . ALA A 1 1001 ? -65.460 33.401 24.986 1.00 73.62 1001 ALA A O 1
ATOM 7537 N N . PRO A 1 1002 ? -65.613 34.532 26.931 1.00 68.94 1002 PRO A N 1
ATOM 7538 C CA . PRO A 1 1002 ? -64.644 33.705 27.663 1.00 68.94 1002 PRO A CA 1
ATOM 7539 C C . PRO A 1 1002 ? -64.858 32.189 27.527 1.00 68.94 1002 PRO A C 1
ATOM 7541 O O . PRO A 1 1002 ? -63.904 31.431 27.357 1.00 68.94 1002 PRO A O 1
ATOM 7544 N N . ASP A 1 1003 ? -66.115 31.741 27.523 1.00 69.69 1003 ASP A N 1
ATOM 7545 C CA . ASP A 1 1003 ? -66.456 30.324 27.364 1.00 69.69 1003 ASP A CA 1
ATOM 7546 C C . ASP A 1 1003 ? -66.255 29.805 25.935 1.00 69.69 1003 ASP A C 1
ATOM 7548 O O . ASP A 1 1003 ? -65.900 28.640 25.757 1.00 69.69 1003 ASP A O 1
ATOM 7552 N N . ALA A 1 1004 ? -66.415 30.661 24.921 1.00 70.62 1004 ALA A N 1
ATOM 7553 C CA . ALA A 1 1004 ? -66.105 30.319 23.536 1.00 70.62 1004 ALA A CA 1
ATOM 7554 C C . ALA A 1 1004 ? -64.586 30.201 23.331 1.00 70.62 1004 ALA A C 1
ATOM 7556 O O . ALA A 1 1004 ? -64.133 29.226 22.734 1.00 70.62 1004 ALA A O 1
ATOM 7557 N N . VAL A 1 1005 ? -63.799 31.122 23.905 1.00 72.69 1005 VAL A N 1
ATOM 7558 C CA . VAL A 1 1005 ? -62.325 31.046 23.916 1.00 72.69 1005 VAL A CA 1
ATOM 7559 C C . VAL A 1 1005 ? -61.856 29.763 24.608 1.00 72.69 1005 VAL A C 1
ATOM 7561 O O . VAL A 1 1005 ? -61.024 29.036 24.063 1.00 72.69 1005 VAL A O 1
ATOM 7564 N N . PHE A 1 1006 ? -62.426 29.424 25.771 1.00 77.69 1006 PHE A N 1
ATOM 7565 C CA . PHE A 1 1006 ? -62.073 28.193 26.482 1.00 77.69 1006 PHE A CA 1
ATOM 7566 C C . PHE A 1 1006 ? -62.452 26.931 25.688 1.00 77.69 1006 PHE A C 1
ATOM 7568 O O . PHE A 1 1006 ? -61.639 26.014 25.562 1.00 77.69 1006 PHE A O 1
ATOM 7575 N N . ALA A 1 1007 ? -63.657 26.884 25.110 1.00 73.88 1007 ALA A N 1
ATOM 7576 C CA . ALA A 1 1007 ? -64.114 25.756 24.297 1.00 73.88 1007 ALA A CA 1
ATOM 7577 C C . ALA A 1 1007 ? -63.289 25.578 23.010 1.00 73.88 1007 ALA A C 1
ATOM 7579 O O . ALA A 1 1007 ? -62.996 24.445 22.625 1.00 73.88 1007 ALA A O 1
ATOM 7580 N N . GLN A 1 1008 ? -62.872 26.674 22.370 1.00 73.75 1008 GLN A N 1
ATOM 7581 C CA . GLN A 1 1008 ? -62.010 26.658 21.187 1.00 73.75 1008 GLN A CA 1
ATOM 7582 C C . GLN A 1 1008 ? -60.587 26.179 21.518 1.00 73.75 1008 GLN A C 1
ATOM 7584 O O . GLN A 1 1008 ? -60.003 25.432 20.735 1.00 73.75 1008 GLN A O 1
ATOM 7589 N N . LEU A 1 1009 ? -60.056 26.544 22.690 1.00 76.25 1009 LEU A N 1
ATOM 7590 C CA . LEU A 1 1009 ? -58.755 26.090 23.188 1.00 76.25 1009 LEU A CA 1
ATOM 7591 C C . LEU A 1 1009 ? -58.720 24.576 23.455 1.00 76.25 1009 LEU A C 1
ATOM 7593 O O . LEU A 1 1009 ? -57.819 23.880 22.981 1.00 76.25 1009 LEU A O 1
ATOM 7597 N N . VAL A 1 1010 ? -59.661 24.063 24.257 1.00 74.69 1010 VAL A N 1
ATOM 7598 C CA . VAL A 1 1010 ? -59.626 22.655 24.699 1.00 74.69 1010 VAL A CA 1
ATOM 7599 C C . VAL A 1 1010 ? -60.320 21.702 23.727 1.00 74.69 1010 VAL A C 1
ATOM 7601 O O . VAL A 1 1010 ? -60.116 20.494 23.820 1.00 74.69 1010 VAL A O 1
ATOM 7604 N N . GLY A 1 1011 ? -61.131 22.213 22.800 1.00 68.94 1011 GLY A N 1
ATOM 7605 C CA . GLY A 1 1011 ? -61.896 21.423 21.837 1.00 68.94 1011 GLY A CA 1
ATOM 7606 C C . GLY A 1 1011 ? -63.000 20.553 22.467 1.00 68.94 1011 GLY A C 1
ATOM 7607 O O . GLY A 1 1011 ? -63.072 20.400 23.695 1.00 68.94 1011 GLY A O 1
ATOM 7608 N N . PRO A 1 1012 ? -63.866 19.944 21.636 1.00 60.47 1012 PRO A N 1
ATOM 7609 C CA . PRO A 1 1012 ? -64.898 19.024 22.106 1.00 60.47 1012 PRO A CA 1
ATOM 7610 C C . PRO A 1 1012 ? -64.285 17.774 22.767 1.00 60.47 1012 PRO A C 1
ATOM 7612 O O . PRO A 1 1012 ? -63.174 17.367 22.415 1.00 60.47 1012 PRO A O 1
ATOM 7615 N N . PRO A 1 1013 ? -64.987 17.129 23.716 1.00 54.69 1013 PRO A N 1
ATOM 7616 C CA . PRO A 1 1013 ? -64.522 15.881 24.310 1.00 54.69 1013 PRO A CA 1
ATOM 7617 C C . PRO A 1 1013 ? -64.467 14.769 23.255 1.00 54.69 1013 PRO A C 1
ATOM 7619 O O . PRO A 1 1013 ? -65.481 14.420 22.652 1.00 54.69 1013 PRO A O 1
ATOM 7622 N N . SER A 1 1014 ? -63.279 14.198 23.045 1.00 50.16 1014 SER A N 1
ATOM 7623 C CA . SER A 1 1014 ? -63.100 13.038 22.169 1.00 50.16 1014 SER A CA 1
ATOM 7624 C C . SER A 1 1014 ? -63.880 11.836 22.705 1.00 50.16 1014 SER A C 1
ATOM 7626 O O . SER A 1 1014 ? -63.730 11.453 23.864 1.00 50.16 1014 SER A O 1
ATOM 7628 N N . SER A 1 1015 ? -64.696 11.215 21.852 1.00 40.66 1015 SER A N 1
ATOM 7629 C CA . SER A 1 1015 ? -65.531 10.058 22.202 1.00 40.66 1015 SER A CA 1
ATOM 7630 C C . SER A 1 1015 ? -64.741 8.757 22.406 1.00 40.66 1015 SER A C 1
ATOM 7632 O O . SER A 1 1015 ? -65.300 7.770 22.877 1.00 40.66 1015 SER A O 1
ATOM 7634 N N . ALA A 1 1016 ? -63.436 8.750 22.118 1.00 42.44 1016 ALA A N 1
ATOM 7635 C CA . ALA A 1 1016 ? -62.528 7.621 22.336 1.00 42.44 1016 ALA A CA 1
ATOM 7636 C C . ALA A 1 1016 ? -61.850 7.653 23.728 1.00 42.44 1016 ALA A C 1
ATOM 7638 O O . ALA A 1 1016 ? -60.665 7.348 23.859 1.00 42.44 1016 ALA A O 1
ATOM 7639 N N . ALA A 1 1017 ? -62.589 8.042 24.772 1.00 37.66 1017 ALA A N 1
ATOM 7640 C CA . ALA A 1 1017 ? -62.080 8.271 26.129 1.00 37.66 1017 ALA A CA 1
ATOM 7641 C C . ALA A 1 1017 ? -61.911 6.984 26.972 1.00 37.66 1017 ALA A C 1
ATOM 7643 O O . ALA A 1 1017 ? -62.395 6.892 28.099 1.00 37.66 1017 ALA A O 1
ATOM 7644 N N . GLY A 1 1018 ? -61.199 5.990 26.436 1.00 39.91 1018 GLY A N 1
ATOM 7645 C CA . GLY A 1 1018 ? -60.531 4.977 27.260 1.00 39.91 1018 GLY A CA 1
ATOM 7646 C C . GLY A 1 1018 ? -59.142 5.481 27.680 1.00 39.91 1018 GLY A C 1
ATOM 7647 O O . GLY A 1 1018 ? -58.535 6.242 26.921 1.00 39.91 1018 GLY A O 1
ATOM 7648 N N . PRO A 1 1019 ? -58.598 5.085 28.847 1.00 36.28 1019 PRO A N 1
ATOM 7649 C CA . PRO A 1 1019 ? -57.223 5.432 29.190 1.00 36.28 1019 PRO A CA 1
ATOM 7650 C C . PRO A 1 1019 ? -56.274 4.854 28.126 1.00 36.28 1019 PRO A C 1
ATOM 7652 O O . PRO A 1 1019 ? -56.433 3.689 27.745 1.00 36.28 1019 PRO A O 1
ATOM 7655 N N . PRO A 1 1020 ? -55.285 5.619 27.628 1.00 41.09 1020 PRO A N 1
ATOM 7656 C CA . PRO A 1 1020 ? -54.306 5.079 26.699 1.00 41.09 1020 PRO A CA 1
ATOM 7657 C C . PRO A 1 1020 ? -53.508 3.994 27.423 1.00 41.09 1020 PRO A C 1
ATOM 7659 O O . PRO A 1 1020 ? -52.727 4.295 28.328 1.00 41.09 1020 PRO A O 1
ATOM 7662 N N . ALA A 1 1021 ? -53.724 2.735 27.027 1.00 39.78 1021 ALA A N 1
ATOM 7663 C CA . ALA A 1 1021 ? -53.000 1.589 27.566 1.00 39.78 1021 ALA A CA 1
ATOM 7664 C C . ALA A 1 1021 ? -51.492 1.867 27.553 1.00 39.78 1021 ALA A C 1
ATOM 7666 O O . ALA A 1 1021 ? -50.993 2.504 26.620 1.00 39.78 1021 ALA A O 1
ATOM 7667 N N . ALA A 1 1022 ? -50.782 1.410 28.588 1.00 37.88 1022 ALA A N 1
ATOM 7668 C CA . ALA A 1 1022 ? -49.361 1.679 28.762 1.00 37.88 1022 ALA A CA 1
ATOM 7669 C C . ALA A 1 1022 ? -48.574 1.204 27.529 1.00 37.88 1022 ALA A C 1
ATOM 7671 O O . ALA A 1 1022 ? -48.281 0.019 27.384 1.00 37.88 1022 ALA A O 1
ATOM 7672 N N . THR A 1 1023 ? -48.262 2.128 26.613 1.00 36.34 1023 THR A N 1
ATOM 7673 C CA . THR A 1 1023 ? -47.451 1.809 25.440 1.00 36.34 1023 THR A CA 1
ATOM 7674 C C . THR A 1 1023 ? -46.065 1.435 25.947 1.00 36.34 1023 THR A C 1
ATOM 7676 O O . THR A 1 1023 ? -45.426 2.317 26.530 1.00 36.34 1023 THR A O 1
ATOM 7679 N N . PRO A 1 1024 ? -45.607 0.181 25.764 1.00 35.03 1024 PRO A N 1
ATOM 7680 C CA . PRO A 1 1024 ? -44.291 -0.226 26.231 1.00 35.03 1024 PRO A CA 1
ATOM 7681 C C . PRO A 1 1024 ? -43.238 0.648 25.558 1.00 35.03 1024 PRO A C 1
ATOM 7683 O O . PRO A 1 1024 ? -43.397 1.014 24.386 1.00 35.03 1024 PRO A O 1
ATOM 7686 N N . PHE A 1 1025 ? -42.180 0.984 26.293 1.00 35.09 1025 PHE A N 1
ATOM 7687 C CA . PHE A 1 1025 ? -41.063 1.749 25.762 1.00 35.09 1025 PHE A CA 1
ATOM 7688 C C . PHE A 1 1025 ? -40.547 1.087 24.480 1.00 35.09 1025 PHE A C 1
ATOM 7690 O O . PHE A 1 1025 ? -40.026 -0.030 24.495 1.00 35.09 1025 PHE A O 1
ATOM 7697 N N . ARG A 1 1026 ? -40.694 1.778 23.342 1.00 30.81 1026 ARG A N 1
ATOM 7698 C CA . ARG A 1 1026 ? -39.845 1.475 22.193 1.00 30.81 1026 ARG A CA 1
ATOM 7699 C C . ARG A 1 1026 ? -38.449 1.940 22.594 1.00 30.81 1026 ARG A C 1
ATOM 7701 O O . ARG A 1 1026 ? -38.300 3.139 22.833 1.00 30.81 1026 ARG A O 1
ATOM 7708 N N . PRO A 1 1027 ? -37.444 1.052 22.667 1.00 30.05 1027 PRO A N 1
ATOM 7709 C CA . PRO A 1 1027 ? -36.087 1.508 22.888 1.00 30.05 1027 PRO A CA 1
ATOM 7710 C C . PRO A 1 1027 ? -35.712 2.487 21.778 1.00 30.05 1027 PRO A C 1
ATOM 7712 O O . PRO A 1 1027 ? -36.109 2.304 20.620 1.00 30.05 1027 PRO A O 1
ATOM 7715 N N . ALA A 1 1028 ? -34.920 3.502 22.127 1.00 30.02 1028 ALA A N 1
ATOM 7716 C CA . ALA A 1 1028 ? -34.177 4.256 21.130 1.00 30.02 1028 ALA A CA 1
ATOM 7717 C C . ALA A 1 1028 ? -33.436 3.233 20.258 1.00 30.02 1028 ALA A C 1
ATOM 7719 O O . ALA A 1 1028 ? -32.644 2.438 20.772 1.00 30.02 1028 ALA A O 1
ATOM 7720 N N . LEU A 1 1029 ? -33.781 3.181 18.968 1.00 26.19 1029 LEU A N 1
ATOM 7721 C CA . LEU A 1 1029 ? -33.258 2.154 18.076 1.00 26.19 1029 LEU A CA 1
ATOM 7722 C C . LEU A 1 1029 ? -31.723 2.230 18.082 1.00 26.19 1029 LEU A C 1
ATOM 7724 O O . LEU A 1 1029 ? -31.191 3.326 17.880 1.00 26.19 1029 LEU A O 1
ATOM 7728 N N . PRO A 1 1030 ? -30.991 1.107 18.244 1.00 27.19 1030 PRO A N 1
ATOM 7729 C CA . PRO A 1 1030 ? -29.607 1.084 17.788 1.00 27.19 1030 PRO A CA 1
ATOM 7730 C C . PRO A 1 1030 ? -29.625 1.500 16.312 1.00 27.19 1030 PRO A C 1
ATOM 7732 O O . PRO A 1 1030 ? -30.503 1.062 15.568 1.00 27.19 1030 PRO A O 1
ATOM 7735 N N . TRP A 1 1031 ? -28.739 2.421 15.925 1.00 28.12 1031 TRP A N 1
ATOM 7736 C CA . TRP A 1 1031 ? -28.930 3.299 14.760 1.00 28.12 1031 TRP A CA 1
ATOM 7737 C C . TRP A 1 1031 ? -28.678 2.589 13.411 1.00 28.12 1031 TRP A C 1
ATOM 7739 O O . TRP A 1 1031 ? -27.792 2.955 12.643 1.00 28.12 1031 TRP A O 1
ATOM 7749 N N . SER A 1 1032 ? -29.466 1.556 13.111 1.00 33.12 1032 SER A N 1
ATOM 7750 C CA . SER A 1 1032 ? -29.381 0.732 11.906 1.00 33.12 1032 SER A CA 1
ATOM 7751 C C . SER A 1 1032 ? -30.767 0.245 11.455 1.00 33.12 1032 SER A C 1
ATOM 7753 O O . SER A 1 1032 ? -31.283 -0.784 11.885 1.00 33.12 1032 SER A O 1
ATOM 7755 N N . ALA A 1 1033 ? -31.369 0.979 10.518 1.00 24.08 1033 ALA A N 1
ATOM 7756 C CA . ALA A 1 1033 ? -32.525 0.525 9.751 1.00 24.08 1033 ALA A CA 1
ATOM 7757 C C . ALA A 1 1033 ? -32.347 0.922 8.278 1.00 24.08 1033 ALA A C 1
ATOM 7759 O O . ALA A 1 1033 ? -32.151 2.094 7.964 1.00 24.08 1033 ALA A O 1
ATOM 7760 N N . ALA A 1 1034 ? -32.396 -0.065 7.382 1.00 28.33 1034 ALA A N 1
ATOM 7761 C CA . ALA A 1 1034 ? -32.373 0.155 5.937 1.00 28.33 1034 ALA A CA 1
ATOM 7762 C C . ALA A 1 1034 ? -33.691 0.811 5.457 1.00 28.33 1034 ALA A C 1
ATOM 7764 O O . ALA A 1 1034 ? -34.722 0.651 6.119 1.00 28.33 1034 ALA A O 1
ATOM 7765 N N . PRO A 1 1035 ? -33.697 1.540 4.322 1.00 28.70 1035 PRO A N 1
ATOM 7766 C CA . PRO A 1 1035 ? -34.895 2.223 3.837 1.00 28.70 1035 PRO A CA 1
ATOM 7767 C C . PRO A 1 1035 ? -36.031 1.241 3.479 1.00 28.70 1035 PRO A C 1
ATOM 7769 O O . PRO A 1 1035 ? -35.769 0.153 2.960 1.00 28.70 1035 PRO A O 1
ATOM 7772 N N . PRO A 1 1036 ? -37.303 1.612 3.723 1.00 29.34 1036 PRO A N 1
ATOM 7773 C CA . PRO A 1 1036 ? -38.446 0.742 3.467 1.00 29.34 1036 PRO A CA 1
ATOM 7774 C C . PRO A 1 1036 ? -38.736 0.581 1.968 1.00 29.34 1036 PRO A C 1
ATOM 7776 O O . PRO A 1 1036 ? -38.647 1.527 1.187 1.00 29.34 1036 PRO A O 1
ATOM 7779 N N . SER A 1 1037 ? -39.153 -0.623 1.571 1.00 30.19 1037 SER A N 1
ATOM 7780 C CA . SER A 1 1037 ? -39.656 -0.904 0.219 1.00 30.19 1037 SER A CA 1
ATOM 7781 C C . SER A 1 1037 ? -41.045 -0.277 -0.019 1.00 30.19 1037 SER A C 1
ATOM 7783 O O . SER A 1 1037 ? -41.818 -0.141 0.933 1.00 30.19 1037 SER A O 1
ATOM 7785 N N . PRO A 1 1038 ? -41.406 0.081 -1.269 1.00 29.50 1038 PRO A N 1
ATOM 7786 C CA . PRO A 1 1038 ? -42.682 0.731 -1.570 1.00 29.50 1038 PRO A CA 1
ATOM 7787 C C . PRO A 1 1038 ? -43.899 -0.188 -1.330 1.00 29.50 1038 PRO A C 1
ATOM 7789 O O . PRO A 1 1038 ? -43.796 -1.412 -1.471 1.00 29.50 1038 PRO A O 1
ATOM 7792 N N . PRO A 1 1039 ? -45.072 0.377 -0.985 1.00 30.78 1039 PRO A N 1
ATOM 7793 C CA . PRO A 1 1039 ? -46.238 -0.396 -0.566 1.00 30.78 1039 PRO A CA 1
ATOM 7794 C C . PRO A 1 1039 ? -46.919 -1.126 -1.732 1.00 30.78 1039 PRO A C 1
ATOM 7796 O O . PRO A 1 1039 ? -47.208 -0.539 -2.774 1.00 30.78 1039 PRO A O 1
ATOM 7799 N N . ARG A 1 1040 ? -47.274 -2.401 -1.521 1.00 29.59 1040 ARG A N 1
ATOM 7800 C CA . ARG A 1 1040 ? -48.236 -3.114 -2.378 1.00 29.59 1040 ARG A CA 1
ATOM 7801 C C . ARG A 1 1040 ? -49.666 -2.843 -1.909 1.00 29.59 1040 ARG A C 1
ATOM 7803 O O . ARG A 1 1040 ? -49.966 -2.948 -0.721 1.00 29.59 1040 ARG A O 1
ATOM 7810 N N . VAL A 1 1041 ? -50.547 -2.536 -2.859 1.00 27.91 1041 VAL A N 1
ATOM 7811 C CA . VAL A 1 1041 ? -51.981 -2.306 -2.625 1.00 27.91 1041 VAL A CA 1
ATOM 7812 C C . VAL A 1 1041 ? -52.658 -3.591 -2.131 1.00 27.91 1041 VAL A C 1
ATOM 7814 O O . VAL A 1 1041 ? -52.440 -4.666 -2.690 1.00 27.91 1041 VAL A O 1
ATOM 7817 N N . ARG A 1 1042 ? -53.515 -3.482 -1.107 1.00 27.12 1042 ARG A N 1
ATOM 7818 C CA . ARG A 1 1042 ? -54.430 -4.558 -0.694 1.00 27.12 1042 ARG A CA 1
ATOM 7819 C C . ARG A 1 1042 ? -55.720 -4.493 -1.513 1.00 27.12 1042 ARG A C 1
ATOM 7821 O O . ARG A 1 1042 ? -56.504 -3.567 -1.333 1.00 27.12 1042 ARG A O 1
ATOM 7828 N N . GLY A 1 1043 ? -55.960 -5.509 -2.338 1.00 26.41 1043 GLY A N 1
ATOM 7829 C CA . GLY A 1 1043 ? -57.314 -5.903 -2.734 1.00 26.41 1043 GLY A CA 1
ATOM 7830 C C . GLY A 1 1043 ? -57.912 -6.831 -1.672 1.00 26.41 1043 GLY A C 1
ATOM 7831 O O . GLY A 1 1043 ? -57.195 -7.646 -1.091 1.00 26.41 1043 GLY A O 1
ATOM 7832 N N . THR A 1 1044 ? -59.201 -6.687 -1.380 1.00 27.84 1044 THR A N 1
ATOM 7833 C CA . THR A 1 1044 ? -59.936 -7.507 -0.406 1.00 27.84 1044 THR A CA 1
ATOM 7834 C C . THR A 1 1044 ? -60.637 -8.685 -1.080 1.00 27.84 1044 THR A C 1
ATOM 7836 O O . THR A 1 1044 ? -61.155 -8.529 -2.181 1.00 27.84 1044 THR A O 1
ATOM 7839 N N . LEU A 1 1045 ? -60.739 -9.828 -0.387 1.00 26.70 1045 LEU A N 1
ATOM 7840 C CA . LEU A 1 1045 ? -62.024 -10.401 0.061 1.00 26.70 1045 LEU A CA 1
ATOM 7841 C C . LEU A 1 1045 ? -61.849 -11.721 0.844 1.00 26.70 1045 LEU A C 1
ATOM 7843 O O . LEU A 1 1045 ? -60.784 -12.331 0.848 1.00 26.70 1045 LEU A O 1
ATOM 7847 N N . HIS A 1 1046 ? -62.918 -12.100 1.549 1.00 25.94 1046 HIS A N 1
ATOM 7848 C CA . HIS A 1 1046 ? -63.127 -13.377 2.249 1.00 25.94 1046 HIS A CA 1
ATOM 7849 C C . HIS A 1 1046 ? -63.140 -14.560 1.232 1.00 25.94 1046 HIS A C 1
ATOM 7851 O O . HIS A 1 1046 ? -63.270 -14.310 0.038 1.00 25.94 1046 HIS A O 1
ATOM 7857 N N . SER A 1 1047 ? -63.041 -15.852 1.583 1.00 26.36 1047 SER A N 1
ATOM 7858 C CA . SER A 1 1047 ? -63.517 -16.537 2.800 1.00 26.36 1047 SER A CA 1
ATOM 7859 C C . SER A 1 1047 ? -62.991 -17.979 2.965 1.00 26.36 1047 SER A C 1
ATOM 7861 O O . SER A 1 1047 ? -62.858 -18.681 1.971 1.00 26.36 1047 SER A O 1
ATOM 7863 N N . ASN A 1 1048 ? -62.924 -18.428 4.226 1.00 24.92 1048 ASN A N 1
ATOM 7864 C CA . ASN A 1 1048 ? -63.216 -19.781 4.745 1.00 24.92 1048 ASN A CA 1
ATOM 7865 C C . ASN A 1 1048 ? -62.441 -21.053 4.313 1.00 24.92 1048 ASN A C 1
ATOM 7867 O O . ASN A 1 1048 ? -61.991 -21.235 3.190 1.00 24.92 1048 ASN A O 1
ATOM 7871 N N . SER A 1 1049 ? -62.459 -21.979 5.282 1.00 25.95 1049 SER A N 1
ATOM 7872 C CA . SER A 1 1049 ? -62.443 -23.448 5.185 1.00 25.95 1049 SER A CA 1
ATOM 7873 C C . SER A 1 1049 ? -61.201 -24.182 4.651 1.00 25.95 1049 SER A C 1
ATOM 7875 O O . SER A 1 1049 ? -61.119 -24.550 3.486 1.00 25.95 1049 SER A O 1
ATOM 7877 N N . ASP A 1 1050 ? -60.339 -24.519 5.616 1.00 26.78 1050 ASP A N 1
ATOM 7878 C CA . ASP A 1 1050 ? -60.198 -25.893 6.140 1.00 26.78 1050 ASP A CA 1
ATOM 7879 C C . ASP A 1 1050 ? -59.237 -26.939 5.533 1.00 26.78 1050 ASP A C 1
ATOM 7881 O O . ASP A 1 1050 ? -59.283 -27.312 4.367 1.00 26.78 1050 ASP A O 1
ATOM 7885 N N . LEU A 1 1051 ? -58.536 -27.554 6.502 1.00 26.00 1051 LEU A N 1
ATOM 7886 C CA . LEU A 1 1051 ? -58.179 -28.974 6.642 1.00 26.00 1051 LEU A CA 1
ATOM 7887 C C . LEU A 1 1051 ? -56.989 -29.594 5.876 1.00 26.00 1051 LEU A C 1
ATOM 7889 O O . LEU A 1 1051 ? -56.812 -29.458 4.675 1.00 26.00 1051 LEU A O 1
ATOM 7893 N N . LEU A 1 1052 ? -56.273 -30.421 6.659 1.00 27.03 1052 LEU A N 1
ATOM 7894 C CA . LEU A 1 1052 ? -55.436 -31.577 6.294 1.00 27.03 1052 LEU A CA 1
ATOM 7895 C C . LEU A 1 1052 ? -54.184 -31.278 5.434 1.00 27.03 1052 LEU A C 1
ATOM 7897 O O . LEU A 1 1052 ? -54.258 -31.012 4.245 1.00 27.03 1052 LEU A O 1
ATOM 7901 N N . SER A 1 1053 ? -52.982 -31.200 6.020 1.00 25.58 1053 SER A N 1
ATOM 7902 C CA . SER A 1 1053 ? -52.153 -32.289 6.599 1.00 25.58 1053 SER A CA 1
ATOM 7903 C C . SER A 1 1053 ? -51.410 -33.136 5.562 1.00 25.58 1053 SER A C 1
ATOM 7905 O O . SER A 1 1053 ? -51.992 -33.531 4.560 1.00 25.58 1053 SER A O 1
ATOM 7907 N N . GLY A 1 1054 ? -50.175 -33.532 5.879 1.00 26.91 1054 GLY A N 1
ATOM 7908 C CA . GLY A 1 1054 ? -49.412 -34.512 5.101 1.00 26.91 1054 GLY A CA 1
ATOM 7909 C C . GLY A 1 1054 ? -47.974 -34.067 4.868 1.00 26.91 1054 GLY A C 1
ATOM 7910 O O . GLY A 1 1054 ? -47.702 -33.194 4.047 1.00 26.91 1054 GLY A O 1
ATOM 7911 N N . GLU A 1 1055 ? -47.032 -34.672 5.587 1.00 27.19 1055 GLU A N 1
ATOM 7912 C CA . GLU A 1 1055 ? -45.616 -34.528 5.261 1.00 27.19 1055 GLU A CA 1
ATOM 7913 C C . GLU A 1 1055 ? -45.235 -35.375 4.030 1.00 27.19 1055 GLU A C 1
ATOM 7915 O O . GLU A 1 1055 ? -45.771 -36.458 3.830 1.00 27.19 1055 GLU A O 1
ATOM 7920 N N . ARG A 1 1056 ? -44.245 -34.888 3.264 1.00 27.53 1056 ARG A N 1
ATOM 7921 C CA . ARG A 1 1056 ? -43.077 -35.625 2.713 1.00 27.53 1056 ARG A CA 1
ATOM 7922 C C . ARG A 1 1056 ? -43.283 -37.103 2.290 1.00 27.53 1056 ARG A C 1
ATOM 7924 O O . ARG A 1 1056 ? -43.526 -37.952 3.142 1.00 27.53 1056 ARG A O 1
ATOM 7931 N N . PRO A 1 1057 ? -42.835 -37.481 1.069 1.00 36.28 1057 PRO A N 1
ATOM 7932 C CA . PRO A 1 1057 ? -41.391 -37.743 0.957 1.00 36.28 1057 PRO A CA 1
ATOM 7933 C C . PRO A 1 1057 ? -40.681 -37.404 -0.375 1.00 36.28 1057 PRO A C 1
ATOM 7935 O O . PRO A 1 1057 ? -41.090 -37.780 -1.463 1.00 36.28 1057 PRO A O 1
ATOM 7938 N N . ARG A 1 1058 ? -39.510 -36.766 -0.216 1.00 26.28 1058 ARG A N 1
ATOM 7939 C CA . ARG A 1 1058 ? -38.168 -37.157 -0.722 1.00 26.28 1058 ARG A CA 1
ATOM 7940 C C . ARG A 1 1058 ? -38.034 -38.341 -1.722 1.00 26.28 1058 ARG A C 1
ATOM 7942 O O . ARG A 1 1058 ? -38.614 -39.388 -1.474 1.00 26.28 1058 ARG A O 1
ATOM 7949 N N . ARG A 1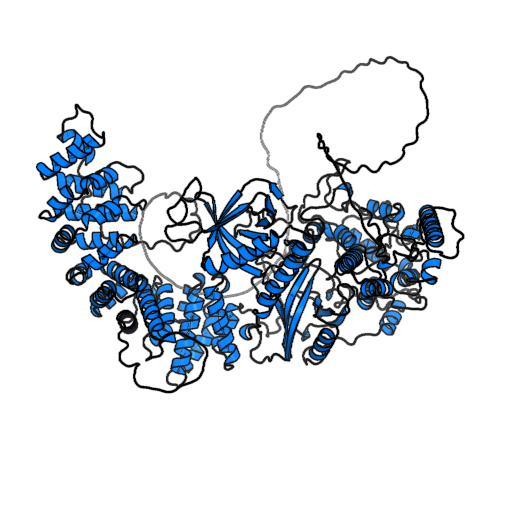 1059 ? -36.967 -38.242 -2.559 1.00 26.69 1059 ARG A N 1
ATOM 7950 C CA . ARG A 1 1059 ? -36.209 -39.287 -3.332 1.00 26.69 1059 ARG A CA 1
ATOM 7951 C C . ARG A 1 1059 ? -36.730 -39.605 -4.761 1.00 26.69 1059 ARG A C 1
ATOM 7953 O O . ARG A 1 1059 ? -37.932 -39.595 -4.947 1.00 26.69 1059 ARG A O 1
ATOM 7960 N N . ILE A 1 1060 ? -35.901 -39.922 -5.784 1.00 24.38 1060 ILE A N 1
ATOM 7961 C CA . ILE A 1 1060 ? -34.428 -39.766 -6.001 1.00 24.38 1060 ILE A CA 1
ATOM 7962 C C . ILE A 1 1060 ? -34.045 -39.890 -7.510 1.00 24.38 1060 ILE A C 1
ATOM 7964 O O . ILE A 1 1060 ? -34.640 -40.712 -8.189 1.00 24.38 1060 ILE A O 1
ATOM 7968 N N . ARG A 1 1061 ? -32.981 -39.175 -7.941 1.00 25.55 1061 ARG A N 1
ATOM 7969 C CA . ARG A 1 1061 ? -32.050 -39.412 -9.092 1.00 25.55 1061 ARG A CA 1
ATOM 7970 C C . ARG A 1 1061 ? -32.529 -39.548 -10.557 1.00 25.55 1061 ARG A C 1
ATOM 7972 O O . ARG A 1 1061 ? -33.662 -39.896 -10.847 1.00 25.55 1061 ARG A O 1
ATOM 7979 N N . SER A 1 1062 ? -31.504 -39.413 -11.415 1.00 27.12 1062 SER A N 1
ATOM 7980 C CA . SER A 1 1062 ? -31.337 -39.854 -12.811 1.00 27.12 1062 SER A CA 1
ATOM 7981 C C . SER A 1 1062 ? -32.172 -39.107 -13.849 1.00 27.12 1062 SER A C 1
ATOM 7983 O O . SER A 1 1062 ? -33.393 -39.152 -13.806 1.00 27.12 1062 SER A O 1
ATOM 7985 N N . ASP A 1 1063 ? -31.572 -38.253 -14.683 1.00 28.25 1063 ASP A N 1
ATOM 7986 C CA . ASP A 1 1063 ? -30.502 -38.510 -15.679 1.00 28.25 1063 ASP A CA 1
ATOM 7987 C C . ASP A 1 1063 ? -31.046 -39.321 -16.864 1.00 28.25 1063 ASP A C 1
ATOM 7989 O O . ASP A 1 1063 ? -31.168 -40.536 -16.748 1.00 28.25 1063 ASP A O 1
ATOM 7993 N N . ASP A 1 1064 ? -31.324 -38.653 -17.992 1.00 27.64 1064 ASP A N 1
ATOM 7994 C CA . ASP A 1 1064 ? -30.677 -38.997 -19.269 1.00 27.64 1064 ASP A CA 1
ATOM 7995 C C . ASP A 1 1064 ? -30.817 -37.875 -20.333 1.00 27.64 1064 ASP A C 1
ATOM 7997 O O . ASP A 1 1064 ? -31.445 -36.847 -20.077 1.00 27.64 1064 ASP A O 1
ATOM 8001 N N . THR A 1 1065 ? -30.177 -38.080 -21.493 1.00 28.48 1065 THR A N 1
ATOM 8002 C CA . THR A 1 1065 ? -30.299 -37.422 -22.828 1.00 28.48 1065 THR A CA 1
ATOM 8003 C C . THR A 1 1065 ? -31.391 -36.348 -23.059 1.00 28.48 1065 THR A C 1
ATOM 8005 O O . THR A 1 1065 ? -32.532 -36.514 -22.650 1.00 28.48 1065 THR A O 1
ATOM 8008 N N . GLY A 1 1066 ? -31.203 -35.285 -23.856 1.00 25.67 1066 GLY A N 1
ATOM 8009 C CA . GLY A 1 1066 ? -30.185 -35.017 -24.886 1.00 25.67 1066 GLY A CA 1
ATOM 8010 C C . GLY A 1 1066 ? -30.776 -34.973 -26.317 1.00 25.67 1066 GLY A C 1
ATOM 8011 O O . GLY A 1 1066 ? -31.712 -35.697 -26.613 1.00 25.67 1066 GLY A O 1
ATOM 8012 N N . VAL A 1 1067 ? -30.168 -34.177 -27.214 1.00 26.11 1067 VAL A N 1
ATOM 8013 C CA . VAL A 1 1067 ? -30.305 -34.236 -28.699 1.00 26.11 1067 VAL A CA 1
ATOM 8014 C C . VAL A 1 1067 ? -31.611 -33.695 -29.361 1.00 26.11 1067 VAL A C 1
ATOM 8016 O O . VAL A 1 1067 ? -32.496 -34.440 -29.750 1.00 26.11 1067 VAL A O 1
ATOM 8019 N N . ALA A 1 1068 ? -31.600 -32.375 -29.627 1.00 25.95 1068 ALA A N 1
ATOM 8020 C CA . ALA A 1 1068 ? -31.641 -31.746 -30.975 1.00 25.95 1068 ALA A CA 1
ATOM 8021 C C . ALA A 1 1068 ? -32.927 -31.631 -31.868 1.00 25.95 1068 ALA A C 1
ATOM 8023 O O . ALA A 1 1068 ? -33.525 -32.630 -32.233 1.00 25.95 1068 ALA A O 1
ATOM 8024 N N . VAL A 1 1069 ? -33.120 -30.405 -32.429 1.00 28.02 1069 VAL A N 1
ATOM 8025 C CA . VAL A 1 1069 ? -33.321 -30.088 -33.890 1.00 28.02 1069 VAL A CA 1
ATOM 8026 C C . VAL A 1 1069 ? -34.691 -30.433 -34.564 1.00 28.02 1069 VAL A C 1
ATOM 8028 O O . VAL A 1 1069 ? -35.253 -31.477 -34.266 1.00 28.02 1069 VAL A O 1
ATOM 8031 N N . PRO A 1 1070 ? -35.222 -29.668 -35.566 1.00 49.50 1070 PRO A N 1
ATOM 8032 C CA . PRO A 1 1070 ? -35.213 -28.204 -35.804 1.00 49.50 1070 PRO A CA 1
ATOM 8033 C C . PRO A 1 1070 ? -36.549 -27.603 -36.377 1.00 49.50 1070 PRO A C 1
ATOM 8035 O O . PRO A 1 1070 ? -37.449 -28.322 -36.795 1.00 49.50 1070 PRO A O 1
ATOM 8038 N N . GLY A 1 1071 ? -36.579 -26.277 -36.599 1.00 24.45 1071 GLY A N 1
ATOM 8039 C CA . GLY A 1 1071 ? -37.167 -25.670 -37.819 1.00 24.45 1071 GLY A CA 1
ATOM 8040 C C . GLY A 1 1071 ? -38.651 -25.243 -37.840 1.00 24.45 1071 GLY A C 1
ATOM 8041 O O . GLY A 1 1071 ? -39.463 -25.701 -37.046 1.00 24.45 1071 GLY A O 1
ATOM 8042 N N . GLY A 1 1072 ? -38.986 -24.373 -38.811 1.00 24.05 1072 GLY A N 1
ATOM 8043 C CA . GLY A 1 1072 ? -40.361 -24.029 -39.219 1.00 24.05 1072 GLY A CA 1
ATOM 8044 C C . GLY A 1 1072 ? -40.816 -22.579 -38.972 1.00 24.05 1072 GLY A C 1
ATOM 8045 O O . GLY A 1 1072 ? -41.342 -22.271 -37.908 1.00 24.05 1072 GLY A O 1
ATOM 8046 N N . GLU A 1 1073 ? -40.721 -21.714 -39.990 1.00 33.81 1073 GLU A N 1
ATOM 8047 C CA . GLU A 1 1073 ? -41.681 -20.601 -40.166 1.00 33.81 1073 GLU A CA 1
ATOM 8048 C C . GLU A 1 1073 ? -42.994 -21.159 -40.775 1.00 33.81 1073 GLU A C 1
ATOM 8050 O O . GLU A 1 1073 ? -42.964 -22.260 -41.339 1.00 33.81 1073 GLU A O 1
ATOM 8055 N N . PRO A 1 1074 ? -44.144 -20.448 -40.712 1.00 45.59 1074 PRO A N 1
ATOM 8056 C CA . PRO A 1 1074 ? -44.431 -19.505 -41.805 1.00 45.59 1074 PRO A CA 1
ATOM 8057 C C . PRO A 1 1074 ? -45.248 -18.235 -41.452 1.00 45.59 1074 PRO A C 1
ATOM 8059 O O . PRO A 1 1074 ? -45.879 -18.104 -40.408 1.00 45.59 1074 PRO A O 1
ATOM 8062 N N . ALA A 1 1075 ? -45.242 -17.323 -42.428 1.00 33.22 1075 ALA A N 1
ATOM 8063 C CA . ALA A 1 1075 ? -45.903 -16.019 -42.548 1.00 33.22 1075 ALA A CA 1
ATOM 8064 C C . ALA A 1 1075 ? -47.359 -15.825 -42.041 1.00 33.22 1075 ALA A C 1
ATOM 8066 O O . ALA A 1 1075 ? -48.219 -16.695 -42.156 1.00 33.22 1075 ALA A O 1
ATOM 8067 N N . GLY A 1 1076 ? -47.664 -14.567 -41.679 1.00 26.38 1076 GLY A N 1
ATOM 8068 C CA . GLY A 1 1076 ? -49.010 -13.979 -41.569 1.00 26.38 1076 GLY A CA 1
ATOM 8069 C C . GLY A 1 1076 ? -48.937 -12.439 -41.619 1.00 26.38 1076 GLY A C 1
ATOM 8070 O O . GLY A 1 1076 ? -48.004 -11.865 -41.067 1.00 26.38 1076 GLY A O 1
ATOM 8071 N N . ALA A 1 1077 ? -49.860 -11.761 -42.317 1.00 31.25 1077 ALA A N 1
ATOM 8072 C CA . ALA A 1 1077 ? -49.755 -10.326 -42.660 1.00 31.25 1077 ALA A CA 1
ATOM 8073 C C . ALA A 1 1077 ? -51.038 -9.512 -42.347 1.00 31.25 1077 ALA A C 1
ATOM 8075 O O . ALA A 1 1077 ? -51.979 -10.066 -41.785 1.00 31.25 1077 ALA A O 1
ATOM 8076 N N . LEU A 1 1078 ? -51.083 -8.238 -42.806 1.00 27.98 1078 LEU A N 1
ATOM 8077 C CA . LEU A 1 1078 ? -52.091 -7.160 -42.583 1.00 27.98 1078 LEU A CA 1
ATOM 8078 C C . LEU A 1 1078 ? -51.754 -6.263 -41.358 1.00 27.98 1078 LEU A C 1
ATOM 8080 O O . LEU A 1 1078 ? -51.339 -6.782 -40.333 1.00 27.98 1078 LEU A O 1
ATOM 8084 N N . ARG A 1 1079 ? -51.899 -4.919 -41.371 1.00 27.88 1079 ARG A N 1
ATOM 8085 C CA . ARG A 1 1079 ? -52.496 -3.965 -42.346 1.00 27.88 1079 ARG A CA 1
ATOM 8086 C C . ARG A 1 1079 ? -51.976 -2.512 -42.118 1.00 27.88 1079 ARG A C 1
ATOM 8088 O O . ARG A 1 1079 ? -51.673 -2.188 -40.984 1.00 27.88 1079 ARG A O 1
ATOM 8095 N N . HIS A 1 1080 ? -51.949 -1.679 -43.180 1.00 29.14 1080 HIS A N 1
ATOM 8096 C CA . HIS A 1 1080 ? -52.341 -0.235 -43.288 1.00 29.14 1080 HIS A CA 1
ATOM 8097 C C . HIS A 1 1080 ? -52.080 0.798 -42.129 1.00 29.14 1080 HIS A C 1
ATOM 8099 O O . HIS A 1 1080 ? -52.335 0.483 -40.979 1.00 29.14 1080 HIS A O 1
ATOM 8105 N N . VAL A 1 1081 ? -51.740 2.100 -42.327 1.00 27.38 1081 VAL A N 1
ATOM 8106 C CA . VAL A 1 1081 ? -51.491 2.955 -43.533 1.00 27.38 1081 VAL A CA 1
ATOM 8107 C C . VAL A 1 1081 ? -50.959 4.375 -43.141 1.00 27.38 1081 VAL A C 1
ATOM 8109 O O . VAL A 1 1081 ? -51.483 4.930 -42.189 1.00 27.38 1081 VAL A O 1
ATOM 8112 N N . VAL A 1 1082 ? -50.005 4.953 -43.916 1.00 28.44 1082 VAL A N 1
ATOM 8113 C CA . VAL A 1 1082 ? -49.850 6.405 -44.318 1.00 28.44 1082 VAL A CA 1
ATOM 8114 C C . VAL A 1 1082 ? -49.619 7.496 -43.218 1.00 28.44 1082 VAL A C 1
ATOM 8116 O O . VAL A 1 1082 ? -50.143 7.390 -42.122 1.00 28.44 1082 VAL A O 1
ATOM 8119 N N . SER A 1 1083 ? -48.839 8.589 -43.393 1.00 25.61 1083 SER A N 1
ATOM 8120 C CA . SER A 1 1083 ? -48.134 9.180 -44.566 1.00 25.61 1083 SER A CA 1
ATOM 8121 C C . SER A 1 1083 ? -46.764 9.822 -44.247 1.00 25.61 1083 SER A C 1
ATOM 8123 O O . SER A 1 1083 ? -46.583 10.466 -43.219 1.00 25.61 1083 SER A O 1
ATOM 8125 N N . LEU A 1 1084 ? -45.886 9.778 -45.254 1.00 38.28 1084 LEU A N 1
ATOM 8126 C CA . LEU A 1 1084 ? -44.971 10.844 -45.733 1.00 38.28 1084 LEU A CA 1
ATOM 8127 C C . LEU A 1 1084 ? -45.365 11.113 -47.225 1.00 38.28 1084 LEU A C 1
ATOM 8129 O O . LEU A 1 1084 ? -46.331 10.461 -47.645 1.00 38.28 1084 LEU A O 1
ATOM 8133 N N . PRO A 1 1085 ? -44.721 11.963 -48.074 1.00 47.09 1085 PRO A N 1
ATOM 8134 C CA . PRO A 1 1085 ? -43.465 12.743 -47.986 1.00 47.09 1085 PRO A CA 1
ATOM 8135 C C . PRO A 1 1085 ? -43.730 14.257 -48.273 1.00 47.09 1085 PRO A C 1
ATOM 8137 O O . PRO A 1 1085 ? -44.744 14.738 -47.784 1.00 47.09 1085 PRO A O 1
ATOM 8140 N N . SER A 1 1086 ? -42.959 15.124 -48.965 1.00 28.83 1086 SER A N 1
ATOM 8141 C CA . SER A 1 1086 ? -41.678 15.130 -49.734 1.00 28.83 1086 SER A CA 1
ATOM 8142 C C . SER A 1 1086 ? -41.223 16.590 -49.966 1.00 28.83 1086 SER A C 1
ATOM 8144 O O . SER A 1 1086 ? -42.084 17.467 -49.969 1.00 28.83 1086 SER A O 1
ATOM 8146 N N . GLY A 1 1087 ? -39.943 16.864 -50.287 1.00 25.47 1087 GLY A N 1
ATOM 8147 C CA . GLY A 1 1087 ? -39.550 18.219 -50.731 1.00 25.47 1087 GLY A CA 1
ATOM 8148 C C . GLY A 1 1087 ? -38.063 18.520 -51.001 1.00 25.47 1087 GLY A C 1
ATOM 8149 O O . GLY A 1 1087 ? -37.500 19.393 -50.356 1.00 25.47 1087 GLY A O 1
ATOM 8150 N N . GLU A 1 1088 ? -37.455 17.878 -52.000 1.00 32.12 1088 GLU A N 1
ATOM 8151 C CA . GLU A 1 1088 ? -36.280 18.394 -52.747 1.00 32.12 1088 GLU A CA 1
ATOM 8152 C C . GLU A 1 1088 ? -36.718 18.596 -54.224 1.00 32.12 1088 GLU A C 1
ATOM 8154 O O . GLU A 1 1088 ? -37.708 17.949 -54.589 1.00 32.12 1088 GLU A O 1
ATOM 8159 N N . PRO A 1 1089 ? -36.067 19.420 -55.100 1.00 43.34 1089 PRO A N 1
ATOM 8160 C CA . PRO A 1 1089 ? -34.597 19.533 -55.223 1.00 43.34 1089 PRO A CA 1
ATOM 8161 C C . PRO A 1 1089 ? -33.993 20.880 -55.757 1.00 43.34 1089 PRO A C 1
ATOM 8163 O O . PRO A 1 1089 ? -34.702 21.809 -56.125 1.00 43.34 1089 PRO A O 1
ATOM 8166 N N . ARG A 1 1090 ? -32.653 20.894 -55.945 1.00 28.86 1090 ARG A N 1
ATOM 8167 C CA . ARG A 1 1090 ? -31.836 21.693 -56.915 1.00 28.86 1090 ARG A CA 1
ATOM 8168 C C . ARG A 1 1090 ? -31.906 23.242 -56.932 1.00 28.86 1090 ARG A C 1
ATOM 8170 O O . ARG A 1 1090 ? -32.830 23.805 -57.501 1.00 28.86 1090 ARG A O 1
ATOM 8177 N N . SER A 1 1091 ? -30.760 23.893 -56.662 1.00 27.89 1091 SER A N 1
ATOM 8178 C CA . SER A 1 1091 ? -30.092 24.817 -57.622 1.00 27.89 1091 SER A CA 1
ATOM 8179 C C . SER A 1 1091 ? -28.704 25.287 -57.142 1.00 27.89 1091 SER A C 1
ATOM 8181 O O . SER A 1 1091 ? -28.494 25.437 -55.944 1.00 27.89 1091 SER A O 1
ATOM 8183 N N . ALA A 1 1092 ? -27.794 25.591 -58.074 1.00 30.66 1092 ALA A N 1
ATOM 8184 C CA . ALA A 1 1092 ? -26.628 26.466 -57.866 1.00 30.66 1092 ALA A CA 1
ATOM 8185 C C . ALA A 1 1092 ? -26.757 27.682 -58.810 1.00 30.66 1092 ALA A C 1
ATOM 8187 O O . ALA A 1 1092 ? -27.450 27.559 -59.826 1.00 30.66 1092 ALA A O 1
ATOM 8188 N N . PRO A 1 1093 ? -26.101 28.828 -58.533 1.00 40.94 1093 PRO A N 1
ATOM 8189 C CA . PRO A 1 1093 ? -24.900 29.125 -59.328 1.00 40.94 1093 PRO A CA 1
ATOM 8190 C C . PRO A 1 1093 ? -23.789 29.941 -58.614 1.00 40.94 1093 PRO A C 1
ATOM 8192 O O . PRO A 1 1093 ? -23.829 30.236 -57.426 1.00 40.94 1093 PRO A O 1
ATOM 8195 N N . GLN A 1 1094 ? -22.770 30.270 -59.411 1.00 28.44 1094 GLN A N 1
ATOM 8196 C CA . GLN A 1 1094 ? -21.515 30.981 -59.134 1.00 28.44 1094 GLN A CA 1
ATOM 8197 C C . GLN A 1 1094 ? -21.658 32.422 -58.594 1.00 28.44 1094 GLN A C 1
ATOM 8199 O O . GLN A 1 1094 ? -22.566 33.144 -59.000 1.00 28.44 1094 GLN A O 1
ATOM 8204 N N . SER A 1 1095 ? -20.642 32.916 -57.867 1.00 27.94 1095 SER A N 1
ATOM 8205 C CA . SER A 1 1095 ? -19.705 33.993 -58.305 1.00 27.94 1095 SER A CA 1
ATOM 8206 C C . SER A 1 1095 ? -18.944 34.628 -57.116 1.00 27.94 1095 SER A C 1
ATOM 8208 O O . SER A 1 1095 ? -19.308 34.391 -55.970 1.00 27.94 1095 SER A O 1
ATOM 8210 N N . GLY A 1 1096 ? -17.883 35.424 -57.369 1.00 26.83 1096 GLY A N 1
ATOM 8211 C CA . GLY A 1 1096 ? -17.329 36.345 -56.349 1.00 26.83 1096 GLY A CA 1
ATOM 8212 C C . GLY A 1 1096 ? -15.824 36.300 -56.015 1.00 26.83 1096 GLY A C 1
ATOM 8213 O O . GLY A 1 1096 ? -15.474 36.323 -54.841 1.00 26.83 1096 GLY A O 1
ATOM 8214 N N . LEU A 1 1097 ? -14.918 36.303 -57.004 1.00 28.81 1097 LEU A N 1
ATOM 8215 C CA . LEU A 1 1097 ? -13.510 36.704 -56.789 1.00 28.81 1097 LEU A CA 1
ATOM 8216 C C . LEU A 1 1097 ? -13.308 38.194 -57.113 1.00 28.81 1097 LEU A C 1
ATOM 8218 O O . LEU A 1 1097 ? -13.865 38.680 -58.099 1.00 28.81 1097 LEU A O 1
ATOM 8222 N N . PRO A 1 1098 ? -12.400 38.877 -56.396 1.00 36.56 1098 PRO A N 1
ATOM 8223 C CA . PRO A 1 1098 ? -11.404 39.719 -57.068 1.00 36.56 1098 PRO A CA 1
ATOM 8224 C C . PRO A 1 1098 ? -9.945 39.362 -56.688 1.00 36.56 1098 PRO A C 1
ATOM 8226 O O . PRO A 1 1098 ? -9.687 38.415 -55.950 1.00 36.56 1098 PRO A O 1
ATOM 8229 N N . ARG A 1 1099 ? -8.965 40.061 -57.285 1.00 27.89 1099 ARG A N 1
ATOM 8230 C CA . ARG A 1 1099 ? -7.521 39.715 -57.320 1.00 27.89 1099 ARG A CA 1
ATOM 8231 C C . ARG A 1 1099 ? -6.617 40.912 -56.954 1.00 27.89 1099 ARG A C 1
ATOM 8233 O O . ARG A 1 1099 ? -7.042 42.043 -57.161 1.00 27.89 1099 ARG A O 1
ATOM 8240 N N . ARG A 1 1100 ? -5.326 40.621 -56.673 1.00 27.06 1100 ARG A N 1
ATOM 8241 C CA . ARG A 1 1100 ? -4.160 41.539 -56.463 1.00 27.06 1100 ARG A CA 1
ATOM 8242 C C . ARG A 1 1100 ? -4.149 42.208 -55.065 1.00 27.06 1100 ARG A C 1
ATOM 8244 O O . ARG A 1 1100 ? -5.210 42.595 -54.604 1.00 27.06 1100 ARG A O 1
ATOM 8251 N N . GLY A 1 1101 ? -3.042 42.351 -54.315 1.00 27.02 1101 GLY A N 1
ATOM 8252 C CA . GLY A 1 1101 ? -1.598 42.077 -54.543 1.00 27.02 1101 GLY A CA 1
ATOM 8253 C C . GLY A 1 1101 ? -0.804 43.315 -55.021 1.00 27.02 1101 GLY A C 1
ATOM 8254 O O . GLY A 1 1101 ? -1.440 44.161 -55.650 1.00 27.02 1101 GLY A O 1
ATOM 8255 N N . PRO A 1 1102 ? 0.542 43.428 -54.839 1.00 45.12 1102 PRO A N 1
ATOM 8256 C CA . PRO A 1 1102 ? 1.516 42.453 -54.296 1.00 45.12 1102 PRO A CA 1
ATOM 8257 C C . PRO A 1 1102 ? 2.594 43.056 -53.325 1.00 45.12 1102 PRO A C 1
ATOM 8259 O O . PRO A 1 1102 ? 2.485 44.203 -52.913 1.00 45.12 1102 PRO A O 1
ATOM 8262 N N . ASN A 1 1103 ? 3.684 42.299 -53.094 1.00 27.94 1103 ASN A N 1
ATOM 8263 C CA . ASN A 1 1103 ? 5.028 42.693 -52.599 1.00 27.94 1103 ASN A CA 1
ATOM 8264 C C . ASN A 1 1103 ? 5.242 43.041 -51.106 1.00 27.94 1103 ASN A C 1
ATOM 8266 O O . ASN A 1 1103 ? 4.432 43.697 -50.464 1.00 27.94 1103 ASN A O 1
ATOM 8270 N N . GLY A 1 1104 ? 6.419 42.636 -50.604 1.00 26.36 1104 GLY A N 1
ATOM 8271 C CA . GLY A 1 1104 ? 6.942 42.893 -49.254 1.00 26.36 1104 GLY A CA 1
ATOM 8272 C C . GLY A 1 1104 ? 7.710 41.676 -48.723 1.00 26.36 1104 GLY A C 1
ATOM 8273 O O . GLY A 1 1104 ? 7.091 40.665 -48.408 1.00 26.36 1104 GLY A O 1
ATOM 8274 N N . ALA A 1 1105 ? 9.041 41.748 -48.660 1.00 27.41 1105 ALA A N 1
ATOM 8275 C CA . ALA A 1 1105 ? 9.911 40.677 -48.164 1.00 27.41 1105 ALA A CA 1
ATOM 8276 C C . ALA A 1 1105 ? 10.944 41.254 -47.191 1.00 27.41 1105 ALA A C 1
ATOM 8278 O O . ALA A 1 1105 ? 11.415 42.356 -47.449 1.00 27.41 1105 ALA A O 1
ATOM 8279 N N . GLU A 1 1106 ? 11.306 40.506 -46.142 1.00 27.39 1106 GLU A N 1
ATOM 8280 C CA . GLU A 1 1106 ? 12.603 40.585 -45.443 1.00 27.39 1106 GLU A CA 1
ATOM 8281 C C . GLU A 1 1106 ? 12.760 39.442 -44.414 1.00 27.39 1106 GLU A C 1
ATOM 8283 O O . GLU A 1 1106 ? 11.800 38.728 -44.112 1.00 27.39 1106 GLU A O 1
ATOM 8288 N N . ASP A 1 1107 ? 13.990 39.232 -43.935 1.00 27.62 1107 ASP A N 1
ATOM 8289 C CA . ASP A 1 1107 ? 14.394 38.137 -43.041 1.00 27.62 1107 ASP A CA 1
ATOM 8290 C C . ASP A 1 1107 ? 13.992 38.332 -41.567 1.00 27.62 1107 ASP A C 1
ATOM 8292 O O . ASP A 1 1107 ? 14.089 39.431 -41.023 1.00 27.62 1107 ASP A O 1
ATOM 8296 N N . ALA A 1 1108 ? 13.715 37.223 -40.867 1.00 26.23 1108 ALA A N 1
ATOM 8297 C CA . ALA A 1 1108 ? 14.010 37.072 -39.435 1.00 26.23 1108 ALA A CA 1
ATOM 8298 C C . ALA A 1 1108 ? 14.062 35.586 -39.023 1.00 26.23 1108 ALA A C 1
ATOM 8300 O O . ALA A 1 1108 ? 13.174 34.801 -39.355 1.00 26.23 1108 ALA A O 1
ATOM 8301 N N . GLY A 1 1109 ? 15.087 35.189 -38.261 1.00 25.67 1109 GLY A N 1
ATOM 8302 C CA . GLY A 1 1109 ? 15.235 33.819 -37.755 1.00 25.67 1109 GLY A CA 1
ATOM 8303 C C . GLY A 1 1109 ? 14.424 33.546 -36.481 1.00 25.67 1109 GLY A C 1
ATOM 8304 O O . GLY A 1 1109 ? 14.416 34.356 -35.555 1.00 25.67 1109 GLY A O 1
ATOM 8305 N N . LEU A 1 1110 ? 13.791 32.371 -36.392 1.00 26.42 1110 LEU A N 1
ATOM 8306 C CA . LEU A 1 1110 ? 13.045 31.938 -35.203 1.00 26.42 1110 LEU A CA 1
ATOM 8307 C C . LEU A 1 1110 ? 13.964 31.303 -34.147 1.00 26.42 1110 LEU A C 1
ATOM 8309 O O . LEU A 1 1110 ? 14.198 30.094 -34.142 1.00 26.42 1110 LEU A O 1
ATOM 8313 N N . GLY A 1 1111 ? 14.454 32.123 -33.216 1.00 24.72 1111 GLY A N 1
ATOM 8314 C CA . GLY A 1 1111 ? 15.064 31.645 -31.974 1.00 24.72 1111 GLY A CA 1
ATOM 8315 C C . GLY A 1 1111 ? 14.006 31.122 -30.994 1.00 24.72 1111 GLY A C 1
ATOM 8316 O O . GLY A 1 1111 ? 13.058 31.832 -30.663 1.00 24.72 1111 GLY A O 1
ATOM 8317 N N . LEU A 1 1112 ? 14.169 29.891 -30.499 1.00 27.14 1112 LEU A N 1
ATOM 8318 C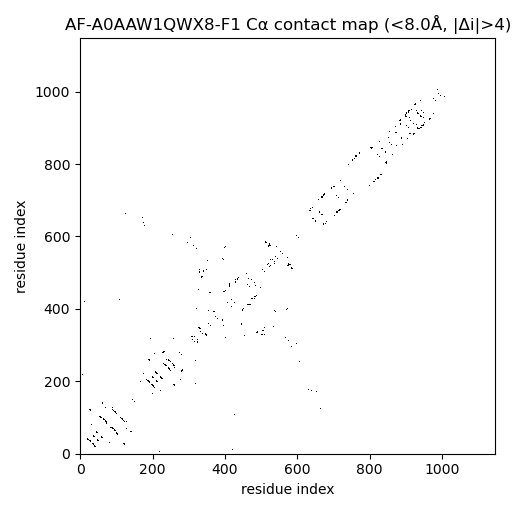 CA . LEU A 1 1112 ? 13.268 29.295 -29.505 1.00 27.14 1112 LEU A CA 1
ATOM 8319 C C . LEU A 1 1112 ? 13.543 29.865 -28.103 1.00 27.14 1112 LEU A C 1
ATOM 8321 O O . LEU A 1 1112 ? 14.445 29.412 -27.400 1.00 27.14 1112 LEU A O 1
ATOM 8325 N N . GLY A 1 1113 ? 12.759 30.866 -27.699 1.00 24.48 1113 GLY A N 1
ATOM 8326 C CA . GLY A 1 1113 ? 12.833 31.478 -26.370 1.00 24.48 1113 GLY A CA 1
ATOM 8327 C C . GLY A 1 1113 ? 12.115 30.665 -25.286 1.00 24.48 1113 GLY A C 1
ATOM 8328 O O . GLY A 1 1113 ? 10.929 30.362 -25.402 1.00 24.48 1113 GLY A O 1
ATOM 8329 N N . SER A 1 1114 ? 12.815 30.358 -24.193 1.00 26.92 1114 SER A N 1
ATOM 8330 C CA . SER A 1 1114 ? 12.247 29.725 -22.996 1.00 26.92 1114 SER A CA 1
ATOM 8331 C C . SER A 1 1114 ? 11.402 30.716 -22.178 1.00 26.92 1114 SER A C 1
ATOM 8333 O O . SER A 1 1114 ? 11.947 31.619 -21.541 1.00 26.92 1114 SER A O 1
ATOM 8335 N N . GLY A 1 1115 ? 10.078 30.543 -22.164 1.00 24.69 1115 GLY A N 1
ATOM 8336 C CA . GLY A 1 1115 ? 9.150 31.412 -21.430 1.00 24.69 1115 GLY A CA 1
ATOM 8337 C C . GLY A 1 1115 ? 8.849 30.939 -20.004 1.00 24.69 1115 GLY A C 1
ATOM 8338 O O . GLY A 1 1115 ? 7.917 30.166 -19.799 1.00 24.69 1115 GLY A O 1
ATOM 8339 N N . ALA A 1 1116 ? 9.587 31.440 -19.009 1.00 27.19 1116 ALA A N 1
ATOM 8340 C CA . ALA A 1 1116 ? 9.218 31.297 -17.598 1.00 27.19 1116 ALA A CA 1
ATOM 8341 C C . ALA A 1 1116 ? 8.263 32.429 -17.171 1.00 27.19 1116 ALA A C 1
ATOM 8343 O O . ALA A 1 1116 ? 8.575 33.608 -17.340 1.00 27.19 1116 ALA A O 1
ATOM 8344 N N . ALA A 1 1117 ? 7.104 32.088 -16.600 1.00 26.56 1117 ALA A N 1
ATOM 8345 C CA . ALA A 1 1117 ? 6.096 33.069 -16.196 1.00 26.56 1117 ALA A CA 1
ATOM 8346 C C . ALA A 1 1117 ? 6.419 33.702 -14.827 1.00 26.56 1117 ALA A C 1
ATOM 8348 O O . ALA A 1 1117 ? 6.157 33.113 -13.778 1.00 26.56 1117 ALA A O 1
ATOM 8349 N N . GLY A 1 1118 ? 6.966 34.920 -14.836 1.00 24.94 1118 GLY A N 1
ATOM 8350 C CA . GLY A 1 1118 ? 7.103 35.764 -13.646 1.00 24.94 1118 GLY A CA 1
ATOM 8351 C C . GLY A 1 1118 ? 5.894 36.686 -13.469 1.00 24.94 1118 GLY A C 1
ATOM 8352 O O . GLY A 1 1118 ? 5.627 37.521 -14.330 1.00 24.94 1118 GLY A O 1
ATOM 8353 N N . GLY A 1 1119 ? 5.170 36.558 -12.354 1.00 24.70 1119 GLY A N 1
ATOM 8354 C CA . GLY A 1 1119 ? 4.070 37.463 -12.005 1.00 24.70 1119 GLY A CA 1
ATOM 8355 C C . GLY A 1 1119 ? 4.576 38.823 -11.515 1.00 24.70 1119 GLY A C 1
ATOM 8356 O O . GLY A 1 1119 ? 5.468 38.892 -10.672 1.00 24.70 1119 GLY A O 1
ATOM 8357 N N . SER A 1 1120 ? 4.003 39.911 -12.028 1.00 23.66 1120 SER A N 1
ATOM 8358 C CA . SER A 1 1120 ? 4.363 41.280 -11.647 1.00 23.66 1120 SER A CA 1
ATOM 8359 C C . SER A 1 1120 ? 3.705 41.724 -10.338 1.00 23.66 1120 SER A C 1
ATOM 8361 O O . SER A 1 1120 ? 2.492 41.586 -10.186 1.00 23.66 1120 SER A O 1
ATOM 8363 N N . MET A 1 1121 ? 4.455 42.414 -9.477 1.00 25.55 1121 MET A N 1
ATOM 8364 C CA . MET A 1 1121 ? 3.883 43.360 -8.514 1.00 25.55 1121 MET A CA 1
ATOM 8365 C C . MET A 1 1121 ? 4.704 44.650 -8.486 1.00 25.55 1121 MET A C 1
ATOM 8367 O O . MET A 1 1121 ? 5.926 44.624 -8.622 1.00 25.55 1121 MET A O 1
ATOM 8371 N N . SER A 1 1122 ? 4.021 45.786 -8.364 1.00 26.84 1122 SER A N 1
ATOM 8372 C CA . SER A 1 1122 ? 4.589 47.110 -8.618 1.00 26.84 1122 SER A CA 1
ATOM 8373 C C . SER A 1 1122 ? 4.494 48.046 -7.415 1.00 26.84 1122 SER A C 1
ATOM 8375 O O . SER A 1 1122 ? 3.396 48.289 -6.920 1.00 26.84 1122 SER A O 1
ATOM 8377 N N . GLY A 1 1123 ? 5.605 48.716 -7.095 1.00 25.75 1123 GLY A N 1
ATOM 8378 C CA . GLY A 1 1123 ? 5.571 50.093 -6.594 1.00 25.75 1123 GLY A CA 1
ATOM 8379 C C . GLY A 1 1123 ? 6.131 50.353 -5.191 1.00 25.75 1123 GLY A C 1
ATOM 8380 O O . GLY A 1 1123 ? 5.540 49.931 -4.211 1.00 25.75 1123 GLY A O 1
ATOM 8381 N N . ARG A 1 1124 ? 7.157 51.225 -5.158 1.00 27.30 1124 ARG A N 1
ATOM 8382 C CA . ARG A 1 1124 ? 7.583 52.126 -4.056 1.00 27.30 1124 ARG A CA 1
ATOM 8383 C C . ARG A 1 1124 ? 8.059 51.459 -2.737 1.00 27.30 1124 ARG A C 1
ATOM 8385 O O . ARG A 1 1124 ? 7.396 50.594 -2.198 1.00 27.30 1124 ARG A O 1
ATOM 8392 N N . GLY A 1 1125 ? 9.164 51.867 -2.104 1.00 24.75 1125 GLY A N 1
ATOM 8393 C CA . GLY A 1 1125 ? 10.226 52.805 -2.501 1.00 24.75 1125 GLY A CA 1
ATOM 8394 C C . GLY A 1 1125 ? 10.797 53.609 -1.319 1.00 24.75 1125 GLY A C 1
ATOM 8395 O O . GLY A 1 1125 ? 10.033 54.057 -0.473 1.00 24.75 1125 GLY A O 1
ATOM 8396 N N . GLY A 1 1126 ? 12.112 53.871 -1.326 1.00 25.02 1126 GLY A N 1
ATOM 8397 C CA . GLY A 1 1126 ? 12.770 54.888 -0.484 1.00 25.02 1126 GLY A CA 1
ATOM 8398 C C . GLY A 1 1126 ? 13.636 54.375 0.682 1.00 25.02 1126 GLY A C 1
ATOM 8399 O O . GLY A 1 1126 ? 13.179 53.584 1.495 1.00 25.02 1126 GLY A O 1
ATOM 8400 N N . GLY A 1 1127 ? 14.859 54.920 0.788 1.00 25.11 1127 GLY A N 1
ATOM 8401 C CA . GLY A 1 1127 ? 15.750 54.838 1.962 1.00 25.11 1127 GLY A CA 1
ATOM 8402 C C . GLY A 1 1127 ? 16.545 53.526 2.149 1.00 25.11 1127 GLY A C 1
ATOM 8403 O O . GLY A 1 1127 ? 16.074 52.454 1.801 1.00 25.11 1127 GLY A O 1
ATOM 8404 N N . GLY A 1 1128 ? 17.772 53.539 2.692 1.00 25.16 1128 GLY A N 1
ATOM 8405 C CA . GLY A 1 1128 ? 18.638 54.694 2.979 1.00 25.16 1128 GLY A CA 1
ATOM 8406 C C . GLY A 1 1128 ? 19.730 54.411 4.026 1.00 25.16 1128 GLY A C 1
ATOM 8407 O O . GLY A 1 1128 ? 19.443 54.453 5.214 1.00 25.16 1128 GLY A O 1
ATOM 8408 N N . GLY A 1 1129 ? 20.983 54.206 3.592 1.00 25.42 1129 GLY A N 1
ATOM 8409 C CA . GLY A 1 1129 ? 22.147 53.964 4.472 1.00 25.42 1129 GLY A CA 1
ATOM 8410 C C . GLY A 1 1129 ? 22.212 52.549 5.090 1.00 25.42 1129 GLY A C 1
ATOM 8411 O O . GLY A 1 1129 ? 21.231 51.819 5.078 1.00 25.42 1129 GLY A O 1
ATOM 8412 N N . GLY A 1 1130 ? 23.355 52.085 5.612 1.00 25.36 1130 GLY A N 1
ATOM 8413 C CA . GLY A 1 1130 ? 24.711 52.644 5.500 1.00 25.36 1130 GLY A CA 1
ATOM 8414 C C . GLY A 1 1130 ? 25.696 52.118 6.563 1.00 25.36 1130 GLY A C 1
ATOM 8415 O O . GLY A 1 1130 ? 25.323 51.980 7.719 1.00 25.36 1130 GLY A O 1
ATOM 8416 N N . GLY A 1 1131 ? 26.967 51.924 6.180 1.00 25.27 1131 GLY A N 1
ATOM 8417 C CA . GLY A 1 1131 ? 28.118 51.869 7.103 1.00 25.27 1131 GLY A CA 1
ATOM 8418 C C . GLY A 1 1131 ? 28.557 50.496 7.653 1.00 25.27 1131 GLY A C 1
ATOM 8419 O O . GLY A 1 1131 ? 27.773 49.777 8.254 1.00 25.27 1131 GLY A O 1
ATOM 8420 N N . GLY A 1 1132 ? 29.865 50.213 7.535 1.00 25.92 1132 GLY A N 1
ATOM 8421 C CA . GLY A 1 1132 ? 30.598 49.178 8.289 1.00 25.92 1132 GLY A CA 1
ATOM 8422 C C . GLY A 1 1132 ? 30.458 47.722 7.791 1.00 25.92 1132 GLY A C 1
ATOM 8423 O O . GLY A 1 1132 ? 29.378 47.288 7.420 1.00 25.92 1132 GLY A O 1
ATOM 8424 N N . GLY A 1 1133 ? 31.501 46.882 7.749 1.00 25.14 1133 GLY A N 1
ATOM 8425 C CA . GLY A 1 1133 ? 32.940 47.123 7.937 1.00 25.14 1133 GLY A CA 1
ATOM 8426 C C . GLY A 1 1133 ? 33.617 46.066 8.820 1.00 25.14 1133 GLY A C 1
ATOM 8427 O O . GLY A 1 1133 ? 33.260 45.948 9.985 1.00 25.14 1133 GLY A O 1
ATOM 8428 N N . GLY A 1 1134 ? 34.629 45.354 8.300 1.00 25.52 1134 GLY A N 1
ATOM 8429 C CA . GLY A 1 1134 ? 35.529 44.523 9.120 1.00 25.52 1134 GLY A CA 1
ATOM 8430 C C . GLY A 1 1134 ? 35.856 43.117 8.592 1.00 25.52 1134 GLY A C 1
ATOM 8431 O O . GLY A 1 1134 ? 35.073 42.192 8.745 1.00 25.52 1134 GLY A O 1
ATOM 8432 N N . GLY A 1 1135 ? 37.073 42.960 8.058 1.00 24.69 1135 GLY A N 1
ATOM 8433 C CA . GLY A 1 1135 ? 38.010 41.896 8.462 1.00 24.69 1135 GLY A CA 1
ATOM 8434 C C . GLY A 1 1135 ? 37.698 40.405 8.223 1.00 24.69 1135 GLY A C 1
ATOM 8435 O O . GLY A 1 1135 ? 37.188 39.734 9.105 1.00 24.69 1135 GLY A O 1
ATOM 8436 N N . GLY A 1 1136 ? 38.231 39.867 7.118 1.00 25.09 1136 GLY A N 1
ATOM 8437 C CA . GLY A 1 1136 ? 39.139 38.698 7.121 1.00 25.09 1136 GLY A CA 1
ATOM 8438 C C . GLY A 1 1136 ? 38.673 37.333 7.669 1.00 25.09 1136 GLY A C 1
ATOM 8439 O O . GLY A 1 1136 ? 38.624 37.115 8.871 1.00 25.09 1136 GLY A O 1
ATOM 8440 N N . GLY A 1 1137 ? 38.524 36.342 6.778 1.00 26.53 1137 GLY A N 1
ATOM 8441 C CA . GLY A 1 1137 ? 38.293 34.937 7.156 1.00 26.53 1137 GLY A CA 1
ATOM 8442 C C . GLY A 1 1137 ? 38.143 34.000 5.952 1.00 26.53 1137 GLY A C 1
ATOM 8443 O O . GLY A 1 1137 ? 37.045 33.554 5.636 1.00 26.53 1137 GLY A O 1
ATOM 8444 N N . GLY A 1 1138 ? 39.227 33.750 5.211 1.00 26.69 1138 GLY A N 1
ATOM 8445 C CA . GLY A 1 1138 ? 39.165 33.043 3.925 1.00 26.69 1138 GLY A CA 1
ATOM 8446 C C . GLY A 1 1138 ? 39.115 31.513 4.022 1.00 26.69 1138 GLY A C 1
ATOM 8447 O O . GLY A 1 1138 ? 40.165 30.879 4.055 1.00 26.69 1138 GLY A O 1
ATOM 8448 N N . ALA A 1 1139 ? 37.921 30.917 3.935 1.00 25.81 1139 ALA A N 1
ATOM 8449 C CA . ALA A 1 1139 ? 37.726 29.482 3.685 1.00 25.81 1139 ALA A CA 1
ATOM 8450 C C . ALA A 1 1139 ? 36.918 29.260 2.389 1.00 25.81 1139 ALA A C 1
ATOM 8452 O O . ALA A 1 1139 ? 35.834 29.817 2.210 1.00 25.81 1139 ALA A O 1
ATOM 8453 N N . ARG A 1 1140 ? 37.449 28.470 1.443 1.00 28.89 1140 ARG A N 1
ATOM 8454 C CA . ARG A 1 1140 ? 36.889 28.320 0.082 1.00 28.89 1140 ARG A CA 1
ATOM 8455 C C . ARG A 1 1140 ? 35.768 27.271 0.001 1.00 28.89 1140 ARG A C 1
ATOM 8457 O O . ARG A 1 1140 ? 35.967 26.193 -0.551 1.00 28.89 1140 ARG A O 1
ATOM 8464 N N . GLY A 1 1141 ? 34.572 27.614 0.477 1.00 25.09 1141 GLY A N 1
ATOM 8465 C CA . GLY A 1 1141 ? 33.357 26.844 0.178 1.00 25.09 1141 GLY A CA 1
ATOM 8466 C C . GLY A 1 1141 ? 32.952 26.981 -1.297 1.00 25.09 1141 GLY A C 1
ATOM 8467 O O . GLY A 1 1141 ? 32.623 28.078 -1.752 1.00 25.09 1141 GLY A O 1
ATOM 8468 N N . ARG A 1 1142 ? 32.978 25.883 -2.064 1.00 28.92 1142 ARG A N 1
ATOM 8469 C CA . ARG A 1 1142 ? 32.559 25.872 -3.477 1.00 28.92 1142 ARG A CA 1
ATOM 8470 C C . ARG A 1 1142 ? 31.029 25.941 -3.575 1.00 28.92 1142 ARG A C 1
ATOM 8472 O O . ARG A 1 1142 ? 30.342 25.088 -3.030 1.00 28.92 1142 ARG A O 1
ATOM 8479 N N . ARG A 1 1143 ? 30.483 26.914 -4.314 1.00 24.25 1143 ARG A N 1
ATOM 8480 C CA . ARG A 1 1143 ? 29.050 26.943 -4.667 1.00 24.25 1143 ARG A CA 1
ATOM 8481 C C . ARG A 1 1143 ? 28.821 26.307 -6.037 1.00 24.25 1143 ARG A C 1
ATOM 8483 O O . ARG A 1 1143 ? 29.055 26.959 -7.053 1.00 24.25 1143 ARG A O 1
ATOM 8490 N N . LEU A 1 1144 ? 28.284 25.090 -6.065 1.00 25.31 1144 LEU A N 1
ATOM 8491 C CA . LEU A 1 1144 ? 27.547 24.604 -7.233 1.00 25.31 1144 LEU A CA 1
ATOM 8492 C C . LEU A 1 1144 ? 26.273 25.450 -7.381 1.00 25.31 1144 LEU A C 1
ATOM 8494 O O . LEU A 1 1144 ? 25.431 25.493 -6.483 1.00 25.31 1144 LEU A O 1
ATOM 8498 N N . ARG A 1 1145 ? 26.137 26.167 -8.502 1.00 22.56 1145 ARG A N 1
ATOM 8499 C CA . ARG A 1 1145 ? 24.868 26.805 -8.872 1.00 22.56 1145 ARG A CA 1
ATOM 8500 C C . ARG A 1 1145 ? 23.938 25.721 -9.407 1.00 22.56 1145 ARG A C 1
ATOM 8502 O O . ARG A 1 1145 ? 24.090 25.303 -10.550 1.00 22.56 1145 ARG A O 1
ATOM 8509 N N . VAL A 1 1146 ? 22.969 25.312 -8.593 1.00 23.84 1146 VAL A N 1
ATOM 8510 C CA . VAL A 1 1146 ? 21.805 24.562 -9.073 1.00 23.84 1146 VAL A CA 1
ATOM 8511 C C . VAL A 1 1146 ? 21.065 25.450 -10.074 1.00 23.84 1146 VAL A C 1
ATOM 8513 O O . VAL A 1 1146 ? 20.529 26.495 -9.700 1.00 23.84 1146 VAL A O 1
ATOM 8516 N N . LEU A 1 1147 ? 21.083 25.058 -11.347 1.00 20.22 1147 LEU A N 1
ATOM 8517 C CA . LEU A 1 1147 ? 20.213 25.635 -12.365 1.00 20.22 1147 LEU A CA 1
ATOM 8518 C C . LEU A 1 1147 ? 18.804 25.057 -12.175 1.00 20.22 1147 LEU A C 1
ATOM 8520 O O . LEU A 1 1147 ? 18.647 23.846 -12.016 1.00 20.22 1147 LEU A O 1
ATOM 8524 N N . ARG A 1 1148 ? 17.813 25.948 -12.159 1.00 22.62 1148 ARG A N 1
ATOM 8525 C CA . ARG A 1 1148 ? 16.391 25.642 -12.351 1.00 22.62 1148 ARG A CA 1
ATOM 8526 C C . ARG A 1 1148 ? 16.027 25.899 -13.808 1.00 22.62 1148 ARG A C 1
ATOM 8528 O O . ARG A 1 1148 ? 16.672 26.804 -14.384 1.00 22.62 1148 ARG A O 1
#

Organism: NCBI:txid381761

Nearest PDB structures (foldseek):
  1t77-assembly4_D  TM=8.696E-01  e=1.877E-28  Homo sapiens
  1mi1-assembly1_A  TM=8.380E-01  e=2.238E-26  Homo sapiens
  1mi1-assembly1_B  TM=8.325E-01  e=1.881E-24  Homo sapiens
  4r11-assembly3_E  TM=7.490E-01  e=4.645E-04  Caenorhabditis elegans
  4r11-assembly2_C  TM=6.630E-01  e=3.976E-04  Caenorhabditis elegans

Mean predicted aligned error: 17.99 Å

pLDDT: mean 73.97, std 23.38, range [20.22, 98.69]

Secondary structure (DSSP, 8-state):
--S--TT-S--GGGSPTTPPEEEEEEEEEEETTEEEEEEEEEESSEEEEEESSTTSPEEEEEGGGEEEEEEEPTT---SSS-TTS-TT--EEEEEES-EEEESGGG-----EEE-S-EEEEEEESSS-HHHHHHHHHHHHHHHT--SSHHHHHHHHHHHHHHHHHHHHH----GGGSS-TT----EEEEEEEEETTEEEEEEEEE-SSEEEEEESS--SS-S-EEEEGGGEEEEEEEEETTEEEEEEEEE-SSS-SEEEEE-SSHHHHHHHHHHHHT-TT--PPP---HHHHHHHHTTTSS-HHHHHHHHHHHTT--TT-GGG---B---B--SSSSS--TT-GGGB--TTS-GGGGSHHHHHHHHHHHHHHHHHH-TTS-PPTTPPPP--S---SBSS-S--HHHHHHHHTTT-HHHHHHHTTTSPPPGGGS--BHHHHHHHHHH-TT----B-GGGGT-GGGT--TT-----B-TTS-B--S-B--TT-SSHHHHHHHHHHHHHSHHHHHHHHHHHHHHTSTTSSTHHHHTTT--B-GGGSHHHHHHHHHH---HHHHHHHHHHHHHS--PPP---SSPPPPPPPPPTTPPPPPSS-TTTTTT--S---SS---SS-------S-GGGTT--HHHHHHHHTT-S-HHHHHHHHHHHHHHHHHS-GGGG--SSTHHHHHHHHHHHHTTTSTTHHHHHHHHHHHHHHHTT-TTHHHHHHHTT-HHHHHHHHHSSS-HHHHHHHHHHHHHHBTBGGGSS--HHHHHHHHHHHHT---STTS------------HHHHHHHHHHHHHHHHHHHTTSHHHHHHHHHTTHHHHHHHHHH-TTS-HHHHHHHHHHHHHHTTSHHHHHHHHTSTTHHHHHHTTTTT-THHHHHHHHHTTSHHHHHHHHHTTHHHHHHHHHT-S-HHHHHHHHHHHHHHHHH-HHHHHHHHHTTHHHHHHHHHH-TTS-HHHHHHHHHHHHHHTTSHHHHHHHHHHHHHTT-S-TTS-HHHHHHHHH-SPPS--S-------PPPPPS--PPPPPPPP----------------------------------------------------------------------------PPP----------------------------

Radius of gyration: 40.68 Å; Cα contacts (8 Å, |Δi|>4): 1744; chains: 1; bounding box: 112×95×115 Å

Sequence (1148 aa):
MSVWDGEDRFSLLLLEEDEYYFRDYSCHHISGSVRLAGHLKVCSASIYFVPRNMDVPITRIPFRTTTSIVRCEPGRGGGGTLEAGVAGEELFSVQCTERVELMAGDRCMPYVWRREEAALAFALVYTGLDELLPRVEELWALAHRDGSKADRETARAALAQVVKAHEAAERFNPGWLEDEGERIVLEAVGARITPLCRQPGRMVLTPSRLYFQPFNVASSQPTQVFYLDQALAMMPRTYQLEDVGVELFLRPGGRASLYLTFASPAERDSAMRLLAAQPALRLAERRSRRRWRADWRAGRVSNFEYLMFLNREAGRSFQDLTQYPVFPWVVADYASSALDLNSDATYRDLSKPIGALNPKRLADFRERFSELGKMCDASQAKPPGAPPPLDVPPFMYGCHYSTPGYVVYFLMRSQPQLMLRLQNGRFDAPDRLFGSLAEAWRSVTTLPTDVKELTPEFYCDPAFLVNARRLDFGARSSGEVVGEVALPPWAADAADCVAQLAAALESPHVSARLHHWIDLVFGCASWGAAAERADNVFHYLTYDDIALELLEGETDPSMREALRVQMMEFGRTPRRLFRRPHPPRRAAVTGARPPPPLCGCLRVAQSPPAALRAANPSQPEMVDTGRRSRAAASAVGRAAARLASSRAPIRAASLAWLEVTAARRDPEHLALRGPGDLAAVLAAARAAAGTAEEAEWAELLARALCALATAPANRPAMLDAGALPDLCAALDAPPAWGAKAPAAKTLGFLAGDARVAALPDAPLCALLALLDGDSREGAESGTSVIGNGKGSAAGAGSEAAAAAAGALVGLAQAAPNRRALSRLRGGAALLRVAQDAAAGARVRRGAAEALAGLLEDDQLKLEVGALPGALSALLDLVQLRHQSAAAIANLCGDAALAERVGENLAISALVALAASPDRDVQRHAARAFWHLAAVGGSARARLLGGGAVGALLALASEAPCGVQASELARQALRKLGDDPMAREQILREVAARGGASPDAAPDAVFAQLVGPPSSAAGPPAATPFRPALPWSAAPPSPPRVRGTLHSNSDLLSGERPRRIRSDDTGVAVPGGEPAGALRHVVSLPSGEPRSAPQSGLPRRGPNGAEDAGLGLGSGAAGGSMSGRGGGGGGGGGGGGGGARGRRLRVLR

InterPro domains:
  IPR000409 BEACH domain [PF02138] (295-585)
  IPR000409 BEACH domain [PS50197] (281-585)
  IPR000409 BEACH domain [SM01026] (293-585)
  IPR000409 BEACH domain [cd06071] (299-585)
  IPR011989 Armadillo-like helical [G3DSA:1.25.10.10] (624-777)
  IPR011989 Armadillo-like helical [G3DSA:1.25.10.10] (788-994)
  IPR016024 Armadillo-type fold [SSF48371] (695-987)
  IPR023362 PH-BEACH domain [PS51783] (179-276)
  IPR036372 BEACH domain superfamily [G3DSA:1.10.1540.10] (284-585)
  IPR036372 BEACH domain superfamily [SSF81837] (287-585)
  IPR050865 BEACH Domain-Containing [PTHR13743] (162-607)
  IPR057496 FAN-like, N-terminal PH domain [PF25400] (7-146)

Foldseek 3Di:
DPQCPPDFLDGPLVDAVVKAWFDKFWKWWFFAQDTFTFIWTDILFWIWTGTPDLQFFIKTAGLLFFPDKAWDDPPPDPDDTPPNDDPPFTKMKTWGQKMKTACHSPDHAFIDIDRHIDIIMMTTDFDDCVVPVVVNVLSSVLNPLPDDPVSVVVSVVVVVVVVVVLQVVDDDFLLQDQDPPWDWPDKAWWFWFAEVDTFTFIWTDTLFWIKTATSNCSDLDRIDIDTLLQFADKDFAADLLARFKMKTAGFPDPALITIIGHPHNVVSVVVVVSSVPRPSNPHDDPQDPVRLLVCLLQVNAFLLRSQVVLLVVLRAANRAQLSHRFDADFALDQADLAQPLVDPNRTDQLLAALQPSAVVSLVVLVVQLVVLVVQQDQPDDDDPPDDHRDVFHRFSAQFDQGFSVVVCLQQCLVCVSSQCSVVVRHHPQLQSHQAEPNVLSVCSNPPSNHRHGDHSCLQPPLRSQANPSQHFSDADPVRHGRGGHHGGSNAPDSVSSNPVSNCSCRRLSNQQRNLSNCCLQAEQLVDDPSVVVNSRGYGPLQESVSVVVVLVPDDDPVVSVVSSVCSRGRHHGGRHPYNDRRDGRHRDDPPDDPHDPSPSSCSSRDDDDPPPPDDDPDDDDDPDDPPCPSVDFASLLSLLLQCLPPDPSSNVSSLVVLLCCLNGHDLVSNAGPALVSNLNLVVSQVVCPVHPCNLVSLLSLLSNLLSSLSHLNCLHRCVVNPCLVSLLCSLQDPDNLSNQLSSLLNLLSNQPPPVSLADDLRSVLSLLCLQLLVPPPPPDDDDDDDDPDPDDPVVSSLSSLLSSLSNLLRNLLRPNSLVSCVVVVVLVSLQVSLPDPPRDPSSNLSSLSSNLSSLLDLVCLCVNLPDPCSLVSLLVCLVPDLSSLQSLLSLLVDLVSLVVCLVPLVLLSLLVQLPDLDQVSLLSSLSSLLSLLQNDPPSLVSCLVNCVLVSLLCLLPDDSHDPNSNLSSLNSLVSSCVDVVSLVSSLVSCVVVVNDDPPDDSVRSNCVSSDDDDPPPDPDPSDRDPPPDPPDDDDDDDDDDDDDDDDDDDDDDDDDDDDDDDDDDDDDDDDDDDDDDDDDDDDDDDDDDDDDDDDDDDDDDDDDDDDDDDDDDDDDDDDDDDDDDDDDYDDDDDDDDDDDDDDDDDDD

Solvent-accessible surface area (backbone atoms only — not comparable to full-atom values): 66037 Å² total; per-residue (Å²): 98,70,91,63,69,86,81,54,91,61,52,80,58,74,52,61,87,96,46,47,56,57,53,64,41,51,30,30,43,49,57,59,90,47,74,45,53,29,35,41,38,41,38,57,52,30,42,32,42,40,46,73,50,54,66,50,42,32,40,36,38,40,30,80,34,44,78,47,78,45,78,52,65,91,90,70,74,88,68,99,62,68,88,63,65,61,95,88,64,65,35,36,34,43,29,24,48,36,38,35,38,34,42,50,63,67,36,89,57,64,48,46,79,44,83,46,83,45,76,52,31,37,32,54,74,71,55,65,63,84,75,49,47,66,58,53,52,50,37,38,55,44,52,65,38,81,64,58,74,65,41,44,51,51,33,54,53,50,50,51,50,54,51,52,54,53,55,71,66,63,70,87,55,67,33,72,57,95,54,91,84,64,54,83,77,46,77,44,70,32,26,42,50,36,67,90,41,80,46,46,25,39,42,38,32,34,55,53,36,39,36,39,28,48,57,48,64,64,46,93,62,67,58,48,81,43,58,26,66,42,28,48,43,76,44,75,27,62,54,97,83,39,65,18,23,39,36,39,33,26,55,72,84,87,56,40,62,51,36,40,34,37,94,36,48,68,54,32,52,50,52,52,52,56,53,70,69,24,85,30,47,58,53,55,83,79,75,43,79,66,53,55,52,56,32,35,29,66,68,76,39,51,54,66,61,49,46,56,50,49,28,49,74,30,56,28,37,85,40,40,46,40,40,43,51,70,34,78,69,49,70,62,65,48,71,50,71,59,79,55,86,84,45,76,77,35,43,45,70,40,76,46,41,51,58,50,72,29,71,68,60,31,48,62,28,52,50,51,24,52,51,40,43,62,44,35,42,78,83,63,88,74,65,93,90,62,78,78,57,44,96,61,77,61,35,52,29,92,53,47,47,47,20,36,65,59,55,35,47,58,32,34,52,63,45,39,60,54,31,24,51,73,50,79,38,26,73,71,62,39,78,76,45,73,44,34,58,42,57,52,53,48,40,28,56,69,45,95,84,33,39,59,51,35,49,63,44,62,50,75,46,38,57,39,48,39,42,86,79,71,62,87,50,54,52,24,95,85,68,52,68,47,61,54,42,46,69,31,63,50,37,92,46,52,60,51,40,23,51,52,43,33,50,51,50,61,25,73,72,37,46,54,41,47,29,43,38,43,12,47,55,32,16,35,23,46,54,63,76,46,2,58,79,47,64,41,38,49,41,56,60,23,36,67,75,56,36,48,53,52,49,70,69,43,80,53,73,66,59,33,49,53,51,52,51,51,39,46,56,56,8,47,59,56,49,68,75,36,85,54,78,51,77,54,37,54,82,79,65,88,85,69,74,79,80,76,76,75,56,73,83,48,54,13,80,50,75,52,90,77,91,80,82,86,74,73,102,66,87,89,87,74,92,80,78,87,69,65,91,73,77,76,62,50,76,38,26,43,19,44,35,30,55,47,41,91,48,61,71,36,17,52,36,13,45,52,49,43,46,54,40,50,59,59,45,61,33,75,75,42,47,57,96,41,27,74,34,45,43,51,26,55,51,44,40,62,70,28,57,97,45,97,53,29,64,59,38,31,22,52,49,19,41,46,48,31,24,38,50,60,12,79,81,26,56,60,29,45,57,73,47,54,47,59,66,59,37,36,50,22,40,63,51,84,84,49,65,73,6,30,29,26,17,27,44,27,52,23,61,45,31,82,41,80,86,49,32,59,63,65,64,64,49,54,50,37,35,49,46,40,42,64,62,77,73,81,80,81,84,82,79,92,78,91,78,96,70,102,64,98,72,58,74,77,55,55,55,56,51,24,15,35,20,20,16,49,15,40,39,35,37,22,71,22,71,56,30,30,53,48,36,52,78,68,49,38,56,58,51,27,44,52,38,30,61,36,85,87,47,53,71,67,29,18,48,24,19,34,50,20,45,35,32,38,35,69,44,79,76,42,36,56,64,45,66,69,41,89,63,44,66,54,45,42,53,74,38,53,89,75,47,65,65,36,37,49,26,53,29,39,44,24,70,38,64,77,49,19,44,55,45,44,67,67,66,43,49,53,58,41,35,54,38,41,70,43,94,45,47,65,36,22,29,23,26,20,44,26,46,27,35,34,31,69,65,37,74,74,20,36,58,41,38,69,74,42,54,34,57,65,37,34,49,50,42,47,70,49,86,87,56,38,73,68,18,24,51,30,16,18,52,18,51,47,48,41,45,76,36,72,69,51,33,52,53,51,51,53,55,39,50,76,68,66,74,55,64,94,87,57,54,71,68,57,53,51,46,66,66,39,47,78,85,68,89,78,76,63,82,82,71,86,76,73,85,74,71,83,68,74,97,76,78,81,85,81,78,84,87,80,84,85,82,86,82,86,81,87,84,86,83,82,89,83,79,84,82,86,89,82,87,81,89,80,85,83,86,81,90,84,87,83,87,84,90,86,86,89,80,90,80,93,84,84,90,86,90,83,83,91,86,84,87,89,86,88,82,88,83,85,86,82,91,88,87,84,90,83,84,89,76,89,76,85,83,78,90,78,86,87,85,85,83,89,83,84,87,81,86,82,84,87,87,83,82,90,82,94,72,92,79,83,80,81,79,83,82,130